Protein AF-A0AAD7TRK7-F1 (afdb_monomer_lite)

Organism: NCBI:txid1111947

Radius of gyration: 35.72 Å; chains: 1; bounding box: 108×88×110 Å

Sequence (954 aa):
MSSSQNGVSLDISGVAGFFGGDVSVSAMATVHIYEGRKWLGWYNQPGSYEIAKRYGQLSTSRFWDALYPGVNVDPATLFEFDGTQGPKYTAVQSGTVIARTGHVARLFMEECKEAPVRATPGALPQRTTSPGLVTVADLSVIPREIETPHQQRNIGSILACAPILVSMSACIVCAVLGDWFCFSMILLGIVASGFSCYTIGMGTLTFKHPEPARDAPPGDGLLEAENEIVILKGPEGAVNSITRGRFYLEYASKPRYNNIGWCSILLTFQFLAQLLIVPQGTLHGQIAFLVSLAASWAYNSYLSSLDKERIQRSILVNQVLRLDPSHIHKYELGTRTSMVVFSLLLLAPANTRGLRRVLNDLLPNDTDVWTRWKDEVLSCIEKDLRADTHEFTFQFEPLAPNDTLGPCVSLLETLRGDARAAAGYYEDYRRRGRTPLNSTTILFSTRTVNEAVDEDVRAMRQSPSGNGMPVRYIYSDGHRQRRLVPPYKDSTPLIPTLSCTARSRRCSSLAMTITIPLQHSQFNLDISGVAGFFGGDVAVSAMATVHIYQGRKWLGWYNTPGSYEIAKRYGQLGRSRFWDGLYPGINVDPAVLFELDGMKGPKYRGVQSGTIISKTGHLAHLLVQECRDIPRSDVTLVHYPRITTPVAVTVVNLWHKPKPEEHPRVFSDSTGPLASIPIVASVATCVACLVYHDWFCFSMILLGIIASGASCFVIGSGRFTFTHPQHADGAPNGDGILMGEDEVVVLLGKEGAVTPITRGRFSLKFDSEPEYHNIGICSILLTVQFLAQLLLVPQGEIFGQIMFLTSLAVSWGYNSYLSSLDRESIQRRILMERVLRHHRKQKYEFGTRTAMAVFVLLVLSPANHDTLRKTLDDLLPNETPVWDVWKESVLQKIRLFDEKQGGELKRPASPRFNYDVNHGFNATELNLLHTLYRDAEVAFDQYRQRDFDDSIKN

Foldseek 3Di:
DPPPPPDDQQLCLLVQQQPLQVLLLLLLLCLQQAPPQLQLQLFQAGNLQSLLLLLLLCFPDPVSCVVRPDHNDAPCVSNVQWDDWAFWKAFLFVRDTDRIFIPLLNLVVVVLVPQDADDQPPQDPAAFDPKFKEKEFEQADQFDQKDQFDRDHDPLSVLSVFLNVLLVVLLVQCVVVVFVLLNVLSNLSSVLSSLLSNQSSQWTKMKHFDDDDVPDDWRFIWGDDPRYIYTYGGRNSLVRSRRVMGIHTDHPPPPRSVSSNVSSVSSVVSSVSSQFRLSVGDNSSVVSSVSSHVSNSVSSNVSSPPPVSVSSSCSCQCPGSVHDSVSMHMHIASDLLLSLLLSLLVSPPRDLVSSLVSLCVSPVDDPPLSVVLSVLSSVLSVVQVVVPDPARARDGDDDDPPDPCPPCVVVSVSSSSSNRSSSSVNNVVVVVVPDPPPPPDPPPPPPDPVVVVVVVVVVVVDDDDDDDDDDDDDDDDDDDDDDDDDDDDDDDDDDDDDDDDDDDDPPPDPPPVPDQPCPVPPRFNSCLSCQQQPCQVLQLLLLLCLQQEPPQLQLQLFQAGNLQSLLLLLLLCFPDPVSCVVRPDHNDAPCVSNVQWDDWFFWKAFLAQRDTDRIFTPLNVLVVVVLVPPDPVQAAEQDDPFFDPKFKEKEKEFEDFFDQKDQFDRDYDPCNVVSVQLNVLLVVLLVVCVVSVQVLLNVLSNLSSVLRSQLSNQSSQWGWMKHFDDDDPPDAARFIWGDDPRYIYTYGGRPSLCRSRRGMGIHTDHPPPPRSVSSNVSSVSSVVSSVSSSSRLSVTDNSSVVSSVSSHVSNSVSSNVSSPPDPSVSSSCSCDPGGRHPMDMGMYMASDLLLVLLLSLLVSPPGDLVSNLVSSCVSPVDDDPLVVVLSVQSSVQSVVLNVVVVPDPDDDDQDQDDLPDCPVDDPVSSVVSVVSRSSNSSSSVVSSVVVVVVVVVD

Secondary structure (DSSP, 8-state):
------------HHHHHHTTHHHHHHHHHTTTTBTTGGG---S--S-HHHHHHHHHTTS-SHHHHHHS-S----HHHHTTSS-----EEEETTT--EESS--HHHHHHHHHHHHSPBPP-TT------SS-EEEEEEE------SEE-PPPBP-THHHHTHHHHHHHHHHHHHHHHTT-HHHHHHHHHHHHHHHHHHHHHHTSEEEEE-PPPPTT-----EEEE-SSEEEEEES-HHHHHHHHT-EEEEE-TTTTTTHHHHHHHHHHHHHHHHHHHHGGGS-HHHHHHHHHHHHHHHHHHHHHHTS-HHHHHHHIIIIIIS---GGGEEEEEESSHHHHHHHHHHHHTTS-HHHHHHHHHHH----SHHHHHHHHHHHHHHHHHHHTT-SS----PPPPPTT-TTGGGHHHHHHHHHHHHHHHHHHHHHHHHHTS-------------HHHHHHHHHHHTT-PPP-------------------------------------------------PPTTTT-------HHHHHHTTHHHHHHHHHGGGTBTTGGGS--S--S-HHHHHHHHHTTS-SHHHHHHS-S----HHHHTTSS-PPPPEEEETTT--EESS--HHHHHHHHHHHT--GGGEEE---S--SS-EEEEEEEE-----SEE-PPPBP-SSHHHHHHHHHHHHHHHHHHHHTT-HHHHHHHHHHHHHHHHHHHHHTTSEEEEE-PPPPTT--B--EEEE-SSEEEEEESBHHHHHHHHH-EEEEE-TTTTTTHHHHHHHHHHHHHHHHHHHHGGGS-HHHHHHHHHHHHHHHHHHHHHHTS-HHHHHHHIIIIIII-SEEEEEEEESSHHHHHHHHHHHT-S--HHHHHHHHHHH----SHHHHHHHHHHHHHHHHHHHHHTT-SS-PPPPPP-S----S--HHHHHHHHHHHHHHHHHHHHHHHHHHHHHHH-

Structure (mmCIF, N/CA/C/O backbone):
data_AF-A0AAD7TRK7-F1
#
_entry.id   AF-A0AAD7TRK7-F1
#
loop_
_atom_site.group_PDB
_atom_site.id
_atom_site.type_symbol
_atom_site.label_atom_id
_atom_site.label_alt_id
_atom_site.label_comp_id
_atom_site.label_asym_id
_atom_site.label_entity_id
_atom_site.label_seq_id
_atom_site.pdbx_PDB_ins_code
_atom_site.Cartn_x
_atom_site.Cartn_y
_atom_site.Cartn_z
_atom_site.occupancy
_atom_site.B_iso_or_equiv
_atom_site.auth_seq_id
_atom_site.auth_comp_id
_atom_site.auth_asym_id
_atom_site.auth_atom_id
_atom_site.pdbx_PDB_model_num
ATOM 1 N N . MET A 1 1 ? 34.544 0.844 -57.690 1.00 35.78 1 MET A N 1
ATOM 2 C CA . MET A 1 1 ? 33.627 1.902 -57.222 1.00 35.78 1 MET A CA 1
ATOM 3 C C . MET A 1 1 ? 33.252 1.586 -55.783 1.00 35.78 1 MET A C 1
ATOM 5 O O . MET A 1 1 ? 32.364 0.782 -55.555 1.00 35.78 1 MET A O 1
ATOM 9 N N . SER A 1 2 ? 34.001 2.126 -54.822 1.00 35.62 2 SER A N 1
ATOM 10 C CA . SER A 1 2 ? 33.688 2.050 -53.394 1.00 35.62 2 SER A CA 1
ATOM 11 C C . SER A 1 2 ? 32.652 3.128 -53.086 1.00 35.62 2 SER A C 1
ATOM 13 O O . SER A 1 2 ? 33.001 4.292 -52.889 1.00 35.62 2 SER A O 1
ATOM 15 N N . SER A 1 3 ? 31.370 2.776 -53.135 1.00 34.38 3 SER A N 1
ATOM 16 C CA . SER A 1 3 ? 30.319 3.650 -52.623 1.00 34.38 3 SER A CA 1
ATOM 17 C C . SER A 1 3 ? 30.519 3.780 -51.115 1.00 34.38 3 SER A C 1
ATOM 19 O O . SER A 1 3 ? 30.260 2.826 -50.383 1.00 34.38 3 SER A O 1
ATOM 21 N N . SER A 1 4 ? 31.007 4.932 -50.651 1.00 37.47 4 SER A N 1
ATOM 22 C CA . SER A 1 4 ? 30.964 5.289 -49.235 1.00 37.47 4 SER A CA 1
ATOM 23 C C . SER A 1 4 ? 29.494 5.429 -48.839 1.00 37.47 4 SER A C 1
ATOM 25 O O . SER A 1 4 ? 28.884 6.488 -49.006 1.00 37.47 4 SER A O 1
ATOM 27 N N . GLN A 1 5 ? 28.883 4.332 -48.399 1.00 40.59 5 GLN A N 1
ATOM 28 C CA . GLN A 1 5 ? 27.582 4.372 -47.753 1.00 40.59 5 GLN A CA 1
ATOM 29 C C . GLN A 1 5 ? 27.782 4.984 -46.366 1.00 40.59 5 GLN A C 1
ATOM 31 O O . GLN A 1 5 ? 27.968 4.278 -45.384 1.00 40.59 5 GLN A O 1
ATOM 36 N N . ASN A 1 6 ? 27.716 6.313 -46.291 1.00 40.72 6 ASN A N 1
ATOM 37 C CA . ASN A 1 6 ? 27.414 7.026 -45.051 1.00 40.72 6 ASN A CA 1
ATOM 38 C C . ASN A 1 6 ? 25.922 6.817 -44.734 1.00 40.72 6 ASN A C 1
ATOM 40 O O . ASN A 1 6 ? 25.123 7.751 -44.780 1.00 40.72 6 ASN A O 1
ATOM 44 N N . GLY A 1 7 ? 25.524 5.558 -44.544 1.00 52.56 7 GLY A N 1
ATOM 45 C CA . GLY A 1 7 ? 24.165 5.189 -44.181 1.00 52.56 7 GLY A CA 1
ATOM 46 C C . GLY A 1 7 ? 23.931 5.548 -42.722 1.00 52.56 7 GLY A C 1
ATOM 47 O O . GLY A 1 7 ? 24.609 5.031 -41.842 1.00 52.56 7 GLY A O 1
ATOM 48 N N . VAL A 1 8 ? 22.988 6.450 -42.468 1.00 51.50 8 VAL A N 1
ATOM 49 C CA . VAL A 1 8 ? 22.506 6.748 -41.117 1.00 51.50 8 VAL A CA 1
ATOM 50 C C . VAL A 1 8 ? 21.801 5.493 -40.589 1.00 51.50 8 VAL A C 1
ATOM 52 O O . VAL A 1 8 ? 20.745 5.131 -41.104 1.00 51.50 8 VAL A O 1
ATOM 55 N N . SER A 1 9 ? 22.398 4.820 -39.604 1.00 58.19 9 SER A N 1
ATOM 56 C CA . SER A 1 9 ? 21.745 3.761 -38.823 1.00 58.19 9 SER A CA 1
ATOM 57 C C . SER A 1 9 ? 20.896 4.417 -37.734 1.00 58.19 9 SER A C 1
ATOM 59 O O . SER A 1 9 ? 21.355 5.341 -37.060 1.00 58.19 9 SER A O 1
ATOM 61 N N . LEU A 1 10 ? 19.643 3.992 -37.592 1.00 57.91 10 LEU A N 1
ATOM 62 C CA . LEU A 1 10 ? 18.759 4.459 -36.531 1.00 57.91 10 LEU A CA 1
ATOM 63 C C . LEU A 1 10 ? 18.996 3.584 -35.287 1.00 57.91 10 LEU A C 1
ATOM 65 O O . LEU A 1 10 ? 18.440 2.491 -35.176 1.00 57.91 10 LEU A O 1
ATOM 69 N N . ASP A 1 11 ? 19.806 4.071 -34.340 1.00 59.47 11 ASP A N 1
ATOM 70 C CA . ASP A 1 11 ? 20.045 3.401 -33.050 1.00 59.47 11 ASP A CA 1
ATOM 71 C C . ASP A 1 11 ? 18.807 3.482 -32.147 1.00 59.47 11 ASP A C 1
ATOM 73 O O . ASP A 1 11 ? 18.588 4.447 -31.412 1.00 59.47 11 ASP A O 1
ATOM 77 N N . ILE A 1 12 ? 17.932 2.483 -32.256 1.00 64.06 12 ILE A N 1
ATOM 78 C CA . ILE A 1 12 ? 16.668 2.451 -31.506 1.00 64.06 12 ILE A CA 1
ATOM 79 C C . ILE A 1 12 ? 16.463 1.111 -30.783 1.00 64.06 12 ILE A C 1
ATOM 81 O O . ILE A 1 12 ? 15.502 0.936 -30.028 1.00 64.06 12 ILE A O 1
ATOM 85 N N . SER A 1 13 ? 17.391 0.163 -30.939 1.00 60.97 13 SER A N 1
ATOM 86 C CA . SER A 1 13 ? 17.297 -1.168 -30.327 1.00 60.97 13 SER A CA 1
ATOM 87 C C . SER A 1 13 ? 17.245 -1.097 -28.796 1.00 60.97 13 SER A C 1
ATOM 89 O O . SER A 1 13 ? 16.470 -1.821 -28.171 1.00 60.97 13 SER A O 1
ATOM 91 N N . GLY A 1 14 ? 17.986 -0.173 -28.177 1.00 60.75 14 GLY A N 1
ATOM 92 C CA . GLY A 1 14 ? 17.934 0.009 -26.728 1.00 60.75 14 GLY A CA 1
ATOM 93 C C . GLY A 1 14 ? 16.685 0.742 -26.231 1.00 60.75 14 GLY A C 1
ATOM 94 O O . GLY A 1 14 ? 16.203 0.422 -25.150 1.00 60.75 14 GLY A O 1
ATOM 95 N N . VAL A 1 15 ? 16.076 1.637 -27.020 1.00 64.19 15 VAL A N 1
ATOM 96 C CA . VAL A 1 15 ? 14.796 2.282 -26.647 1.00 64.19 15 VAL A CA 1
ATOM 97 C C . VAL A 1 15 ? 13.673 1.248 -26.580 1.00 64.19 15 VAL A C 1
ATOM 99 O O . VAL A 1 15 ? 12.864 1.267 -25.655 1.00 64.19 15 VAL A O 1
ATOM 102 N N . ALA A 1 16 ? 13.655 0.299 -27.516 1.00 68.31 16 ALA A N 1
ATOM 103 C CA . ALA A 1 16 ? 12.644 -0.753 -27.602 1.00 68.31 16 ALA A CA 1
ATOM 104 C C . ALA A 1 16 ? 12.518 -1.620 -26.335 1.00 68.31 16 ALA A C 1
ATOM 106 O O . ALA A 1 16 ? 11.418 -2.043 -25.971 1.00 68.31 16 ALA A O 1
ATOM 107 N N . GLY A 1 17 ? 13.644 -1.890 -25.668 1.00 64.19 17 GLY A N 1
ATOM 108 C CA . GLY A 1 17 ? 13.710 -2.781 -24.510 1.00 64.19 17 GLY A CA 1
ATOM 109 C C . GLY A 1 17 ? 13.157 -2.206 -23.207 1.00 64.19 17 GLY A C 1
ATOM 110 O O . GLY A 1 17 ? 12.739 -2.974 -22.341 1.00 64.19 17 GLY A O 1
ATOM 111 N N . PHE A 1 18 ? 13.126 -0.877 -23.078 1.00 66.69 18 PHE A N 1
ATOM 112 C CA . PHE A 1 18 ? 12.701 -0.176 -21.859 1.00 66.69 18 PHE A CA 1
ATOM 113 C C . PHE A 1 18 ? 11.425 0.642 -22.052 1.00 66.69 18 PHE A C 1
ATOM 115 O O . PHE A 1 18 ? 10.636 0.802 -21.118 1.00 66.69 18 PHE A O 1
ATOM 122 N N . PHE A 1 19 ? 11.187 1.143 -23.264 1.00 74.12 19 PHE A N 1
ATOM 123 C CA . PHE A 1 19 ? 10.002 1.934 -23.552 1.00 74.12 19 PHE A CA 1
ATOM 124 C C . PHE A 1 19 ? 8.736 1.083 -23.403 1.00 74.12 19 PHE A C 1
ATOM 126 O O . PHE A 1 19 ? 8.645 -0.024 -23.924 1.00 74.12 19 PHE A O 1
ATOM 133 N N . GLY A 1 20 ? 7.745 1.593 -22.669 1.00 77.19 20 GLY A N 1
ATOM 134 C CA . GLY A 1 20 ? 6.467 0.906 -22.478 1.00 77.19 20 GLY A CA 1
ATOM 135 C C . GLY A 1 20 ? 6.496 -0.318 -21.553 1.00 77.19 20 GLY A C 1
ATOM 136 O O . GLY A 1 20 ? 5.505 -1.040 -21.532 1.00 77.19 20 GLY A O 1
ATOM 137 N N . GLY A 1 21 ? 7.565 -0.557 -20.782 1.00 85.38 21 GLY A N 1
ATOM 138 C CA . GLY A 1 21 ? 7.652 -1.670 -19.821 1.00 85.38 21 GLY A CA 1
ATOM 139 C C . GLY A 1 21 ? 6.506 -1.707 -18.803 1.00 85.38 21 GLY A C 1
ATOM 140 O O . GLY A 1 21 ? 5.781 -2.697 -18.734 1.00 85.38 21 GLY A O 1
ATOM 141 N N . ASP A 1 22 ? 6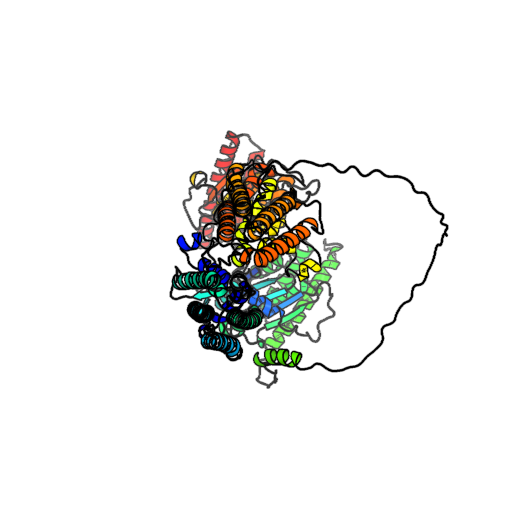.272 -0.603 -18.087 1.00 83.31 22 ASP A N 1
ATOM 142 C CA . ASP A 1 22 ? 5.179 -0.496 -17.103 1.00 83.31 22 ASP A CA 1
ATOM 143 C C . ASP A 1 22 ? 3.800 -0.695 -17.750 1.00 83.31 22 ASP A C 1
ATOM 145 O O . ASP A 1 22 ? 2.939 -1.408 -17.233 1.00 83.31 22 ASP A O 1
ATOM 149 N N . VAL A 1 23 ? 3.617 -0.109 -18.935 1.00 85.38 23 VAL A N 1
ATOM 150 C CA . VAL A 1 23 ? 2.402 -0.234 -19.746 1.00 85.38 23 VAL A CA 1
ATOM 151 C C . VAL A 1 23 ? 2.168 -1.692 -20.147 1.00 85.38 23 VAL A C 1
ATOM 153 O O . VAL A 1 23 ? 1.061 -2.209 -20.018 1.00 85.38 23 VAL A O 1
ATOM 156 N N . SER A 1 24 ? 3.221 -2.378 -20.584 1.00 90.25 24 SER A N 1
ATOM 157 C CA . SER A 1 24 ? 3.222 -3.796 -20.930 1.00 90.25 24 SER A CA 1
ATOM 158 C C . SER A 1 24 ? 2.897 -4.691 -19.730 1.00 90.25 24 SER A C 1
ATOM 160 O O . SER A 1 24 ? 2.071 -5.590 -19.866 1.00 90.25 24 SER A O 1
ATOM 162 N N . VAL A 1 25 ? 3.493 -4.450 -18.557 1.00 89.88 25 VAL A N 1
ATOM 163 C CA . VAL A 1 25 ? 3.214 -5.216 -17.326 1.00 89.88 25 VAL A CA 1
ATOM 164 C C . VAL A 1 25 ? 1.773 -4.992 -16.864 1.00 89.88 25 VAL A C 1
ATOM 166 O O . VAL A 1 25 ? 1.057 -5.951 -16.564 1.00 89.88 25 VAL A O 1
ATOM 169 N N . SER A 1 26 ? 1.311 -3.740 -16.885 1.00 87.75 26 SER A N 1
ATOM 170 C CA . SER A 1 26 ? -0.070 -3.382 -16.560 1.00 87.75 26 SER A CA 1
ATOM 171 C C . SER A 1 26 ? -1.063 -4.030 -17.531 1.00 87.75 26 SER A C 1
ATOM 173 O O . SER A 1 26 ? -2.063 -4.615 -17.108 1.00 87.75 26 SER A O 1
ATOM 175 N N . ALA A 1 27 ? -0.751 -4.027 -18.829 1.00 90.69 27 ALA A N 1
ATOM 176 C CA . ALA A 1 27 ? -1.498 -4.780 -19.821 1.00 90.69 27 ALA A CA 1
ATOM 177 C C . ALA A 1 27 ? -1.455 -6.283 -19.502 1.00 90.69 27 ALA A C 1
ATOM 179 O O . ALA A 1 27 ? -2.489 -6.931 -19.512 1.00 90.69 27 ALA A O 1
ATOM 180 N N . MET A 1 28 ? -0.321 -6.877 -19.151 1.00 90.75 28 MET A N 1
ATOM 181 C CA . MET A 1 28 ? -0.239 -8.315 -18.860 1.00 90.75 28 MET A CA 1
ATOM 182 C C . MET A 1 28 ? -1.123 -8.762 -17.686 1.00 90.75 28 MET A C 1
ATOM 184 O O . MET A 1 28 ? -1.652 -9.871 -17.738 1.00 90.75 28 MET A O 1
ATOM 188 N N . ALA A 1 29 ? -1.402 -7.897 -16.703 1.00 90.19 29 ALA A N 1
ATOM 189 C CA . ALA A 1 29 ? -2.364 -8.195 -15.632 1.00 90.19 29 ALA A CA 1
ATOM 190 C C . ALA A 1 29 ? -3.744 -8.601 -16.179 1.00 90.19 29 ALA A C 1
ATOM 192 O O . ALA A 1 29 ? -4.405 -9.505 -15.668 1.00 90.19 29 ALA A O 1
ATOM 193 N N . THR A 1 30 ? -4.170 -7.985 -17.283 1.00 90.81 30 THR A N 1
ATOM 194 C CA . THR A 1 30 ? -5.487 -8.231 -17.870 1.00 90.81 30 THR A CA 1
ATOM 195 C C . THR A 1 30 ? -5.550 -9.556 -18.666 1.00 90.81 30 THR A C 1
ATOM 197 O O . THR A 1 30 ? -6.622 -9.922 -19.149 1.00 90.81 30 THR A O 1
ATOM 200 N N . VAL A 1 31 ? -4.453 -10.332 -18.754 1.00 91.31 31 VAL A N 1
ATOM 201 C CA . VAL A 1 31 ? -4.432 -11.723 -19.272 1.00 91.31 31 VAL A CA 1
ATOM 202 C C . VAL A 1 31 ? -5.211 -12.679 -18.366 1.00 91.31 31 VAL A C 1
ATOM 204 O O . VAL A 1 31 ? -5.834 -13.611 -18.865 1.00 91.31 31 VAL A O 1
ATOM 207 N N . HIS A 1 32 ? -5.235 -12.430 -17.057 1.00 92.69 32 HIS A N 1
ATOM 208 C CA . HIS A 1 32 ? -5.955 -13.277 -16.102 1.00 92.69 32 HIS A CA 1
ATOM 209 C C . HIS A 1 32 ? -7.470 -13.034 -16.085 1.00 92.69 32 HIS A C 1
ATOM 211 O O . HIS A 1 32 ? -8.222 -13.878 -15.600 1.00 92.69 32 HIS A O 1
ATOM 217 N N . ILE A 1 33 ? -7.909 -11.891 -16.619 1.00 89.56 33 ILE A N 1
ATOM 218 C CA . ILE A 1 33 ? -9.304 -11.434 -16.597 1.00 89.56 33 ILE A CA 1
ATOM 219 C C . ILE A 1 33 ? -10.070 -11.898 -17.840 1.00 89.56 33 ILE A C 1
ATOM 221 O O . ILE A 1 33 ? -11.238 -12.278 -17.740 1.00 89.56 33 ILE A O 1
ATOM 225 N N . TYR A 1 34 ? -9.431 -11.854 -19.012 1.00 90.00 34 TYR A N 1
ATOM 226 C CA . TYR A 1 34 ? -10.099 -12.087 -20.292 1.00 90.00 34 TYR A CA 1
ATOM 227 C C . TYR A 1 34 ? -9.814 -13.471 -20.866 1.00 90.00 34 TYR A C 1
ATOM 229 O O . TYR A 1 34 ? -8.659 -13.881 -21.006 1.00 90.00 34 TYR A O 1
ATOM 237 N N . GLU A 1 35 ? -10.882 -14.159 -21.269 1.00 87.81 35 GLU A N 1
ATOM 238 C CA . GLU A 1 35 ? -10.790 -15.501 -21.839 1.00 87.81 35 GLU A CA 1
ATOM 239 C C . GLU A 1 35 ? -10.031 -15.457 -23.172 1.00 87.81 35 GLU A C 1
ATOM 241 O O . GLU A 1 35 ? -10.205 -14.549 -23.983 1.00 87.81 35 GLU A O 1
ATOM 246 N N . GLY A 1 36 ? -9.153 -16.435 -23.404 1.00 87.25 36 GLY A N 1
ATOM 247 C CA . GLY A 1 36 ? -8.398 -16.567 -24.655 1.00 87.25 36 GLY A CA 1
ATOM 248 C C . GLY A 1 36 ? -7.203 -15.622 -24.790 1.00 87.25 36 GLY A C 1
ATOM 249 O O . GLY A 1 36 ? -6.325 -15.869 -25.616 1.00 87.25 36 GLY A O 1
ATOM 250 N N . ARG A 1 37 ? -7.081 -14.607 -23.930 1.00 89.94 37 ARG A N 1
ATOM 251 C CA . ARG A 1 37 ? -6.011 -13.614 -24.033 1.00 89.94 37 ARG A CA 1
ATOM 252 C C . ARG A 1 37 ? -4.599 -14.172 -23.882 1.00 89.94 37 ARG A C 1
ATOM 254 O O . ARG A 1 37 ? -3.662 -13.635 -24.468 1.00 89.94 37 ARG A O 1
ATOM 261 N N . LYS A 1 38 ? -4.437 -15.273 -23.155 1.00 92.69 38 LYS A N 1
ATOM 262 C CA . LYS A 1 38 ? -3.156 -15.991 -23.065 1.00 92.69 38 LYS A CA 1
ATOM 263 C C . LYS A 1 38 ? -2.568 -16.363 -24.437 1.00 92.69 38 LYS A C 1
ATOM 265 O O . LYS A 1 38 ? -1.365 -16.552 -24.547 1.00 92.69 38 LYS A O 1
ATOM 270 N N . TRP A 1 39 ? -3.399 -16.416 -25.482 1.00 92.94 39 TRP A N 1
ATOM 271 C CA . TRP A 1 39 ? -3.007 -16.680 -26.867 1.00 92.94 39 TRP A CA 1
ATOM 272 C C . TRP A 1 39 ? -2.857 -15.429 -27.731 1.00 92.94 39 TRP A C 1
ATOM 274 O O . TRP A 1 39 ? -2.660 -15.560 -28.928 1.00 92.94 39 TRP A O 1
ATOM 284 N N . LEU A 1 40 ? -2.992 -14.225 -27.181 1.00 91.69 40 LEU A N 1
ATOM 285 C CA . LEU A 1 40 ? -3.018 -12.988 -27.966 1.00 91.69 40 LEU A CA 1
ATOM 286 C C . LEU A 1 40 ? -1.722 -12.179 -27.881 1.00 91.69 40 LEU A C 1
ATOM 288 O O . LEU A 1 40 ? -1.628 -11.134 -28.510 1.00 91.69 40 LEU A O 1
ATOM 292 N N . GLY A 1 41 ? -0.721 -12.666 -27.146 1.00 92.62 41 GLY A N 1
ATOM 293 C CA . GLY A 1 41 ? 0.596 -12.032 -27.008 1.00 92.62 41 GLY A CA 1
ATOM 294 C C . GLY A 1 41 ? 1.579 -12.299 -28.153 1.00 92.62 41 GLY A C 1
ATOM 295 O O . GLY A 1 41 ? 2.763 -12.050 -27.990 1.00 92.62 41 GLY A O 1
ATOM 296 N N . TRP A 1 42 ? 1.154 -12.848 -29.297 1.00 97.00 42 TRP A N 1
ATOM 297 C CA . TRP A 1 42 ? 2.063 -13.202 -30.404 1.00 97.00 42 TRP A CA 1
ATOM 298 C C . TRP A 1 42 ? 2.412 -11.997 -31.287 1.00 97.00 42 TRP A C 1
ATOM 300 O O . TRP A 1 42 ? 2.160 -11.990 -32.491 1.00 97.00 42 TRP A O 1
ATOM 310 N N . TYR A 1 43 ? 2.985 -10.963 -30.688 1.00 96.19 43 TYR A N 1
ATOM 311 C CA . TYR A 1 43 ? 3.454 -9.761 -31.373 1.00 96.19 43 TYR A CA 1
ATOM 312 C C . TYR A 1 43 ? 4.790 -9.304 -30.786 1.00 96.19 43 TYR A C 1
ATOM 314 O O . TYR A 1 43 ? 5.184 -9.722 -29.700 1.00 96.19 43 TYR A O 1
ATOM 322 N N . ASN A 1 44 ? 5.515 -8.448 -31.504 1.00 95.12 44 ASN A N 1
ATOM 323 C CA . ASN A 1 44 ? 6.790 -7.932 -31.017 1.00 95.12 44 ASN A CA 1
ATOM 324 C C . ASN A 1 44 ? 6.537 -6.899 -29.907 1.00 95.12 44 ASN A C 1
ATOM 326 O O . ASN A 1 44 ? 6.186 -5.751 -30.188 1.00 95.12 44 ASN A O 1
ATOM 330 N N . GLN A 1 45 ? 6.633 -7.331 -28.649 1.00 93.50 45 GLN A N 1
ATOM 331 C CA . GLN A 1 45 ? 6.272 -6.528 -27.483 1.00 93.50 45 GLN A CA 1
ATOM 332 C C . GLN A 1 45 ? 7.422 -5.613 -27.021 1.00 93.50 45 GLN A C 1
ATOM 334 O O . GLN A 1 45 ? 8.546 -6.091 -26.849 1.00 93.50 45 GLN A O 1
ATOM 339 N N . PRO A 1 46 ? 7.145 -4.323 -26.748 1.00 91.38 46 PRO A N 1
ATOM 340 C CA . PRO A 1 46 ? 8.120 -3.403 -26.175 1.00 91.38 46 PRO A CA 1
ATOM 341 C C . PRO A 1 46 ? 8.256 -3.597 -24.657 1.00 91.38 46 PRO A C 1
ATOM 343 O O . PRO A 1 46 ? 7.336 -4.086 -23.987 1.00 91.38 46 PRO A O 1
ATOM 346 N N . GLY A 1 47 ? 9.388 -3.172 -24.096 1.00 88.81 47 GLY A N 1
ATOM 347 C CA . GLY A 1 47 ? 9.607 -3.216 -22.649 1.00 88.81 47 GLY A CA 1
ATOM 348 C C . GLY A 1 47 ? 9.976 -4.603 -22.103 1.00 88.81 47 GLY A C 1
ATOM 349 O O . GLY A 1 47 ? 9.719 -4.883 -20.932 1.00 88.81 47 GLY A O 1
ATOM 350 N N . SER A 1 48 ? 10.535 -5.489 -22.937 1.00 90.56 48 SER A N 1
ATOM 351 C CA . SER A 1 48 ? 10.846 -6.888 -22.592 1.00 90.56 48 SER A CA 1
ATOM 352 C C . SER A 1 48 ? 11.717 -7.033 -21.342 1.00 90.56 48 SER A C 1
ATOM 354 O O . SER A 1 48 ? 11.470 -7.937 -20.544 1.00 90.56 48 SER A O 1
ATOM 356 N N . TYR A 1 49 ? 12.670 -6.126 -21.111 1.00 88.56 49 TYR A N 1
ATOM 357 C CA . TYR A 1 49 ? 13.524 -6.172 -19.922 1.00 88.56 49 TYR A CA 1
ATOM 358 C C . TYR A 1 49 ? 12.769 -5.851 -18.626 1.00 88.56 49 TYR A C 1
ATOM 360 O O . TYR A 1 49 ? 12.937 -6.556 -17.634 1.00 88.56 49 TYR A O 1
ATOM 368 N N . GLU A 1 50 ? 11.909 -4.827 -18.614 1.00 86.69 50 GLU A N 1
ATOM 369 C CA . GLU A 1 50 ? 11.151 -4.486 -17.400 1.00 86.69 50 GLU A CA 1
ATOM 370 C C . GLU A 1 50 ? 10.154 -5.600 -17.055 1.00 86.69 50 GLU A C 1
ATOM 372 O O . GLU A 1 50 ? 10.046 -6.002 -15.898 1.00 86.69 50 GLU A O 1
ATOM 377 N N . ILE A 1 51 ? 9.505 -6.191 -18.065 1.00 91.69 51 ILE A N 1
ATOM 378 C CA . ILE A 1 51 ? 8.659 -7.377 -17.876 1.00 91.69 51 ILE A CA 1
ATOM 379 C C . ILE A 1 51 ? 9.488 -8.528 -17.299 1.00 91.69 51 ILE A C 1
ATOM 381 O O . ILE A 1 51 ? 9.084 -9.144 -16.312 1.00 91.69 51 ILE A O 1
ATOM 385 N N . ALA A 1 52 ? 10.664 -8.797 -17.877 1.00 92.00 52 ALA A N 1
ATOM 386 C CA . ALA A 1 52 ? 11.560 -9.835 -17.394 1.00 92.00 52 ALA A CA 1
ATOM 387 C C . ALA A 1 52 ? 11.940 -9.617 -15.930 1.00 92.00 52 ALA A C 1
ATOM 389 O O . ALA A 1 52 ? 11.850 -10.545 -15.131 1.00 92.00 52 ALA A O 1
ATOM 390 N N . LYS A 1 53 ? 12.310 -8.393 -15.559 1.00 89.50 53 LYS A N 1
ATOM 391 C CA . LYS A 1 53 ? 12.666 -8.028 -14.189 1.00 89.50 53 LYS A CA 1
ATOM 392 C C . LYS A 1 53 ? 11.511 -8.287 -13.222 1.00 89.50 53 LYS A C 1
ATOM 394 O O . LYS A 1 53 ? 11.706 -8.973 -12.221 1.00 89.50 53 LYS A O 1
ATOM 399 N N . ARG A 1 54 ? 10.298 -7.820 -13.540 1.00 90.31 54 ARG A N 1
ATOM 400 C CA . ARG A 1 54 ? 9.102 -8.062 -12.711 1.00 90.31 54 ARG A CA 1
ATOM 401 C C . ARG A 1 54 ? 8.763 -9.549 -12.596 1.00 90.31 54 ARG A C 1
ATOM 403 O O . ARG A 1 54 ? 8.372 -10.006 -11.530 1.00 90.31 54 ARG A O 1
ATOM 410 N N . TYR A 1 55 ? 8.951 -10.322 -13.663 1.00 92.62 55 TYR A N 1
ATOM 411 C CA . TYR A 1 55 ? 8.716 -11.771 -13.656 1.00 92.62 55 TYR A CA 1
ATOM 412 C C . TYR A 1 55 ? 9.792 -12.529 -12.881 1.00 92.62 55 TYR A C 1
ATOM 414 O O . TYR A 1 55 ? 9.488 -13.490 -12.179 1.00 92.62 55 TYR A O 1
ATOM 422 N N . GLY A 1 56 ? 11.040 -12.074 -12.961 1.00 89.44 56 GLY A N 1
ATOM 423 C CA . GLY A 1 56 ? 12.144 -12.603 -12.172 1.00 89.44 56 GLY A CA 1
ATOM 424 C C . GLY A 1 56 ? 11.894 -12.438 -10.674 1.00 89.44 56 GLY A C 1
ATOM 425 O O . GLY A 1 56 ? 12.081 -13.394 -9.931 1.00 89.44 56 GLY A O 1
ATOM 426 N N . GLN A 1 57 ? 11.355 -11.286 -10.258 1.00 89.25 57 GLN A N 1
ATOM 427 C CA . GLN A 1 57 ? 10.958 -11.001 -8.868 1.00 89.25 57 GLN A CA 1
ATOM 428 C C . GLN A 1 57 ? 9.807 -11.880 -8.342 1.00 89.25 57 GLN A C 1
ATOM 430 O O . GLN A 1 57 ? 9.586 -11.930 -7.134 1.00 89.25 57 GLN A O 1
ATOM 435 N N . LEU A 1 58 ? 9.065 -12.573 -9.216 1.00 89.75 58 LEU A N 1
ATOM 436 C CA . LEU A 1 58 ? 8.089 -13.586 -8.793 1.00 89.75 58 LEU A CA 1
ATOM 437 C C . LEU A 1 58 ? 8.746 -14.937 -8.496 1.00 89.75 58 LEU A C 1
ATOM 439 O O . LEU A 1 58 ? 8.165 -15.771 -7.801 1.00 89.75 58 LEU A O 1
ATOM 443 N N . SER A 1 59 ? 9.926 -15.203 -9.057 1.00 89.25 59 SER A N 1
ATOM 444 C CA . SER A 1 59 ? 10.566 -16.506 -8.951 1.00 89.25 59 SER A CA 1
ATOM 445 C C . SER A 1 59 ? 11.441 -16.564 -7.704 1.00 89.25 59 SER A C 1
ATOM 447 O O . SER A 1 59 ? 12.549 -16.044 -7.672 1.00 89.25 59 SER A O 1
ATOM 449 N N . THR A 1 60 ? 10.994 -17.299 -6.690 1.00 83.69 60 THR A N 1
ATOM 450 C CA . THR A 1 60 ? 11.699 -17.403 -5.406 1.00 83.69 60 THR A CA 1
ATOM 451 C C . THR A 1 60 ? 12.957 -18.278 -5.532 1.00 83.69 60 THR A C 1
ATOM 453 O O . THR A 1 60 ? 12.911 -19.500 -5.335 1.00 83.69 60 THR A O 1
ATOM 456 N N . SER A 1 61 ? 14.097 -17.699 -5.906 1.00 84.88 61 SER A N 1
ATOM 457 C CA . SER A 1 61 ? 15.397 -18.375 -5.846 1.00 84.88 61 SER A CA 1
ATOM 458 C C . SER A 1 61 ? 16.538 -17.370 -5.719 1.00 84.88 61 SER A C 1
ATOM 460 O O . SER A 1 61 ? 16.485 -16.302 -6.317 1.00 84.88 61 SER A O 1
ATOM 462 N N . ARG A 1 62 ? 17.631 -17.771 -5.053 1.00 79.94 62 ARG A N 1
ATOM 463 C CA . ARG A 1 62 ? 18.833 -16.930 -4.901 1.00 79.94 62 ARG A CA 1
ATOM 464 C C . ARG A 1 62 ? 19.402 -16.430 -6.229 1.00 79.94 62 ARG A C 1
ATOM 466 O O . ARG A 1 62 ? 20.001 -15.365 -6.269 1.00 79.94 62 ARG A O 1
ATOM 473 N N . PHE A 1 63 ? 19.249 -17.212 -7.300 1.00 81.94 63 PHE A N 1
ATOM 474 C CA . PHE A 1 63 ? 19.682 -16.797 -8.631 1.00 81.94 63 PHE A CA 1
ATOM 475 C C . PHE A 1 63 ? 18.873 -15.590 -9.126 1.00 81.94 63 PHE A C 1
ATOM 477 O O . PHE A 1 63 ? 19.451 -14.644 -9.650 1.00 81.94 63 PHE A O 1
ATOM 484 N N . TRP A 1 64 ? 17.555 -15.593 -8.905 1.00 82.19 64 TRP A N 1
ATOM 485 C CA . TRP A 1 64 ? 16.668 -14.499 -9.306 1.00 82.19 64 TRP A CA 1
ATOM 486 C C . TRP A 1 64 ? 16.818 -13.286 -8.405 1.00 82.19 64 TRP A C 1
ATOM 488 O O . TRP A 1 64 ? 16.892 -12.184 -8.927 1.00 82.19 64 TRP A O 1
ATOM 498 N N . ASP A 1 65 ? 16.966 -13.488 -7.095 1.00 77.38 65 ASP A N 1
ATOM 499 C CA . ASP A 1 65 ? 17.231 -12.397 -6.152 1.00 77.38 65 ASP A CA 1
ATOM 500 C C . ASP A 1 65 ? 18.550 -11.669 -6.495 1.00 77.38 65 ASP A C 1
ATOM 502 O O . ASP A 1 65 ? 18.670 -10.461 -6.303 1.00 77.38 65 ASP A O 1
ATOM 506 N N . ALA A 1 66 ? 19.544 -12.395 -7.027 1.00 74.75 66 ALA A N 1
ATOM 507 C CA . ALA A 1 66 ? 20.807 -11.818 -7.488 1.00 74.75 66 ALA A CA 1
ATOM 508 C C . ALA A 1 66 ? 20.683 -11.111 -8.848 1.00 74.75 66 ALA A C 1
ATOM 510 O O . ALA A 1 66 ? 21.308 -10.071 -9.053 1.00 74.75 66 ALA A O 1
ATOM 511 N N . LEU A 1 67 ? 19.907 -11.676 -9.780 1.00 72.31 67 LEU A N 1
ATOM 512 C CA . LEU A 1 67 ? 19.747 -11.134 -11.133 1.00 72.31 67 LEU A CA 1
ATOM 513 C C . LEU A 1 67 ? 18.783 -9.935 -11.175 1.00 72.31 67 LEU A C 1
ATOM 515 O O . LEU A 1 67 ? 19.034 -8.965 -11.887 1.00 72.31 67 LEU A O 1
ATOM 519 N N . TYR A 1 68 ? 17.709 -9.986 -10.387 1.00 82.50 68 TYR A N 1
ATOM 520 C CA . TYR A 1 68 ? 16.679 -8.957 -10.257 1.00 82.50 68 TYR A CA 1
ATOM 521 C C . TYR A 1 68 ? 16.413 -8.674 -8.775 1.00 82.50 68 TYR A C 1
ATOM 523 O O . TYR A 1 68 ? 15.412 -9.142 -8.223 1.00 82.50 68 TYR A O 1
ATOM 531 N N . PRO A 1 69 ? 17.287 -7.900 -8.112 1.00 71.81 69 PRO A N 1
ATOM 532 C CA . PRO A 1 69 ? 17.097 -7.570 -6.709 1.00 71.81 69 PRO A CA 1
ATOM 533 C C . PRO A 1 69 ? 15.747 -6.875 -6.490 1.00 71.81 69 PRO A C 1
ATOM 535 O O . PRO A 1 69 ? 15.335 -5.993 -7.251 1.00 71.81 69 PRO A O 1
ATOM 538 N N . GLY A 1 70 ? 15.039 -7.298 -5.448 1.00 76.00 70 GLY A N 1
ATOM 539 C CA . GLY A 1 70 ? 13.724 -6.789 -5.080 1.00 76.00 70 GLY A CA 1
ATOM 540 C C . GLY A 1 70 ? 13.070 -7.666 -4.019 1.00 76.00 70 GLY A C 1
ATOM 541 O O . GLY A 1 70 ? 13.490 -8.797 -3.784 1.00 76.00 70 GLY A O 1
ATOM 542 N N . VAL A 1 71 ? 12.040 -7.140 -3.358 1.00 75.38 71 VAL A N 1
ATOM 543 C CA . VAL A 1 71 ? 11.203 -7.952 -2.468 1.00 75.38 71 VAL A CA 1
ATOM 544 C C . VAL A 1 71 ? 10.452 -8.959 -3.335 1.00 75.38 71 VAL A C 1
ATOM 546 O O . VAL A 1 71 ? 9.835 -8.560 -4.318 1.00 75.38 71 VAL A O 1
ATOM 549 N N . ASN A 1 72 ? 10.496 -10.245 -2.983 1.00 80.88 72 ASN A N 1
ATOM 550 C CA . ASN A 1 72 ? 9.657 -11.252 -3.631 1.00 80.88 72 ASN A CA 1
ATOM 551 C C . ASN A 1 72 ? 8.185 -10.853 -3.443 1.00 80.88 72 ASN A C 1
ATOM 553 O O . ASN A 1 72 ? 7.688 -10.811 -2.314 1.00 80.88 72 ASN A O 1
ATOM 557 N N . VAL A 1 73 ? 7.506 -10.514 -4.539 1.00 84.94 73 VAL A N 1
ATOM 558 C CA . VAL A 1 73 ? 6.123 -10.020 -4.513 1.00 84.94 73 VAL A CA 1
ATOM 559 C C . VAL A 1 73 ? 5.179 -11.178 -4.818 1.00 84.94 73 VAL A C 1
ATOM 561 O O . VAL A 1 73 ? 5.445 -11.985 -5.707 1.00 84.94 73 VAL A O 1
ATOM 564 N N . ASP A 1 74 ? 4.060 -11.276 -4.097 1.00 91.19 74 ASP A N 1
ATOM 565 C CA . ASP A 1 74 ? 3.004 -12.217 -4.474 1.00 91.19 74 ASP A CA 1
ATOM 566 C C . ASP A 1 74 ? 2.459 -11.861 -5.874 1.00 91.19 74 ASP A C 1
ATOM 568 O O . ASP A 1 74 ? 2.233 -10.676 -6.144 1.00 91.19 74 ASP A O 1
ATOM 572 N N . PRO A 1 75 ? 2.222 -12.834 -6.774 1.00 93.25 75 PRO A N 1
ATOM 573 C CA . PRO A 1 75 ? 1.716 -12.536 -8.108 1.00 93.25 75 PRO A CA 1
ATOM 574 C C . PRO A 1 75 ? 0.426 -11.706 -8.112 1.00 93.25 75 PRO A C 1
ATOM 576 O O . PRO A 1 75 ? 0.279 -10.837 -8.969 1.00 93.25 75 PRO A O 1
ATOM 579 N N . ALA A 1 76 ? -0.496 -11.919 -7.164 1.00 93.75 76 ALA A N 1
ATOM 580 C CA . ALA A 1 76 ? -1.717 -11.120 -7.085 1.00 93.75 76 ALA A CA 1
ATOM 581 C C . ALA A 1 76 ? -1.407 -9.654 -6.754 1.00 93.75 76 ALA A C 1
ATOM 583 O O . ALA A 1 76 ? -1.997 -8.762 -7.354 1.00 93.75 76 ALA A O 1
ATOM 584 N N . THR A 1 77 ? -0.430 -9.395 -5.884 1.00 91.38 77 THR A N 1
ATOM 585 C CA . THR A 1 77 ? 0.040 -8.034 -5.587 1.00 91.38 77 THR A CA 1
ATOM 586 C C . THR A 1 77 ? 0.762 -7.406 -6.781 1.00 91.38 77 THR A C 1
ATOM 588 O O . THR A 1 77 ? 0.518 -6.242 -7.086 1.00 91.38 77 THR A O 1
ATOM 591 N N . LEU A 1 78 ? 1.614 -8.157 -7.498 1.00 90.00 78 LEU A N 1
ATOM 592 C CA . LEU A 1 78 ? 2.324 -7.635 -8.677 1.00 90.00 78 LEU A CA 1
ATOM 593 C C . LEU A 1 78 ? 1.353 -7.186 -9.778 1.00 90.00 78 LEU A C 1
ATOM 595 O O . LEU A 1 78 ? 1.580 -6.168 -10.425 1.00 90.00 78 LEU A O 1
ATOM 599 N N . PHE A 1 79 ? 0.282 -7.951 -9.993 1.00 91.31 79 PHE A N 1
ATOM 600 C CA . PHE A 1 79 ? -0.737 -7.653 -10.999 1.00 91.31 79 PHE A CA 1
ATOM 601 C C . PHE A 1 79 ? -1.911 -6.821 -10.458 1.00 91.31 79 PHE A C 1
ATOM 603 O O . PHE A 1 79 ? -2.924 -6.695 -11.145 1.00 91.31 79 PHE A O 1
ATOM 610 N N . GLU A 1 80 ? -1.765 -6.234 -9.264 1.00 92.81 80 GLU A N 1
ATOM 611 C CA . GLU A 1 80 ? -2.739 -5.322 -8.644 1.00 92.81 80 GLU A CA 1
ATOM 612 C C . GLU A 1 80 ? -4.125 -5.960 -8.397 1.00 92.81 80 GLU A C 1
ATOM 614 O O . GLU A 1 80 ? -5.145 -5.275 -8.400 1.00 92.81 80 GLU A O 1
ATOM 619 N N . PHE A 1 81 ? -4.184 -7.280 -8.189 1.00 92.94 81 PHE A N 1
ATOM 620 C CA . PHE A 1 81 ? -5.378 -8.009 -7.727 1.00 92.94 81 PHE A CA 1
ATOM 621 C C . PHE A 1 81 ? -5.498 -8.066 -6.197 1.00 92.94 81 PHE A C 1
ATOM 623 O O . PHE A 1 81 ? -6.567 -8.380 -5.676 1.00 92.94 81 PHE A O 1
ATOM 630 N N . ASP A 1 82 ? -4.412 -7.793 -5.472 1.00 92.38 82 ASP A N 1
ATOM 631 C CA . ASP A 1 82 ? -4.390 -7.682 -4.011 1.00 92.38 82 ASP A CA 1
ATOM 632 C C . ASP A 1 82 ? -3.325 -6.654 -3.569 1.00 92.38 82 ASP A C 1
ATOM 634 O O . ASP A 1 82 ? -2.694 -5.989 -4.391 1.00 92.38 82 ASP A O 1
ATOM 638 N N . GLY A 1 83 ? -3.130 -6.482 -2.260 1.00 86.81 83 GLY A N 1
ATOM 639 C CA . GLY A 1 83 ? -2.041 -5.688 -1.677 1.00 86.81 83 GLY A CA 1
ATOM 640 C C . GLY A 1 83 ? -2.440 -4.286 -1.215 1.00 86.81 83 GLY A C 1
ATOM 641 O O . GLY A 1 83 ? -1.693 -3.643 -0.476 1.00 86.81 83 GLY A O 1
ATOM 642 N N . THR A 1 84 ? -3.642 -3.815 -1.556 1.00 90.00 84 THR A N 1
ATOM 643 C CA . THR A 1 84 ? -4.176 -2.569 -0.986 1.00 90.00 84 THR A CA 1
ATOM 644 C C . THR A 1 84 ? -4.928 -2.844 0.310 1.00 90.00 84 THR A C 1
ATOM 646 O O . THR A 1 84 ? -5.702 -3.795 0.394 1.00 90.00 84 THR A O 1
ATOM 649 N N . GLN A 1 85 ? -4.786 -1.966 1.296 1.00 90.44 85 GLN A N 1
ATOM 650 C CA . GLN A 1 85 ? -5.525 -2.073 2.553 1.00 90.44 85 GLN A CA 1
ATOM 651 C C . GLN A 1 85 ? -6.950 -1.528 2.405 1.00 90.44 85 GLN A C 1
ATOM 653 O O . GLN A 1 85 ? -7.148 -0.453 1.838 1.00 90.44 85 GLN A O 1
ATOM 658 N N . GLY A 1 86 ? -7.918 -2.261 2.944 1.00 93.44 86 GLY A N 1
ATOM 659 C CA . GLY A 1 86 ? -9.319 -1.870 3.034 1.00 93.44 86 GLY A CA 1
ATOM 660 C C . GLY A 1 86 ? -9.666 -1.095 4.313 1.00 93.44 86 GLY A C 1
ATOM 661 O O . GLY A 1 86 ? -8.805 -0.877 5.178 1.00 93.44 86 GLY A O 1
ATOM 662 N N . PRO A 1 87 ? -10.933 -0.656 4.436 1.00 95.50 87 PRO A N 1
ATOM 663 C CA . PRO A 1 87 ? -11.437 0.092 5.589 1.00 95.50 87 PRO A CA 1
ATOM 664 C C . PRO A 1 87 ? -11.434 -0.736 6.886 1.00 95.50 87 PRO A C 1
ATOM 666 O O . PRO A 1 87 ? -11.239 -1.956 6.876 1.00 95.50 87 PRO A O 1
ATOM 669 N N . LYS A 1 88 ? -11.649 -0.075 8.028 1.00 94.69 88 LYS A N 1
ATOM 670 C CA . LYS A 1 88 ? -11.862 -0.760 9.313 1.00 94.69 88 LYS A CA 1
ATOM 671 C C . LYS A 1 88 ? -13.206 -1.485 9.271 1.00 94.69 88 LYS A C 1
ATOM 673 O O . LYS A 1 88 ? -14.170 -0.933 8.753 1.00 94.69 88 LYS A O 1
ATOM 678 N N . TYR A 1 89 ? -13.272 -2.682 9.843 1.00 96.50 89 TYR A N 1
ATOM 679 C CA . TYR A 1 89 ? -14.511 -3.432 10.023 1.00 96.50 89 TYR A CA 1
ATOM 680 C C . TYR A 1 89 ? -14.788 -3.681 11.507 1.00 96.50 89 TYR A C 1
ATOM 682 O O . TYR A 1 89 ? -13.893 -4.124 12.232 1.00 96.50 89 TYR A O 1
ATOM 690 N N . THR A 1 90 ? -16.026 -3.447 11.938 1.00 94.75 90 THR A N 1
ATOM 691 C CA . THR A 1 90 ? -16.503 -3.762 13.292 1.00 94.75 90 THR A CA 1
ATOM 692 C C . THR A 1 90 ? -17.747 -4.646 13.200 1.00 94.75 90 THR A C 1
ATOM 694 O O . THR A 1 90 ? -18.796 -4.192 12.746 1.00 94.75 90 THR A O 1
ATOM 697 N N . ALA A 1 91 ? -17.634 -5.898 13.648 1.00 94.06 91 ALA A N 1
ATOM 698 C CA . ALA A 1 91 ? -18.744 -6.836 13.782 1.00 94.06 91 ALA A CA 1
ATOM 699 C C . ALA A 1 91 ? -19.487 -6.593 15.097 1.00 94.06 91 ALA A C 1
ATOM 701 O O . ALA A 1 91 ? -18.880 -6.582 16.171 1.00 94.06 91 ALA A O 1
ATOM 702 N N . VAL A 1 92 ? -20.807 -6.442 15.036 1.00 93.31 92 VAL A N 1
ATOM 703 C CA . VAL A 1 92 ? -21.606 -6.053 16.209 1.00 93.31 92 VAL A CA 1
ATOM 704 C C . VAL A 1 92 ? -21.955 -7.254 17.075 1.00 93.31 92 VAL A C 1
ATOM 706 O O . VAL A 1 92 ? -21.937 -7.156 18.300 1.00 93.31 92 VAL A O 1
ATOM 709 N N . GLN A 1 93 ? -22.244 -8.396 16.447 1.00 88.12 93 GLN A N 1
ATOM 710 C CA . GLN A 1 93 ? -22.678 -9.596 17.162 1.00 88.12 93 GLN A CA 1
ATOM 711 C C . GLN A 1 93 ? -21.503 -10.371 17.768 1.00 88.12 93 GLN A C 1
ATOM 713 O O . GLN A 1 93 ? -21.535 -10.717 18.946 1.00 88.12 93 GLN A O 1
ATOM 718 N N . SER A 1 94 ? -20.439 -10.604 16.990 1.00 83.69 94 SER A N 1
ATOM 719 C CA . SER A 1 94 ? -19.235 -11.294 17.481 1.00 83.69 94 SER A CA 1
ATOM 720 C C . SER A 1 94 ? -18.289 -10.374 18.256 1.00 83.69 94 SER A C 1
ATOM 722 O O . SER A 1 94 ? -17.417 -10.847 18.982 1.00 83.69 94 SER A O 1
ATOM 724 N N . GLY A 1 95 ? -18.423 -9.054 18.085 1.00 84.06 95 GLY A N 1
ATOM 725 C CA . GLY A 1 95 ? -17.510 -8.071 18.657 1.00 84.06 95 GLY A CA 1
ATOM 726 C C . GLY A 1 95 ? -16.135 -8.013 17.978 1.00 84.06 95 GLY A C 1
ATOM 727 O O . GLY A 1 95 ? -15.243 -7.325 18.476 1.00 84.06 95 GLY A O 1
ATOM 728 N N . THR A 1 96 ? -15.943 -8.731 16.868 1.00 83.88 96 THR A N 1
ATOM 729 C CA . THR A 1 96 ? -14.685 -8.744 16.112 1.00 83.88 96 THR A CA 1
ATOM 730 C C . THR A 1 96 ? -14.400 -7.364 15.522 1.00 83.88 96 THR A C 1
ATOM 732 O O . THR A 1 96 ? -15.236 -6.804 14.820 1.00 83.88 96 THR A O 1
ATOM 735 N N . VAL A 1 97 ? -13.193 -6.838 15.743 1.00 86.88 97 VAL A N 1
ATOM 736 C CA . VAL A 1 97 ? -12.727 -5.590 15.123 1.00 86.88 97 VAL A CA 1
ATOM 737 C C . VAL A 1 97 ? -11.506 -5.887 14.263 1.00 86.88 97 VAL A C 1
ATOM 739 O O . VAL A 1 97 ? -10.480 -6.348 14.762 1.00 86.88 97 VAL A O 1
ATOM 742 N N . ILE A 1 98 ? -11.607 -5.608 12.965 1.00 88.19 98 ILE A N 1
ATOM 743 C CA . ILE A 1 98 ? -10.501 -5.707 12.013 1.00 88.19 98 ILE A CA 1
ATOM 744 C C . ILE A 1 98 ? -10.082 -4.282 11.666 1.00 88.19 98 ILE A C 1
ATOM 746 O O . ILE A 1 98 ? -10.764 -3.582 10.921 1.00 88.19 98 ILE A O 1
ATOM 750 N N . ALA A 1 99 ? -8.949 -3.839 12.214 1.00 85.38 99 ALA A N 1
ATOM 751 C CA . ALA A 1 99 ? -8.486 -2.460 12.055 1.00 85.38 99 ALA A CA 1
ATOM 752 C C . ALA A 1 99 ? -8.243 -2.069 10.586 1.00 85.38 99 ALA A C 1
ATOM 754 O O . ALA A 1 99 ? -8.422 -0.906 10.227 1.00 85.38 99 ALA A O 1
ATOM 755 N N . ARG A 1 100 ? -7.818 -3.029 9.752 1.00 87.75 100 ARG A N 1
ATOM 756 C CA . ARG A 1 100 ? -7.655 -2.877 8.301 1.00 87.75 100 ARG A CA 1
ATOM 757 C C . ARG A 1 100 ? -8.044 -4.177 7.613 1.00 87.75 100 ARG A C 1
ATOM 759 O O . ARG A 1 100 ? -7.419 -5.208 7.848 1.00 87.75 100 ARG A O 1
ATOM 766 N N . THR A 1 101 ? -9.082 -4.122 6.796 1.00 95.25 101 THR A N 1
ATOM 767 C CA . THR A 1 101 ? -9.490 -5.242 5.940 1.00 95.25 101 THR A CA 1
ATOM 768 C C . THR A 1 101 ? -8.586 -5.345 4.700 1.00 95.25 101 THR A C 1
ATOM 770 O O . THR A 1 101 ? -7.656 -4.552 4.529 1.00 95.25 101 THR A O 1
ATOM 773 N N . GLY A 1 102 ? -8.799 -6.360 3.858 1.00 94.06 102 GLY A N 1
ATOM 774 C CA . GLY A 1 102 ? -8.019 -6.577 2.630 1.00 94.06 102 GLY A CA 1
ATOM 775 C C . GLY A 1 102 ? -8.476 -5.741 1.427 1.00 94.06 102 GLY A C 1
ATOM 776 O O . GLY A 1 102 ? -9.391 -4.921 1.526 1.00 94.06 102 GLY A O 1
ATOM 777 N N . HIS A 1 103 ? -7.866 -5.996 0.265 1.00 96.25 103 HIS A N 1
ATOM 778 C CA . HIS A 1 103 ? -8.199 -5.339 -1.005 1.00 96.25 103 HIS A CA 1
ATOM 779 C C . HIS A 1 103 ? -9.672 -5.530 -1.397 1.00 96.25 103 HIS A C 1
ATOM 781 O O . HIS A 1 103 ? -10.312 -4.593 -1.860 1.00 96.25 103 HIS A O 1
ATOM 787 N N . VAL A 1 104 ? -10.247 -6.704 -1.128 1.00 97.44 104 VAL A N 1
ATOM 788 C CA . VAL A 1 104 ? -11.648 -7.028 -1.449 1.00 97.44 104 VAL A CA 1
ATOM 789 C C . VAL A 1 104 ? -12.635 -6.083 -0.759 1.00 97.44 104 VAL A C 1
ATOM 791 O O . VAL A 1 104 ? -13.543 -5.563 -1.403 1.00 97.44 104 VAL A O 1
ATOM 794 N N . ALA A 1 105 ? -12.434 -5.785 0.524 1.00 97.75 105 ALA A N 1
ATOM 795 C CA . ALA A 1 105 ? -13.268 -4.826 1.242 1.00 97.75 105 ALA A CA 1
ATOM 796 C C . ALA A 1 105 ? -13.119 -3.395 0.704 1.00 97.75 105 ALA A C 1
ATOM 798 O O . ALA A 1 105 ? -14.083 -2.633 0.735 1.00 97.75 105 ALA A O 1
ATOM 799 N N . ARG A 1 106 ? -11.933 -3.027 0.191 1.00 97.00 106 ARG A N 1
ATOM 800 C CA . ARG A 1 106 ? -11.728 -1.748 -0.508 1.00 97.00 106 ARG A CA 1
ATOM 801 C C . ARG A 1 106 ? -12.555 -1.697 -1.790 1.00 97.00 106 ARG A C 1
ATOM 803 O O . ARG A 1 106 ? -13.318 -0.756 -1.961 1.00 97.00 106 ARG A O 1
ATOM 810 N N . LEU A 1 107 ? -12.447 -2.721 -2.641 1.00 96.81 107 LEU A N 1
ATOM 811 C CA . LEU A 1 107 ? -13.226 -2.829 -3.879 1.00 96.81 107 LEU A CA 1
ATOM 812 C C . LEU A 1 107 ? -14.730 -2.747 -3.598 1.00 96.81 107 LEU A C 1
ATOM 814 O O . LEU A 1 107 ? -15.451 -2.011 -4.265 1.00 96.81 107 LEU A O 1
ATOM 818 N N . PHE A 1 108 ? -15.193 -3.468 -2.576 1.00 97.75 108 PHE A N 1
ATOM 819 C CA . PHE A 1 108 ? -16.595 -3.460 -2.177 1.00 97.75 108 PHE A CA 1
ATOM 820 C C . PHE A 1 108 ? -17.063 -2.087 -1.669 1.00 97.75 108 PHE A C 1
ATOM 822 O O . PHE A 1 108 ? -18.160 -1.641 -1.997 1.00 97.75 108 PHE A O 1
ATOM 829 N N . MET A 1 109 ? -16.222 -1.389 -0.901 1.00 96.81 109 MET A N 1
ATOM 830 C CA . MET A 1 109 ? -16.487 -0.019 -0.454 1.00 96.81 109 MET A CA 1
ATOM 831 C C . MET A 1 109 ? -16.580 0.957 -1.640 1.00 96.81 109 MET A C 1
ATOM 833 O O . MET A 1 109 ? -17.480 1.791 -1.663 1.00 96.81 109 MET A O 1
ATOM 837 N N . GLU A 1 110 ? -15.700 0.845 -2.639 1.00 96.12 110 GLU A N 1
ATOM 838 C CA . GLU A 1 110 ? -15.766 1.666 -3.861 1.00 96.12 110 GLU A CA 1
ATOM 839 C C . GLU A 1 110 ? -17.007 1.354 -4.716 1.00 96.12 110 GLU A C 1
ATOM 841 O O . GLU A 1 110 ? -17.591 2.257 -5.308 1.00 96.12 110 GLU A O 1
ATOM 846 N N . GLU A 1 111 ? -17.487 0.109 -4.737 1.00 96.19 111 GLU A N 1
ATOM 847 C CA . GLU A 1 111 ? -18.793 -0.203 -5.337 1.00 96.19 111 GLU A CA 1
ATOM 848 C C . GLU A 1 111 ? -19.942 0.492 -4.586 1.00 96.19 111 GLU A C 1
ATOM 850 O O . GLU A 1 111 ? -20.811 1.125 -5.186 1.00 96.19 111 GLU A O 1
ATOM 855 N N . CYS A 1 112 ? -19.930 0.437 -3.252 1.00 96.44 112 CYS A N 1
ATOM 856 C CA . CYS A 1 112 ? -20.936 1.103 -2.420 1.00 96.44 112 CYS A CA 1
ATOM 857 C C . CYS A 1 112 ? -20.912 2.635 -2.579 1.00 96.44 112 CYS A C 1
ATOM 859 O O . CYS A 1 112 ? -21.946 3.300 -2.443 1.00 96.44 112 CYS A O 1
ATOM 861 N N . LYS A 1 113 ? -19.749 3.210 -2.908 1.00 95.00 113 LYS A N 1
ATOM 862 C CA . LYS A 1 113 ? -19.604 4.634 -3.229 1.00 95.00 113 LYS A CA 1
ATOM 863 C C . LYS A 1 113 ? -20.368 5.034 -4.484 1.00 95.00 113 LYS A C 1
ATOM 865 O O . LYS A 1 113 ? -21.026 6.074 -4.467 1.00 95.00 113 LYS A O 1
ATOM 870 N N . GLU A 1 114 ? -20.310 4.204 -5.521 1.00 94.81 114 GLU A N 1
ATOM 871 C CA . GLU A 1 114 ? -20.984 4.436 -6.803 1.00 94.81 114 GLU A CA 1
ATOM 872 C C . GLU A 1 114 ? -22.488 4.129 -6.769 1.00 94.81 114 GLU A C 1
ATOM 874 O O . GLU A 1 114 ? -23.222 4.557 -7.663 1.00 94.81 114 GLU A O 1
ATOM 879 N N . ALA A 1 115 ? -22.974 3.441 -5.731 1.00 95.00 115 ALA A N 1
ATOM 880 C CA . ALA A 1 115 ? -24.398 3.179 -5.570 1.00 95.00 115 ALA A CA 1
ATOM 881 C C . ALA A 1 115 ? -25.207 4.496 -5.513 1.00 95.00 115 ALA A C 1
ATOM 883 O O . ALA A 1 115 ? -24.818 5.439 -4.815 1.00 95.00 115 ALA A O 1
ATOM 884 N N . PRO A 1 116 ? -26.353 4.587 -6.212 1.00 95.75 116 PRO A N 1
ATOM 885 C CA . PRO A 1 116 ? -27.138 5.814 -6.257 1.00 95.75 116 PRO A CA 1
ATOM 886 C C . PRO A 1 116 ? -27.748 6.134 -4.888 1.00 95.75 116 PRO A C 1
ATOM 888 O O . PRO A 1 116 ? -28.375 5.278 -4.257 1.00 95.75 116 PRO A O 1
ATOM 891 N N . VAL A 1 117 ? -27.610 7.392 -4.454 1.00 94.44 117 VAL A N 1
ATOM 892 C CA . VAL A 1 117 ? -28.266 7.899 -3.240 1.00 94.44 117 VAL A CA 1
ATOM 893 C C . VAL A 1 117 ? -29.776 7.865 -3.443 1.00 94.44 117 VAL A C 1
ATOM 895 O O . VAL A 1 117 ? -30.310 8.407 -4.413 1.00 94.44 117 VAL A O 1
ATOM 898 N N . ARG A 1 118 ? -30.484 7.223 -2.518 1.00 88.12 118 ARG A N 1
ATOM 899 C CA . ARG A 1 118 ? -31.940 7.156 -2.559 1.00 88.12 118 ARG A CA 1
ATOM 900 C C . ARG A 1 118 ? -32.542 8.417 -1.957 1.00 88.12 118 ARG A C 1
ATOM 902 O O . ARG A 1 118 ? -32.296 8.751 -0.801 1.00 88.12 118 ARG A O 1
ATOM 909 N N . ALA A 1 119 ? -33.403 9.076 -2.730 1.00 82.62 119 ALA A N 1
ATOM 910 C CA . ALA A 1 119 ? -34.258 10.130 -2.205 1.00 82.62 119 ALA A CA 1
ATOM 911 C C . ALA A 1 119 ? -35.225 9.537 -1.167 1.00 82.62 119 ALA A C 1
ATOM 913 O O . ALA A 1 119 ? -35.888 8.527 -1.428 1.00 82.62 119 ALA A O 1
ATOM 914 N N . THR A 1 120 ? -35.308 10.175 -0.000 1.00 78.38 120 THR A N 1
ATOM 915 C CA . THR A 1 120 ? -36.226 9.777 1.073 1.00 78.38 120 THR A CA 1
ATOM 916 C C . THR A 1 120 ? -37.446 10.703 1.036 1.00 78.38 120 THR A C 1
ATOM 918 O O . THR A 1 120 ? -37.352 11.852 1.475 1.00 78.38 120 THR A O 1
ATOM 921 N N . PRO A 1 121 ? -38.582 10.275 0.452 1.00 68.94 121 PRO A N 1
ATOM 922 C CA . PRO A 1 121 ? -39.775 11.107 0.382 1.00 68.94 121 PRO A CA 1
ATOM 923 C C . PRO A 1 121 ? -40.334 11.337 1.791 1.00 68.94 121 PRO A C 1
ATOM 925 O O . PRO A 1 121 ? -40.663 10.389 2.498 1.00 68.94 121 PRO A O 1
ATOM 928 N N . GLY A 1 122 ? -40.447 12.606 2.190 1.00 69.25 122 GLY A N 1
ATOM 929 C CA . GLY A 1 122 ? -41.021 12.988 3.484 1.00 69.25 122 GLY A CA 1
ATOM 930 C C . GLY A 1 122 ? -40.037 13.019 4.656 1.00 69.25 122 GLY A C 1
ATOM 931 O O . GLY A 1 122 ? -40.485 13.016 5.802 1.00 69.25 122 GLY A O 1
ATOM 932 N N . ALA A 1 123 ? -38.723 13.072 4.404 1.00 65.44 123 ALA A N 1
ATOM 933 C CA . ALA A 1 123 ? -37.755 13.333 5.466 1.00 65.44 123 ALA A CA 1
ATOM 934 C C . ALA A 1 123 ? -38.103 14.655 6.179 1.00 65.44 123 ALA A C 1
ATOM 936 O O . ALA A 1 123 ? -38.272 15.696 5.539 1.00 65.44 123 ALA A O 1
ATOM 937 N N . LEU A 1 124 ? -38.247 14.596 7.507 1.00 71.81 124 LEU A N 1
ATOM 938 C CA . LEU A 1 124 ? -38.468 15.777 8.343 1.00 71.81 124 LEU A CA 1
ATOM 939 C C . LEU A 1 124 ? -37.367 16.820 8.080 1.00 71.81 124 LEU A C 1
ATOM 941 O O . LEU A 1 124 ? -36.244 16.426 7.757 1.00 71.81 124 LEU A O 1
ATOM 945 N N . PRO A 1 125 ? -37.644 18.129 8.252 1.00 71.56 125 PRO A N 1
ATOM 946 C CA . PRO A 1 125 ? -36.625 19.166 8.135 1.00 71.56 125 PRO A CA 1
ATOM 947 C C . PRO A 1 125 ? -35.465 18.846 9.083 1.00 71.56 125 PRO A C 1
ATOM 949 O O . PRO A 1 125 ? -35.578 19.000 10.299 1.00 71.56 125 PRO A O 1
ATOM 952 N N . GLN A 1 126 ? -34.365 18.340 8.531 1.00 74.12 126 GLN A N 1
ATOM 953 C CA . GLN A 1 126 ? -33.215 17.912 9.307 1.00 74.12 126 GLN A CA 1
ATOM 954 C C . GLN A 1 126 ? -32.151 19.002 9.269 1.00 74.12 126 GLN A C 1
ATOM 956 O O . GLN A 1 126 ? -31.870 19.600 8.227 1.00 74.12 126 GLN A O 1
ATOM 961 N N . ARG A 1 127 ? -31.515 19.246 10.416 1.00 82.12 127 ARG A N 1
ATOM 962 C CA . ARG A 1 127 ? -30.284 20.031 10.450 1.00 82.12 127 ARG A CA 1
ATOM 963 C C . ARG A 1 127 ? -29.258 19.362 9.532 1.00 82.12 127 ARG A C 1
ATOM 965 O O . ARG A 1 127 ? -29.036 18.163 9.639 1.00 82.12 127 ARG A O 1
ATOM 972 N N . THR A 1 128 ? -28.615 20.139 8.669 1.00 81.38 128 THR A N 1
ATOM 973 C CA . THR A 1 128 ? -27.510 19.653 7.835 1.00 81.38 128 THR A CA 1
ATOM 974 C C . THR A 1 128 ? -26.224 20.303 8.322 1.00 81.38 128 THR A C 1
ATOM 976 O O . THR A 1 128 ? -26.147 21.528 8.380 1.00 81.38 128 THR A O 1
ATOM 979 N N . THR A 1 129 ? -25.239 19.504 8.733 1.00 84.44 129 THR A N 1
ATOM 980 C CA . THR A 1 129 ? -23.908 20.010 9.115 1.00 84.44 129 THR A CA 1
ATOM 981 C C . THR A 1 129 ? -22.864 19.542 8.113 1.00 84.44 129 THR A C 1
ATOM 983 O O . THR A 1 129 ? -22.337 20.333 7.337 1.00 84.44 129 THR A O 1
ATOM 986 N N . SER A 1 130 ? -22.627 18.236 8.093 1.00 76.81 130 SER A N 1
ATOM 987 C CA . SER A 1 130 ? -21.824 17.523 7.110 1.00 76.81 130 SER A CA 1
ATOM 988 C C . SER A 1 130 ? -22.604 16.257 6.774 1.00 76.81 130 SER A C 1
ATOM 990 O O . SER A 1 130 ? -22.729 15.405 7.663 1.00 76.81 130 SER A O 1
ATOM 992 N N . PRO A 1 131 ? -23.191 16.157 5.568 1.00 83.06 131 PRO A N 1
ATOM 993 C CA . PRO A 1 131 ? -23.977 14.991 5.208 1.00 83.06 131 PRO A CA 1
ATOM 994 C C . PRO A 1 131 ? -23.098 13.739 5.257 1.00 83.06 131 PRO A C 1
ATOM 996 O O . PRO A 1 131 ? -21.965 13.739 4.773 1.00 83.06 131 PRO A O 1
ATOM 999 N N . GLY A 1 132 ? -23.608 12.699 5.911 1.00 90.19 132 GLY A N 1
ATOM 1000 C CA . GLY A 1 132 ? -22.969 11.392 6.015 1.00 90.19 132 GLY A CA 1
ATOM 1001 C C . GLY A 1 132 ? -23.702 10.376 5.151 1.00 90.19 132 GLY A C 1
ATOM 1002 O O . GLY A 1 132 ? -24.931 10.410 5.065 1.00 90.19 132 GLY A O 1
ATOM 1003 N N . LEU A 1 133 ? -22.957 9.471 4.520 1.00 96.25 133 LEU A N 1
ATOM 1004 C CA . LEU A 1 133 ? -23.522 8.436 3.657 1.00 96.25 133 LEU A CA 1
ATOM 1005 C C . LEU A 1 133 ? -23.558 7.097 4.398 1.00 96.25 133 LEU A C 1
ATOM 1007 O O . LEU A 1 133 ? -22.554 6.668 4.965 1.00 96.25 133 LEU A O 1
ATOM 1011 N N . VAL A 1 134 ? -24.712 6.429 4.386 1.00 97.44 134 VAL A N 1
ATOM 1012 C CA . VAL A 1 134 ? -24.855 5.053 4.882 1.00 97.44 134 VAL A CA 1
ATOM 1013 C C . VAL A 1 134 ? -25.328 4.170 3.750 1.00 97.44 134 VAL A C 1
ATOM 1015 O O . VAL A 1 134 ? -26.415 4.376 3.214 1.00 97.44 134 VAL A O 1
ATOM 1018 N N . THR A 1 135 ? -24.537 3.159 3.424 1.00 97.88 135 THR A N 1
ATOM 1019 C CA . THR A 1 135 ? -24.908 2.140 2.448 1.00 97.88 135 THR A CA 1
ATOM 1020 C C . THR A 1 135 ? -25.208 0.839 3.175 1.00 97.88 135 THR A C 1
ATOM 1022 O O . THR A 1 135 ? -24.387 0.352 3.942 1.00 97.88 135 THR A O 1
ATOM 1025 N N . VAL A 1 136 ? -26.385 0.266 2.959 1.00 97.44 136 VAL A N 1
ATOM 1026 C CA . VAL A 1 136 ? -26.769 -1.050 3.480 1.00 97.44 136 VAL A CA 1
ATOM 1027 C C . VAL A 1 136 ? -26.565 -2.068 2.375 1.00 97.44 136 VAL A C 1
ATOM 1029 O O . VAL A 1 136 ? -27.102 -1.884 1.285 1.00 97.44 136 VAL A O 1
ATOM 1032 N N . ALA A 1 137 ? -25.782 -3.105 2.648 1.00 97.38 137 ALA A N 1
ATOM 1033 C CA . ALA A 1 137 ? -25.538 -4.213 1.742 1.00 97.38 137 ALA A CA 1
ATOM 1034 C C . ALA A 1 137 ? -26.049 -5.518 2.362 1.00 97.38 137 ALA A C 1
ATOM 1036 O O . ALA A 1 137 ? -25.473 -6.022 3.330 1.00 97.38 137 ALA A O 1
ATOM 1037 N N . ASP A 1 138 ? -27.119 -6.062 1.784 1.00 96.62 138 ASP A N 1
ATOM 1038 C CA . ASP A 1 138 ? -27.728 -7.323 2.207 1.00 96.62 138 ASP A CA 1
ATOM 1039 C C . ASP A 1 138 ? -27.075 -8.510 1.467 1.00 96.62 138 ASP A C 1
ATOM 1041 O O . ASP A 1 138 ? -27.312 -8.764 0.286 1.00 96.62 138 ASP A O 1
ATOM 1045 N N . LEU A 1 139 ? -26.216 -9.247 2.171 1.00 96.38 139 LEU A N 1
ATOM 1046 C CA . LEU A 1 139 ? -25.436 -10.378 1.670 1.00 96.38 139 LEU A CA 1
ATOM 1047 C C . LEU A 1 139 ? -26.174 -11.693 1.948 1.00 96.38 139 LEU A C 1
ATOM 1049 O O . LEU A 1 139 ? -25.994 -12.322 2.988 1.00 96.38 139 LEU A O 1
ATOM 1053 N N . SER A 1 140 ? -27.020 -12.133 1.022 1.00 92.38 140 SER A N 1
ATOM 1054 C CA . SER A 1 140 ? -27.810 -13.364 1.193 1.00 92.38 140 SER A CA 1
ATOM 1055 C C . SER A 1 140 ? -27.069 -14.647 0.796 1.00 92.38 140 SER A C 1
ATOM 1057 O O . SER A 1 140 ? -27.444 -15.736 1.233 1.00 92.38 140 SER A O 1
ATOM 1059 N N . VAL A 1 141 ? -26.012 -14.541 -0.013 1.00 94.75 141 VAL A N 1
ATOM 1060 C CA . VAL A 1 141 ? -25.286 -15.683 -0.584 1.00 94.75 141 VAL A CA 1
ATOM 1061 C C . VAL A 1 141 ? -23.918 -15.824 0.077 1.00 94.75 141 VAL A C 1
ATOM 1063 O O . VAL A 1 141 ? -23.138 -14.877 0.123 1.00 94.75 141 VAL A O 1
ATOM 1066 N N . ILE A 1 142 ? -23.610 -17.028 0.567 1.00 95.06 142 ILE A N 1
ATOM 1067 C CA . ILE A 1 142 ? -22.261 -17.390 1.013 1.00 95.06 142 ILE A CA 1
ATOM 1068 C C . ILE A 1 142 ? -21.507 -17.921 -0.214 1.00 95.06 142 ILE A C 1
ATOM 1070 O O . ILE A 1 142 ? -21.910 -18.964 -0.745 1.00 95.06 142 ILE A O 1
ATOM 1074 N N . PRO A 1 143 ? -20.456 -17.231 -0.696 1.00 94.19 143 PRO A N 1
ATOM 1075 C CA . PRO A 1 143 ? -19.630 -17.758 -1.774 1.00 94.19 143 PRO A CA 1
ATOM 1076 C C . PRO A 1 143 ? -18.931 -19.048 -1.332 1.00 94.19 143 PRO A C 1
ATOM 1078 O O . PRO A 1 143 ? -18.846 -19.371 -0.146 1.00 94.19 143 PRO A O 1
ATOM 1081 N N . ARG A 1 144 ? -18.440 -19.824 -2.298 1.00 94.62 144 ARG A N 1
ATOM 1082 C CA . ARG A 1 144 ? -17.615 -20.995 -1.974 1.00 94.62 144 ARG A CA 1
ATOM 1083 C C . ARG A 1 144 ? -16.266 -20.521 -1.437 1.00 94.62 144 ARG A C 1
ATOM 1085 O O . ARG A 1 144 ? -15.748 -19.514 -1.911 1.00 94.62 144 ARG A O 1
ATOM 1092 N N . GLU A 1 145 ? -15.670 -21.302 -0.532 1.00 91.94 145 GLU A N 1
ATOM 1093 C CA . GLU A 1 145 ? -14.356 -20.999 0.066 1.00 91.94 145 GLU A CA 1
ATOM 1094 C C . GLU A 1 145 ? -13.301 -20.669 -0.998 1.00 91.94 145 GLU A C 1
ATOM 1096 O O . GLU A 1 145 ? -12.488 -19.764 -0.819 1.00 91.94 145 GLU A O 1
ATOM 1101 N N . ILE A 1 146 ? -13.349 -21.389 -2.122 1.00 95.00 146 ILE A N 1
ATOM 1102 C CA . ILE A 1 146 ? -12.553 -21.131 -3.315 1.00 95.00 146 ILE A CA 1
ATOM 1103 C C . ILE A 1 146 ? -13.511 -20.990 -4.496 1.00 95.00 146 ILE A C 1
ATOM 1105 O O . ILE A 1 146 ? -14.236 -21.930 -4.838 1.00 95.00 146 ILE A O 1
ATOM 1109 N N . GLU A 1 147 ? -13.491 -19.830 -5.146 1.00 95.06 147 GLU A N 1
ATOM 1110 C CA . GLU A 1 147 ? -14.273 -19.565 -6.352 1.00 95.06 147 GLU A CA 1
ATOM 1111 C C . GLU A 1 147 ? -13.351 -19.108 -7.484 1.00 95.06 147 GLU A C 1
ATOM 1113 O O . GLU A 1 147 ? -12.501 -18.236 -7.316 1.00 95.06 147 GLU A O 1
ATOM 1118 N N . THR A 1 148 ? -13.489 -19.728 -8.652 1.00 94.94 148 THR A N 1
ATOM 1119 C CA . THR A 1 148 ? -12.773 -19.340 -9.872 1.00 94.94 148 THR A CA 1
ATOM 1120 C C . THR A 1 148 ? -13.705 -18.461 -10.701 1.00 94.94 148 THR A C 1
ATOM 1122 O O . THR A 1 148 ? -14.593 -19.010 -11.366 1.00 94.94 148 THR A O 1
ATOM 1125 N N . PRO A 1 149 ? -13.578 -17.123 -10.646 1.00 91.69 149 PRO A N 1
ATOM 1126 C CA . PRO A 1 149 ? -14.402 -16.248 -11.462 1.00 91.69 149 PRO A CA 1
ATOM 1127 C C . PRO A 1 149 ? -14.279 -16.599 -12.948 1.00 91.69 149 PRO A C 1
ATOM 1129 O O . PRO A 1 149 ? -13.207 -16.942 -13.452 1.00 91.69 149 PRO A O 1
ATOM 1132 N N . HIS A 1 150 ? -15.405 -16.522 -13.648 1.00 89.94 150 HIS A N 1
ATOM 1133 C CA . HIS A 1 150 ? -15.463 -16.745 -15.081 1.00 89.94 150 HIS A CA 1
ATOM 1134 C C . HIS A 1 150 ? -14.789 -15.573 -15.789 1.00 89.94 150 HIS A C 1
ATOM 1136 O O . HIS A 1 150 ? -15.157 -14.408 -15.602 1.00 89.94 150 HIS A O 1
ATOM 1142 N N . GLN A 1 151 ? -13.816 -15.897 -16.636 1.00 83.94 151 GLN A N 1
ATOM 1143 C CA . GLN A 1 151 ? -13.157 -14.907 -17.471 1.00 83.94 151 GLN A CA 1
ATOM 1144 C C . GLN A 1 151 ? -14.159 -14.306 -18.458 1.00 83.94 151 GLN A C 1
ATOM 1146 O O . GLN A 1 151 ? -14.936 -15.017 -19.098 1.00 83.94 151 GLN A O 1
ATOM 1151 N N . GLN A 1 152 ? -14.156 -12.981 -18.580 1.00 82.88 152 GLN A N 1
ATOM 1152 C CA . GLN A 1 152 ? -15.057 -12.297 -19.500 1.00 82.88 152 GLN A CA 1
ATOM 1153 C C . GLN A 1 152 ? -14.562 -12.469 -20.942 1.00 82.88 152 GLN A C 1
ATOM 1155 O O . GLN A 1 152 ? -13.365 -12.373 -21.223 1.00 82.88 152 GLN A O 1
ATOM 1160 N N . ARG A 1 153 ? -15.486 -12.686 -21.882 1.00 81.69 153 ARG A N 1
ATOM 1161 C CA . ARG A 1 153 ? -15.192 -12.586 -23.318 1.00 81.69 153 ARG A CA 1
ATOM 1162 C C . ARG A 1 153 ? -15.255 -11.123 -23.724 1.00 81.69 153 ARG A C 1
ATOM 1164 O O . ARG A 1 153 ? -16.289 -10.490 -23.543 1.00 81.69 153 ARG A O 1
ATOM 1171 N N . ASN A 1 154 ? -14.165 -10.591 -24.268 1.00 74.00 154 ASN A N 1
ATOM 1172 C CA . ASN A 1 154 ? -14.087 -9.187 -24.669 1.00 74.00 154 ASN A CA 1
ATOM 1173 C C . ASN A 1 154 ? -13.689 -9.041 -26.150 1.00 74.00 154 ASN A C 1
ATOM 1175 O O . ASN A 1 154 ? -12.848 -9.785 -26.669 1.00 74.00 154 ASN A O 1
ATOM 1179 N N . ILE A 1 155 ? -14.276 -8.021 -26.784 1.00 74.25 155 ILE A N 1
ATOM 1180 C CA . ILE A 1 155 ? -13.943 -7.424 -28.087 1.00 74.25 155 ILE A CA 1
ATOM 1181 C C . ILE A 1 155 ? -12.444 -7.109 -28.202 1.00 74.25 155 ILE A C 1
ATOM 1183 O O . ILE A 1 155 ? -11.896 -7.167 -29.301 1.00 74.25 155 ILE A O 1
ATOM 1187 N N . GLY A 1 156 ? -11.750 -6.869 -27.083 1.00 73.00 156 GLY A N 1
ATOM 1188 C CA . GLY A 1 156 ? -10.290 -6.712 -27.042 1.00 73.00 156 GLY A CA 1
ATOM 1189 C C . GLY A 1 156 ? -9.518 -7.827 -27.764 1.00 73.00 156 GLY A C 1
ATOM 1190 O O . GLY A 1 156 ? -8.441 -7.576 -28.298 1.00 73.00 156 GLY A O 1
ATOM 1191 N N . SER A 1 157 ? -10.104 -9.025 -27.887 1.00 79.81 157 SER A N 1
ATOM 1192 C CA . SER A 1 157 ? -9.520 -10.123 -28.666 1.00 79.81 157 SER A CA 1
ATOM 1193 C C . SER A 1 157 ? -9.348 -9.795 -30.153 1.00 79.81 157 SER A C 1
ATOM 1195 O O . SER A 1 157 ? -8.369 -10.210 -30.765 1.00 79.81 157 SER A O 1
ATOM 1197 N N . ILE A 1 158 ? -10.272 -9.018 -30.725 1.00 86.31 158 ILE A N 1
ATOM 1198 C CA . ILE A 1 158 ? -10.225 -8.567 -32.123 1.00 86.31 158 ILE A CA 1
ATOM 1199 C C . ILE A 1 158 ? -9.150 -7.490 -32.290 1.00 86.31 158 ILE A C 1
ATOM 1201 O O . ILE A 1 158 ? -8.410 -7.494 -33.271 1.00 86.31 158 ILE A O 1
ATOM 1205 N N . LEU A 1 159 ? -9.017 -6.589 -31.312 1.00 87.50 159 LEU A N 1
ATOM 1206 C CA . LEU A 1 159 ? -7.997 -5.537 -31.342 1.00 87.50 159 LEU A CA 1
ATOM 1207 C C . LEU A 1 159 ? -6.576 -6.109 -31.282 1.00 87.50 159 LEU A C 1
ATOM 1209 O O . LEU A 1 159 ? -5.680 -5.549 -31.911 1.00 87.50 159 LEU A O 1
ATOM 1213 N N . ALA A 1 160 ? -6.378 -7.254 -30.622 1.00 91.56 160 ALA A N 1
ATOM 1214 C CA . ALA A 1 160 ? -5.095 -7.954 -30.610 1.00 91.56 160 ALA A CA 1
ATOM 1215 C C . ALA A 1 160 ? -4.633 -8.415 -32.001 1.00 91.56 160 ALA A C 1
ATOM 1217 O O . ALA A 1 160 ? -3.434 -8.557 -32.232 1.00 91.56 160 ALA A O 1
ATOM 1218 N N . CYS A 1 161 ? -5.551 -8.620 -32.955 1.00 93.81 161 CYS A N 1
ATOM 1219 C CA . CYS A 1 161 ? -5.174 -8.983 -34.319 1.00 93.81 161 CYS A CA 1
ATOM 1220 C C . CYS A 1 161 ? -4.330 -7.890 -34.986 1.00 93.81 161 CYS A C 1
ATOM 1222 O O . CYS A 1 161 ? -3.456 -8.217 -35.782 1.00 93.81 161 CYS A O 1
ATOM 1224 N N . ALA A 1 162 ? -4.538 -6.612 -34.651 1.00 94.25 162 ALA A N 1
ATOM 1225 C CA . ALA A 1 162 ? -3.802 -5.506 -35.258 1.00 94.25 162 ALA A CA 1
ATOM 1226 C C . ALA A 1 162 ? -2.277 -5.579 -35.006 1.00 94.25 162 ALA A C 1
ATOM 1228 O O . ALA A 1 162 ? -1.538 -5.673 -35.988 1.00 94.25 162 ALA A O 1
ATOM 1229 N N . PRO A 1 163 ? -1.759 -5.602 -33.758 1.00 96.06 163 PRO A N 1
ATOM 1230 C CA . PRO A 1 163 ? -0.316 -5.703 -33.521 1.00 96.06 163 PRO A CA 1
ATOM 1231 C C . PRO A 1 163 ? 0.282 -7.039 -33.988 1.00 96.06 163 PRO A C 1
ATOM 1233 O O . PRO A 1 163 ? 1.431 -7.056 -34.434 1.00 96.06 163 PRO A O 1
ATOM 1236 N N . ILE A 1 164 ? -0.482 -8.141 -33.956 1.00 97.06 164 ILE A N 1
ATOM 1237 C CA . ILE A 1 164 ? -0.044 -9.441 -34.497 1.00 97.06 164 ILE A CA 1
ATOM 1238 C C . ILE A 1 164 ? 0.176 -9.332 -36.010 1.00 97.06 164 ILE A C 1
ATOM 1240 O O . ILE A 1 164 ? 1.255 -9.658 -36.503 1.00 97.06 164 ILE A O 1
ATOM 1244 N N . LEU A 1 165 ? -0.815 -8.824 -36.752 1.00 97.00 165 LEU A N 1
ATOM 1245 C CA . LEU A 1 165 ? -0.727 -8.657 -38.204 1.00 97.00 165 LEU A CA 1
ATOM 1246 C C . LEU A 1 165 ? 0.372 -7.669 -38.594 1.00 97.00 165 LEU A C 1
ATOM 1248 O O . LEU A 1 165 ? 1.105 -7.935 -39.546 1.00 97.00 165 LEU A O 1
ATOM 1252 N N . VAL A 1 166 ? 0.534 -6.566 -37.856 1.00 97.19 166 VAL A N 1
ATOM 1253 C CA . VAL A 1 166 ? 1.618 -5.600 -38.094 1.00 97.19 166 VAL A CA 1
ATOM 1254 C C . VAL A 1 166 ? 2.984 -6.240 -37.845 1.00 97.19 166 VAL A C 1
ATOM 1256 O O . VAL A 1 166 ? 3.873 -6.094 -38.680 1.00 97.19 166 VAL A O 1
ATOM 1259 N N . SER A 1 167 ? 3.155 -6.997 -36.756 1.00 97.00 167 SER A N 1
ATOM 1260 C CA . SER A 1 167 ? 4.423 -7.678 -36.451 1.00 97.00 167 SER A CA 1
ATOM 1261 C C . SER A 1 167 ? 4.765 -8.743 -37.497 1.00 97.00 167 SER A C 1
ATOM 1263 O O . SER A 1 167 ? 5.892 -8.790 -37.985 1.00 97.00 167 SER A O 1
ATOM 1265 N N . MET A 1 168 ? 3.783 -9.551 -37.911 1.00 97.81 168 MET A N 1
ATOM 1266 C CA . MET A 1 168 ? 3.956 -10.546 -38.976 1.00 97.81 168 MET A CA 1
ATOM 1267 C C . MET A 1 168 ? 4.266 -9.891 -40.327 1.00 97.81 168 MET A C 1
ATOM 1269 O O . MET A 1 168 ? 5.150 -10.349 -41.049 1.00 97.81 168 MET A O 1
ATOM 1273 N N . SER A 1 169 ? 3.589 -8.788 -40.657 1.00 97.31 169 SER A N 1
ATOM 1274 C CA . SER A 1 169 ? 3.852 -8.028 -41.885 1.00 97.31 169 SER A CA 1
ATOM 1275 C C . SER A 1 169 ? 5.257 -7.431 -41.873 1.00 97.31 169 SER A C 1
ATOM 1277 O O . SER A 1 169 ? 5.962 -7.525 -42.873 1.00 97.31 169 SER A O 1
ATOM 1279 N N . ALA A 1 170 ? 5.700 -6.885 -40.737 1.00 96.94 170 ALA A N 1
ATOM 1280 C CA . ALA A 1 170 ? 7.058 -6.380 -40.567 1.00 96.94 170 ALA A CA 1
ATOM 1281 C C . ALA A 1 170 ? 8.105 -7.494 -40.752 1.00 96.94 170 ALA A C 1
ATOM 1283 O O . ALA A 1 170 ? 9.076 -7.285 -41.474 1.00 96.94 170 ALA A O 1
ATOM 1284 N N . CYS A 1 171 ? 7.878 -8.697 -40.204 1.00 96.44 171 CYS A N 1
ATOM 1285 C CA . CYS A 1 171 ? 8.716 -9.870 -40.483 1.00 96.44 171 CYS A CA 1
ATOM 1286 C C . CYS A 1 171 ? 8.804 -10.170 -41.988 1.00 96.44 171 CYS A C 1
ATOM 1288 O O . CYS A 1 171 ? 9.904 -10.310 -42.521 1.00 96.44 171 CYS A O 1
ATOM 1290 N N . ILE A 1 172 ? 7.665 -10.256 -42.683 1.00 97.44 172 ILE A N 1
ATOM 1291 C CA . ILE A 1 172 ? 7.627 -10.568 -44.121 1.00 97.44 172 ILE A CA 1
ATOM 1292 C C . ILE A 1 172 ? 8.367 -9.494 -44.926 1.00 97.44 172 ILE A C 1
ATOM 1294 O O . ILE A 1 172 ? 9.165 -9.833 -45.795 1.00 97.44 172 ILE A O 1
ATOM 1298 N N . VAL A 1 173 ? 8.152 -8.213 -44.613 1.00 97.00 173 VAL A N 1
ATOM 1299 C CA . VAL A 1 173 ? 8.847 -7.094 -45.265 1.00 97.00 173 VAL A CA 1
ATOM 1300 C C . VAL A 1 173 ? 10.359 -7.200 -45.061 1.00 97.00 173 VAL A C 1
ATOM 1302 O O . VAL A 1 173 ? 11.093 -7.126 -46.042 1.00 97.00 173 VAL A O 1
ATOM 1305 N N . CYS A 1 174 ? 10.838 -7.450 -43.837 1.00 96.44 174 CYS A N 1
ATOM 1306 C CA . CYS A 1 174 ? 12.268 -7.650 -43.577 1.00 96.44 174 CYS A CA 1
ATOM 1307 C C . CYS A 1 174 ? 12.842 -8.823 -44.386 1.00 96.44 174 CYS A C 1
ATOM 1309 O O . CYS A 1 174 ? 13.887 -8.675 -45.012 1.00 96.44 174 CYS A O 1
ATOM 1311 N N . ALA A 1 175 ? 12.143 -9.962 -44.439 1.00 96.62 175 ALA A N 1
ATOM 1312 C CA . ALA A 1 175 ? 12.584 -11.128 -45.206 1.00 96.62 175 ALA A CA 1
ATOM 1313 C C . ALA A 1 175 ? 12.641 -10.851 -46.721 1.00 96.62 175 ALA A C 1
ATOM 1315 O O . ALA A 1 175 ? 13.614 -11.218 -47.376 1.00 96.62 175 ALA A O 1
ATOM 1316 N N . VAL A 1 176 ? 11.635 -10.162 -47.277 1.00 96.94 176 VAL A N 1
ATOM 1317 C CA . VAL A 1 176 ? 11.591 -9.773 -48.701 1.00 96.94 176 VAL A CA 1
ATOM 1318 C C . VAL A 1 176 ? 12.704 -8.785 -49.048 1.00 96.94 176 VAL A C 1
ATOM 1320 O O . VAL A 1 176 ? 13.284 -8.869 -50.128 1.00 96.94 176 VAL A O 1
ATOM 1323 N N . LEU A 1 177 ? 13.033 -7.875 -48.130 1.00 95.19 177 LEU A N 1
ATOM 1324 C CA . LEU A 1 177 ? 14.140 -6.930 -48.283 1.00 95.19 177 LEU A CA 1
ATOM 1325 C C . LEU A 1 177 ? 15.520 -7.562 -48.017 1.00 95.19 177 LEU A C 1
ATOM 1327 O O . LEU A 1 177 ? 16.533 -6.881 -48.164 1.00 95.19 177 LEU A O 1
ATOM 1331 N N . GLY A 1 178 ? 15.578 -8.848 -47.648 1.00 94.94 178 GLY A N 1
ATOM 1332 C CA . GLY A 1 178 ? 16.820 -9.563 -47.342 1.00 94.94 178 GLY A CA 1
ATOM 1333 C C . GLY A 1 178 ? 17.445 -9.203 -45.989 1.00 94.94 178 GLY A C 1
ATOM 1334 O O . GLY A 1 178 ? 18.594 -9.561 -45.735 1.00 94.94 178 GLY A O 1
ATOM 1335 N N . ASP A 1 179 ? 16.709 -8.517 -45.113 1.00 94.94 179 ASP A N 1
ATOM 1336 C CA . ASP A 1 179 ? 17.158 -8.118 -43.781 1.00 94.94 179 ASP A CA 1
ATOM 1337 C C . ASP A 1 179 ? 16.863 -9.206 -42.739 1.00 94.94 179 ASP A C 1
ATOM 1339 O O . ASP A 1 179 ? 15.888 -9.167 -41.977 1.00 94.94 179 ASP A O 1
ATOM 1343 N N . TRP A 1 180 ? 17.727 -10.220 -42.725 1.00 95.56 180 TRP A N 1
ATOM 1344 C CA . TRP A 1 180 ? 17.586 -11.381 -41.848 1.00 95.56 180 TRP A CA 1
ATOM 1345 C C . TRP A 1 180 ? 17.797 -11.060 -40.364 1.00 95.56 180 TRP A C 1
ATOM 1347 O O . TRP A 1 180 ? 17.248 -11.767 -39.513 1.00 95.56 180 TRP A O 1
ATOM 1357 N N . PHE A 1 181 ? 18.545 -10.001 -40.039 1.00 93.62 181 PHE A N 1
ATOM 1358 C CA . PHE A 1 181 ? 18.785 -9.583 -38.657 1.00 93.62 181 PHE A CA 1
ATOM 1359 C C . PHE A 1 181 ? 17.504 -9.034 -38.028 1.00 93.62 181 PHE A C 1
ATOM 1361 O O . PHE A 1 181 ? 17.036 -9.570 -37.019 1.00 93.62 181 PHE A O 1
ATOM 1368 N N . CYS A 1 182 ? 16.873 -8.039 -38.663 1.00 93.06 182 CYS A N 1
ATOM 1369 C CA . CYS A 1 182 ? 15.604 -7.496 -38.183 1.00 93.06 182 CYS A CA 1
ATOM 1370 C C . CYS A 1 182 ? 14.484 -8.542 -38.245 1.00 93.06 182 CYS A C 1
ATOM 1372 O O . CYS A 1 182 ? 13.720 -8.660 -37.288 1.00 93.06 182 CYS A O 1
ATOM 1374 N N . PHE A 1 183 ? 14.417 -9.360 -39.305 1.00 96.75 183 PHE A N 1
ATOM 1375 C CA . PHE A 1 183 ? 13.463 -10.474 -39.387 1.00 96.75 183 PHE A CA 1
ATOM 1376 C C . PHE A 1 183 ? 13.554 -11.404 -38.168 1.00 96.75 183 PHE A C 1
ATOM 1378 O O . PHE A 1 183 ? 12.543 -11.656 -37.507 1.00 96.75 183 PHE A O 1
ATOM 1385 N N . SER A 1 184 ? 14.764 -11.871 -37.842 1.00 96.06 184 SER A N 1
ATOM 1386 C CA . SER A 1 184 ? 14.991 -12.813 -36.741 1.00 96.06 184 SER A CA 1
ATOM 1387 C C . SER A 1 184 ? 14.632 -12.203 -35.388 1.00 96.06 184 SER A C 1
ATOM 1389 O O . SER A 1 184 ? 14.088 -12.893 -34.530 1.00 96.06 184 SER A O 1
ATOM 1391 N N . MET A 1 185 ? 14.900 -10.910 -35.190 1.00 95.19 185 MET A N 1
ATOM 1392 C CA . MET A 1 185 ? 14.630 -10.217 -33.926 1.00 95.19 185 MET A CA 1
ATOM 1393 C C . MET A 1 185 ? 13.157 -9.869 -33.713 1.00 95.19 185 MET A C 1
ATOM 1395 O O . MET A 1 185 ? 12.682 -9.948 -32.577 1.00 95.19 185 MET A O 1
ATOM 1399 N N . ILE A 1 186 ? 12.418 -9.539 -34.778 1.00 95.81 186 ILE A N 1
ATOM 1400 C CA . ILE A 1 186 ? 10.955 -9.401 -34.703 1.00 95.81 186 ILE A CA 1
ATOM 1401 C C . ILE A 1 186 ? 10.339 -10.772 -34.400 1.00 95.81 186 ILE A C 1
ATOM 1403 O O . ILE A 1 186 ? 9.510 -10.878 -33.499 1.00 95.81 186 ILE A O 1
ATOM 1407 N N . LEU A 1 187 ? 10.785 -11.833 -35.086 1.00 97.25 187 LEU A N 1
ATOM 1408 C CA . LEU A 1 187 ? 10.289 -13.191 -34.858 1.00 97.25 187 LEU A CA 1
ATOM 1409 C C . LEU A 1 187 ? 10.587 -13.677 -33.433 1.00 97.25 187 LEU A C 1
ATOM 1411 O O . LEU A 1 187 ? 9.698 -14.209 -32.770 1.00 97.25 187 LEU A O 1
ATOM 1415 N N . LEU A 1 188 ? 11.806 -13.450 -32.933 1.00 96.06 188 LEU A N 1
ATOM 1416 C CA . LEU A 1 188 ? 12.175 -13.752 -31.550 1.00 96.06 188 LEU A CA 1
ATOM 1417 C C . LEU A 1 188 ? 11.286 -12.988 -30.562 1.00 96.06 188 LEU A C 1
ATOM 1419 O O . LEU A 1 188 ? 10.832 -13.583 -29.591 1.00 96.06 188 LEU A O 1
ATOM 1423 N N . GLY A 1 189 ? 10.993 -11.711 -30.829 1.00 95.44 189 GLY A N 1
ATOM 1424 C CA . GLY A 1 189 ? 10.075 -10.904 -30.023 1.00 95.44 189 GLY A CA 1
ATOM 1425 C C . GLY A 1 189 ? 8.647 -11.455 -29.997 1.00 95.44 189 GLY A C 1
ATOM 1426 O O . GLY A 1 189 ? 8.077 -11.605 -28.919 1.00 95.44 189 GLY A O 1
ATOM 1427 N N . ILE A 1 190 ? 8.099 -11.832 -31.160 1.00 97.31 190 ILE A N 1
ATOM 1428 C CA . ILE A 1 190 ? 6.780 -12.483 -31.289 1.00 97.31 190 ILE A CA 1
ATOM 1429 C C . ILE A 1 190 ? 6.725 -13.766 -30.454 1.00 97.31 190 ILE A C 1
ATOM 1431 O O . ILE A 1 190 ? 5.762 -13.999 -29.723 1.00 97.31 190 ILE A O 1
ATOM 1435 N N . VAL A 1 191 ? 7.758 -14.604 -30.561 1.00 97.25 191 VAL A N 1
ATOM 1436 C CA . VAL A 1 191 ? 7.827 -15.898 -29.875 1.00 97.25 191 VAL A CA 1
ATOM 1437 C C . VAL A 1 191 ? 8.003 -15.717 -28.366 1.00 97.25 191 VAL A C 1
ATOM 1439 O O . VAL A 1 191 ? 7.279 -16.334 -27.588 1.00 97.25 191 VAL A O 1
ATOM 1442 N N . ALA A 1 192 ? 8.931 -14.860 -27.939 1.00 96.38 192 ALA A N 1
ATOM 1443 C CA . ALA A 1 192 ? 9.212 -14.608 -26.530 1.00 96.38 192 ALA A CA 1
ATOM 1444 C C . ALA A 1 192 ? 8.021 -13.960 -25.809 1.00 96.38 192 ALA A C 1
ATOM 1446 O O . ALA A 1 192 ? 7.659 -14.404 -24.715 1.00 96.38 192 ALA A O 1
ATOM 1447 N N . SER A 1 193 ? 7.365 -12.975 -26.432 1.00 95.38 193 SER A N 1
ATOM 1448 C CA . SER A 1 193 ? 6.136 -12.371 -25.905 1.00 95.38 193 SER A CA 1
ATOM 1449 C C . SER A 1 193 ? 4.988 -13.382 -25.874 1.00 95.38 193 SER A C 1
ATOM 1451 O O . SER A 1 193 ? 4.354 -13.548 -24.832 1.00 95.38 193 SER A O 1
ATOM 1453 N N . GLY A 1 194 ? 4.796 -14.155 -26.949 1.00 96.69 194 GLY A N 1
ATOM 1454 C CA . GLY A 1 194 ? 3.771 -15.196 -27.022 1.00 96.69 194 GLY A CA 1
ATOM 1455 C C . GLY A 1 194 ? 3.904 -16.237 -25.911 1.00 96.69 194 GLY A C 1
ATOM 1456 O O . GLY A 1 194 ? 2.939 -16.499 -25.190 1.00 96.69 194 GLY A O 1
ATOM 1457 N N . PHE A 1 195 ? 5.110 -16.774 -25.696 1.00 96.81 195 PHE A N 1
ATOM 1458 C CA . PHE A 1 195 ? 5.377 -17.715 -24.603 1.00 96.81 195 PHE A CA 1
ATOM 1459 C C . PHE A 1 195 ? 5.213 -17.090 -23.218 1.00 96.81 195 PHE A C 1
ATOM 1461 O O . PHE A 1 195 ? 4.695 -17.748 -22.312 1.00 96.81 195 PHE A O 1
ATOM 1468 N N . SER A 1 196 ? 5.623 -15.834 -23.050 1.00 95.25 196 SER A N 1
ATOM 1469 C CA . SER A 1 196 ? 5.489 -15.116 -21.781 1.00 95.25 196 SER A CA 1
ATOM 1470 C C . SER A 1 196 ? 4.018 -14.872 -21.441 1.00 95.25 196 SER A C 1
ATOM 1472 O O . SER A 1 196 ? 3.572 -15.234 -20.353 1.00 95.25 196 SER A O 1
ATOM 1474 N N . CYS A 1 197 ? 3.231 -14.356 -22.389 1.00 94.88 197 CYS A N 1
ATOM 1475 C CA . CYS A 1 197 ? 1.788 -14.174 -22.242 1.00 94.88 197 CYS A CA 1
ATOM 1476 C C . CYS A 1 197 ? 1.055 -15.497 -22.016 1.00 94.88 197 CYS A C 1
ATOM 1478 O O . CYS A 1 197 ? 0.143 -15.544 -21.191 1.00 94.88 197 CYS A O 1
ATOM 1480 N N . TYR A 1 198 ? 1.461 -16.570 -22.698 1.00 96.38 198 TYR A N 1
ATOM 1481 C CA . TYR A 1 198 ? 0.892 -17.893 -22.477 1.00 96.38 198 TYR A CA 1
ATOM 1482 C C . TYR A 1 198 ? 1.174 -18.386 -21.057 1.00 96.38 198 TYR A C 1
ATOM 1484 O O . TYR A 1 198 ? 0.245 -18.728 -20.332 1.00 96.38 198 TYR A O 1
ATOM 1492 N N . THR A 1 199 ? 2.440 -18.375 -20.633 1.00 95.19 199 THR A N 1
ATOM 1493 C CA . THR A 1 199 ? 2.867 -18.889 -19.322 1.00 95.19 199 THR A CA 1
ATOM 1494 C C . THR A 1 199 ? 2.236 -18.117 -18.173 1.00 95.19 199 THR A C 1
ATOM 1496 O O . THR A 1 199 ? 1.777 -18.720 -17.204 1.00 95.19 199 THR A O 1
ATOM 1499 N N . ILE A 1 200 ? 2.166 -16.792 -18.291 1.00 94.31 200 ILE A N 1
ATOM 1500 C CA . ILE A 1 200 ? 1.502 -15.941 -17.304 1.00 94.31 200 ILE A CA 1
ATOM 1501 C C . ILE A 1 200 ? 0.000 -16.185 -17.344 1.00 94.31 200 ILE A C 1
ATOM 1503 O O . ILE A 1 200 ? -0.605 -16.456 -16.317 1.00 94.31 200 ILE A O 1
ATOM 1507 N N . GLY A 1 201 ? -0.603 -16.246 -18.528 1.00 94.12 201 GLY A N 1
ATOM 1508 C CA . GLY A 1 201 ? -2.026 -16.534 -18.682 1.00 94.12 201 GLY A CA 1
ATOM 1509 C C . GLY A 1 201 ? -2.474 -17.943 -18.287 1.00 94.12 201 GLY A C 1
ATOM 1510 O O . GLY A 1 201 ? -3.674 -18.211 -18.286 1.00 94.12 201 GLY A O 1
ATOM 1511 N N . MET A 1 202 ? -1.552 -18.846 -17.938 1.00 94.62 202 MET A N 1
ATOM 1512 C CA . MET A 1 202 ? -1.884 -20.116 -17.283 1.00 94.62 202 MET A CA 1
ATOM 1513 C C . MET A 1 202 ? -2.237 -19.940 -15.800 1.00 94.62 202 MET A C 1
ATOM 1515 O O . MET A 1 202 ? -2.808 -20.855 -15.207 1.00 94.62 202 MET A O 1
ATOM 1519 N N . GLY A 1 203 ? -1.911 -18.791 -15.199 1.00 94.62 203 GLY A N 1
ATOM 1520 C CA . GLY A 1 203 ? -2.325 -18.449 -13.845 1.00 94.62 203 GLY A CA 1
ATOM 1521 C C . GLY A 1 203 ? -3.839 -18.289 -13.767 1.00 94.62 203 GLY A C 1
ATOM 1522 O O . GLY A 1 203 ? -4.420 -17.466 -14.479 1.00 94.62 203 GLY A O 1
ATOM 1523 N N . THR A 1 204 ? -4.475 -19.068 -12.897 1.00 95.00 204 THR A N 1
ATOM 1524 C CA . THR A 1 204 ? -5.921 -18.992 -12.673 1.00 95.00 204 THR A CA 1
ATOM 1525 C C . THR A 1 204 ? -6.197 -17.979 -11.572 1.00 95.00 204 THR A C 1
ATOM 1527 O O . THR A 1 204 ? -5.663 -18.104 -10.468 1.00 95.00 204 THR A O 1
ATOM 1530 N N . LEU A 1 205 ? -7.019 -16.968 -11.870 1.00 95.50 205 LEU A N 1
ATOM 1531 C CA . LEU A 1 205 ? -7.525 -16.054 -10.851 1.00 95.50 205 LEU A CA 1
ATOM 1532 C C . LEU A 1 205 ? -8.514 -16.821 -9.976 1.00 95.50 205 LEU A C 1
ATOM 1534 O O . LEU A 1 205 ? -9.507 -17.351 -10.466 1.00 95.50 205 LEU A O 1
ATOM 1538 N N . THR A 1 206 ? -8.212 -16.901 -8.688 1.00 96.06 206 THR A N 1
ATOM 1539 C CA . THR A 1 206 ? -9.033 -17.564 -7.677 1.00 96.06 206 THR A CA 1
ATOM 1540 C C . THR A 1 206 ? -9.371 -16.557 -6.595 1.00 96.06 206 THR A C 1
ATOM 1542 O O . THR A 1 206 ? -8.534 -15.759 -6.183 1.00 96.06 206 THR A O 1
ATOM 1545 N N . PHE A 1 207 ? -10.608 -16.573 -6.139 1.00 96.94 207 PHE A N 1
ATOM 1546 C CA . PHE A 1 207 ? -11.031 -15.864 -4.950 1.00 96.94 207 PHE A CA 1
ATOM 1547 C C . PHE A 1 207 ? -11.042 -16.851 -3.790 1.00 96.94 207 PHE A C 1
ATOM 1549 O O . PHE A 1 207 ? -11.565 -17.957 -3.941 1.00 96.94 207 PHE A O 1
ATOM 1556 N N . LYS A 1 208 ? -10.456 -16.467 -2.653 1.00 95.81 208 LYS A N 1
ATOM 1557 C CA . LYS A 1 208 ? -10.485 -17.279 -1.436 1.00 95.81 208 LYS A CA 1
ATOM 1558 C C . LYS A 1 208 ? -10.901 -16.465 -0.232 1.00 95.81 208 LYS A C 1
ATOM 1560 O O . LYS A 1 208 ? -10.492 -15.312 -0.096 1.00 95.81 208 LYS A O 1
ATOM 1565 N N . HIS A 1 209 ? -11.631 -17.088 0.681 1.00 94.62 209 HIS A N 1
ATOM 1566 C CA . HIS A 1 209 ? -11.933 -16.520 1.989 1.00 94.62 209 HIS A CA 1
ATOM 1567 C C . HIS A 1 209 ? -11.912 -17.613 3.065 1.00 94.62 209 HIS A C 1
ATOM 1569 O O . HIS A 1 209 ? -12.150 -18.774 2.748 1.00 94.62 209 HIS A O 1
ATOM 1575 N N . PRO A 1 210 ? -11.623 -17.278 4.333 1.00 89.00 210 PRO A N 1
ATOM 1576 C CA . PRO A 1 210 ? -11.637 -18.268 5.403 1.00 89.00 210 PRO A CA 1
ATOM 1577 C C . PRO A 1 210 ? -13.061 -18.759 5.688 1.00 89.00 210 PRO A C 1
ATOM 1579 O O . PRO A 1 210 ? -14.019 -17.976 5.618 1.00 89.00 210 PRO A O 1
ATOM 1582 N N . GLU A 1 211 ? -13.185 -20.034 6.061 1.00 86.06 211 GLU A N 1
ATOM 1583 C CA . GLU A 1 211 ? -14.439 -20.581 6.579 1.00 86.06 211 GLU A CA 1
ATOM 1584 C C . GLU A 1 211 ? -14.827 -19.895 7.904 1.00 86.06 211 GLU A C 1
ATOM 1586 O O . GLU A 1 211 ? -13.958 -19.617 8.742 1.00 86.06 211 GLU A O 1
ATOM 1591 N N . PRO A 1 212 ? -16.123 -19.595 8.106 1.00 81.56 212 PRO A N 1
ATOM 1592 C CA . PRO A 1 212 ? -16.619 -19.117 9.390 1.00 81.56 212 PRO A CA 1
ATOM 1593 C C . PRO A 1 212 ? -16.460 -20.192 10.472 1.00 81.56 212 PRO A C 1
ATOM 1595 O O . PRO A 1 212 ? -16.416 -21.391 10.183 1.00 81.56 212 PRO A O 1
ATOM 1598 N N . ALA A 1 213 ? -16.400 -19.775 11.738 1.00 78.19 213 ALA A N 1
ATOM 1599 C CA . ALA A 1 213 ? -16.407 -20.746 12.827 1.00 78.19 213 ALA A CA 1
ATOM 1600 C C . ALA A 1 213 ? -17.768 -21.463 12.873 1.00 78.19 213 ALA A C 1
ATOM 1602 O O . ALA A 1 213 ? -18.805 -20.884 12.540 1.00 78.19 213 ALA A O 1
ATOM 1603 N N . ARG A 1 214 ? -17.783 -22.737 13.291 1.00 79.00 214 ARG A N 1
ATOM 1604 C CA . ARG A 1 214 ? -19.050 -23.461 13.484 1.00 79.00 214 ARG A CA 1
ATOM 1605 C C . ARG A 1 214 ? -19.911 -22.704 14.493 1.00 79.00 214 ARG A C 1
ATOM 1607 O O . ARG A 1 214 ? -19.405 -22.294 15.535 1.00 79.00 214 ARG A O 1
ATOM 1614 N N . ASP A 1 215 ? -21.182 -22.519 14.147 1.00 82.00 215 ASP A N 1
ATOM 1615 C CA . ASP A 1 215 ? -22.184 -21.818 14.959 1.00 82.00 215 ASP A CA 1
ATOM 1616 C C . ASP A 1 215 ? -21.868 -20.339 15.238 1.00 82.00 215 ASP A C 1
ATOM 1618 O O . ASP A 1 215 ? -22.404 -19.745 16.177 1.00 82.00 215 ASP A O 1
ATOM 1622 N N . ALA A 1 216 ? -21.007 -19.720 14.426 1.00 77.94 216 ALA A N 1
ATOM 1623 C CA . ALA A 1 216 ? -20.753 -18.297 14.542 1.00 77.94 216 ALA A CA 1
ATOM 1624 C C . ALA A 1 216 ? -22.032 -17.477 14.289 1.00 77.94 216 ALA A C 1
ATOM 1626 O O . ALA A 1 216 ? -22.814 -17.806 13.386 1.00 77.94 216 ALA A O 1
ATOM 1627 N N . PRO A 1 217 ? -22.254 -16.397 15.061 1.00 89.12 217 PRO A N 1
ATOM 1628 C CA . PRO A 1 217 ? -23.385 -15.513 14.828 1.00 89.12 217 PRO A CA 1
ATOM 1629 C C . PRO A 1 217 ? -23.274 -14.842 13.447 1.00 89.12 217 PRO A C 1
ATOM 1631 O O . PRO A 1 217 ? -22.174 -14.766 12.892 1.00 89.12 217 PRO A O 1
ATOM 1634 N N . PRO A 1 218 ? -24.384 -14.320 12.891 1.00 92.44 218 PRO A N 1
ATOM 1635 C CA . PRO A 1 218 ? -24.354 -13.467 11.708 1.00 92.44 218 PRO A CA 1
ATOM 1636 C C . PRO A 1 218 ? -23.220 -12.436 11.749 1.00 92.44 218 PRO A C 1
ATOM 1638 O O . PRO A 1 218 ? -22.934 -11.826 12.784 1.00 92.44 218 PRO A O 1
ATOM 1641 N N . GLY A 1 219 ? -22.584 -12.228 10.597 1.00 91.25 219 GLY A N 1
ATOM 1642 C CA . GLY A 1 219 ? -21.448 -11.322 10.442 1.00 91.25 219 GLY A CA 1
ATOM 1643 C C . GLY A 1 219 ? -21.851 -9.849 10.413 1.00 91.25 219 GLY A C 1
ATOM 1644 O O . GLY A 1 219 ? -21.103 -9.030 9.885 1.00 91.25 219 GLY A O 1
ATOM 1645 N N . ASP A 1 220 ? -23.030 -9.492 10.918 1.00 96.25 220 ASP A N 1
ATOM 1646 C CA . ASP A 1 220 ? -23.552 -8.137 10.806 1.00 96.25 220 ASP A CA 1
ATOM 1647 C C . ASP A 1 220 ? -22.578 -7.134 11.431 1.00 96.25 220 ASP A C 1
ATOM 1649 O O . ASP A 1 220 ? -22.127 -7.269 12.579 1.00 96.25 220 ASP A O 1
ATOM 1653 N N . GLY A 1 221 ? -22.221 -6.122 10.652 1.00 96.62 221 GLY A N 1
ATOM 1654 C CA . GLY A 1 221 ? -21.156 -5.199 11.002 1.00 96.62 221 GLY A CA 1
ATOM 1655 C C . GLY A 1 221 ? -21.115 -3.991 10.091 1.00 96.62 221 GLY A C 1
ATOM 1656 O O . GLY A 1 221 ? -21.967 -3.814 9.222 1.00 96.62 221 GLY A O 1
ATOM 1657 N N . LEU A 1 222 ? -20.107 -3.153 10.291 1.00 97.38 222 LEU A N 1
ATOM 1658 C CA . LEU A 1 222 ? -19.910 -1.962 9.477 1.00 97.38 222 LEU A CA 1
ATOM 1659 C C . LEU A 1 222 ? -18.474 -1.848 8.985 1.00 97.38 222 LEU A C 1
ATOM 1661 O O . LEU A 1 222 ? -17.536 -2.149 9.725 1.00 97.38 222 LEU A O 1
ATOM 1665 N N . LEU A 1 223 ? -18.318 -1.390 7.747 1.00 97.69 223 LEU A N 1
ATOM 1666 C CA . LEU A 1 223 ? -17.068 -0.886 7.202 1.00 97.69 223 LEU A CA 1
ATOM 1667 C C . LEU A 1 223 ? -17.047 0.637 7.344 1.00 97.69 223 LEU A C 1
ATOM 1669 O O . LEU A 1 223 ? -17.978 1.315 6.910 1.00 97.69 223 LEU A O 1
ATOM 1673 N N . GLU A 1 224 ? -15.987 1.164 7.945 1.00 94.75 224 GLU A N 1
ATOM 1674 C CA . GLU A 1 224 ? -15.841 2.589 8.249 1.00 94.75 224 GLU A CA 1
ATOM 1675 C C . GLU A 1 224 ? -14.865 3.262 7.272 1.00 94.75 224 GLU A C 1
ATOM 1677 O O . GLU A 1 224 ? -13.682 2.906 7.209 1.00 94.75 224 GLU A O 1
ATOM 1682 N N . ALA A 1 225 ? -15.361 4.257 6.534 1.00 90.69 225 ALA A N 1
ATOM 1683 C CA . ALA A 1 225 ? -14.579 5.248 5.797 1.00 90.69 225 ALA A CA 1
ATOM 1684 C C . ALA A 1 225 ? -14.843 6.654 6.377 1.00 90.69 225 ALA A C 1
ATOM 1686 O O . ALA A 1 225 ? -15.738 6.835 7.197 1.00 90.69 225 ALA A O 1
ATOM 1687 N N . GLU A 1 226 ? -14.058 7.662 5.983 1.00 84.69 226 GLU A N 1
ATOM 1688 C CA . GLU A 1 226 ? -14.036 8.975 6.660 1.00 84.69 226 GLU A CA 1
ATOM 1689 C C . GLU A 1 226 ? -15.425 9.626 6.831 1.00 84.69 226 GLU A C 1
ATOM 1691 O O . GLU A 1 226 ? -15.754 10.066 7.935 1.00 84.69 226 GLU A O 1
ATOM 1696 N N . ASN A 1 227 ? -16.245 9.629 5.773 1.00 88.00 227 ASN A N 1
ATOM 1697 C CA . ASN A 1 227 ? -17.603 10.198 5.757 1.00 88.00 227 ASN A CA 1
ATOM 1698 C C . ASN A 1 227 ? -18.675 9.200 5.274 1.00 88.00 227 ASN A C 1
ATOM 1700 O O . ASN A 1 227 ? -19.792 9.601 4.939 1.00 88.00 227 ASN A O 1
ATOM 1704 N N . GLU A 1 228 ? -18.343 7.910 5.211 1.00 95.06 228 GLU A N 1
ATOM 1705 C CA . GLU A 1 228 ? -19.240 6.877 4.696 1.00 95.06 228 GLU A CA 1
ATOM 1706 C C . GLU A 1 228 ? -19.151 5.605 5.532 1.00 95.06 228 GLU A C 1
ATOM 1708 O O . GLU A 1 228 ? -18.066 5.155 5.908 1.00 95.06 228 GLU A O 1
ATOM 1713 N N . ILE A 1 229 ? -20.314 5.030 5.817 1.00 97.12 229 ILE A N 1
ATOM 1714 C CA . ILE A 1 229 ? -20.454 3.776 6.546 1.00 97.12 229 ILE A CA 1
ATOM 1715 C C . ILE A 1 229 ? -21.156 2.776 5.638 1.00 97.12 229 ILE A C 1
ATOM 1717 O O . ILE A 1 229 ? -22.245 3.047 5.136 1.00 97.12 229 ILE A O 1
ATOM 1721 N N . VAL A 1 230 ? -20.566 1.596 5.464 1.00 98.12 230 VAL A N 1
ATOM 1722 C CA . VAL A 1 230 ? -21.229 0.482 4.776 1.00 98.12 230 VAL A CA 1
ATOM 1723 C C . VAL A 1 230 ? -21.630 -0.560 5.807 1.00 98.12 230 VAL A C 1
ATOM 1725 O O . VAL A 1 230 ? -20.768 -1.183 6.420 1.00 98.12 230 VAL A O 1
ATOM 1728 N N . ILE A 1 231 ? -22.929 -0.753 6.004 1.00 98.06 231 ILE A N 1
ATOM 1729 C CA . ILE A 1 231 ? -23.488 -1.800 6.857 1.00 98.06 231 ILE A CA 1
ATOM 1730 C C . ILE A 1 231 ? -23.562 -3.090 6.051 1.00 98.06 231 ILE A C 1
ATOM 1732 O O . ILE A 1 231 ? -24.282 -3.163 5.058 1.00 98.06 231 ILE A O 1
ATOM 1736 N N . LEU A 1 232 ? -22.824 -4.105 6.491 1.00 98.00 232 LEU A N 1
ATOM 1737 C CA . LEU A 1 232 ? -22.884 -5.450 5.933 1.00 98.00 232 LEU A CA 1
ATOM 1738 C C . LEU A 1 232 ? -23.878 -6.261 6.758 1.00 98.00 232 LEU A C 1
ATOM 1740 O O . LEU A 1 232 ? -23.695 -6.381 7.971 1.00 98.00 232 LEU A O 1
ATOM 1744 N N . LYS A 1 233 ? -24.903 -6.818 6.110 1.00 96.81 233 LYS A N 1
ATOM 1745 C CA . LYS A 1 233 ? -25.870 -7.724 6.737 1.00 96.81 233 LYS A CA 1
ATOM 1746 C C . LYS A 1 233 ? -25.798 -9.094 6.099 1.00 96.81 233 LYS A C 1
ATOM 1748 O O . LYS A 1 233 ? -25.867 -9.188 4.880 1.00 96.81 233 LYS A O 1
ATOM 1753 N N . GLY A 1 234 ? -25.678 -10.153 6.888 1.00 95.88 234 GLY A N 1
ATOM 1754 C CA . GLY A 1 234 ? -25.654 -11.509 6.348 1.00 95.88 234 GLY A CA 1
ATOM 1755 C C . GLY A 1 234 ? -24.926 -12.531 7.221 1.00 95.88 234 GLY A C 1
ATOM 1756 O O . GLY A 1 234 ? -24.363 -12.205 8.269 1.00 95.88 234 GLY A O 1
ATOM 1757 N N . PRO A 1 235 ? -24.916 -13.805 6.797 1.00 95.56 235 PRO A N 1
ATOM 1758 C CA . PRO A 1 235 ? -24.192 -14.858 7.497 1.00 95.56 235 PRO A CA 1
ATOM 1759 C C . PRO A 1 235 ? -22.685 -14.564 7.537 1.00 95.56 235 PRO A C 1
ATOM 1761 O O . PRO A 1 235 ? -22.133 -13.961 6.614 1.00 95.56 235 PRO A O 1
ATOM 1764 N N . GLU A 1 236 ? -21.998 -15.032 8.587 1.00 91.69 236 GLU A N 1
ATOM 1765 C CA . GLU A 1 236 ? -20.572 -14.735 8.808 1.00 91.69 236 GLU A CA 1
ATOM 1766 C C . GLU A 1 236 ? -19.700 -15.104 7.597 1.00 91.69 236 GLU A C 1
ATOM 1768 O O . GLU A 1 236 ? -18.809 -14.345 7.230 1.00 91.69 236 GLU A O 1
ATOM 1773 N N . GLY A 1 237 ? -19.993 -16.216 6.913 1.00 93.06 237 GLY A N 1
ATOM 1774 C CA . GLY A 1 237 ? -19.268 -16.625 5.706 1.00 93.06 237 GLY A CA 1
ATOM 1775 C C . GLY A 1 237 ? -19.330 -15.592 4.571 1.00 93.06 237 GLY A C 1
ATOM 1776 O O . GLY A 1 237 ? -18.307 -15.303 3.950 1.00 93.06 237 GLY A O 1
ATOM 1777 N N . ALA A 1 238 ? -20.494 -14.975 4.344 1.00 96.75 238 ALA A N 1
ATOM 1778 C CA . ALA A 1 238 ? -20.653 -13.940 3.322 1.00 96.75 238 ALA A CA 1
ATOM 1779 C C . ALA A 1 238 ? -19.889 -12.662 3.702 1.00 96.75 238 ALA A C 1
ATOM 1781 O O . ALA A 1 238 ? -19.194 -12.079 2.874 1.00 96.75 238 ALA A O 1
ATOM 1782 N N . VAL A 1 239 ? -19.917 -12.265 4.974 1.00 97.19 239 VAL A N 1
ATOM 1783 C CA . VAL A 1 239 ? -19.177 -11.084 5.447 1.00 97.19 239 VAL A CA 1
ATOM 1784 C C . VAL A 1 239 ? -17.664 -11.331 5.483 1.00 97.19 239 VAL A C 1
ATOM 1786 O O . VAL A 1 239 ? -16.880 -10.445 5.131 1.00 97.19 239 VAL A O 1
ATOM 1789 N N . ASN A 1 240 ? -17.227 -12.540 5.839 1.00 95.50 240 ASN A N 1
ATOM 1790 C CA . ASN A 1 240 ? -15.824 -12.954 5.786 1.00 95.50 240 ASN A CA 1
ATOM 1791 C C . ASN A 1 240 ? -15.280 -12.914 4.356 1.00 95.50 240 ASN A C 1
ATOM 1793 O O . ASN A 1 240 ? -14.118 -12.553 4.169 1.00 95.50 240 ASN A O 1
ATOM 1797 N N . SER A 1 241 ? -16.109 -13.198 3.348 1.00 96.75 241 SER A N 1
ATOM 1798 C CA . SER A 1 241 ? -15.705 -13.058 1.948 1.00 96.75 241 SER A CA 1
ATOM 1799 C C . SER A 1 241 ? -15.316 -11.614 1.593 1.00 96.75 241 SER A C 1
ATOM 1801 O O . SER A 1 241 ? -14.317 -11.400 0.918 1.00 96.75 241 SER A O 1
ATOM 1803 N N . ILE A 1 242 ? -15.992 -10.602 2.141 1.00 97.75 242 ILE A N 1
ATOM 1804 C CA . ILE A 1 242 ? -15.634 -9.194 1.908 1.00 97.75 242 ILE A CA 1
ATOM 1805 C C . ILE A 1 242 ? -14.461 -8.772 2.796 1.00 97.75 242 ILE A C 1
ATOM 1807 O O . ILE A 1 242 ? -13.475 -8.205 2.331 1.00 97.75 242 ILE A O 1
ATOM 1811 N N . THR A 1 243 ? -14.563 -9.040 4.096 1.00 96.50 243 THR A N 1
ATOM 1812 C CA . THR A 1 243 ? -13.649 -8.486 5.109 1.00 96.50 243 THR A CA 1
ATOM 1813 C C . THR A 1 243 ? -12.292 -9.185 5.151 1.00 96.50 243 THR A C 1
ATOM 1815 O O . THR A 1 243 ? -11.281 -8.552 5.473 1.00 96.50 243 THR A O 1
ATOM 1818 N N . ARG A 1 244 ? -12.261 -10.482 4.824 1.00 95.00 244 ARG A N 1
ATOM 1819 C CA . ARG A 1 244 ? -11.077 -11.352 4.884 1.00 95.00 244 ARG A CA 1
ATOM 1820 C C . ARG A 1 244 ? -10.757 -12.039 3.556 1.00 95.00 244 ARG A C 1
ATOM 1822 O O . ARG A 1 244 ? -9.713 -12.685 3.475 1.00 95.00 244 ARG A O 1
ATOM 1829 N N . GLY A 1 245 ? -11.618 -11.922 2.546 1.00 95.81 245 GLY A N 1
ATOM 1830 C CA . GLY A 1 245 ? -11.367 -12.502 1.234 1.00 95.81 245 GLY A CA 1
ATOM 1831 C C . GLY A 1 245 ? -10.198 -11.839 0.516 1.00 95.81 245 GLY A C 1
ATOM 1832 O O . GLY A 1 245 ? -9.855 -10.678 0.769 1.00 95.81 245 GLY A O 1
ATOM 1833 N N . ARG A 1 246 ? -9.569 -12.604 -0.374 1.00 96.19 246 ARG A N 1
ATOM 1834 C CA . ARG A 1 246 ? -8.432 -12.175 -1.193 1.00 96.19 246 ARG A CA 1
ATOM 1835 C C . ARG A 1 246 ? -8.487 -12.828 -2.567 1.00 96.19 246 ARG A C 1
ATOM 1837 O O . ARG A 1 246 ? -8.934 -13.969 -2.707 1.00 96.19 246 ARG A O 1
ATOM 1844 N N . PHE A 1 247 ? -7.996 -12.108 -3.569 1.00 96.38 247 PHE A N 1
ATOM 1845 C CA . PHE A 1 247 ? -7.725 -12.680 -4.880 1.00 96.38 247 PHE A CA 1
ATOM 1846 C C . PHE A 1 247 ? -6.315 -13.262 -4.902 1.00 96.38 247 PHE A C 1
ATOM 1848 O O . PHE A 1 247 ? -5.359 -12.629 -4.469 1.00 96.38 247 PHE A O 1
ATOM 1855 N N . TYR A 1 248 ? -6.192 -14.469 -5.437 1.00 94.81 248 TYR A N 1
ATOM 1856 C CA . TYR A 1 248 ? -4.938 -15.179 -5.616 1.00 94.81 248 TYR A CA 1
ATOM 1857 C C . TYR A 1 248 ? -4.779 -15.576 -7.074 1.00 94.81 248 TYR A C 1
ATOM 1859 O O . TYR A 1 248 ? -5.733 -15.998 -7.729 1.00 94.81 248 TYR A O 1
ATOM 1867 N N . LEU A 1 249 ? -3.546 -15.520 -7.563 1.00 94.81 249 LEU A N 1
ATOM 1868 C CA . LEU A 1 249 ? -3.183 -16.117 -8.841 1.00 94.81 249 LEU A CA 1
ATOM 1869 C C . LEU A 1 249 ? -2.505 -17.460 -8.592 1.00 94.81 249 LEU A C 1
ATOM 1871 O O . LEU A 1 249 ? -1.372 -17.530 -8.114 1.00 94.81 249 LEU A O 1
ATOM 1875 N N . GLU A 1 250 ? -3.213 -18.540 -8.909 1.00 94.44 250 GLU A N 1
ATOM 1876 C CA . GLU A 1 250 ? -2.686 -19.891 -8.767 1.00 94.44 250 GLU A CA 1
ATOM 1877 C C . GLU A 1 250 ? -2.007 -20.350 -10.053 1.00 94.44 250 GLU A C 1
ATOM 1879 O O . GLU A 1 250 ? -2.621 -20.442 -11.116 1.00 94.44 250 GLU A O 1
ATOM 1884 N N . TYR A 1 251 ? -0.720 -20.672 -9.931 1.00 94.00 251 TYR A N 1
ATOM 1885 C CA . TYR A 1 251 ? 0.093 -21.243 -10.996 1.00 94.00 251 TYR A CA 1
ATOM 1886 C C . TYR A 1 251 ? 0.453 -22.688 -10.662 1.00 94.00 251 TYR A C 1
ATOM 1888 O O . TYR A 1 251 ? 0.831 -22.995 -9.531 1.00 94.00 251 TYR A O 1
ATOM 1896 N N . ALA A 1 252 ? 0.455 -23.560 -11.672 1.00 90.31 252 ALA A N 1
ATOM 1897 C CA . ALA A 1 252 ? 0.868 -24.958 -11.519 1.00 90.31 252 ALA A CA 1
ATOM 1898 C C . ALA A 1 252 ? 2.325 -25.123 -11.028 1.00 90.31 252 ALA A C 1
ATOM 1900 O O . ALA A 1 252 ? 2.687 -26.163 -10.492 1.00 90.31 252 ALA A O 1
ATOM 1901 N N . SER A 1 253 ? 3.167 -24.097 -11.197 1.00 86.25 253 SER A N 1
ATOM 1902 C CA . SER A 1 253 ? 4.582 -24.084 -10.798 1.00 86.25 253 SER A CA 1
ATOM 1903 C C . SER A 1 253 ? 4.840 -23.563 -9.372 1.00 86.25 253 SER A C 1
ATOM 1905 O O . SER A 1 253 ? 6.001 -23.371 -8.992 1.00 86.25 253 SER A O 1
ATOM 1907 N N . LYS A 1 254 ? 3.793 -23.324 -8.566 1.00 84.31 254 LYS A N 1
ATOM 1908 C CA . LYS A 1 254 ? 3.923 -22.956 -7.144 1.00 84.31 254 LYS A CA 1
ATOM 1909 C C . LYS A 1 254 ? 4.699 -24.052 -6.375 1.00 84.31 254 LYS A C 1
ATOM 1911 O O . LYS A 1 254 ? 4.510 -25.231 -6.663 1.00 84.31 254 LYS A O 1
ATOM 1916 N N . PRO A 1 255 ? 5.565 -23.717 -5.395 1.00 82.19 255 PRO A N 1
ATOM 1917 C CA . PRO A 1 255 ? 5.856 -22.382 -4.862 1.00 82.19 255 PRO A CA 1
ATOM 1918 C C . PRO A 1 255 ? 6.970 -21.616 -5.577 1.00 82.19 255 PRO A C 1
ATOM 1920 O O . PRO A 1 255 ? 7.114 -20.431 -5.324 1.00 82.19 255 PRO A O 1
ATOM 1923 N N . ARG A 1 256 ? 7.766 -22.261 -6.439 1.00 83.56 256 ARG A N 1
ATOM 1924 C CA . ARG A 1 256 ? 8.993 -21.643 -6.976 1.00 83.56 256 ARG A CA 1
ATOM 1925 C C . ARG A 1 256 ? 8.776 -20.772 -8.212 1.00 83.56 256 ARG A C 1
ATOM 1927 O O . ARG A 1 256 ? 9.660 -20.000 -8.557 1.00 83.56 256 ARG A O 1
ATOM 1934 N N . TYR A 1 257 ? 7.637 -20.926 -8.890 1.00 89.75 257 TYR A N 1
ATOM 1935 C CA . TYR A 1 257 ? 7.275 -20.187 -10.105 1.00 89.75 257 TYR A CA 1
ATOM 1936 C C . TYR A 1 257 ? 8.307 -20.297 -11.245 1.00 89.75 257 TYR A C 1
ATOM 1938 O O . TYR A 1 257 ? 8.420 -19.408 -12.084 1.00 89.75 257 TYR A O 1
ATOM 1946 N N . ASN A 1 258 ? 9.018 -21.429 -11.335 1.00 89.44 258 ASN A N 1
ATOM 1947 C CA . ASN A 1 258 ? 10.134 -21.632 -12.273 1.00 89.44 258 ASN A CA 1
ATOM 1948 C C . ASN A 1 258 ? 9.802 -21.287 -13.737 1.00 89.44 258 ASN A C 1
ATOM 1950 O O . ASN A 1 258 ? 10.651 -20.754 -14.443 1.00 89.44 258 ASN A O 1
ATOM 1954 N N . ASN A 1 259 ? 8.582 -21.580 -14.202 1.00 93.25 259 ASN A N 1
ATOM 1955 C CA . ASN A 1 259 ? 8.172 -21.289 -15.583 1.00 93.25 259 ASN A CA 1
ATOM 1956 C C . ASN A 1 259 ? 8.141 -19.778 -15.869 1.00 93.25 259 ASN A C 1
ATOM 1958 O O . ASN A 1 259 ? 8.518 -19.351 -16.958 1.00 93.25 259 ASN A O 1
ATOM 1962 N N . ILE A 1 260 ? 7.730 -18.975 -14.882 1.00 93.62 260 ILE A N 1
ATOM 1963 C CA . ILE A 1 260 ? 7.741 -17.510 -14.967 1.00 93.62 260 ILE A CA 1
ATOM 1964 C C . ILE A 1 260 ? 9.191 -17.012 -14.999 1.00 93.62 260 ILE A C 1
ATOM 1966 O O . ILE A 1 260 ? 9.531 -16.172 -15.830 1.00 93.62 260 ILE A O 1
ATOM 1970 N N . GLY A 1 261 ? 10.063 -17.607 -14.178 1.00 92.50 261 GLY A N 1
ATOM 1971 C CA . GLY A 1 261 ? 11.506 -17.373 -14.239 1.00 92.50 261 GLY A CA 1
ATOM 1972 C C . GLY A 1 261 ? 12.080 -17.639 -15.637 1.00 92.50 261 GLY A C 1
ATOM 1973 O O . GLY A 1 261 ? 12.708 -16.768 -16.229 1.00 92.50 261 GLY A O 1
ATOM 1974 N N . TRP A 1 262 ? 11.803 -18.791 -16.250 1.00 94.56 262 TRP A N 1
ATOM 1975 C CA . TRP A 1 262 ? 12.277 -19.069 -17.615 1.00 94.56 262 TRP A CA 1
ATOM 1976 C C . TRP A 1 262 ? 11.788 -18.050 -18.654 1.00 94.56 262 TRP A C 1
ATOM 1978 O O . TRP A 1 262 ? 12.558 -17.685 -19.542 1.00 94.56 262 TRP A O 1
ATOM 1988 N N . CYS A 1 263 ? 10.563 -17.533 -18.518 1.00 95.12 263 CYS A N 1
ATOM 1989 C CA . CYS A 1 263 ? 10.081 -16.432 -19.358 1.00 95.12 263 CYS A CA 1
ATOM 1990 C C . CYS A 1 263 ? 10.882 -15.144 -19.124 1.00 95.12 263 CYS A C 1
ATOM 1992 O O . CYS A 1 263 ? 11.217 -14.458 -20.083 1.00 95.12 263 CYS A O 1
ATOM 1994 N N . SER A 1 264 ? 11.257 -14.844 -17.878 1.00 93.94 264 SER A N 1
ATOM 1995 C CA . SER A 1 264 ? 12.146 -13.723 -17.548 1.00 93.94 264 SER A CA 1
ATOM 1996 C C . SER A 1 264 ? 13.522 -13.844 -18.222 1.00 93.94 264 SER A C 1
ATOM 1998 O O . SER A 1 264 ? 13.981 -12.892 -18.859 1.00 93.94 264 SER A O 1
ATOM 2000 N N . ILE A 1 265 ? 14.151 -15.028 -18.196 1.00 92.56 265 ILE A N 1
ATOM 2001 C CA . ILE A 1 265 ? 15.398 -15.270 -18.948 1.00 92.56 265 ILE A CA 1
ATOM 2002 C C . ILE A 1 265 ? 15.171 -15.090 -20.447 1.00 92.56 265 ILE A C 1
ATOM 2004 O O . ILE A 1 265 ? 15.973 -14.424 -21.093 1.00 92.56 265 ILE A O 1
ATOM 2008 N N . LEU A 1 266 ? 14.097 -15.657 -21.004 1.00 95.00 266 LEU A N 1
ATOM 2009 C CA . LEU A 1 266 ? 13.809 -15.564 -22.436 1.00 95.00 266 LEU A CA 1
ATOM 2010 C C . LEU A 1 266 ? 13.609 -14.112 -22.883 1.00 95.00 266 LEU A C 1
ATOM 2012 O O . LEU A 1 266 ? 14.166 -13.714 -23.899 1.00 95.00 266 LEU A O 1
ATOM 2016 N N . LEU A 1 267 ? 12.868 -13.315 -22.113 1.00 93.81 267 LEU A N 1
ATOM 2017 C CA . LEU A 1 267 ? 12.647 -11.892 -22.374 1.00 93.81 267 LEU A CA 1
ATOM 2018 C C . LEU A 1 267 ? 13.928 -11.063 -22.197 1.00 93.81 267 LEU A C 1
ATOM 2020 O O . LEU A 1 267 ? 14.175 -10.142 -22.970 1.00 93.81 267 LEU A O 1
ATOM 2024 N N . THR A 1 268 ? 14.783 -11.412 -21.232 1.00 90.38 268 THR A N 1
ATOM 2025 C CA . THR A 1 268 ? 16.097 -10.768 -21.059 1.00 90.38 268 THR A CA 1
ATOM 2026 C C . THR A 1 268 ? 17.041 -11.118 -22.196 1.00 90.38 268 THR A C 1
ATOM 2028 O O . THR A 1 268 ? 17.725 -10.246 -22.722 1.00 90.38 268 THR A O 1
ATOM 2031 N N . PHE A 1 269 ? 17.049 -12.377 -22.626 1.00 91.56 269 PHE A N 1
ATOM 2032 C CA . PHE A 1 269 ? 17.794 -12.812 -23.797 1.00 91.56 269 PHE A CA 1
ATOM 2033 C C . PHE A 1 269 ? 17.270 -12.134 -25.064 1.00 91.56 269 PHE A C 1
ATOM 2035 O O . PHE A 1 269 ? 18.071 -11.628 -25.839 1.00 91.56 269 PHE A O 1
ATOM 2042 N N . GLN A 1 270 ? 15.947 -12.060 -25.250 1.00 93.38 270 GLN A N 1
ATOM 2043 C CA . GLN A 1 270 ? 15.318 -11.316 -26.342 1.00 93.38 270 GLN A CA 1
ATOM 2044 C C . GLN A 1 270 ? 15.788 -9.862 -26.333 1.00 93.38 270 GLN A C 1
ATOM 2046 O O . GLN A 1 270 ? 16.214 -9.370 -27.370 1.00 93.38 270 GLN A O 1
ATOM 2051 N N . PHE A 1 271 ? 15.742 -9.188 -25.184 1.00 88.81 271 PHE A N 1
ATOM 2052 C CA . PHE A 1 271 ? 16.216 -7.816 -25.042 1.00 88.81 271 PHE A CA 1
ATOM 2053 C C . PHE A 1 271 ? 17.692 -7.672 -25.444 1.00 88.81 271 PHE A C 1
ATOM 2055 O O . PHE A 1 271 ? 18.017 -6.846 -26.294 1.00 88.81 271 PHE A O 1
ATOM 2062 N N . LEU A 1 272 ? 18.579 -8.504 -24.887 1.00 84.31 272 LEU A N 1
ATOM 2063 C CA . LEU A 1 272 ? 20.012 -8.472 -25.193 1.00 84.31 272 LEU A CA 1
ATOM 2064 C C . LEU A 1 272 ? 20.291 -8.780 -26.672 1.00 84.31 272 LEU A C 1
ATOM 2066 O O . LEU A 1 272 ? 21.129 -8.133 -27.293 1.00 84.31 272 LEU A O 1
ATOM 2070 N N . ALA A 1 273 ? 19.573 -9.739 -27.254 1.00 87.38 273 ALA A N 1
ATOM 2071 C CA . ALA A 1 273 ? 19.683 -10.086 -28.664 1.00 87.38 273 ALA A CA 1
ATOM 2072 C C . ALA A 1 273 ? 19.187 -8.943 -29.558 1.00 87.38 273 ALA A C 1
ATOM 2074 O O . ALA A 1 273 ? 19.878 -8.569 -30.501 1.00 87.38 273 ALA A O 1
ATOM 2075 N N . GLN A 1 274 ? 18.037 -8.340 -29.239 1.00 88.38 274 GLN A N 1
ATOM 2076 C CA . GLN A 1 274 ? 17.499 -7.190 -29.968 1.00 88.38 274 GLN A CA 1
ATOM 2077 C C . GLN A 1 274 ? 18.478 -6.023 -29.942 1.00 88.38 274 GLN A C 1
ATOM 2079 O O . GLN A 1 274 ? 18.698 -5.397 -30.975 1.00 88.38 274 GLN A O 1
ATOM 2084 N N . LEU A 1 275 ? 19.118 -5.791 -28.798 1.00 80.12 275 LEU A N 1
ATOM 2085 C CA . LEU A 1 275 ? 20.130 -4.762 -28.665 1.00 80.12 275 LEU A CA 1
ATOM 2086 C C . LEU A 1 275 ? 21.313 -4.962 -29.612 1.00 80.12 275 LEU A C 1
ATOM 2088 O O . LEU A 1 275 ? 21.719 -4.028 -30.289 1.00 80.12 275 LEU A O 1
ATOM 2092 N N . LEU A 1 276 ? 21.860 -6.177 -29.646 1.00 80.62 276 LEU A N 1
ATOM 2093 C CA . LEU A 1 276 ? 23.093 -6.474 -30.371 1.00 80.62 276 LEU A CA 1
ATOM 2094 C C . LEU A 1 276 ? 22.859 -6.715 -31.870 1.00 80.62 276 LEU A C 1
ATOM 2096 O O . LEU A 1 276 ? 23.748 -6.456 -32.677 1.00 80.62 276 LEU A O 1
ATOM 2100 N N . ILE A 1 277 ? 21.689 -7.241 -32.247 1.00 85.75 277 ILE A N 1
ATOM 2101 C CA . ILE A 1 277 ? 21.430 -7.764 -33.596 1.00 85.75 277 ILE A CA 1
ATOM 2102 C C . ILE A 1 277 ? 20.645 -6.779 -34.469 1.00 85.75 277 ILE A C 1
ATOM 2104 O O . ILE A 1 277 ? 20.975 -6.632 -35.641 1.00 85.75 277 ILE A O 1
ATOM 2108 N N . VAL A 1 278 ? 19.625 -6.090 -33.939 1.00 87.12 278 VAL A N 1
ATOM 2109 C CA . VAL A 1 278 ? 18.812 -5.134 -34.729 1.00 87.12 278 VAL A CA 1
ATOM 2110 C C . VAL A 1 278 ? 19.647 -4.035 -35.399 1.00 87.12 278 VAL A C 1
ATOM 2112 O O . VAL A 1 278 ? 19.367 -3.725 -36.557 1.00 87.12 278 VAL A O 1
ATOM 2115 N N . PRO A 1 279 ? 20.674 -3.463 -34.750 1.00 83.12 279 PRO A N 1
ATOM 2116 C CA . PRO A 1 279 ? 21.457 -2.403 -35.372 1.00 83.12 279 PRO A CA 1
ATOM 2117 C C . PRO A 1 279 ? 22.299 -2.858 -36.571 1.00 83.12 279 PRO A C 1
ATOM 2119 O O . PRO A 1 279 ? 22.634 -2.046 -37.426 1.00 83.12 279 PRO A O 1
ATOM 2122 N N . GLN A 1 280 ? 22.566 -4.165 -36.691 1.00 83.75 280 GLN A N 1
ATOM 2123 C CA . GLN A 1 280 ? 23.209 -4.758 -37.871 1.00 83.75 280 GLN A CA 1
ATOM 2124 C C . GLN A 1 280 ? 22.257 -4.857 -39.079 1.00 83.75 280 GLN A C 1
ATOM 2126 O O . GLN A 1 280 ? 22.676 -5.225 -40.177 1.00 83.75 280 GLN A O 1
ATOM 2131 N N . GLY A 1 281 ? 20.966 -4.570 -38.881 1.00 87.31 281 GLY A N 1
ATOM 2132 C CA . GLY A 1 281 ? 19.961 -4.535 -39.934 1.00 87.31 281 GLY A CA 1
ATOM 2133 C C . GLY A 1 281 ? 20.070 -3.306 -40.837 1.00 87.31 281 GLY A C 1
ATOM 2134 O O . GLY A 1 281 ? 20.680 -2.289 -40.514 1.00 87.31 281 GLY A O 1
ATOM 2135 N N . THR A 1 282 ? 19.422 -3.395 -41.989 1.00 90.00 282 THR A N 1
ATOM 2136 C CA . THR A 1 282 ? 19.218 -2.278 -42.910 1.00 90.00 282 THR A CA 1
ATOM 2137 C C . THR A 1 282 ? 18.282 -1.233 -42.301 1.00 90.00 282 THR A C 1
ATOM 2139 O O . THR A 1 282 ? 17.404 -1.550 -41.497 1.00 90.00 282 THR A O 1
ATOM 2142 N N . LEU A 1 283 ? 18.382 0.020 -42.758 1.00 87.12 283 LEU A N 1
ATOM 2143 C CA . LEU A 1 283 ? 17.482 1.101 -42.333 1.00 87.12 283 LEU A CA 1
ATOM 2144 C C . LEU A 1 283 ? 15.997 0.718 -42.477 1.00 87.12 283 LEU A C 1
ATOM 2146 O O . LEU A 1 283 ? 15.181 1.013 -41.606 1.00 87.12 283 LEU A O 1
ATOM 2150 N N . HIS A 1 284 ? 15.636 0.041 -43.570 1.00 91.00 284 HIS A N 1
ATOM 2151 C CA . HIS A 1 284 ? 14.259 -0.389 -43.804 1.00 91.00 284 HIS A CA 1
ATOM 2152 C C . HIS A 1 284 ? 13.803 -1.456 -42.802 1.00 91.00 284 HIS A C 1
ATOM 2154 O O . HIS A 1 284 ? 12.677 -1.371 -42.308 1.00 91.00 284 HIS A O 1
ATOM 2160 N N . GLY A 1 285 ? 14.661 -2.425 -42.469 1.00 92.19 285 GLY A N 1
ATOM 2161 C CA . GLY A 1 285 ? 14.347 -3.432 -41.456 1.00 92.19 285 GLY A CA 1
ATOM 2162 C C . GLY A 1 285 ? 14.261 -2.845 -40.051 1.00 92.19 285 GLY A C 1
ATOM 2163 O O . GLY A 1 285 ? 13.344 -3.189 -39.304 1.00 92.19 285 GLY A O 1
ATOM 2164 N N . GLN A 1 286 ? 15.133 -1.889 -39.715 1.00 90.50 286 GLN A N 1
ATOM 2165 C CA . GLN A 1 286 ? 15.054 -1.138 -38.461 1.00 90.50 286 GLN A CA 1
ATOM 2166 C C . GLN A 1 286 ? 13.721 -0.380 -38.363 1.00 90.50 286 GLN A C 1
ATOM 2168 O O . GLN A 1 286 ? 13.022 -0.502 -37.361 1.00 90.50 286 GLN A O 1
ATOM 2173 N N . ILE A 1 287 ? 13.297 0.325 -39.419 1.00 89.06 287 ILE A N 1
ATOM 2174 C CA . ILE A 1 287 ? 11.991 1.009 -39.454 1.00 89.06 287 ILE A CA 1
ATOM 2175 C C . ILE A 1 287 ? 10.836 0.010 -39.287 1.00 89.06 287 ILE A C 1
ATOM 2177 O O . ILE A 1 287 ? 9.921 0.262 -38.503 1.00 89.06 287 ILE A O 1
ATOM 2181 N N . ALA A 1 288 ? 10.871 -1.134 -39.974 1.00 93.81 288 ALA A N 1
ATOM 2182 C CA . ALA A 1 288 ? 9.848 -2.171 -39.826 1.00 93.81 288 ALA A CA 1
ATOM 2183 C C . ALA A 1 288 ? 9.787 -2.717 -38.384 1.00 93.81 288 ALA A C 1
ATOM 2185 O O . ALA A 1 288 ? 8.696 -2.886 -37.828 1.00 93.81 288 ALA A O 1
ATOM 2186 N N . PHE A 1 289 ? 10.944 -2.914 -37.742 1.00 93.12 289 PHE A N 1
ATOM 2187 C CA . PHE A 1 289 ? 11.043 -3.282 -36.329 1.00 93.12 289 PHE A CA 1
ATOM 2188 C C . PHE A 1 289 ? 10.378 -2.231 -35.425 1.00 93.12 289 PHE A C 1
ATOM 2190 O O . PHE A 1 289 ? 9.544 -2.591 -34.593 1.00 93.12 289 PHE A O 1
ATOM 2197 N N . LEU A 1 290 ? 10.632 -0.936 -35.631 1.00 89.75 290 LEU A N 1
ATOM 2198 C CA . LEU A 1 290 ? 9.985 0.136 -34.858 1.00 89.75 290 LEU A CA 1
ATOM 2199 C C . LEU A 1 290 ? 8.480 0.182 -35.021 1.00 89.75 290 LEU A C 1
ATOM 2201 O O . LEU A 1 290 ? 7.764 0.334 -34.037 1.00 89.75 290 LEU A O 1
ATOM 2205 N N . VAL A 1 291 ? 8.000 0.077 -36.259 1.00 92.06 291 VAL A N 1
ATOM 2206 C CA . VAL A 1 291 ? 6.566 0.117 -36.547 1.00 92.06 291 VAL A CA 1
ATOM 2207 C C . VAL A 1 291 ? 5.867 -1.035 -35.826 1.00 92.06 291 VAL A C 1
ATOM 2209 O O . VAL A 1 291 ? 4.806 -0.826 -35.235 1.00 92.06 291 VAL A O 1
ATOM 2212 N N . SER A 1 292 ? 6.491 -2.220 -35.786 1.00 95.25 292 SER A N 1
ATOM 2213 C CA . SER A 1 292 ? 5.969 -3.353 -35.013 1.00 95.25 292 SER A CA 1
ATOM 2214 C C . SER A 1 292 ? 5.878 -3.050 -33.513 1.00 95.25 292 SER A C 1
ATOM 2216 O O . SER A 1 292 ? 4.836 -3.288 -32.906 1.00 95.25 292 SER A O 1
ATOM 2218 N N . LEU A 1 293 ? 6.910 -2.441 -32.921 1.00 91.38 293 LEU A N 1
ATOM 2219 C CA . LEU A 1 293 ? 6.918 -2.076 -31.502 1.00 91.38 293 LEU A CA 1
ATOM 2220 C C . LEU A 1 293 ? 5.932 -0.958 -31.175 1.00 91.38 293 LEU A C 1
ATOM 2222 O O . LEU A 1 293 ? 5.272 -1.021 -30.144 1.00 91.38 293 LEU A O 1
ATOM 2226 N N . ALA A 1 294 ? 5.815 0.050 -32.038 1.00 86.12 294 ALA A N 1
ATOM 2227 C CA . ALA A 1 294 ? 4.902 1.172 -31.859 1.00 86.12 294 ALA A CA 1
ATOM 2228 C C . ALA A 1 294 ? 3.439 0.707 -31.884 1.00 86.12 294 ALA A C 1
ATOM 2230 O O . ALA A 1 294 ? 2.648 1.123 -31.038 1.00 86.12 294 ALA A O 1
ATOM 2231 N N . ALA A 1 295 ? 3.089 -0.204 -32.799 1.00 93.12 295 ALA A N 1
ATOM 2232 C CA . ALA A 1 295 ? 1.760 -0.811 -32.844 1.00 93.12 295 ALA A CA 1
ATOM 2233 C C . ALA A 1 295 ? 1.464 -1.627 -31.573 1.00 93.12 295 ALA A C 1
ATOM 2235 O O . ALA A 1 295 ? 0.406 -1.467 -30.962 1.00 93.12 295 ALA A O 1
ATOM 2236 N N . SER A 1 296 ? 2.417 -2.453 -31.135 1.00 94.25 296 SER A N 1
ATOM 2237 C CA . SER A 1 296 ? 2.317 -3.225 -29.891 1.00 94.25 296 SER A CA 1
ATOM 2238 C C . SER A 1 296 ? 2.225 -2.334 -28.649 1.00 94.25 296 SER A C 1
ATOM 2240 O O . SER A 1 296 ? 1.440 -2.612 -27.745 1.00 94.25 296 SER A O 1
ATOM 2242 N N . TRP A 1 297 ? 2.989 -1.240 -28.604 1.00 91.19 297 TRP A N 1
ATOM 2243 C CA . TRP A 1 297 ? 2.949 -0.246 -27.534 1.00 91.19 297 TRP A CA 1
ATOM 2244 C C . TRP A 1 297 ? 1.590 0.446 -27.461 1.00 91.19 297 TRP A C 1
ATOM 2246 O O . TRP A 1 297 ? 1.022 0.542 -26.376 1.00 91.19 297 TRP A O 1
ATOM 2256 N N . ALA A 1 298 ? 1.047 0.893 -28.596 1.00 87.56 298 ALA A N 1
ATOM 2257 C CA . ALA A 1 298 ? -0.270 1.519 -28.652 1.00 87.56 298 ALA A CA 1
ATOM 2258 C C . ALA A 1 298 ? -1.362 0.560 -28.150 1.00 87.56 298 ALA A C 1
ATOM 2260 O O . ALA A 1 298 ? -2.206 0.945 -27.340 1.00 87.56 298 ALA A O 1
ATOM 2261 N N . TYR A 1 299 ? -1.298 -0.713 -28.554 1.00 91.50 299 TYR A N 1
ATOM 2262 C CA . TYR A 1 299 ? -2.215 -1.746 -28.072 1.00 91.50 299 TYR A CA 1
ATOM 2263 C C . TYR A 1 299 ? -2.070 -2.011 -26.564 1.00 91.50 299 TYR A C 1
ATOM 2265 O O . TYR A 1 299 ? -3.065 -2.013 -25.840 1.00 91.50 299 TYR A O 1
ATOM 2273 N N . ASN A 1 300 ? -0.843 -2.170 -26.059 1.00 90.38 300 ASN A N 1
ATOM 2274 C CA . ASN A 1 300 ? -0.601 -2.335 -24.624 1.00 90.38 300 ASN A CA 1
ATOM 2275 C C . ASN A 1 300 ? -1.044 -1.099 -23.831 1.00 90.38 300 ASN A C 1
ATOM 2277 O O . ASN A 1 300 ? -1.583 -1.248 -22.740 1.00 90.38 300 ASN A O 1
ATOM 2281 N N . SER A 1 301 ? -0.883 0.104 -24.387 1.00 84.75 301 SER A N 1
ATOM 2282 C CA . SER A 1 301 ? -1.345 1.354 -23.772 1.00 84.75 301 SER A CA 1
ATOM 2283 C C . SER A 1 301 ? -2.858 1.350 -23.605 1.00 84.75 301 SER A C 1
ATOM 2285 O O . SER A 1 301 ? -3.340 1.554 -22.493 1.00 84.75 301 SER A O 1
ATOM 2287 N N . TYR A 1 302 ? -3.591 0.995 -24.663 1.00 89.25 302 TYR A N 1
ATOM 2288 C CA . TYR A 1 302 ? -5.044 0.824 -24.614 1.00 89.25 302 TYR A CA 1
ATOM 2289 C C . TYR A 1 302 ? -5.485 -0.215 -23.568 1.00 89.25 302 TYR A C 1
ATOM 2291 O O . TYR A 1 302 ? -6.429 0.005 -22.812 1.00 89.25 302 TYR A O 1
ATOM 2299 N N . LEU A 1 303 ? -4.787 -1.348 -23.477 1.00 87.56 303 LEU A N 1
ATOM 2300 C CA . LEU A 1 303 ? -5.098 -2.373 -22.478 1.00 87.56 303 LEU A CA 1
ATOM 2301 C C . LEU A 1 303 ? -4.766 -1.932 -21.053 1.00 87.56 303 LEU A C 1
ATOM 2303 O O . LEU A 1 303 ? -5.481 -2.292 -20.122 1.00 87.56 303 LEU A O 1
ATOM 2307 N N . SER A 1 304 ? -3.679 -1.184 -20.877 1.00 85.56 304 SER A N 1
ATOM 2308 C CA . SER A 1 304 ? -3.260 -0.660 -19.577 1.00 85.56 304 SER A CA 1
ATOM 2309 C C . SER A 1 304 ? -4.196 0.430 -19.059 1.00 85.56 304 SER A C 1
ATOM 2311 O O . SER A 1 304 ? -4.316 0.582 -17.848 1.00 85.56 304 SER A O 1
ATOM 2313 N N . SER A 1 305 ? -4.879 1.153 -19.958 1.00 85.75 305 SER A N 1
ATOM 2314 C CA . SER A 1 305 ? -5.878 2.162 -19.595 1.00 85.75 305 SER A CA 1
ATOM 2315 C C . SER A 1 305 ? -7.227 1.566 -19.200 1.00 85.75 305 SER A C 1
ATOM 2317 O O . SER A 1 305 ? -8.108 2.305 -18.769 1.00 85.75 305 SER A O 1
ATOM 2319 N N . LEU A 1 306 ? -7.422 0.251 -19.354 1.00 87.25 306 LEU A N 1
ATOM 2320 C CA . LEU A 1 306 ? -8.623 -0.402 -18.848 1.00 87.25 306 LEU A CA 1
ATOM 2321 C C . LEU A 1 306 ? -8.636 -0.317 -17.323 1.00 87.25 306 LEU A C 1
ATOM 2323 O O . LEU A 1 306 ? -7.680 -0.722 -16.661 1.00 87.25 306 LEU A O 1
ATOM 2327 N N . ASP A 1 307 ? -9.748 0.167 -16.779 1.00 87.25 307 ASP A N 1
ATOM 2328 C CA . ASP A 1 307 ? -9.966 0.267 -15.341 1.00 87.25 307 ASP A CA 1
ATOM 2329 C C . ASP A 1 307 ? -10.096 -1.137 -14.724 1.00 87.25 307 ASP A C 1
ATOM 2331 O O . ASP A 1 307 ? -11.180 -1.726 -14.636 1.00 87.25 307 ASP A O 1
ATOM 2335 N N . LYS A 1 308 ? -8.947 -1.702 -14.336 1.00 89.12 308 LYS A N 1
ATOM 2336 C CA . LYS A 1 308 ? -8.849 -3.023 -13.704 1.00 89.12 308 LYS A CA 1
ATOM 2337 C C . LYS A 1 308 ? -9.672 -3.080 -12.427 1.00 89.12 308 LYS A C 1
ATOM 2339 O O . LYS A 1 308 ? -10.285 -4.109 -12.162 1.00 89.12 308 LYS A O 1
ATOM 2344 N N . GLU A 1 309 ? -9.701 -1.987 -11.668 1.00 91.69 309 GLU A N 1
ATOM 2345 C CA . GLU A 1 309 ? -10.414 -1.902 -10.401 1.00 91.69 309 GLU A CA 1
ATOM 2346 C C . GLU A 1 309 ? -11.920 -2.033 -10.628 1.00 91.69 309 GLU A C 1
ATOM 2348 O O . GLU A 1 309 ? -12.574 -2.847 -9.979 1.00 91.69 309 GLU A O 1
ATOM 2353 N N . ARG A 1 310 ? -12.477 -1.331 -11.619 1.00 93.75 310 ARG A N 1
ATOM 2354 C CA . ARG A 1 310 ? -13.881 -1.504 -12.022 1.00 93.75 310 ARG A CA 1
ATOM 2355 C C . ARG A 1 310 ? -14.195 -2.928 -12.482 1.00 93.75 310 ARG A C 1
ATOM 2357 O O . ARG A 1 310 ? -15.254 -3.459 -12.149 1.00 93.75 310 ARG A O 1
ATOM 2364 N N . ILE A 1 311 ? -13.288 -3.577 -13.214 1.00 92.00 311 ILE A N 1
ATOM 2365 C CA . ILE A 1 311 ? -13.494 -4.970 -13.637 1.00 92.00 311 ILE A CA 1
ATOM 2366 C C . ILE A 1 311 ? -13.456 -5.922 -12.434 1.00 92.00 311 ILE A C 1
ATOM 2368 O O . ILE A 1 311 ? -14.324 -6.784 -12.309 1.00 92.00 311 ILE A O 1
ATOM 2372 N N . GLN A 1 312 ? -12.496 -5.758 -11.522 1.00 94.75 312 GLN A N 1
ATOM 2373 C CA . GLN A 1 312 ? -12.402 -6.550 -10.293 1.00 94.75 312 GLN A CA 1
ATOM 2374 C C . GLN A 1 312 ? -13.629 -6.352 -9.396 1.00 94.75 312 GLN A C 1
ATOM 2376 O O . GLN A 1 312 ? -14.157 -7.337 -8.883 1.00 94.75 312 GLN A O 1
ATOM 2381 N N . ARG A 1 313 ? -14.132 -5.116 -9.261 1.00 95.56 313 ARG A N 1
ATOM 2382 C CA . ARG A 1 313 ? -15.403 -4.815 -8.581 1.00 95.56 313 ARG A CA 1
ATOM 2383 C C . ARG A 1 313 ? -16.565 -5.562 -9.216 1.00 95.56 313 ARG A C 1
ATOM 2385 O O . ARG A 1 313 ? -17.295 -6.260 -8.522 1.00 95.56 313 ARG A O 1
ATOM 2392 N N . SER A 1 314 ? -16.674 -5.516 -10.543 1.00 95.12 314 SER A N 1
ATOM 2393 C CA . SER A 1 314 ? -17.704 -6.253 -11.277 1.00 95.12 314 SER A CA 1
ATOM 2394 C C . SER A 1 314 ? -17.606 -7.769 -11.064 1.00 95.12 314 SER A C 1
ATOM 2396 O O . SER A 1 314 ? -18.631 -8.419 -10.864 1.00 95.12 314 SER A O 1
ATOM 2398 N N . ILE A 1 315 ? -16.398 -8.343 -11.067 1.00 95.38 315 ILE A N 1
ATOM 2399 C CA . ILE A 1 315 ? -16.176 -9.768 -10.778 1.00 95.38 315 ILE A CA 1
ATOM 2400 C C . ILE A 1 315 ? -16.603 -10.095 -9.342 1.00 95.38 315 ILE A C 1
ATOM 2402 O O . ILE A 1 315 ? -17.342 -11.056 -9.124 1.00 95.38 315 ILE A O 1
ATOM 2406 N N . LEU A 1 316 ? -16.171 -9.284 -8.375 1.00 96.38 316 LEU A N 1
ATOM 2407 C CA . LEU A 1 316 ? -16.498 -9.456 -6.965 1.00 96.38 316 LEU A CA 1
ATOM 2408 C C . LEU A 1 316 ? -18.014 -9.415 -6.738 1.00 96.38 316 LEU A C 1
ATOM 2410 O O . LEU A 1 316 ? -18.571 -10.331 -6.150 1.00 96.38 316 LEU A O 1
ATOM 2414 N N . VAL A 1 317 ? -18.692 -8.385 -7.232 1.00 96.12 317 VAL A N 1
ATOM 2415 C CA . VAL A 1 317 ? -20.120 -8.154 -6.977 1.00 96.12 317 VAL A CA 1
ATOM 2416 C C . VAL A 1 317 ? -20.980 -9.158 -7.739 1.00 96.12 317 VAL A C 1
ATOM 2418 O O . VAL A 1 317 ? -21.831 -9.811 -7.141 1.00 96.12 317 VAL A O 1
ATOM 2421 N N . ASN A 1 318 ? -20.735 -9.336 -9.041 1.00 95.62 318 ASN A N 1
ATOM 2422 C CA . ASN A 1 318 ? -21.630 -10.117 -9.896 1.00 95.62 318 ASN A CA 1
ATOM 2423 C C . ASN A 1 318 ? -21.345 -11.620 -9.859 1.00 95.62 318 ASN A C 1
ATOM 2425 O O . ASN A 1 318 ? -22.276 -12.415 -9.965 1.00 95.62 318 ASN A O 1
ATOM 2429 N N . GLN A 1 319 ? -20.077 -12.031 -9.755 1.00 95.44 319 GLN A N 1
ATOM 2430 C CA . GLN A 1 319 ? -19.713 -13.448 -9.864 1.00 95.44 319 GLN A CA 1
ATOM 2431 C C . GLN A 1 319 ? -19.492 -14.102 -8.502 1.00 95.44 319 GLN A C 1
ATOM 2433 O O . GLN A 1 319 ? -20.037 -15.179 -8.266 1.00 95.44 319 GLN A O 1
ATOM 2438 N N . VAL A 1 320 ? -18.720 -13.448 -7.627 1.00 95.94 320 VAL A N 1
ATOM 2439 C CA . VAL A 1 320 ? -18.362 -13.990 -6.308 1.00 95.94 320 VAL A CA 1
ATOM 2440 C C . VAL A 1 320 ? -19.516 -13.803 -5.322 1.00 95.94 320 VAL A C 1
ATOM 2442 O O . VAL A 1 320 ? -20.093 -14.770 -4.838 1.00 95.94 320 VAL A O 1
ATOM 2445 N N . LEU A 1 321 ? -19.909 -12.555 -5.057 1.00 95.88 321 LEU A N 1
ATOM 2446 C CA . LEU A 1 321 ? -20.960 -12.235 -4.085 1.00 95.88 321 LEU A CA 1
ATOM 2447 C C . LEU A 1 321 ? -22.371 -12.448 -4.648 1.00 95.88 321 LEU A C 1
ATOM 2449 O O . LEU A 1 321 ? -23.311 -12.641 -3.880 1.00 95.88 321 LEU A O 1
ATOM 2453 N N . ARG A 1 322 ? -22.517 -12.421 -5.981 1.00 96.31 322 ARG A N 1
ATOM 2454 C CA . ARG A 1 322 ? -23.794 -12.551 -6.711 1.00 96.31 322 ARG A CA 1
ATOM 2455 C C . ARG A 1 322 ? -24.857 -11.581 -6.192 1.00 96.31 322 ARG A C 1
ATOM 2457 O O . ARG A 1 322 ? -26.015 -11.947 -5.993 1.00 96.31 322 ARG A O 1
ATOM 2464 N N . LEU A 1 323 ? -24.434 -10.346 -5.941 1.00 94.50 323 LEU A N 1
ATOM 2465 C CA . LEU A 1 323 ? -25.289 -9.290 -5.422 1.00 94.50 323 LEU A CA 1
ATOM 2466 C C . LEU A 1 323 ? -26.054 -8.622 -6.557 1.00 94.50 323 LEU A C 1
ATOM 2468 O O . LEU A 1 323 ? -25.462 -8.103 -7.501 1.00 94.50 323 LEU A O 1
ATOM 2472 N N . ASP A 1 324 ? -27.376 -8.604 -6.429 1.00 93.44 324 ASP A N 1
ATOM 2473 C CA . ASP A 1 324 ? -28.230 -7.746 -7.238 1.00 93.44 324 ASP A CA 1
ATOM 2474 C C . ASP A 1 324 ? -28.047 -6.282 -6.785 1.00 93.44 324 ASP A C 1
ATOM 2476 O O . ASP A 1 324 ? -27.943 -6.034 -5.576 1.00 93.44 324 ASP A O 1
ATOM 2480 N N . PRO A 1 325 ? -28.041 -5.290 -7.696 1.00 91.75 325 PRO A N 1
ATOM 2481 C CA . PRO A 1 325 ? -28.129 -3.874 -7.333 1.00 91.75 325 PRO A CA 1
ATOM 2482 C C . PRO A 1 325 ? -29.262 -3.550 -6.343 1.00 91.75 325 PRO A C 1
ATOM 2484 O O . PRO A 1 325 ? -29.162 -2.591 -5.576 1.00 91.75 325 PRO A O 1
ATOM 2487 N N . SER A 1 326 ? -30.331 -4.353 -6.308 1.00 91.00 326 SER A N 1
ATOM 2488 C CA . SER A 1 326 ? -31.405 -4.240 -5.322 1.00 91.00 326 SER A CA 1
ATOM 2489 C C . SER A 1 326 ? -30.999 -4.602 -3.893 1.00 91.00 326 SER A C 1
ATOM 2491 O O . SER A 1 326 ? -31.795 -4.374 -2.995 1.00 91.00 326 SER A O 1
ATOM 2493 N N . HIS A 1 327 ? -29.819 -5.166 -3.647 1.00 93.69 327 HIS A N 1
ATOM 2494 C CA . HIS A 1 327 ? -29.326 -5.470 -2.299 1.00 93.69 327 HIS A CA 1
ATOM 2495 C C . HIS A 1 327 ? -28.437 -4.366 -1.716 1.00 93.69 327 HIS A C 1
ATOM 2497 O O . HIS A 1 327 ? -28.042 -4.457 -0.556 1.00 93.69 327 HIS A O 1
ATOM 2503 N N . ILE A 1 328 ? -28.114 -3.332 -2.504 1.00 95.44 328 ILE A N 1
ATOM 2504 C CA . ILE A 1 328 ? -27.297 -2.198 -2.068 1.00 95.44 328 ILE A CA 1
ATOM 2505 C C . ILE A 1 328 ? -28.186 -0.956 -1.985 1.00 95.44 328 ILE A C 1
ATOM 2507 O O . ILE A 1 328 ? -28.846 -0.553 -2.947 1.00 95.44 328 ILE A O 1
ATOM 2511 N N . HIS A 1 329 ? -28.264 -0.355 -0.804 1.00 95.56 329 HIS A N 1
ATOM 2512 C CA . HIS A 1 329 ? -29.159 0.762 -0.518 1.00 95.56 329 HIS A CA 1
ATOM 2513 C C . HIS A 1 329 ? -28.397 1.906 0.124 1.00 95.56 329 HIS A C 1
ATOM 2515 O O . HIS A 1 329 ? -27.979 1.797 1.272 1.00 95.56 329 HIS A O 1
ATOM 2521 N N . LYS A 1 330 ? -28.251 3.016 -0.598 1.00 96.38 330 LYS A N 1
ATOM 2522 C CA . LYS A 1 330 ? -27.516 4.184 -0.118 1.00 96.38 330 LYS A CA 1
ATOM 2523 C C . LYS A 1 330 ? -28.450 5.284 0.367 1.00 96.38 330 LYS A C 1
ATOM 2525 O O . LYS A 1 330 ? -29.366 5.685 -0.352 1.00 96.38 330 LYS A O 1
ATOM 2530 N N . TYR A 1 331 ? -28.177 5.785 1.562 1.00 96.19 331 TYR A N 1
ATOM 2531 C CA . TYR A 1 331 ? -28.906 6.847 2.242 1.00 96.19 331 TYR A CA 1
ATOM 2532 C C . TYR A 1 331 ? -27.958 8.001 2.560 1.00 96.19 331 TYR A C 1
ATOM 2534 O O . TYR A 1 331 ? -26.821 7.782 2.977 1.00 96.19 331 TYR A O 1
ATOM 2542 N N . GLU A 1 332 ? -28.438 9.228 2.389 1.00 94.81 332 GLU A N 1
ATOM 2543 C CA . GLU A 1 332 ? -27.743 10.441 2.812 1.00 94.81 332 GLU A CA 1
ATOM 2544 C C . GLU A 1 332 ? -28.455 11.013 4.035 1.00 94.81 332 GLU A C 1
ATOM 2546 O O . GLU A 1 332 ? -29.666 11.224 4.013 1.00 94.81 332 GLU A O 1
ATOM 2551 N N . LEU A 1 333 ? -27.706 11.234 5.113 1.00 93.81 333 LEU A N 1
ATOM 2552 C CA . LEU A 1 333 ? -28.231 11.759 6.368 1.00 93.81 333 LEU A CA 1
ATOM 2553 C C . LEU A 1 333 ? -27.586 13.107 6.684 1.00 93.81 333 LEU A C 1
ATOM 2555 O O . LEU A 1 333 ? -26.376 13.264 6.542 1.00 93.81 333 LEU A O 1
ATOM 2559 N N . GLY A 1 334 ? -28.373 14.076 7.162 1.00 89.94 334 GLY A N 1
ATOM 2560 C CA . GLY A 1 334 ? -27.909 15.461 7.335 1.00 89.94 334 GLY A CA 1
ATOM 2561 C C . GLY A 1 334 ? -26.828 15.663 8.408 1.00 89.94 334 GLY A C 1
ATOM 2562 O O . GLY A 1 334 ? -26.095 16.657 8.373 1.00 89.94 334 GLY A O 1
ATOM 2563 N N . THR A 1 335 ? -26.700 14.735 9.363 1.00 90.69 335 THR A N 1
ATOM 2564 C CA . THR A 1 335 ? -25.734 14.823 10.472 1.00 90.69 335 THR A CA 1
ATOM 2565 C C . THR A 1 335 ? -25.041 13.492 10.758 1.00 90.69 335 THR A C 1
ATOM 2567 O O . THR A 1 335 ? -25.660 12.430 10.688 1.00 90.69 335 THR A O 1
ATOM 2570 N N . ARG A 1 336 ? -23.775 13.536 11.203 1.00 91.69 336 ARG A N 1
ATOM 2571 C CA . ARG A 1 336 ? -23.021 12.347 11.658 1.00 91.69 336 ARG A CA 1
ATOM 2572 C C . ARG A 1 336 ? -23.739 11.585 12.782 1.00 91.69 336 ARG A C 1
ATOM 2574 O O . ARG A 1 336 ? -23.704 10.365 12.817 1.00 91.69 336 ARG A O 1
ATOM 2581 N N . THR A 1 337 ? -24.408 12.284 13.694 1.00 94.38 337 THR A N 1
ATOM 2582 C CA . THR A 1 337 ? -25.197 11.690 14.788 1.00 94.38 337 THR A CA 1
ATOM 2583 C C . THR A 1 337 ? -26.379 10.887 14.262 1.00 94.38 337 THR A C 1
ATOM 2585 O O . THR A 1 337 ? -26.543 9.737 14.657 1.00 94.38 337 THR A O 1
ATOM 2588 N N . SER A 1 338 ? -27.151 11.437 13.319 1.00 95.06 338 SER A N 1
ATOM 2589 C CA . SER A 1 338 ? -28.245 10.693 12.680 1.00 95.06 338 SER A CA 1
ATOM 2590 C C . SER A 1 338 ? -27.743 9.496 11.865 1.00 95.06 338 SER A C 1
ATOM 2592 O O . SER A 1 338 ? -28.306 8.413 11.976 1.00 95.06 338 SER A O 1
ATOM 2594 N N . MET A 1 339 ? -26.634 9.654 11.131 1.00 95.88 339 MET A N 1
ATOM 2595 C CA . MET A 1 339 ? -25.952 8.581 10.394 1.00 95.88 339 MET A CA 1
ATOM 2596 C C . MET A 1 339 ? -25.610 7.393 11.306 1.00 95.88 339 MET A C 1
ATOM 2598 O O . MET A 1 339 ? -25.888 6.237 10.984 1.00 95.88 339 MET A O 1
ATOM 2602 N N . VAL A 1 340 ? -25.041 7.682 12.479 1.00 96.19 340 VAL A N 1
ATOM 2603 C CA . VAL A 1 340 ? -24.672 6.669 13.473 1.00 96.19 340 VAL A CA 1
ATOM 2604 C C . VAL A 1 340 ? -25.904 6.018 14.097 1.00 96.19 340 VAL A C 1
ATOM 2606 O O . VAL A 1 340 ? -25.954 4.795 14.172 1.00 96.19 340 VAL A O 1
ATOM 2609 N N . VAL A 1 341 ? -26.926 6.787 14.489 1.00 96.94 341 VAL A N 1
ATOM 2610 C CA . VAL A 1 341 ? -28.169 6.215 15.041 1.00 96.94 341 VAL A CA 1
ATOM 2611 C C . VAL A 1 341 ? -28.870 5.323 14.014 1.00 96.94 341 VAL A C 1
ATOM 2613 O O . VAL A 1 341 ? -29.282 4.218 14.354 1.00 96.94 341 VAL A O 1
ATOM 2616 N N . PHE A 1 342 ? -28.946 5.747 12.751 1.00 97.06 342 PHE A N 1
ATOM 2617 C CA . PHE A 1 342 ? -29.513 4.943 11.667 1.00 97.06 342 PHE A CA 1
ATOM 2618 C C . PHE A 1 342 ? -28.736 3.633 11.481 1.00 97.06 342 PHE A C 1
ATOM 2620 O O . PHE A 1 342 ? -29.333 2.564 11.383 1.00 97.06 342 PHE A O 1
ATOM 2627 N N . SER A 1 343 ? -27.404 3.697 11.542 1.00 97.25 343 SER A N 1
ATOM 2628 C CA . SER A 1 343 ? -26.533 2.518 11.489 1.00 97.25 343 SER A CA 1
ATOM 2629 C C . SER A 1 343 ? -26.799 1.548 12.651 1.00 97.25 343 SER A C 1
ATOM 2631 O O . SER A 1 343 ? -26.884 0.342 12.435 1.00 97.25 343 SER A O 1
ATOM 2633 N N . LEU A 1 344 ? -26.994 2.052 13.876 1.00 97.19 344 LEU A N 1
ATOM 2634 C CA . LEU A 1 344 ? -27.342 1.222 15.039 1.00 97.19 344 LEU A CA 1
ATOM 2635 C C . LEU A 1 344 ? -28.708 0.549 14.890 1.00 97.19 344 LEU A C 1
ATOM 2637 O O . LEU A 1 344 ? -28.840 -0.624 15.226 1.00 97.19 344 LEU A O 1
ATOM 2641 N N . LEU A 1 345 ? -29.706 1.266 14.364 1.00 96.38 345 LEU A N 1
ATOM 2642 C CA . LEU A 1 345 ? -31.033 0.705 14.096 1.00 96.38 345 LEU A CA 1
ATOM 2643 C C . LEU A 1 345 ? -30.975 -0.413 13.053 1.00 96.38 345 LEU A C 1
ATOM 2645 O O . LEU A 1 345 ? -31.659 -1.426 13.187 1.00 96.38 345 LEU A O 1
ATOM 2649 N N . LEU A 1 346 ? -30.125 -0.263 12.035 1.00 95.81 346 LEU A N 1
ATOM 2650 C CA . LEU A 1 346 ? -29.897 -1.305 11.039 1.00 95.81 346 LEU A CA 1
ATOM 2651 C C . LEU A 1 346 ? -29.217 -2.543 11.631 1.00 95.81 346 LEU A C 1
ATOM 2653 O O . LEU A 1 346 ? -29.522 -3.645 11.186 1.00 95.81 346 LEU A O 1
ATOM 2657 N N . LEU A 1 347 ? -28.321 -2.367 12.602 1.00 95.50 347 LEU A N 1
ATOM 2658 C CA . LEU A 1 347 ? -27.578 -3.445 13.264 1.00 95.50 347 LEU A CA 1
ATOM 2659 C C . LEU A 1 347 ? -28.363 -4.114 14.408 1.00 95.50 347 LEU A C 1
ATOM 2661 O O . LEU A 1 347 ? -27.958 -5.163 14.909 1.00 95.50 347 LEU A O 1
ATOM 2665 N N . ALA A 1 348 ? -29.485 -3.535 14.837 1.00 91.69 348 ALA A N 1
ATOM 2666 C CA . ALA A 1 348 ? -30.401 -4.177 15.767 1.00 91.69 348 ALA A CA 1
ATOM 2667 C C . ALA A 1 348 ? -31.108 -5.377 15.089 1.00 91.69 348 ALA A C 1
ATOM 2669 O O . ALA A 1 348 ? -31.494 -5.264 13.923 1.00 91.69 348 ALA A O 1
ATOM 2670 N N . PRO A 1 349 ? -31.287 -6.530 15.771 1.00 86.38 349 PRO A N 1
ATOM 2671 C CA . PRO A 1 349 ? -31.347 -6.711 17.226 1.00 86.38 349 PRO A CA 1
ATOM 2672 C C . PRO A 1 349 ? -30.036 -7.178 17.893 1.00 86.38 349 PRO A C 1
ATOM 2674 O O . PRO A 1 349 ? -30.068 -7.998 18.812 1.00 86.38 349 PRO A O 1
ATOM 2677 N N . ALA A 1 350 ? -28.867 -6.685 17.474 1.00 87.50 350 ALA A N 1
ATOM 2678 C CA . ALA A 1 350 ? -27.631 -6.954 18.204 1.00 87.50 350 ALA A CA 1
ATOM 2679 C C . ALA A 1 350 ? -27.710 -6.545 19.693 1.00 87.50 350 ALA A C 1
ATOM 2681 O O . ALA A 1 350 ? -28.439 -5.632 20.083 1.00 87.50 350 ALA A O 1
ATOM 2682 N N . ASN A 1 351 ? -26.914 -7.219 20.529 1.00 89.19 351 ASN A N 1
ATOM 2683 C CA . ASN A 1 351 ? -26.804 -6.932 21.960 1.00 89.19 351 ASN A CA 1
ATOM 2684 C C . ASN A 1 351 ? -26.464 -5.445 22.195 1.00 89.19 351 ASN A C 1
ATOM 2686 O O . ASN A 1 351 ? -25.592 -4.890 21.521 1.00 89.19 351 ASN A O 1
ATOM 2690 N N . THR A 1 352 ? -27.097 -4.819 23.192 1.00 91.12 352 THR A N 1
ATOM 2691 C CA . THR A 1 352 ? -26.859 -3.422 23.591 1.00 91.12 352 THR A CA 1
ATOM 2692 C C . THR A 1 352 ? -25.386 -3.117 23.845 1.00 91.12 352 THR A C 1
ATOM 2694 O O . THR A 1 352 ? -24.934 -2.021 23.520 1.00 91.12 352 THR A O 1
ATOM 2697 N N . ARG A 1 353 ? -24.598 -4.090 24.330 1.00 88.69 353 ARG A N 1
ATOM 2698 C CA . ARG A 1 353 ? -23.133 -3.948 24.451 1.00 88.69 353 ARG A CA 1
ATOM 2699 C C . ARG A 1 353 ? -22.442 -3.778 23.094 1.00 88.69 353 ARG A C 1
ATOM 2701 O O . ARG A 1 353 ? -21.639 -2.865 22.927 1.00 88.69 353 ARG A O 1
ATOM 2708 N N . GLY A 1 354 ? -22.787 -4.612 22.110 1.00 89.19 354 GLY A N 1
ATOM 2709 C CA . GLY A 1 354 ? -22.243 -4.520 20.751 1.00 89.19 354 GLY A CA 1
ATOM 2710 C C . GLY A 1 354 ? -22.613 -3.196 20.079 1.00 89.19 354 GLY A C 1
ATOM 2711 O O . GLY A 1 354 ? -21.756 -2.524 19.505 1.00 89.19 354 GLY A O 1
ATOM 2712 N N . LEU A 1 355 ? -23.867 -2.763 20.244 1.00 94.56 355 LEU A N 1
ATOM 2713 C CA . LEU A 1 355 ? -24.337 -1.459 19.768 1.00 94.56 355 LEU A CA 1
ATOM 2714 C C . LEU A 1 355 ? -23.618 -0.295 20.468 1.00 94.56 355 LEU A C 1
ATOM 2716 O O . LEU A 1 355 ? -23.211 0.658 19.806 1.00 94.56 355 LEU A O 1
ATOM 2720 N N . ARG A 1 356 ? -23.388 -0.377 21.787 1.00 94.44 356 ARG A N 1
ATOM 2721 C CA . ARG A 1 356 ? -22.617 0.629 22.538 1.00 94.44 356 ARG A CA 1
ATOM 2722 C C . ARG A 1 356 ? -21.184 0.740 22.029 1.00 94.44 356 ARG A C 1
ATOM 2724 O O . ARG A 1 356 ? -20.676 1.854 21.930 1.00 94.44 356 ARG A O 1
ATOM 2731 N N . ARG A 1 357 ? -20.547 -0.378 21.676 1.00 89.19 357 ARG A N 1
ATOM 2732 C CA . ARG A 1 357 ? -19.196 -0.376 21.103 1.00 89.19 357 ARG A CA 1
ATOM 2733 C C . ARG A 1 357 ? -19.154 0.358 19.769 1.00 89.19 357 ARG A C 1
ATOM 2735 O O . ARG A 1 357 ? -18.367 1.285 19.624 1.00 89.19 357 ARG A O 1
ATOM 2742 N N . VAL A 1 358 ? -20.046 0.013 18.839 1.00 92.69 358 VAL A N 1
ATOM 2743 C CA . VAL A 1 358 ? -20.178 0.718 17.551 1.00 92.69 358 VAL A CA 1
ATOM 2744 C C . VAL A 1 358 ? -20.425 2.214 17.756 1.00 92.69 358 VAL A C 1
ATOM 2746 O O . VAL A 1 358 ? -19.795 3.049 17.112 1.00 92.69 358 VAL A O 1
ATOM 2749 N N . LEU A 1 359 ? -21.312 2.562 18.687 1.00 94.75 359 LEU A N 1
ATOM 2750 C CA . LEU A 1 359 ? -21.641 3.946 19.012 1.00 94.75 359 LEU A CA 1
ATOM 2751 C C . LEU A 1 359 ? -20.431 4.720 19.554 1.00 94.75 359 LEU A C 1
ATOM 2753 O O . LEU A 1 359 ? -20.213 5.866 19.168 1.00 94.75 359 LEU A O 1
ATOM 2757 N N . ASN A 1 360 ? -19.638 4.105 20.431 1.00 91.50 360 ASN A N 1
ATOM 2758 C CA . ASN A 1 360 ? -18.421 4.709 20.970 1.00 91.50 360 ASN A CA 1
ATOM 2759 C C . ASN A 1 360 ? -17.310 4.817 19.920 1.00 91.50 360 ASN A C 1
ATOM 2761 O O . ASN A 1 360 ? -16.597 5.815 19.909 1.00 91.50 360 ASN A O 1
ATOM 2765 N N . ASP A 1 361 ? -17.194 3.835 19.027 1.00 87.38 361 ASP A N 1
ATOM 2766 C CA . ASP A 1 361 ? -16.232 3.855 17.925 1.00 87.38 361 ASP A CA 1
ATOM 2767 C C . ASP A 1 361 ? -16.517 5.011 16.956 1.00 87.38 361 ASP A C 1
ATOM 2769 O O . ASP A 1 361 ? -15.616 5.776 16.616 1.00 87.38 361 ASP A O 1
ATOM 2773 N N . LEU A 1 362 ? -17.777 5.169 16.538 1.00 90.62 362 LEU A N 1
ATOM 2774 C CA . LEU A 1 362 ? -18.169 6.170 15.542 1.00 90.62 362 LEU A CA 1
ATOM 2775 C C . LEU A 1 362 ? -18.304 7.587 16.123 1.00 90.62 362 LEU A C 1
ATOM 2777 O O . LEU A 1 362 ? -18.127 8.578 15.398 1.00 90.62 362 LEU A O 1
ATOM 2781 N N . LEU A 1 363 ? -18.633 7.684 17.417 1.00 92.19 363 LEU A N 1
ATOM 2782 C CA . LEU A 1 363 ? -18.779 8.923 18.183 1.00 92.19 363 LEU A CA 1
ATOM 2783 C C . LEU A 1 363 ? -17.957 8.827 19.480 1.00 92.19 363 LEU A C 1
ATOM 2785 O O . LEU A 1 363 ? -18.517 8.548 20.543 1.00 92.19 363 LEU A O 1
ATOM 2789 N N . PRO A 1 364 ? -16.643 9.105 19.434 1.00 86.88 364 PRO A N 1
ATOM 2790 C CA . PRO A 1 364 ? -15.747 8.913 20.578 1.00 86.88 364 PRO A CA 1
ATOM 2791 C C . PRO A 1 364 ? -15.960 9.904 21.734 1.00 86.88 364 PRO A C 1
ATOM 2793 O O . PRO A 1 364 ? -15.330 9.755 22.775 1.00 86.88 364 PRO A O 1
ATOM 2796 N N . ASN A 1 365 ? -16.847 10.896 21.588 1.00 86.81 365 ASN A N 1
ATOM 2797 C CA . ASN A 1 365 ? -17.145 11.869 22.642 1.00 86.81 365 ASN A CA 1
ATOM 2798 C C . ASN A 1 365 ? -17.751 11.191 23.885 1.00 86.81 365 ASN A C 1
ATOM 2800 O O . ASN A 1 365 ? -18.706 10.414 23.770 1.00 86.81 365 ASN A O 1
ATOM 2804 N N . ASP A 1 366 ? -17.230 11.524 25.064 1.00 86.12 366 ASP A N 1
ATOM 2805 C CA . ASP A 1 366 ? -17.571 10.905 26.351 1.00 86.12 366 ASP A CA 1
ATOM 2806 C C . ASP A 1 366 ? -17.984 11.913 27.442 1.00 86.12 366 ASP A C 1
ATOM 2808 O O . ASP A 1 366 ? -17.992 11.573 28.621 1.00 86.12 366 ASP A O 1
ATOM 2812 N N . THR A 1 367 ? -18.387 13.138 27.074 1.00 86.19 367 THR A N 1
ATOM 2813 C CA . THR A 1 367 ? -18.954 14.091 28.050 1.00 86.19 367 THR A CA 1
ATOM 2814 C C . THR A 1 367 ? -20.283 13.585 28.622 1.00 86.19 367 THR A C 1
ATOM 2816 O O . THR A 1 367 ? -20.970 12.793 27.976 1.00 86.19 367 THR A O 1
ATOM 2819 N N . ASP A 1 368 ? -20.701 14.087 29.788 1.00 86.06 368 ASP A N 1
ATOM 2820 C CA . ASP A 1 368 ? -21.940 13.658 30.466 1.00 86.06 368 ASP A CA 1
ATOM 2821 C C . ASP A 1 368 ? -23.176 13.701 29.553 1.00 86.06 368 ASP A C 1
ATOM 2823 O O . ASP A 1 368 ? -24.004 12.792 29.554 1.00 86.06 368 ASP A O 1
ATOM 2827 N N . VAL A 1 369 ? -23.264 14.730 28.705 1.00 88.31 369 VAL A N 1
ATOM 2828 C CA . VAL A 1 369 ? -24.335 14.909 27.711 1.00 88.31 369 VAL A CA 1
ATOM 2829 C C . VAL A 1 369 ? -24.325 13.789 26.678 1.00 88.31 369 VAL A C 1
ATOM 2831 O O . VAL A 1 369 ? -25.373 13.235 26.351 1.00 88.31 369 VAL A O 1
ATOM 2834 N N . TRP A 1 370 ? -23.142 13.466 26.150 1.00 90.31 370 TRP A N 1
ATOM 2835 C CA . TRP A 1 370 ? -22.972 12.409 25.160 1.00 90.31 370 TRP A CA 1
ATOM 2836 C C . TRP A 1 370 ? -23.240 11.045 25.775 1.00 90.31 370 TRP A C 1
ATOM 2838 O O . TRP A 1 370 ? -23.940 10.247 25.164 1.00 90.31 370 TRP A O 1
ATOM 2848 N N . THR A 1 371 ? -22.730 10.783 26.976 1.00 91.56 371 THR A N 1
ATOM 2849 C CA . THR A 1 371 ? -22.962 9.530 27.700 1.00 91.56 371 THR A CA 1
ATOM 2850 C C . THR A 1 371 ? -24.452 9.324 27.952 1.00 91.56 371 THR A C 1
ATOM 2852 O O . THR A 1 371 ? -24.991 8.305 27.524 1.00 91.56 371 THR A O 1
ATOM 2855 N N . ARG A 1 372 ? -25.145 10.336 28.492 1.00 93.00 372 ARG A N 1
ATOM 2856 C CA . ARG A 1 372 ? -26.598 10.295 28.691 1.00 93.00 372 ARG A CA 1
ATOM 2857 C C . ARG A 1 372 ? -27.359 10.074 27.387 1.00 93.00 372 ARG A C 1
ATOM 2859 O O . ARG A 1 372 ? -28.221 9.206 27.329 1.00 93.00 372 ARG A O 1
ATOM 2866 N N . TRP A 1 373 ? -27.042 10.823 26.329 1.00 95.12 373 TRP A N 1
ATOM 2867 C CA . TRP A 1 373 ? -27.696 10.652 25.029 1.00 95.12 373 TRP A CA 1
ATOM 2868 C C . TRP A 1 373 ? -27.480 9.245 24.451 1.00 95.12 373 TRP A C 1
ATOM 2870 O O . TRP A 1 373 ? -28.423 8.631 23.955 1.00 95.12 373 TRP A O 1
ATOM 2880 N N . LYS A 1 374 ? -26.256 8.707 24.540 1.00 95.94 374 LYS A N 1
ATOM 2881 C CA . LYS A 1 374 ? -25.937 7.342 24.097 1.00 95.94 374 LYS A CA 1
ATOM 2882 C C . LYS A 1 374 ? -26.753 6.303 24.872 1.00 95.94 374 LYS A C 1
ATOM 2884 O O . LYS A 1 374 ? -27.276 5.375 24.258 1.00 95.94 374 LYS A O 1
ATOM 2889 N N . ASP A 1 375 ? -26.879 6.468 26.188 1.00 95.69 375 ASP A N 1
ATOM 2890 C CA . ASP A 1 375 ? -27.678 5.588 27.048 1.00 95.69 375 ASP A CA 1
ATOM 2891 C C . ASP A 1 375 ? -29.174 5.661 26.697 1.00 95.69 375 ASP A C 1
ATOM 2893 O O . ASP A 1 375 ? -29.827 4.626 26.558 1.00 95.69 375 ASP A O 1
ATOM 2897 N N . GLU A 1 376 ? -29.706 6.868 26.477 1.00 95.69 376 GLU A N 1
ATOM 2898 C CA . GLU A 1 376 ? -31.096 7.090 26.061 1.00 95.69 376 GLU A CA 1
ATOM 2899 C C . GLU A 1 376 ? -31.404 6.424 24.711 1.00 95.69 376 GLU A C 1
ATOM 2901 O O . GLU A 1 376 ? -32.409 5.721 24.589 1.00 95.69 376 GLU A O 1
ATOM 2906 N N . VAL A 1 377 ? -30.533 6.592 23.708 1.00 96.44 377 VAL A N 1
ATOM 2907 C CA . VAL A 1 377 ? -30.690 5.965 22.385 1.00 96.44 377 VAL A CA 1
ATOM 2908 C C . VAL A 1 377 ? -30.706 4.442 22.500 1.00 96.44 377 VAL A C 1
ATOM 2910 O O . VAL A 1 377 ? -31.609 3.804 21.963 1.00 96.44 377 VAL A O 1
ATOM 2913 N N . LEU A 1 378 ? -29.748 3.847 23.216 1.00 95.94 378 LEU A N 1
ATOM 2914 C CA . LEU A 1 378 ? -29.669 2.390 23.364 1.00 95.94 378 LEU A CA 1
ATOM 2915 C C . LEU A 1 378 ? -30.859 1.816 24.140 1.00 95.94 378 LEU A C 1
ATOM 2917 O O . LEU A 1 378 ? -31.384 0.775 23.753 1.00 95.94 378 LEU A O 1
ATOM 2921 N N . SER A 1 379 ? -31.315 2.513 25.185 1.00 94.38 379 SER A N 1
ATOM 2922 C CA . SER A 1 379 ? -32.505 2.138 25.957 1.00 94.38 379 SER A CA 1
ATOM 2923 C C . SER A 1 379 ? -33.766 2.137 25.089 1.00 94.38 379 SER A C 1
ATOM 2925 O O . SER A 1 379 ? -34.559 1.199 25.152 1.00 94.38 379 SER A O 1
ATOM 2927 N N . CYS A 1 380 ? -33.935 3.143 24.224 1.00 93.31 380 CYS A N 1
ATOM 2928 C CA . CYS A 1 380 ? -35.065 3.189 23.294 1.00 93.31 380 CYS A CA 1
ATOM 2929 C C . CYS A 1 380 ? -35.003 2.056 22.260 1.00 93.31 380 CYS A C 1
ATOM 2931 O O . CYS A 1 380 ? -36.001 1.373 22.050 1.00 93.31 380 CYS A O 1
ATOM 2933 N N . ILE A 1 381 ? -33.827 1.806 21.666 1.00 93.62 381 ILE A N 1
ATOM 2934 C CA . ILE A 1 381 ? -33.622 0.686 20.733 1.00 93.62 381 ILE A CA 1
ATOM 2935 C C . ILE A 1 381 ? -34.004 -0.641 21.410 1.00 93.62 381 ILE A C 1
ATOM 2937 O O . ILE A 1 381 ? -34.735 -1.437 20.829 1.00 93.62 381 ILE A O 1
ATOM 2941 N N . GLU A 1 382 ? -33.572 -0.873 22.651 1.00 91.50 382 GLU A N 1
ATOM 2942 C CA . GLU A 1 382 ? -33.890 -2.104 23.383 1.00 91.50 382 GLU A CA 1
ATOM 2943 C C . GLU A 1 382 ? -35.390 -2.254 23.696 1.00 91.50 382 GLU A C 1
ATOM 2945 O O . GLU A 1 382 ? -35.930 -3.357 23.574 1.00 91.50 382 GLU A O 1
ATOM 2950 N N . LYS A 1 383 ? -36.067 -1.168 24.094 1.00 89.38 383 LYS A N 1
ATOM 2951 C CA . LYS A 1 383 ? -37.501 -1.180 24.427 1.00 89.38 383 LYS A CA 1
ATOM 2952 C C . LYS A 1 383 ? -38.375 -1.410 23.192 1.00 89.38 383 LYS A C 1
ATOM 2954 O O . LYS A 1 383 ? -39.221 -2.303 23.208 1.00 89.38 383 LYS A O 1
ATOM 2959 N N . ASP A 1 384 ? -38.148 -0.650 22.124 1.00 84.00 384 ASP A N 1
ATOM 2960 C CA . ASP A 1 384 ? -39.053 -0.612 20.970 1.00 84.00 384 ASP A CA 1
ATOM 2961 C C . ASP A 1 384 ? -38.899 -1.836 20.057 1.00 84.00 384 ASP A C 1
ATOM 2963 O O . ASP A 1 384 ? -39.893 -2.358 19.554 1.00 84.00 384 ASP A O 1
ATOM 2967 N N . LEU A 1 385 ? -37.682 -2.372 19.887 1.00 80.62 385 LEU A N 1
ATOM 2968 C CA . LEU A 1 385 ? -37.483 -3.600 19.101 1.00 80.62 385 LEU A CA 1
ATOM 2969 C C . LEU A 1 385 ? -38.056 -4.849 19.779 1.00 80.62 385 LEU A C 1
ATOM 2971 O O . LEU A 1 385 ? -38.397 -5.806 19.087 1.00 80.62 385 LEU A O 1
ATOM 2975 N N . ARG A 1 386 ? -38.192 -4.854 21.112 1.00 78.12 386 ARG A N 1
ATOM 2976 C CA . ARG A 1 386 ? -38.856 -5.949 21.841 1.00 78.12 386 ARG A CA 1
ATOM 2977 C C . ARG A 1 386 ? -40.377 -5.884 21.767 1.00 78.12 386 ARG A C 1
ATOM 2979 O O . ARG A 1 386 ? -41.022 -6.913 21.930 1.00 78.12 386 ARG A O 1
ATOM 2986 N N . ALA A 1 387 ? -40.941 -4.698 21.554 1.00 76.50 387 ALA A N 1
ATOM 2987 C CA . ALA A 1 387 ? -42.382 -4.483 21.602 1.00 76.50 387 ALA A CA 1
ATOM 2988 C C . ALA A 1 387 ? -43.121 -4.911 20.315 1.00 76.50 387 ALA A C 1
ATOM 2990 O O . ALA A 1 387 ? -44.347 -4.838 20.290 1.00 76.50 387 ALA A O 1
ATOM 2991 N N . ASP A 1 388 ? -42.396 -5.342 19.269 1.00 71.38 388 ASP A N 1
ATOM 2992 C CA . ASP A 1 388 ? -42.906 -5.676 17.921 1.00 71.38 388 ASP A CA 1
ATOM 2993 C C . ASP A 1 388 ? -43.965 -4.679 17.412 1.00 71.38 388 ASP A C 1
ATOM 2995 O O . ASP A 1 388 ? -44.988 -5.028 16.820 1.00 71.38 388 ASP A O 1
ATOM 2999 N N . THR A 1 389 ? -43.747 -3.392 17.692 1.00 73.56 389 THR A N 1
ATOM 3000 C CA . THR A 1 389 ? -44.670 -2.334 17.295 1.00 73.56 389 THR A CA 1
ATOM 3001 C C . THR A 1 389 ? -44.565 -2.070 15.792 1.00 73.56 389 THR A C 1
ATOM 3003 O O . THR A 1 389 ? -43.506 -2.195 15.161 1.00 73.56 389 THR A O 1
ATOM 3006 N N . HIS A 1 390 ? -45.696 -1.694 15.188 1.00 75.75 390 HIS A N 1
ATOM 3007 C CA . HIS A 1 390 ? -45.779 -1.448 13.747 1.00 75.75 390 HIS A CA 1
ATOM 3008 C C . HIS A 1 390 ? -44.967 -0.229 13.274 1.00 75.75 390 HIS A C 1
ATOM 3010 O O . HIS A 1 390 ? -44.622 -0.197 12.093 1.00 75.75 390 HIS A O 1
ATOM 3016 N N . GLU A 1 391 ? -44.628 0.710 14.165 1.00 85.50 391 GLU A N 1
ATOM 3017 C CA . GLU A 1 391 ? -43.892 1.942 13.858 1.00 85.50 391 GLU A CA 1
ATOM 3018 C C . GLU A 1 391 ? -42.854 2.235 14.954 1.00 85.50 391 GLU A C 1
ATOM 3020 O O . GLU A 1 391 ? -43.197 2.371 16.129 1.00 85.50 391 GLU A O 1
ATOM 3025 N N . PHE A 1 392 ? -41.575 2.305 14.578 1.00 86.31 392 PHE A N 1
ATOM 3026 C CA . PHE A 1 392 ? -40.477 2.669 15.470 1.00 86.31 392 PHE A CA 1
ATOM 3027 C C . PHE A 1 392 ? -40.385 4.194 15.594 1.00 86.31 392 PHE A C 1
ATOM 3029 O O . PHE A 1 392 ? -40.253 4.905 14.598 1.00 86.31 392 PHE A O 1
ATOM 3036 N N . THR A 1 393 ? -40.433 4.732 16.813 1.00 88.19 393 THR A N 1
ATOM 3037 C CA . THR A 1 393 ? -40.265 6.170 17.063 1.00 88.19 393 THR A CA 1
ATOM 3038 C C . THR A 1 393 ? -39.584 6.386 18.404 1.00 88.19 393 THR A C 1
ATOM 3040 O O . THR A 1 393 ? -40.097 5.954 19.428 1.00 88.19 393 THR A O 1
ATOM 3043 N N . PHE A 1 394 ? -38.479 7.137 18.420 1.00 89.56 394 PHE A N 1
ATOM 3044 C CA . PHE A 1 394 ? -37.798 7.482 19.668 1.00 89.56 394 PHE A CA 1
ATOM 3045 C C . PHE A 1 394 ? -38.683 8.340 20.585 1.00 89.56 394 PHE A C 1
ATOM 3047 O O . PHE A 1 394 ? -38.924 9.522 20.310 1.00 89.56 394 PHE A O 1
ATOM 3054 N N . GLN A 1 395 ? -39.095 7.761 21.713 1.00 90.69 395 GLN A N 1
ATOM 3055 C CA . GLN A 1 395 ? -39.769 8.460 22.804 1.00 90.69 395 GLN A CA 1
ATOM 3056 C C . GLN A 1 395 ? -38.776 8.732 23.939 1.00 90.69 395 GLN A C 1
ATOM 3058 O O . GLN A 1 395 ? -38.517 7.882 24.786 1.00 90.69 395 GLN A O 1
ATOM 3063 N N . PHE A 1 396 ? -38.202 9.936 23.946 1.00 90.88 396 PHE A N 1
ATOM 3064 C CA . PHE A 1 396 ? -37.321 10.379 25.027 1.00 90.88 396 PHE A CA 1
ATOM 3065 C C . PHE A 1 396 ? -38.137 10.934 26.194 1.00 90.88 396 PHE A C 1
ATOM 3067 O O . PHE A 1 396 ? -39.066 11.716 25.984 1.00 90.88 396 PHE A O 1
ATOM 3074 N N . GLU A 1 397 ? -37.762 10.572 27.421 1.00 89.62 397 GLU A N 1
ATOM 3075 C CA . GLU A 1 397 ? -38.395 11.123 28.618 1.00 89.62 397 GLU A CA 1
ATOM 3076 C C . GLU A 1 397 ? -38.149 12.645 28.717 1.00 89.62 397 GLU A C 1
ATOM 3078 O O . GLU A 1 397 ? -37.025 13.116 28.460 1.00 89.62 397 GLU A O 1
ATOM 3083 N N . PRO A 1 398 ? -39.182 13.435 29.079 1.00 87.06 398 PRO A N 1
ATOM 3084 C CA . PRO A 1 398 ? -39.028 14.861 29.327 1.00 87.06 398 PRO A CA 1
ATOM 3085 C C . PRO A 1 398 ? -37.972 15.112 30.406 1.00 87.06 398 PRO A C 1
ATOM 3087 O O . PRO A 1 398 ? -37.926 14.414 31.418 1.00 87.06 398 PRO A O 1
ATOM 3090 N N . LEU A 1 399 ? -37.132 16.126 30.204 1.00 84.81 399 LEU A N 1
ATOM 3091 C CA . LEU A 1 399 ? -36.140 16.528 31.201 1.00 84.81 399 LEU A CA 1
ATOM 3092 C C . LEU A 1 399 ? -36.844 17.006 32.476 1.00 84.81 399 LEU A C 1
ATOM 3094 O O . LEU A 1 399 ? -37.754 17.836 32.416 1.00 84.81 399 LEU A O 1
ATOM 3098 N N . ALA A 1 400 ? -36.415 16.496 33.632 1.00 84.50 400 ALA A N 1
ATOM 3099 C CA . ALA A 1 400 ? -36.926 16.969 34.909 1.00 84.50 400 ALA A CA 1
ATOM 3100 C C . ALA A 1 400 ? -36.519 18.442 35.118 1.00 84.50 400 ALA A C 1
ATOM 3102 O O . ALA A 1 400 ? -35.394 18.817 34.788 1.00 84.50 400 ALA A O 1
ATOM 3103 N N . PRO A 1 401 ? -37.374 19.292 35.711 1.00 76.94 401 PRO A N 1
ATOM 3104 C CA . PRO A 1 401 ? -37.076 20.717 35.884 1.00 76.94 401 PRO A CA 1
ATOM 3105 C C . PRO A 1 401 ? -35.825 21.018 36.736 1.00 76.94 401 PRO A C 1
ATOM 3107 O O . PRO A 1 401 ? -35.310 22.129 36.669 1.00 76.94 401 PRO A O 1
ATOM 3110 N N . ASN A 1 402 ? -35.308 20.038 37.489 1.00 77.44 402 ASN A N 1
ATOM 3111 C CA . ASN A 1 402 ? -34.121 20.167 38.347 1.00 77.44 402 ASN A CA 1
ATOM 3112 C C . ASN A 1 402 ? -32.860 19.480 37.777 1.00 77.44 402 ASN A C 1
ATOM 3114 O O . ASN A 1 402 ? -31.926 19.204 38.530 1.00 77.44 402 ASN A O 1
ATOM 3118 N N . ASP A 1 403 ? -32.831 19.145 36.485 1.00 76.69 403 ASP A N 1
ATOM 3119 C CA . ASP A 1 403 ? -31.701 18.427 35.885 1.00 76.69 403 ASP A CA 1
ATOM 3120 C C . ASP A 1 403 ? -30.419 19.284 35.862 1.00 76.69 403 ASP A C 1
ATOM 3122 O O . ASP A 1 403 ? -30.411 20.428 35.402 1.00 76.69 403 ASP A O 1
ATOM 3126 N N . THR A 1 404 ? -29.308 18.732 36.348 1.00 76.31 404 THR A N 1
ATOM 3127 C CA . THR A 1 404 ? -28.048 19.459 36.597 1.00 76.31 404 THR A CA 1
ATOM 3128 C C . THR A 1 404 ? -27.234 19.758 35.333 1.00 76.31 404 THR A C 1
ATOM 3130 O O . THR A 1 404 ? -26.178 20.383 35.412 1.00 76.31 404 THR A O 1
ATOM 3133 N N . LEU A 1 405 ? -27.721 19.365 34.151 1.00 71.69 405 LEU A N 1
ATOM 3134 C CA . LEU A 1 405 ? -27.024 19.528 32.868 1.00 71.69 405 LEU A CA 1
ATOM 3135 C C . LEU A 1 405 ? -26.913 20.982 32.368 1.00 71.69 405 LEU A C 1
ATOM 3137 O O . LEU A 1 405 ? -26.145 21.249 31.438 1.00 71.69 405 LEU A O 1
ATOM 3141 N N . GLY A 1 406 ? -27.639 21.929 32.971 1.00 79.69 406 GLY A N 1
ATOM 3142 C CA . GLY A 1 406 ? -27.502 23.365 32.704 1.00 79.69 406 GLY A CA 1
ATOM 3143 C C . GLY A 1 406 ? -27.578 23.727 31.203 1.00 79.69 406 GLY A C 1
ATOM 3144 O O . GLY A 1 406 ? -28.489 23.264 30.513 1.00 79.69 406 GLY A O 1
ATOM 3145 N N . PRO A 1 407 ? -26.643 24.534 30.650 1.00 73.50 407 PRO A N 1
ATOM 3146 C CA . PRO A 1 407 ? -26.674 24.973 29.245 1.00 73.50 407 PRO A CA 1
ATOM 3147 C C . PRO A 1 407 ? -26.593 23.826 28.217 1.00 73.50 407 PRO A C 1
ATOM 3149 O O . PRO A 1 407 ? -26.915 24.023 27.040 1.00 73.50 407 PRO A O 1
ATOM 3152 N N . CYS A 1 408 ? -26.225 22.614 28.644 1.00 81.44 408 CYS A N 1
ATOM 3153 C CA . CYS A 1 408 ? -26.109 21.453 27.771 1.00 81.44 408 CYS A CA 1
ATOM 3154 C C . CYS A 1 408 ? -27.450 20.830 27.350 1.00 81.44 408 CYS A C 1
ATOM 3156 O O . CYS A 1 408 ? -27.471 19.995 26.445 1.00 81.44 408 CYS A O 1
ATOM 3158 N N . VAL A 1 409 ? -28.569 21.244 27.956 1.00 86.62 409 VAL A N 1
ATOM 3159 C CA . VAL A 1 409 ? -29.920 20.792 27.575 1.00 86.62 409 VAL A CA 1
ATOM 3160 C C . VAL A 1 409 ? -30.213 21.068 26.095 1.00 86.62 409 VAL A C 1
ATOM 3162 O O . VAL A 1 409 ? -30.772 20.222 25.401 1.00 86.62 409 VAL A O 1
ATOM 3165 N N . SER A 1 410 ? -29.765 22.218 25.583 1.00 85.69 410 SER A N 1
ATOM 3166 C CA . SER A 1 410 ? -29.934 22.595 24.172 1.00 85.69 410 SER A CA 1
ATOM 3167 C C . SER A 1 410 ? -29.237 21.623 23.209 1.00 85.69 410 SER A C 1
ATOM 3169 O O . SER A 1 410 ? -29.794 21.241 22.175 1.00 85.69 410 SER A O 1
ATOM 3171 N N . LEU A 1 411 ? -28.030 21.175 23.571 1.00 86.00 411 LEU A N 1
ATOM 3172 C CA . LEU A 1 411 ? -27.276 20.187 22.809 1.00 86.00 411 LEU A CA 1
ATOM 3173 C C . LEU A 1 411 ? -27.965 18.821 22.866 1.00 86.00 411 LEU A C 1
ATOM 3175 O O . LEU A 1 411 ? -28.125 18.192 21.824 1.00 86.00 411 LEU A O 1
ATOM 3179 N N . LEU A 1 412 ? -28.416 18.387 24.047 1.00 89.81 412 LEU A N 1
ATOM 3180 C CA . LEU A 1 412 ? -29.116 17.111 24.214 1.00 89.81 412 LEU A CA 1
ATOM 3181 C C . LEU A 1 412 ? -30.393 17.041 23.362 1.00 89.81 412 LEU A C 1
ATOM 3183 O O . LEU A 1 412 ? -30.584 16.066 22.639 1.00 89.81 412 LEU A O 1
ATOM 3187 N N . GLU A 1 413 ? -31.226 18.085 23.368 1.00 90.94 413 GLU A N 1
ATOM 3188 C CA . GLU A 1 413 ? -32.430 18.140 22.522 1.00 90.94 413 GLU A CA 1
ATOM 3189 C C . GLU A 1 413 ? -32.100 18.128 21.025 1.00 90.94 413 GLU A C 1
ATOM 3191 O O . GLU A 1 413 ? -32.788 17.479 20.234 1.00 90.94 413 GLU A O 1
ATOM 3196 N N . THR A 1 414 ? -30.995 18.765 20.631 1.00 89.88 414 THR A N 1
ATOM 3197 C CA . THR A 1 414 ? -30.503 18.704 19.248 1.00 89.88 414 THR A CA 1
ATOM 3198 C C . THR A 1 414 ? -30.117 17.271 18.857 1.00 89.88 414 THR A C 1
ATOM 3200 O O . THR A 1 414 ? -30.521 16.790 17.798 1.00 89.88 414 THR A O 1
ATOM 3203 N N . LEU A 1 415 ? -29.386 16.561 19.724 1.00 91.81 415 LEU A N 1
ATOM 3204 C CA . LEU A 1 415 ? -28.990 15.164 19.507 1.00 91.81 415 LEU A CA 1
ATOM 3205 C C . LEU A 1 415 ? -30.201 14.212 19.496 1.00 91.81 415 LEU A C 1
ATOM 3207 O O . LEU A 1 415 ? -30.248 13.269 18.703 1.00 91.81 415 LEU A O 1
ATOM 3211 N N . ARG A 1 416 ? -31.212 14.467 20.335 1.00 95.12 416 ARG A N 1
ATOM 3212 C CA . ARG A 1 416 ? -32.502 13.755 20.310 1.00 95.12 416 ARG A CA 1
ATOM 3213 C C . ARG A 1 416 ? -33.244 13.993 18.990 1.00 95.12 416 ARG A C 1
ATOM 3215 O O . ARG A 1 416 ? -33.806 13.054 18.430 1.00 95.12 416 ARG A O 1
ATOM 3222 N N . GLY A 1 417 ? -33.213 15.216 18.455 1.00 92.75 417 GLY A N 1
ATOM 3223 C CA . GLY A 1 417 ? -33.735 15.542 17.123 1.00 92.75 417 GLY A CA 1
ATOM 3224 C C . GLY A 1 417 ? -33.054 14.749 16.002 1.00 92.75 417 GLY A C 1
ATOM 3225 O O . GLY A 1 417 ? -33.740 14.160 15.167 1.00 92.75 417 GLY A O 1
ATOM 3226 N N . ASP A 1 418 ? -31.721 14.657 16.033 1.00 94.00 418 ASP A N 1
ATOM 3227 C CA . ASP A 1 418 ? -30.939 13.852 15.083 1.00 94.00 418 ASP A CA 1
ATOM 3228 C C . ASP A 1 418 ? -31.313 12.353 15.148 1.00 94.00 418 ASP A C 1
ATOM 3230 O O . ASP A 1 418 ? -31.441 11.699 14.110 1.00 94.00 418 ASP A O 1
ATOM 3234 N N . ALA A 1 419 ? -31.547 11.811 16.350 1.00 95.44 419 ALA A N 1
ATOM 3235 C CA . ALA A 1 419 ? -31.987 10.425 16.535 1.00 95.44 419 ALA A CA 1
ATOM 3236 C C . ALA A 1 419 ? -33.404 10.173 15.982 1.00 95.44 419 ALA A C 1
ATOM 3238 O O . ALA A 1 419 ? -33.634 9.169 15.309 1.00 95.44 419 ALA A O 1
ATOM 3239 N N . ARG A 1 420 ? -34.351 11.101 16.193 1.00 94.50 420 ARG A N 1
ATOM 3240 C CA . ARG A 1 420 ? -35.706 11.013 15.607 1.00 94.50 420 ARG A CA 1
ATOM 3241 C C . ARG A 1 420 ? -35.670 11.044 14.078 1.00 94.50 420 ARG A C 1
ATOM 3243 O O . ARG A 1 420 ? -36.388 10.278 13.443 1.00 94.50 420 ARG A O 1
ATOM 3250 N N . ALA A 1 421 ? -34.813 11.879 13.488 1.00 92.44 421 ALA A N 1
ATOM 3251 C CA . ALA A 1 421 ? -34.623 11.899 12.039 1.00 92.44 421 ALA A CA 1
ATOM 3252 C C . ALA A 1 421 ? -34.127 10.536 11.525 1.00 92.44 421 ALA A C 1
ATOM 3254 O O . ALA A 1 421 ? -34.699 9.993 10.583 1.00 92.44 421 ALA A O 1
ATOM 3255 N N . ALA A 1 422 ? -33.134 9.941 12.196 1.00 94.69 422 ALA A N 1
ATOM 3256 C CA . ALA A 1 422 ? -32.625 8.606 11.876 1.00 94.69 422 ALA A CA 1
ATOM 3257 C C . ALA A 1 422 ? -33.695 7.501 11.962 1.00 94.69 422 ALA A C 1
ATOM 3259 O O . ALA A 1 422 ? -33.727 6.619 11.104 1.00 94.69 422 ALA A O 1
ATOM 3260 N N . ALA A 1 423 ? -34.598 7.564 12.947 1.00 94.06 423 ALA A N 1
ATOM 3261 C CA . ALA A 1 423 ? -35.742 6.651 13.033 1.00 94.06 423 ALA A CA 1
ATOM 3262 C C . ALA A 1 423 ? -36.673 6.762 11.814 1.00 94.06 423 ALA A C 1
ATOM 3264 O O . ALA A 1 423 ? -37.130 5.741 11.308 1.00 94.06 423 ALA A O 1
ATOM 3265 N N . GLY A 1 424 ? -36.888 7.973 11.288 1.00 92.81 424 GLY A N 1
ATOM 3266 C CA . GLY A 1 424 ? -37.649 8.178 10.052 1.00 92.81 424 GLY A CA 1
ATOM 3267 C C . GLY A 1 424 ? -37.031 7.462 8.843 1.00 92.81 424 GLY A C 1
ATOM 3268 O O . GLY A 1 424 ? -37.741 6.776 8.108 1.00 92.81 424 GLY A O 1
ATOM 3269 N N . TYR A 1 425 ? -35.704 7.548 8.675 1.00 93.50 425 TYR A N 1
ATOM 3270 C CA . TYR A 1 425 ? -34.986 6.794 7.633 1.00 93.50 425 TYR A CA 1
ATOM 3271 C C . TYR A 1 425 ? -35.094 5.276 7.841 1.00 93.50 425 TYR A C 1
ATOM 3273 O O . TYR A 1 425 ? -35.254 4.522 6.881 1.00 93.50 425 TYR A O 1
ATOM 3281 N N . TYR A 1 426 ? -35.027 4.813 9.091 1.00 94.19 426 TYR A N 1
ATOM 3282 C CA . TYR A 1 426 ? -35.151 3.393 9.425 1.00 94.19 426 TYR A CA 1
ATOM 3283 C C . TYR A 1 426 ? -36.541 2.829 9.122 1.00 94.19 426 TYR A C 1
ATOM 3285 O O . TYR A 1 426 ? -36.653 1.727 8.585 1.00 94.19 426 TYR A O 1
ATOM 3293 N N . GLU A 1 427 ? -37.597 3.591 9.390 1.00 91.62 427 GLU A N 1
ATOM 3294 C CA . GLU A 1 427 ? -38.957 3.197 9.031 1.00 91.62 427 GLU A CA 1
ATOM 3295 C C . GLU A 1 427 ? -39.170 3.155 7.512 1.00 91.62 427 GLU A C 1
ATOM 3297 O O . GLU A 1 427 ? -39.787 2.211 7.015 1.00 91.62 427 GLU A O 1
ATOM 3302 N N . ASP A 1 428 ? -38.597 4.090 6.744 1.00 90.62 428 ASP A N 1
ATOM 3303 C CA . ASP A 1 428 ? -38.591 3.994 5.275 1.00 90.62 428 ASP A CA 1
ATOM 3304 C C . ASP A 1 428 ? -37.871 2.721 4.792 1.00 90.62 428 ASP A C 1
ATOM 3306 O O . ASP A 1 428 ? -38.412 1.984 3.962 1.00 90.62 428 ASP A O 1
ATOM 3310 N N . TYR A 1 429 ? -36.705 2.399 5.365 1.00 92.00 429 TYR A N 1
ATOM 3311 C CA . TYR A 1 429 ? -35.992 1.148 5.082 1.00 92.00 429 TYR A CA 1
ATOM 3312 C C . TYR A 1 429 ? -36.851 -0.093 5.403 1.00 92.00 429 TYR A C 1
ATOM 3314 O O . TYR A 1 429 ? -37.015 -0.968 4.548 1.00 92.00 429 TYR A O 1
ATOM 3322 N N . ARG A 1 430 ? -37.479 -0.159 6.589 1.00 90.56 430 ARG A N 1
ATOM 3323 C CA . ARG A 1 430 ? -38.341 -1.288 6.998 1.00 90.56 430 ARG A CA 1
ATOM 3324 C C . ARG A 1 430 ? -39.570 -1.453 6.112 1.00 90.56 430 ARG A C 1
ATOM 3326 O O . ARG A 1 430 ? -39.903 -2.581 5.743 1.00 90.56 430 ARG A O 1
ATOM 3333 N N . ARG A 1 431 ? -40.264 -0.358 5.780 1.00 89.06 431 ARG A N 1
ATOM 3334 C CA . ARG A 1 431 ? -41.478 -0.386 4.941 1.00 89.06 431 ARG A CA 1
ATOM 3335 C C . ARG A 1 431 ? -41.192 -1.017 3.581 1.00 89.06 431 ARG A C 1
ATOM 3337 O O . ARG A 1 431 ? -41.993 -1.815 3.094 1.00 89.06 431 ARG A O 1
ATOM 3344 N N . ARG A 1 432 ? -40.024 -0.721 3.011 1.00 83.75 432 ARG A N 1
ATOM 3345 C CA . ARG A 1 432 ? -39.582 -1.274 1.725 1.00 83.75 432 ARG A CA 1
ATOM 3346 C C . ARG A 1 432 ? -39.137 -2.731 1.831 1.00 83.75 432 ARG A C 1
ATOM 3348 O O . ARG A 1 432 ? -39.481 -3.518 0.962 1.00 83.75 432 ARG A O 1
ATOM 3355 N N . GLY A 1 433 ? -38.460 -3.121 2.913 1.00 80.19 433 GLY A N 1
ATOM 3356 C CA . GLY A 1 433 ? -38.091 -4.524 3.146 1.00 80.19 433 GLY A CA 1
ATOM 3357 C C . GLY A 1 433 ? -39.291 -5.463 3.355 1.00 80.19 433 GLY A C 1
ATOM 3358 O O . GLY A 1 433 ? -39.210 -6.648 3.050 1.00 80.19 433 GLY A O 1
ATOM 3359 N N . ARG A 1 434 ? -40.426 -4.943 3.849 1.00 65.06 434 ARG A N 1
ATOM 3360 C CA . ARG A 1 434 ? -41.669 -5.710 4.067 1.00 65.06 434 ARG A CA 1
ATOM 3361 C C . ARG A 1 434 ? -42.512 -5.912 2.811 1.00 65.06 434 ARG A C 1
ATOM 3363 O O . ARG A 1 434 ? -43.422 -6.736 2.837 1.00 65.06 434 ARG A O 1
ATOM 3370 N N . THR A 1 435 ? -42.268 -5.159 1.740 1.00 52.47 435 THR A N 1
ATOM 3371 C CA . THR A 1 435 ? -43.012 -5.345 0.493 1.00 52.47 435 THR A CA 1
ATOM 3372 C C . THR A 1 435 ? -42.336 -6.479 -0.278 1.00 52.47 435 THR A C 1
ATOM 3374 O O . THR A 1 435 ? -41.224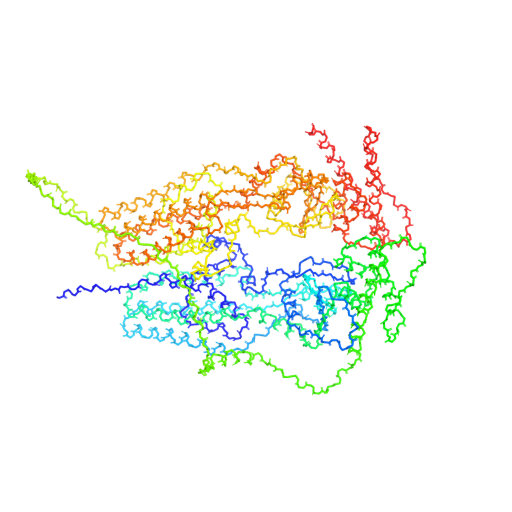 -6.272 -0.763 1.00 52.47 435 THR A O 1
ATOM 3377 N N . PRO A 1 436 ? -42.933 -7.685 -0.392 1.00 46.81 436 PRO A N 1
ATOM 3378 C CA . PRO A 1 436 ? -42.378 -8.694 -1.282 1.00 46.81 436 PRO A CA 1
ATOM 3379 C C . PRO A 1 436 ? -42.292 -8.073 -2.675 1.00 46.81 436 PRO A C 1
ATOM 3381 O O . PRO A 1 436 ? -43.258 -7.452 -3.130 1.00 46.81 436 PRO A O 1
ATOM 3384 N N . LEU A 1 437 ? -41.127 -8.187 -3.318 1.00 46.22 437 LEU A N 1
ATOM 3385 C CA . LEU A 1 437 ? -40.920 -7.760 -4.699 1.00 46.22 437 LEU A CA 1
ATOM 3386 C C . LEU A 1 437 ? -41.849 -8.577 -5.610 1.00 46.22 437 LEU A C 1
ATOM 3388 O O . LEU A 1 437 ? -41.454 -9.568 -6.216 1.00 46.22 437 LEU A O 1
ATOM 3392 N N . ASN A 1 438 ? -43.113 -8.172 -5.706 1.00 36.75 438 ASN A N 1
ATOM 3393 C CA . ASN A 1 438 ? -43.999 -8.626 -6.758 1.00 36.75 438 ASN A CA 1
ATOM 3394 C C . ASN A 1 438 ? -43.407 -8.104 -8.064 1.00 36.75 438 ASN A C 1
ATOM 3396 O O . ASN A 1 438 ? -43.229 -6.893 -8.211 1.00 36.75 438 ASN A O 1
ATOM 3400 N N . SER A 1 439 ? -43.088 -9.032 -8.967 1.00 36.00 439 SER A N 1
ATOM 3401 C CA . SER A 1 439 ? -42.409 -8.883 -10.261 1.00 36.00 439 SER A CA 1
ATOM 3402 C C . SER A 1 439 ? -43.136 -7.970 -11.260 1.00 36.00 439 SER A C 1
ATOM 3404 O O . SER A 1 439 ? -43.386 -8.345 -12.403 1.00 36.00 439 SER A O 1
ATOM 3406 N N . THR A 1 440 ? -43.490 -6.757 -10.853 1.00 36.16 440 THR A N 1
ATOM 3407 C CA . THR A 1 440 ? -44.004 -5.738 -11.755 1.00 36.16 440 THR A CA 1
ATOM 3408 C C . THR A 1 440 ? -42.797 -5.157 -12.462 1.00 36.16 440 THR A C 1
ATOM 3410 O O . THR A 1 440 ? -41.964 -4.500 -11.845 1.00 36.16 440 THR A O 1
ATOM 3413 N N . THR A 1 441 ? -42.690 -5.489 -13.743 1.00 36.78 441 THR A N 1
ATOM 3414 C CA . THR A 1 441 ? -41.677 -5.070 -14.707 1.00 36.78 441 THR A CA 1
ATOM 3415 C C . THR A 1 441 ? -41.393 -3.569 -14.618 1.00 36.78 441 THR A C 1
ATOM 3417 O O . THR A 1 441 ? -41.969 -2.767 -15.347 1.00 36.78 441 THR A O 1
ATOM 3420 N N . ILE A 1 442 ? -40.467 -3.175 -13.746 1.00 37.00 442 ILE A N 1
ATOM 3421 C CA . ILE A 1 442 ? -39.718 -1.942 -13.934 1.00 37.00 442 ILE A CA 1
ATOM 3422 C C . ILE A 1 442 ? -38.577 -2.344 -14.857 1.00 37.00 442 ILE A C 1
ATOM 3424 O O . ILE A 1 442 ? -37.612 -2.976 -14.434 1.00 37.00 442 ILE A O 1
ATOM 3428 N N . LEU A 1 443 ? -38.744 -2.043 -16.145 1.00 32.88 443 LEU A N 1
ATOM 3429 C CA . LEU A 1 443 ? -37.685 -2.072 -17.150 1.00 32.88 443 LEU A CA 1
ATOM 3430 C C . LEU A 1 443 ? -36.609 -1.053 -16.742 1.00 32.88 443 LEU A C 1
ATOM 3432 O O . LEU A 1 443 ? -36.518 0.043 -17.289 1.00 32.88 443 LEU A O 1
ATOM 3436 N N . PHE A 1 444 ? -35.797 -1.397 -15.746 1.00 37.56 444 PHE A N 1
ATOM 3437 C CA . PHE A 1 444 ? -34.481 -0.808 -15.604 1.00 37.56 444 PHE A CA 1
ATOM 3438 C C . PHE A 1 444 ? -33.646 -1.379 -16.740 1.00 37.56 444 PHE A C 1
ATOM 3440 O O . PHE A 1 444 ? -33.399 -2.584 -16.806 1.00 37.56 444 PHE A O 1
ATOM 3447 N N . SER A 1 445 ? -33.282 -0.502 -17.673 1.00 33.22 445 SER A N 1
ATOM 3448 C CA . SER A 1 445 ? -32.310 -0.793 -18.716 1.00 33.22 445 SER A CA 1
ATOM 3449 C C . SER A 1 445 ? -31.056 -1.349 -18.046 1.00 33.22 445 SER A C 1
ATOM 3451 O O . SER A 1 445 ? -30.318 -0.621 -17.379 1.00 33.22 445 SER A O 1
ATOM 3453 N N . THR A 1 446 ? -30.843 -2.657 -18.171 1.00 35.25 446 THR A N 1
ATOM 3454 C CA . THR A 1 446 ? -29.558 -3.282 -17.892 1.00 35.25 446 THR A CA 1
ATOM 3455 C C . THR A 1 446 ? -28.612 -2.745 -18.950 1.00 35.25 446 THR A C 1
ATOM 3457 O O . THR A 1 446 ? -28.499 -3.285 -20.048 1.00 35.25 446 THR A O 1
ATOM 3460 N N . ARG A 1 447 ? -27.957 -1.629 -18.626 1.00 39.06 447 ARG A N 1
ATOM 3461 C CA . ARG A 1 447 ? -26.824 -1.104 -19.380 1.00 39.06 447 ARG A CA 1
ATOM 3462 C C . ARG A 1 447 ? -25.720 -2.152 -19.272 1.00 39.06 447 ARG A C 1
ATOM 3464 O O . ARG A 1 447 ? -24.944 -2.176 -18.320 1.00 39.06 447 ARG A O 1
ATOM 3471 N N . THR A 1 448 ? -25.739 -3.122 -20.182 1.00 40.44 448 THR A N 1
ATOM 3472 C CA . THR A 1 448 ? -24.697 -4.143 -20.260 1.00 40.44 448 THR A CA 1
ATOM 3473 C C . THR A 1 448 ? -23.367 -3.439 -20.508 1.00 40.44 448 THR A C 1
ATOM 3475 O O . THR A 1 448 ? -23.307 -2.443 -21.223 1.00 40.44 448 THR A O 1
ATOM 3478 N N . VAL A 1 449 ? -22.288 -3.947 -19.912 1.00 46.94 449 VAL A N 1
ATOM 3479 C CA . VAL A 1 449 ? -20.921 -3.393 -20.006 1.00 46.94 449 VAL A CA 1
ATOM 3480 C C . VAL A 1 449 ? -20.479 -3.133 -21.460 1.00 46.94 449 VAL A C 1
ATOM 3482 O O . VAL A 1 449 ? -19.656 -2.255 -21.707 1.00 46.94 449 VAL A O 1
ATOM 3485 N N . ASN A 1 450 ? -21.091 -3.818 -22.432 1.00 39.81 450 ASN A N 1
ATOM 3486 C CA . ASN A 1 450 ? -20.897 -3.577 -23.860 1.00 39.81 450 ASN A CA 1
ATOM 3487 C C . ASN A 1 450 ? -21.292 -2.155 -24.307 1.00 39.81 450 ASN A C 1
ATOM 3489 O O . ASN A 1 450 ? -20.659 -1.632 -25.213 1.00 39.81 450 ASN A O 1
ATOM 3493 N N . GLU A 1 451 ? -22.272 -1.501 -23.674 1.00 41.28 451 GLU A N 1
ATOM 3494 C CA . GLU A 1 451 ? -22.704 -0.145 -24.049 1.00 41.28 451 GLU A CA 1
ATOM 3495 C C . GLU A 1 451 ? -21.780 0.956 -23.519 1.00 41.28 451 GLU A C 1
ATOM 3497 O O . GLU A 1 451 ? -21.635 1.971 -24.187 1.00 41.28 451 GLU A O 1
ATOM 3502 N N . ALA A 1 452 ? -21.108 0.765 -22.377 1.00 40.72 452 ALA A N 1
ATOM 3503 C CA . ALA A 1 452 ? -20.150 1.752 -21.861 1.00 40.72 452 ALA A CA 1
ATOM 3504 C C . ALA A 1 452 ? -18.907 1.867 -22.765 1.00 40.72 452 ALA A C 1
ATOM 3506 O O . ALA A 1 452 ? -18.396 2.960 -22.988 1.00 40.72 452 ALA A O 1
ATOM 3507 N N . VAL A 1 453 ? -18.470 0.746 -23.350 1.00 48.91 453 VAL A N 1
ATOM 3508 C CA . VAL A 1 453 ? -17.393 0.720 -24.355 1.00 48.91 453 VAL A CA 1
ATOM 3509 C C . VAL A 1 453 ? -17.864 1.335 -25.681 1.00 48.91 453 VAL A C 1
ATOM 3511 O O . VAL A 1 453 ? -17.094 2.007 -26.362 1.00 48.91 453 VAL A O 1
ATOM 3514 N N . ASP A 1 454 ? -19.139 1.159 -26.033 1.00 41.22 454 ASP A N 1
ATOM 3515 C CA . ASP A 1 454 ? -19.733 1.720 -27.252 1.00 41.22 454 ASP A CA 1
ATOM 3516 C C . ASP A 1 454 ? -20.020 3.235 -27.131 1.00 41.22 454 ASP A C 1
ATOM 3518 O O . ASP A 1 454 ? -20.016 3.950 -28.136 1.00 41.22 454 ASP A O 1
ATOM 3522 N N . GLU A 1 455 ? -20.221 3.749 -25.910 1.00 45.28 455 GLU A N 1
ATOM 3523 C CA . GLU A 1 455 ? -20.408 5.177 -25.612 1.00 45.28 455 GLU A CA 1
ATOM 3524 C C . GLU A 1 455 ? -19.086 5.958 -25.706 1.00 45.28 455 GLU A C 1
ATOM 3526 O O . GLU A 1 455 ? -19.065 7.016 -26.333 1.00 45.28 455 GLU A O 1
ATOM 3531 N N . ASP A 1 456 ? -17.968 5.399 -25.226 1.00 45.03 456 ASP A N 1
ATOM 3532 C CA . ASP A 1 456 ? -16.627 5.988 -25.405 1.00 45.03 456 ASP A CA 1
ATOM 3533 C C . ASP A 1 456 ? -16.176 5.961 -26.880 1.00 45.03 456 ASP A C 1
ATOM 3535 O O . ASP A 1 456 ? -15.588 6.921 -27.389 1.00 45.03 456 ASP A O 1
ATOM 3539 N N . VAL A 1 457 ? -16.528 4.902 -27.622 1.00 47.91 457 VAL A N 1
ATOM 3540 C CA . VAL A 1 457 ? -16.285 4.816 -29.075 1.00 47.91 457 VAL A CA 1
ATOM 3541 C C . VAL A 1 457 ? -17.201 5.769 -29.865 1.00 47.91 457 VAL A C 1
ATOM 3543 O O . VAL A 1 457 ? -16.785 6.307 -30.899 1.00 47.91 457 VAL A O 1
ATOM 3546 N N . ARG A 1 458 ? -18.426 6.052 -29.389 1.00 39.31 458 ARG A N 1
ATOM 3547 C CA . ARG A 1 458 ? -19.310 7.086 -29.969 1.00 39.31 458 ARG A CA 1
ATOM 3548 C C . ARG A 1 458 ? -18.877 8.506 -29.620 1.00 39.31 458 ARG A C 1
ATOM 3550 O O . ARG A 1 458 ? -18.977 9.368 -30.494 1.00 39.31 458 ARG A O 1
ATOM 3557 N N . ALA A 1 459 ? -18.347 8.745 -28.422 1.00 46.06 459 ALA A N 1
ATOM 3558 C CA . ALA A 1 459 ? -17.809 10.041 -28.013 1.00 46.06 459 ALA A CA 1
ATOM 3559 C C . ALA A 1 459 ? -16.602 10.458 -28.875 1.00 46.06 459 ALA A C 1
ATOM 3561 O O . ALA A 1 459 ? -16.443 11.638 -29.178 1.00 46.06 459 ALA A O 1
ATOM 3562 N N . MET A 1 460 ? -15.815 9.500 -29.384 1.00 43.91 460 MET A N 1
ATOM 3563 C CA . MET A 1 460 ? -14.751 9.776 -30.363 1.00 43.91 460 MET A CA 1
ATOM 3564 C C . MET A 1 460 ? -15.249 10.010 -31.804 1.00 43.91 460 MET A C 1
ATOM 3566 O O . MET A 1 460 ? -14.485 10.500 -32.635 1.00 43.91 460 MET A O 1
ATOM 3570 N N . ARG A 1 461 ? -16.509 9.685 -32.135 1.00 40.44 461 ARG A N 1
ATOM 3571 C CA . ARG A 1 461 ? -17.065 9.817 -33.500 1.00 40.44 461 ARG A CA 1
ATOM 3572 C C . ARG A 1 461 ? -17.893 11.078 -33.745 1.00 40.44 461 ARG A C 1
ATOM 3574 O O . ARG A 1 461 ? -18.225 11.343 -34.899 1.00 40.44 461 ARG A O 1
ATOM 3581 N N . GLN A 1 462 ? -18.216 11.870 -32.724 1.00 35.44 462 GLN A N 1
ATOM 3582 C CA . GLN A 1 462 ? -19.002 13.096 -32.894 1.00 35.44 462 GLN A CA 1
ATOM 3583 C C . GLN A 1 462 ? -18.169 14.343 -32.592 1.00 35.44 462 GLN A C 1
ATOM 3585 O O . GLN A 1 462 ? -18.128 14.838 -31.472 1.00 35.44 462 GLN A O 1
ATOM 3590 N N . SER A 1 463 ? -17.538 14.886 -33.635 1.00 36.44 463 SER A N 1
ATOM 3591 C CA . SER A 1 463 ? -17.168 16.301 -33.684 1.00 36.44 463 SER A CA 1
ATOM 3592 C C . SER A 1 463 ? -18.333 17.072 -34.311 1.00 36.44 463 SER A C 1
ATOM 3594 O O . SER A 1 463 ? -18.662 16.797 -35.468 1.00 36.44 463 SER A O 1
ATOM 3596 N N . PRO A 1 464 ? -18.976 18.024 -33.612 1.00 47.97 464 PRO A N 1
ATOM 3597 C CA . PRO A 1 464 ? -19.839 18.985 -34.262 1.00 47.97 464 PRO A CA 1
ATOM 3598 C C . PRO A 1 464 ? -19.043 20.244 -34.603 1.00 47.97 464 PRO A C 1
ATOM 3600 O O . PRO A 1 464 ? -18.470 20.930 -33.756 1.00 47.97 464 PRO A O 1
ATOM 3603 N N . SER A 1 465 ? -19.069 20.548 -35.892 1.00 42.62 465 SER A N 1
ATOM 3604 C CA . SER A 1 465 ? -18.838 21.860 -36.469 1.00 42.62 465 SER A CA 1
ATOM 3605 C C . SER A 1 465 ? -19.625 22.964 -35.750 1.00 42.62 465 SER A C 1
ATOM 3607 O O . SER A 1 465 ? -20.845 22.879 -35.651 1.00 42.62 465 SER A O 1
ATOM 3609 N N . GLY A 1 466 ? -18.912 24.025 -35.363 1.00 39.22 466 GLY A N 1
ATOM 3610 C CA . GLY A 1 466 ? -19.336 25.426 -35.448 1.00 39.22 466 GLY A CA 1
ATOM 3611 C C . GLY A 1 466 ? -20.556 25.887 -34.644 1.00 39.22 466 GLY A C 1
ATOM 3612 O O . GLY A 1 466 ? -21.692 25.652 -35.032 1.00 39.22 466 GLY A O 1
ATOM 3613 N N . ASN A 1 467 ? -20.312 26.734 -33.641 1.00 32.81 467 ASN A N 1
ATOM 3614 C CA . ASN A 1 467 ? -20.998 28.026 -33.540 1.00 32.81 467 ASN A CA 1
ATOM 3615 C C . ASN A 1 467 ? -20.213 28.977 -32.629 1.00 32.81 467 ASN A C 1
ATOM 3617 O O . ASN A 1 467 ? -19.813 28.621 -31.523 1.00 32.81 467 ASN A O 1
ATOM 3621 N N . GLY A 1 468 ? -19.932 30.170 -33.154 1.00 37.44 468 GLY A N 1
ATOM 3622 C CA . GLY A 1 468 ? -19.083 31.173 -32.525 1.00 37.44 468 GLY A CA 1
ATOM 3623 C C . GLY A 1 468 ? -19.800 32.058 -31.510 1.00 37.44 468 GLY A C 1
ATOM 3624 O O . GLY A 1 468 ? -21.017 32.204 -31.538 1.00 37.44 468 GLY A O 1
ATOM 3625 N N . MET A 1 469 ? -18.998 32.692 -30.653 1.00 31.09 469 MET A N 1
ATOM 3626 C CA . MET A 1 469 ? -19.275 33.959 -29.965 1.00 31.09 469 MET A CA 1
ATOM 3627 C C . MET A 1 469 ? -17.970 34.501 -29.335 1.00 31.09 469 MET A C 1
ATOM 3629 O O . MET A 1 469 ? -16.996 33.757 -29.219 1.00 31.09 469 MET A O 1
ATOM 3633 N N . PRO A 1 470 ? -17.891 35.812 -29.034 1.00 39.66 470 PRO A N 1
ATOM 3634 C CA . PRO A 1 470 ? -16.720 36.623 -29.356 1.00 39.66 470 PRO A CA 1
ATOM 3635 C C . PRO A 1 470 ? -15.745 36.834 -28.193 1.00 39.66 470 PRO A C 1
ATOM 3637 O O . PRO A 1 470 ? -16.125 36.945 -27.028 1.00 39.66 470 PRO A O 1
ATOM 3640 N N . VAL A 1 471 ? -14.470 37.003 -28.547 1.00 30.50 471 VAL A N 1
ATOM 3641 C CA . VAL A 1 471 ? -13.396 37.417 -27.639 1.00 30.50 471 VAL A CA 1
ATOM 3642 C C . VAL A 1 471 ? -13.429 38.940 -27.474 1.00 30.50 471 VAL A C 1
ATOM 3644 O O . VAL A 1 471 ? -13.210 39.689 -28.425 1.00 30.50 471 VAL A O 1
ATOM 3647 N N . ARG A 1 472 ? -13.694 39.404 -26.246 1.00 27.42 472 ARG A N 1
ATOM 3648 C CA . ARG A 1 472 ? -13.457 40.790 -25.813 1.00 27.42 472 ARG A CA 1
ATOM 3649 C C . ARG A 1 472 ? -11.955 41.008 -25.629 1.00 27.42 472 ARG A C 1
ATOM 3651 O O . ARG A 1 472 ? -11.361 40.440 -24.718 1.00 27.42 472 ARG A O 1
ATOM 3658 N N . TYR A 1 473 ? -11.370 41.884 -26.440 1.00 28.98 473 TYR A N 1
ATOM 3659 C CA . TYR A 1 473 ? -10.078 42.503 -26.153 1.00 28.98 473 TYR A CA 1
ATOM 3660 C C . TYR A 1 473 ? -10.284 43.680 -25.195 1.00 28.98 473 TYR A C 1
ATOM 3662 O O . TYR A 1 473 ? -11.031 44.608 -25.502 1.00 28.98 473 TYR A O 1
ATOM 3670 N N . ILE A 1 474 ? -9.617 43.645 -24.041 1.00 31.70 474 ILE A N 1
ATOM 3671 C CA . ILE A 1 474 ? -9.450 44.811 -23.170 1.00 31.70 474 ILE A CA 1
ATOM 3672 C C . ILE A 1 474 ? -8.092 45.430 -23.504 1.00 31.70 474 ILE A C 1
ATOM 3674 O O . ILE A 1 474 ? -7.046 44.830 -23.270 1.00 31.70 474 ILE A O 1
ATOM 3678 N N . TYR A 1 475 ? -8.141 46.630 -24.079 1.00 31.19 475 TYR A N 1
ATOM 3679 C CA . TYR A 1 475 ? -7.025 47.565 -24.162 1.00 31.19 475 TYR A CA 1
ATOM 3680 C C . TYR A 1 475 ? -6.715 48.115 -22.762 1.00 31.19 475 TYR A C 1
ATOM 3682 O O . TYR A 1 475 ? -7.625 48.546 -22.056 1.00 31.19 475 TYR A O 1
ATOM 3690 N N . SER A 1 476 ? -5.433 48.188 -22.406 1.00 31.41 476 SER A N 1
ATOM 3691 C CA . SER A 1 476 ? -4.934 49.163 -21.436 1.00 31.41 476 SER A CA 1
ATOM 3692 C C . SER A 1 476 ? -3.705 49.830 -22.033 1.00 31.41 476 SER A C 1
ATOM 3694 O O . SER A 1 476 ? -2.667 49.202 -22.227 1.00 31.41 476 SER A O 1
ATOM 3696 N N . ASP A 1 477 ? -3.879 51.104 -22.354 1.00 31.58 477 ASP A N 1
ATOM 3697 C CA . ASP A 1 477 ? -2.869 52.045 -22.818 1.00 31.58 477 ASP A CA 1
ATOM 3698 C C . ASP A 1 477 ? -2.238 52.751 -21.602 1.00 31.58 477 ASP A C 1
ATOM 3700 O O . ASP A 1 477 ? -2.882 52.858 -20.556 1.00 31.58 477 ASP A O 1
ATOM 3704 N N . GLY A 1 478 ? -1.012 53.271 -21.733 1.00 30.36 478 GLY A N 1
ATOM 3705 C CA . GLY A 1 478 ? -0.502 54.253 -20.767 1.00 30.36 478 GLY A CA 1
ATOM 3706 C C . GLY A 1 478 ? 1.005 54.304 -20.501 1.00 30.36 478 GLY A C 1
ATOM 3707 O O . GLY A 1 478 ? 1.504 53.703 -19.559 1.00 30.36 478 GLY A O 1
ATOM 3708 N N . HIS A 1 479 ? 1.652 55.219 -21.229 1.00 31.58 479 HIS A N 1
ATOM 3709 C CA . HIS A 1 479 ? 2.732 56.125 -20.791 1.00 31.58 479 HIS A CA 1
ATOM 3710 C C . HIS A 1 479 ? 4.229 55.799 -21.005 1.00 31.58 479 HIS A C 1
ATOM 3712 O O . HIS A 1 479 ? 4.948 55.264 -20.170 1.00 31.58 479 HIS A O 1
ATOM 3718 N N . ARG A 1 480 ? 4.702 56.371 -22.126 1.00 34.81 480 ARG A N 1
ATOM 3719 C CA . ARG A 1 480 ? 5.977 57.082 -22.380 1.00 34.81 480 ARG A CA 1
ATOM 3720 C C . ARG A 1 480 ? 6.760 57.595 -21.157 1.00 34.81 480 ARG A C 1
ATOM 3722 O O . ARG A 1 480 ? 6.230 58.396 -20.394 1.00 34.81 480 ARG A O 1
ATOM 3729 N N . GLN A 1 481 ? 8.091 57.488 -21.261 1.00 31.39 481 GLN A N 1
ATOM 3730 C CA . GLN A 1 481 ? 8.992 58.651 -21.170 1.00 31.39 481 GLN A CA 1
ATOM 3731 C C . GLN A 1 481 ? 10.161 58.549 -22.174 1.00 31.39 481 GLN A C 1
ATOM 3733 O O . GLN A 1 481 ? 10.750 57.493 -22.373 1.00 31.39 481 GLN A O 1
ATOM 3738 N N . ARG A 1 482 ? 10.447 59.678 -22.840 1.00 34.34 482 ARG A N 1
ATOM 3739 C CA . ARG A 1 482 ? 11.528 59.927 -23.817 1.00 34.34 482 ARG A CA 1
ATOM 3740 C C . ARG A 1 482 ? 12.738 60.582 -23.131 1.00 34.34 482 ARG A C 1
ATOM 3742 O O . ARG A 1 482 ? 12.509 61.426 -22.274 1.00 34.34 482 ARG A O 1
ATOM 3749 N N . ARG A 1 483 ? 13.954 60.354 -23.657 1.00 30.03 483 ARG A N 1
ATOM 3750 C CA . ARG A 1 483 ? 15.074 61.319 -23.893 1.00 30.03 483 ARG A CA 1
ATOM 3751 C C . ARG A 1 483 ? 16.033 60.654 -24.911 1.00 30.03 483 ARG A C 1
ATOM 3753 O O . ARG A 1 483 ? 16.424 59.524 -24.671 1.00 30.03 483 ARG A O 1
ATOM 3760 N N . LEU A 1 484 ? 16.167 61.094 -26.172 1.00 31.92 484 LEU A N 1
ATOM 3761 C CA . LEU A 1 484 ? 16.918 62.233 -26.765 1.00 31.92 484 LEU A CA 1
ATOM 3762 C C . LEU A 1 484 ? 18.472 62.126 -26.688 1.00 31.92 484 LEU A C 1
ATOM 3764 O O . LEU A 1 484 ? 19.027 62.502 -25.666 1.00 31.92 484 LEU A O 1
ATOM 3768 N N . VAL A 1 485 ? 19.104 61.551 -27.747 1.00 36.50 485 VAL A N 1
ATOM 3769 C CA . VAL A 1 485 ? 20.082 62.103 -28.765 1.00 36.50 485 VAL A CA 1
ATOM 3770 C C . VAL A 1 485 ? 21.150 63.122 -28.255 1.00 36.50 485 VAL A C 1
ATOM 3772 O O . VAL A 1 485 ? 20.732 63.916 -27.418 1.00 36.50 485 VAL A O 1
ATOM 3775 N N . PRO A 1 486 ? 22.437 63.264 -28.739 1.00 44.44 486 PRO A N 1
ATOM 3776 C CA . PRO A 1 486 ? 23.018 63.057 -30.102 1.00 44.44 486 PRO A CA 1
ATOM 3777 C C . PRO A 1 486 ? 24.446 62.420 -30.233 1.00 44.44 486 PRO A C 1
ATOM 3779 O O . PRO A 1 486 ? 25.033 62.011 -29.234 1.00 44.44 486 PRO A O 1
ATOM 3782 N N . PRO A 1 487 ? 25.008 62.359 -31.474 1.00 59.09 487 PRO A N 1
ATOM 3783 C CA . PRO A 1 487 ? 26.279 61.711 -31.855 1.00 59.09 487 PRO A CA 1
ATOM 3784 C C . PRO A 1 487 ? 27.437 62.695 -32.164 1.00 59.09 487 PRO A C 1
ATOM 3786 O O . PRO A 1 487 ? 27.148 63.842 -32.487 1.00 59.09 487 PRO A O 1
ATOM 3789 N N . TYR A 1 488 ? 28.710 62.241 -32.206 1.00 30.19 488 TYR A N 1
ATOM 3790 C CA . TYR A 1 488 ? 29.724 62.690 -33.198 1.00 30.19 488 TYR A CA 1
ATOM 3791 C C . TYR A 1 488 ? 31.080 61.922 -33.176 1.00 30.19 488 TYR A C 1
ATOM 3793 O O . TYR A 1 488 ? 31.589 61.572 -32.119 1.00 30.19 488 TYR A O 1
ATOM 3801 N N . LYS A 1 489 ? 31.596 61.741 -34.405 1.00 33.62 489 LYS A N 1
ATOM 3802 C CA . LYS A 1 489 ? 32.906 61.430 -35.044 1.00 33.62 489 LYS A CA 1
ATOM 3803 C C . LYS A 1 489 ? 34.237 61.088 -34.329 1.00 33.62 489 LYS A C 1
ATOM 3805 O O . LYS A 1 489 ? 34.639 61.713 -33.360 1.00 33.62 489 LYS A O 1
ATOM 3810 N N . ASP A 1 490 ? 34.954 60.221 -35.070 1.00 32.97 490 ASP A N 1
ATOM 3811 C CA . ASP A 1 490 ? 36.372 60.170 -35.502 1.00 32.97 490 ASP A CA 1
ATOM 3812 C C . ASP A 1 490 ? 37.529 60.346 -34.512 1.00 32.97 490 ASP A C 1
ATOM 3814 O O . ASP A 1 490 ? 37.756 61.432 -33.985 1.00 32.97 490 ASP A O 1
ATOM 3818 N N . SER A 1 491 ? 38.409 59.331 -34.459 1.00 31.95 491 SER A N 1
ATOM 3819 C CA . SER A 1 491 ? 39.836 59.457 -34.841 1.00 31.95 491 SER A CA 1
ATOM 3820 C C . SER A 1 491 ? 40.583 58.102 -34.828 1.00 31.95 491 SER A C 1
ATOM 3822 O O . SER A 1 491 ? 40.688 57.428 -33.810 1.00 31.95 491 SER A O 1
ATOM 3824 N N . THR A 1 492 ? 41.147 57.724 -35.980 1.00 34.00 492 THR A N 1
ATOM 3825 C CA . THR A 1 492 ? 42.399 56.939 -36.151 1.00 34.00 492 THR A CA 1
ATOM 3826 C C . THR A 1 492 ? 43.590 57.671 -35.494 1.00 34.00 492 THR A C 1
ATOM 3828 O O . THR A 1 492 ? 43.479 58.898 -35.413 1.00 34.00 492 THR A O 1
ATOM 3831 N N . PRO A 1 493 ? 44.749 57.046 -35.123 1.00 44.06 493 PRO A N 1
ATOM 3832 C CA . PRO A 1 493 ? 45.569 56.214 -36.040 1.00 44.06 493 PRO A CA 1
ATOM 3833 C C . PRO A 1 493 ? 46.559 55.143 -35.457 1.00 44.06 493 PRO A C 1
ATOM 3835 O O . PRO A 1 493 ? 46.772 55.044 -34.257 1.00 44.06 493 PRO A O 1
ATOM 3838 N N . LEU A 1 494 ? 47.216 54.418 -36.394 1.00 29.52 494 LEU A N 1
ATOM 3839 C CA . LEU A 1 494 ? 48.577 53.800 -36.384 1.00 29.52 494 LEU A CA 1
ATOM 3840 C C . LEU A 1 494 ? 48.890 52.460 -35.640 1.00 29.52 494 LEU A C 1
ATOM 3842 O O . LEU A 1 494 ? 49.164 52.437 -34.449 1.00 29.52 494 LEU A O 1
ATOM 3846 N N . ILE A 1 495 ? 48.924 51.353 -36.417 1.00 33.19 495 ILE A N 1
ATOM 3847 C CA . ILE A 1 495 ? 50.054 50.415 -36.751 1.00 33.19 495 ILE A CA 1
ATOM 3848 C C . ILE A 1 495 ? 51.222 50.316 -35.717 1.00 33.19 495 ILE A C 1
ATOM 3850 O O . ILE A 1 495 ? 51.749 51.364 -35.355 1.00 33.19 495 ILE A O 1
ATOM 3854 N N . PRO A 1 496 ? 51.736 49.111 -35.318 1.00 38.81 496 PRO A N 1
ATOM 3855 C CA . PRO A 1 496 ? 52.277 48.125 -36.264 1.00 38.81 496 PRO A CA 1
ATOM 3856 C C . PRO A 1 496 ? 52.020 46.626 -36.052 1.00 38.81 496 PRO A C 1
ATOM 3858 O O . PRO A 1 496 ? 51.979 46.074 -34.957 1.00 38.81 496 PRO A O 1
ATOM 3861 N N . THR A 1 497 ? 51.984 45.969 -37.209 1.00 36.38 497 THR A N 1
ATOM 3862 C CA . THR A 1 497 ? 52.237 44.556 -37.479 1.00 36.38 497 THR A CA 1
ATOM 3863 C C . THR A 1 497 ? 53.614 44.108 -36.983 1.00 36.38 497 THR A C 1
ATOM 3865 O O . THR A 1 497 ? 54.634 44.620 -37.445 1.00 36.38 497 THR A O 1
ATOM 3868 N N . LEU A 1 498 ? 53.644 43.083 -36.129 1.00 31.61 498 LEU A N 1
ATOM 3869 C CA . LEU A 1 498 ? 54.825 42.260 -35.868 1.00 31.61 498 LEU A CA 1
ATOM 3870 C C . LEU A 1 498 ? 54.564 40.841 -36.375 1.00 31.61 498 LEU A C 1
ATOM 3872 O O . LEU A 1 498 ? 53.916 40.017 -35.736 1.00 31.61 498 LEU A O 1
ATOM 3876 N N . SER A 1 499 ? 55.088 40.580 -37.566 1.00 32.91 499 SER A N 1
ATOM 3877 C CA . SER A 1 499 ? 55.353 39.254 -38.106 1.00 32.91 499 SER A CA 1
ATOM 3878 C C . SER A 1 499 ? 56.437 38.569 -37.270 1.00 32.91 499 SER A C 1
ATOM 3880 O O . SER A 1 499 ? 57.589 39.001 -37.281 1.00 32.91 499 SER A O 1
ATOM 3882 N N . CYS A 1 500 ? 56.080 37.492 -36.569 1.00 30.08 500 CYS A N 1
ATOM 3883 C CA . CYS A 1 500 ? 57.040 36.597 -35.927 1.00 30.08 500 CYS A CA 1
ATOM 3884 C C . CYS A 1 500 ? 57.286 35.380 -36.828 1.00 30.08 500 CYS A C 1
ATOM 3886 O O . CYS A 1 500 ? 56.467 34.469 -36.938 1.00 30.08 500 CYS A O 1
ATOM 3888 N N . THR A 1 501 ? 58.438 35.382 -37.487 1.00 40.06 501 THR A N 1
ATOM 3889 C CA . THR A 1 501 ? 59.041 34.242 -38.174 1.00 40.06 501 THR A CA 1
ATOM 3890 C C . THR A 1 501 ? 59.621 33.271 -37.142 1.00 40.06 501 THR A C 1
ATOM 3892 O O . THR A 1 501 ? 60.759 33.414 -36.704 1.00 40.06 501 THR A O 1
ATOM 3895 N N . ALA A 1 502 ? 58.862 32.237 -36.770 1.00 35.00 502 ALA A N 1
ATOM 3896 C CA . ALA A 1 502 ? 59.375 31.116 -35.980 1.00 35.00 502 ALA A CA 1
ATOM 3897 C C . ALA A 1 502 ? 59.576 29.874 -36.864 1.00 35.00 502 ALA A C 1
ATOM 3899 O O . ALA A 1 502 ? 58.693 29.058 -37.103 1.00 35.00 502 ALA A O 1
ATOM 3900 N N . ARG A 1 503 ? 60.807 29.797 -37.367 1.00 33.19 503 ARG A N 1
ATOM 3901 C CA . ARG A 1 503 ? 61.565 28.655 -37.893 1.00 33.19 503 ARG A CA 1
ATOM 3902 C C . ARG A 1 503 ? 61.039 27.279 -37.426 1.00 33.19 503 ARG A C 1
ATOM 3904 O O . ARG A 1 503 ? 61.370 26.818 -36.337 1.00 33.19 503 ARG A O 1
ATOM 3911 N N . SER A 1 504 ? 60.299 26.586 -38.295 1.00 32.88 504 SER A N 1
ATOM 3912 C CA . SER A 1 504 ? 59.989 25.157 -38.153 1.00 32.88 504 SER A CA 1
ATOM 3913 C C . SER A 1 504 ? 61.283 24.342 -38.268 1.00 32.88 504 SER A C 1
ATOM 3915 O O . SER A 1 504 ? 61.818 24.128 -39.357 1.00 32.88 504 SER A O 1
ATOM 3917 N N . ARG A 1 505 ? 61.833 23.917 -37.126 1.00 34.66 505 ARG A N 1
ATOM 3918 C CA . ARG A 1 505 ? 62.767 22.790 -37.079 1.00 34.66 505 ARG A CA 1
ATOM 3919 C C . ARG A 1 505 ? 61.926 21.521 -37.177 1.00 34.66 505 ARG A C 1
ATOM 3921 O O . ARG A 1 505 ? 61.172 21.217 -36.258 1.00 34.66 505 ARG A O 1
ATOM 3928 N N . ARG A 1 506 ? 62.081 20.779 -38.279 1.00 35.31 506 ARG A N 1
ATOM 3929 C CA . ARG A 1 506 ? 61.690 19.367 -38.361 1.00 35.31 506 ARG A CA 1
ATOM 3930 C C . ARG A 1 506 ? 62.423 18.617 -37.254 1.00 35.31 506 ARG A C 1
ATOM 3932 O O . ARG A 1 506 ? 63.601 18.304 -37.393 1.00 35.31 506 ARG A O 1
ATOM 3939 N N . CYS A 1 507 ? 61.728 18.362 -36.156 1.00 30.83 507 CYS A N 1
ATOM 3940 C CA . CYS A 1 507 ? 62.050 17.242 -35.298 1.00 30.83 507 CYS A CA 1
ATOM 3941 C C . CYS A 1 507 ? 61.256 16.072 -35.871 1.00 30.83 507 CYS A C 1
ATOM 3943 O O . CYS A 1 507 ? 60.027 16.070 -35.810 1.00 30.83 507 CYS A O 1
ATOM 3945 N N . SER A 1 508 ? 61.954 15.123 -36.489 1.00 39.44 508 SER A N 1
ATOM 3946 C CA . SER A 1 508 ? 61.419 13.804 -36.810 1.00 39.44 508 SER A CA 1
ATOM 3947 C C . SER A 1 508 ? 61.107 13.093 -35.493 1.00 39.44 508 SER A C 1
ATOM 3949 O O . SER A 1 508 ? 61.892 12.296 -34.991 1.00 39.44 508 SER A O 1
ATOM 3951 N N . SER A 1 509 ? 59.979 13.455 -34.887 1.00 38.41 509 SER A N 1
ATOM 3952 C CA . SER A 1 509 ? 59.293 12.619 -33.918 1.00 38.41 509 SER A CA 1
ATOM 3953 C C . SER A 1 509 ? 58.850 11.381 -34.687 1.00 38.41 509 SER A C 1
ATOM 3955 O O . SER A 1 509 ? 58.204 11.505 -35.729 1.00 38.41 509 SER A O 1
ATOM 3957 N N . LEU A 1 510 ? 59.254 10.197 -34.221 1.00 39.09 510 LEU A N 1
ATOM 3958 C CA . LEU A 1 510 ? 58.593 8.956 -34.599 1.00 39.09 510 LEU A CA 1
ATOM 3959 C C . LEU A 1 510 ? 57.091 9.171 -34.375 1.00 39.09 510 LEU A C 1
ATOM 3961 O O . LEU A 1 510 ? 56.624 9.123 -33.238 1.00 39.09 510 LEU A O 1
ATOM 3965 N N . ALA A 1 511 ? 56.344 9.416 -35.450 1.00 40.53 511 ALA A N 1
ATOM 3966 C CA . ALA A 1 511 ? 54.915 9.196 -35.462 1.00 40.53 511 ALA A CA 1
ATOM 3967 C C . ALA A 1 511 ? 54.751 7.684 -35.325 1.00 40.53 511 ALA A C 1
ATOM 3969 O O . ALA A 1 511 ? 54.764 6.943 -36.305 1.00 40.53 511 ALA A O 1
ATOM 3970 N N . MET A 1 512 ? 54.718 7.217 -34.078 1.00 40.38 512 MET A N 1
ATOM 3971 C CA . MET A 1 512 ? 54.213 5.902 -33.751 1.00 40.38 512 MET A CA 1
ATOM 3972 C C . MET A 1 512 ? 52.757 5.938 -34.214 1.00 40.38 512 MET A C 1
ATOM 3974 O O . MET A 1 512 ? 51.904 6.512 -33.544 1.00 40.38 512 MET A O 1
ATOM 3978 N N . THR A 1 513 ? 52.494 5.451 -35.427 1.00 45.97 513 THR A N 1
ATOM 3979 C CA . THR A 1 513 ? 51.143 5.200 -35.923 1.00 45.97 513 THR A CA 1
ATOM 3980 C C . THR A 1 513 ? 50.548 4.154 -35.001 1.00 45.97 513 THR A C 1
ATOM 3982 O O . THR A 1 513 ? 50.767 2.957 -35.181 1.00 45.97 513 THR A O 1
ATOM 3985 N N . ILE A 1 514 ? 49.879 4.626 -33.952 1.00 58.50 514 ILE A N 1
ATOM 3986 C CA . ILE A 1 514 ? 49.078 3.800 -33.065 1.00 58.50 514 ILE A CA 1
ATOM 3987 C C . ILE A 1 514 ? 47.929 3.298 -33.933 1.00 58.50 514 ILE A C 1
ATOM 3989 O O . ILE A 1 514 ? 46.991 4.028 -34.241 1.00 58.50 514 ILE A O 1
ATOM 3993 N N . THR A 1 515 ? 48.060 2.067 -34.419 1.00 68.19 515 THR A N 1
ATOM 3994 C CA . THR A 1 515 ? 46.985 1.364 -35.114 1.00 68.19 515 THR A CA 1
ATOM 3995 C C . THR A 1 515 ? 45.830 1.194 -34.144 1.00 68.19 515 THR A C 1
ATOM 3997 O O . THR A 1 515 ? 46.019 0.619 -33.068 1.00 68.19 515 THR A O 1
ATOM 4000 N N . ILE A 1 516 ? 44.652 1.695 -34.514 1.00 65.44 516 ILE A N 1
ATOM 4001 C CA . ILE A 1 516 ? 43.450 1.560 -33.698 1.00 65.44 516 ILE A CA 1
ATOM 4002 C C . ILE A 1 516 ? 43.110 0.060 -33.641 1.00 65.44 516 ILE A C 1
ATOM 4004 O O . ILE A 1 516 ? 42.923 -0.574 -34.687 1.00 65.44 516 ILE A O 1
ATOM 4008 N N . PRO A 1 517 ? 43.086 -0.564 -32.453 1.00 64.56 517 PRO A N 1
ATOM 4009 C CA . PRO A 1 517 ? 42.704 -1.963 -32.345 1.00 64.56 517 PRO A CA 1
ATOM 4010 C C . PRO A 1 517 ? 41.262 -2.131 -32.842 1.00 64.56 517 PRO A C 1
ATOM 4012 O O . PRO A 1 517 ? 40.394 -1.336 -32.500 1.00 64.56 517 PRO A O 1
ATOM 4015 N N . LEU A 1 518 ? 41.017 -3.173 -33.645 1.00 63.41 518 LEU A N 1
ATOM 4016 C CA . LEU A 1 518 ? 39.716 -3.492 -34.263 1.00 63.41 518 LEU A CA 1
ATOM 4017 C C . LEU A 1 518 ? 39.227 -2.528 -35.365 1.00 63.41 518 LEU A C 1
ATOM 4019 O O . LEU A 1 518 ? 38.099 -2.684 -35.817 1.00 63.41 518 LEU A O 1
ATOM 4023 N N . GLN A 1 519 ? 40.068 -1.628 -35.890 1.00 65.50 519 GLN A N 1
ATOM 4024 C CA . GLN A 1 519 ? 39.701 -0.674 -36.960 1.00 65.50 519 GLN A CA 1
ATOM 4025 C C . GLN A 1 519 ? 39.150 -1.317 -38.253 1.00 65.50 519 GLN A C 1
ATOM 4027 O O . GLN A 1 519 ? 38.509 -0.659 -39.065 1.00 65.50 519 GLN A O 1
ATOM 4032 N N . HIS A 1 520 ? 39.418 -2.607 -38.478 1.00 68.12 520 HIS A N 1
ATOM 4033 C CA . HIS A 1 520 ? 38.930 -3.360 -39.643 1.00 68.12 520 HIS A CA 1
ATOM 4034 C C . HIS A 1 520 ? 37.704 -4.233 -39.351 1.00 68.12 520 HIS A C 1
ATOM 4036 O O . HIS A 1 520 ? 37.272 -4.993 -40.217 1.00 68.12 520 HIS A O 1
ATOM 4042 N N . SER A 1 521 ? 37.159 -4.172 -38.138 1.00 62.84 521 SER A N 1
ATOM 4043 C CA . SER A 1 521 ? 35.949 -4.907 -37.791 1.00 62.84 521 SER A CA 1
ATOM 4044 C C . SER A 1 521 ? 34.722 -4.160 -38.319 1.00 62.84 521 SER A C 1
ATOM 4046 O O . SER A 1 521 ? 34.587 -2.959 -38.127 1.00 62.84 521 SER A O 1
ATOM 4048 N N . GLN A 1 522 ? 33.815 -4.878 -38.981 1.00 63.62 522 GLN A N 1
ATOM 4049 C CA . GLN A 1 522 ? 32.540 -4.334 -39.475 1.00 63.62 522 GLN A CA 1
ATOM 4050 C C . GLN A 1 522 ? 31.444 -4.306 -38.393 1.00 63.62 522 GLN A C 1
ATOM 4052 O O . GLN A 1 522 ? 30.290 -4.016 -38.686 1.00 63.62 522 GLN A O 1
ATOM 4057 N N . PHE A 1 523 ? 31.785 -4.666 -37.157 1.00 63.22 523 PHE A N 1
ATOM 4058 C CA . PHE A 1 523 ? 30.830 -4.923 -36.084 1.00 63.22 523 PHE A CA 1
ATOM 4059 C C . PHE A 1 523 ? 30.621 -3.696 -35.190 1.00 63.22 523 PHE A C 1
ATOM 4061 O O . PHE A 1 523 ? 31.500 -3.390 -34.399 1.00 63.22 523 PHE A O 1
ATOM 4068 N N . ASN A 1 524 ? 29.465 -3.033 -35.267 1.00 64.56 524 ASN A N 1
ATOM 4069 C CA . ASN A 1 524 ? 29.117 -1.903 -34.393 1.00 64.56 524 ASN A CA 1
ATOM 4070 C C . ASN A 1 524 ? 28.449 -2.365 -33.074 1.00 64.56 524 ASN A C 1
ATOM 4072 O O . ASN A 1 524 ? 27.514 -3.166 -33.110 1.00 64.56 524 ASN A O 1
ATOM 4076 N N . LEU A 1 525 ? 28.917 -1.886 -31.917 1.00 61.72 525 LEU A N 1
ATOM 4077 C CA . LEU A 1 525 ? 28.340 -2.154 -30.594 1.00 61.72 525 LEU A CA 1
ATOM 4078 C C . LEU A 1 525 ? 27.398 -1.003 -30.203 1.00 61.72 525 LEU A C 1
ATOM 4080 O O . LEU A 1 525 ? 27.755 -0.107 -29.436 1.00 61.72 525 LEU A O 1
ATOM 4084 N N . ASP A 1 526 ? 26.156 -1.066 -30.676 1.00 62.50 526 ASP A N 1
ATOM 4085 C CA . ASP A 1 526 ? 25.118 -0.068 -30.380 1.00 62.50 526 ASP A CA 1
ATOM 4086 C C . ASP A 1 526 ? 24.524 -0.276 -28.971 1.00 62.50 526 ASP A C 1
ATOM 4088 O O . ASP A 1 526 ? 23.444 -0.825 -28.750 1.00 62.50 526 ASP A O 1
ATOM 4092 N N . ILE A 1 527 ? 25.320 0.110 -27.970 1.00 65.00 527 ILE A N 1
ATOM 4093 C CA . ILE A 1 527 ? 25.081 -0.115 -26.532 1.00 65.00 527 ILE A CA 1
ATOM 4094 C C . ILE A 1 527 ? 24.403 1.087 -25.859 1.00 65.00 527 ILE A C 1
ATOM 4096 O O . ILE A 1 527 ? 23.884 0.991 -24.743 1.00 65.00 527 ILE A O 1
ATOM 4100 N N . SER A 1 528 ? 24.395 2.241 -26.509 1.00 63.47 528 SER A N 1
ATOM 4101 C CA . SER A 1 528 ? 23.967 3.522 -25.945 1.00 63.47 528 SER A CA 1
ATOM 4102 C C . SER A 1 528 ? 22.552 3.530 -25.384 1.00 63.47 528 SER A C 1
ATOM 4104 O O . SER A 1 528 ? 22.314 4.121 -24.329 1.00 63.47 528 SER A O 1
ATOM 4106 N N . GLY A 1 529 ? 21.621 2.822 -26.021 1.00 61.50 529 GLY A N 1
ATOM 4107 C CA . GLY A 1 529 ? 20.280 2.675 -25.474 1.00 61.50 529 GLY A CA 1
ATOM 4108 C C . GLY A 1 529 ? 20.216 1.804 -24.204 1.00 61.50 529 GLY A C 1
ATOM 4109 O O . GLY A 1 529 ? 19.375 2.070 -23.354 1.00 61.50 529 GLY A O 1
ATOM 4110 N N . VAL A 1 530 ? 21.125 0.837 -23.981 1.00 64.75 530 VAL A N 1
ATOM 4111 C CA . VAL A 1 530 ? 21.231 0.119 -22.681 1.00 64.75 530 VAL A CA 1
ATOM 4112 C C . VAL A 1 530 ? 21.707 1.058 -21.594 1.00 64.75 530 VAL A C 1
ATOM 4114 O O . VAL A 1 530 ? 21.168 1.057 -20.492 1.00 64.75 530 VAL A O 1
ATOM 4117 N N . ALA A 1 531 ? 22.725 1.859 -21.902 1.00 69.19 531 ALA A N 1
ATOM 4118 C CA . ALA A 1 531 ? 23.404 2.714 -20.940 1.00 69.19 531 ALA A CA 1
ATOM 4119 C C . ALA A 1 531 ? 22.458 3.679 -20.216 1.00 69.19 531 ALA A C 1
ATOM 4121 O O . ALA A 1 531 ? 22.618 3.921 -19.022 1.00 69.19 531 ALA A O 1
ATOM 4122 N N . GLY A 1 532 ? 21.465 4.210 -20.935 1.00 65.00 532 GLY A N 1
ATOM 4123 C CA . GLY A 1 532 ? 20.523 5.200 -20.417 1.00 65.00 532 GLY A CA 1
ATOM 4124 C C . GLY A 1 532 ? 19.493 4.677 -19.419 1.00 65.00 532 GLY A C 1
ATOM 4125 O O . GLY A 1 532 ? 19.039 5.442 -18.569 1.00 65.00 532 GLY A O 1
ATOM 4126 N N . PHE A 1 533 ? 19.139 3.394 -19.496 1.00 67.06 533 PHE A N 1
ATOM 4127 C CA . PHE A 1 533 ? 18.055 2.804 -18.701 1.00 67.06 533 PHE A CA 1
ATOM 4128 C C . PHE A 1 533 ? 18.526 1.687 -17.765 1.00 67.06 533 PHE A C 1
ATOM 4130 O O . PHE A 1 533 ? 17.968 1.496 -16.682 1.00 67.06 533 PHE A O 1
ATOM 4137 N N . PHE A 1 534 ? 19.565 0.945 -18.150 1.00 71.31 534 PHE A N 1
ATOM 4138 C CA . PHE A 1 534 ? 20.082 -0.152 -17.346 1.00 71.31 534 PHE A CA 1
ATOM 4139 C C . PHE A 1 534 ? 20.663 0.378 -16.035 1.00 71.31 534 PHE A C 1
ATOM 4141 O O . PHE A 1 534 ? 21.386 1.369 -16.014 1.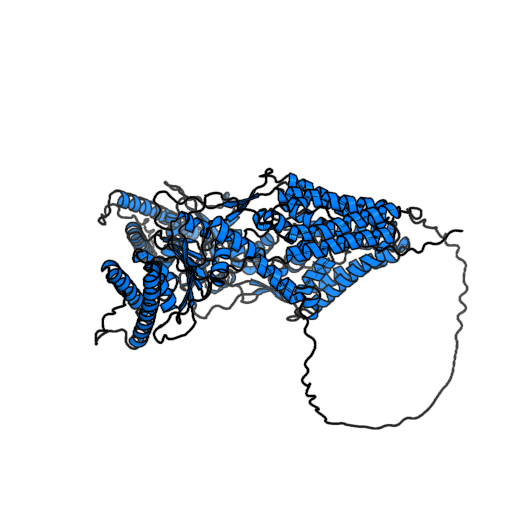00 71.31 534 PHE A O 1
ATOM 4148 N N . GLY A 1 535 ? 20.326 -0.262 -14.916 1.00 73.75 535 GLY A N 1
ATOM 4149 C CA . GLY A 1 535 ? 20.786 0.176 -13.599 1.00 73.75 535 GLY A CA 1
ATOM 4150 C C . GLY A 1 535 ? 20.198 1.504 -13.106 1.00 73.75 535 GLY A C 1
ATOM 4151 O O . GLY A 1 535 ? 20.676 1.991 -12.089 1.00 73.75 535 GLY A O 1
ATOM 4152 N N . GLY A 1 536 ? 19.175 2.071 -13.763 1.00 82.62 536 GLY A N 1
ATOM 4153 C CA . GLY A 1 536 ? 18.501 3.308 -13.342 1.00 82.62 536 GLY A CA 1
ATOM 4154 C C . GLY A 1 536 ? 17.976 3.263 -11.912 1.00 82.62 536 GLY A C 1
ATOM 4155 O O . GLY A 1 536 ? 18.375 4.087 -11.092 1.00 82.62 536 GLY A O 1
ATOM 4156 N N . ASP A 1 537 ? 17.177 2.247 -11.574 1.00 80.81 537 ASP A N 1
ATOM 4157 C CA . ASP A 1 537 ? 16.685 2.072 -10.202 1.00 80.81 537 ASP A CA 1
ATOM 4158 C C . ASP A 1 537 ? 17.837 1.922 -9.217 1.00 80.81 537 ASP A C 1
ATOM 4160 O O . ASP A 1 537 ? 17.862 2.578 -8.187 1.00 80.81 537 ASP A O 1
ATOM 4164 N N . VAL A 1 538 ? 18.831 1.103 -9.563 1.00 82.75 538 VAL A N 1
ATOM 4165 C CA . VAL A 1 538 ? 20.018 0.872 -8.736 1.00 82.75 538 VAL A CA 1
ATOM 4166 C C . VAL A 1 538 ? 20.784 2.178 -8.499 1.00 82.75 538 VAL A C 1
ATOM 4168 O O . VAL A 1 538 ? 21.254 2.423 -7.391 1.00 82.75 538 VAL A O 1
ATOM 4171 N N . ALA A 1 539 ? 20.883 3.042 -9.509 1.00 86.69 539 ALA A N 1
ATOM 4172 C CA . ALA A 1 539 ? 21.546 4.332 -9.413 1.00 86.69 539 ALA A CA 1
ATOM 4173 C C . ALA A 1 539 ? 20.733 5.340 -8.581 1.00 86.69 539 ALA A C 1
ATOM 4175 O O . ALA A 1 539 ? 21.308 5.984 -7.709 1.00 86.69 539 ALA A O 1
ATOM 4176 N N . VAL A 1 540 ? 19.409 5.427 -8.758 1.00 87.06 540 VAL A N 1
ATOM 4177 C CA . VAL A 1 540 ? 18.513 6.263 -7.925 1.00 87.06 540 VAL A CA 1
ATOM 4178 C C . VAL A 1 540 ? 18.567 5.825 -6.458 1.00 87.06 540 VAL A C 1
ATOM 4180 O O . VAL A 1 540 ? 18.741 6.631 -5.544 1.00 87.06 540 VAL A O 1
ATOM 4183 N N . SER A 1 541 ? 18.497 4.517 -6.249 1.00 83.31 541 SER A N 1
ATOM 4184 C CA . SER A 1 541 ? 18.608 3.837 -4.964 1.00 83.31 541 SER A CA 1
ATOM 4185 C C . SER A 1 541 ? 19.976 4.172 -4.325 1.00 83.31 541 SER A C 1
ATOM 4187 O O . SER A 1 541 ? 20.062 4.684 -3.204 1.00 83.31 541 SER A O 1
ATOM 4189 N N . ALA A 1 542 ? 21.076 4.037 -5.070 1.00 86.06 542 ALA A N 1
ATOM 4190 C CA . ALA A 1 542 ? 22.392 4.487 -4.626 1.00 86.06 542 ALA A CA 1
ATOM 4191 C C . ALA A 1 542 ? 22.427 5.998 -4.312 1.00 86.06 542 ALA A C 1
ATOM 4193 O O . ALA A 1 542 ? 23.046 6.397 -3.325 1.00 86.06 542 ALA A O 1
ATOM 4194 N N . MET A 1 543 ? 21.744 6.850 -5.075 1.00 85.00 543 MET A N 1
ATOM 4195 C CA . MET A 1 543 ? 21.713 8.301 -4.855 1.00 85.00 543 MET A CA 1
ATOM 4196 C C . MET A 1 543 ? 21.037 8.701 -3.537 1.00 85.00 543 MET A C 1
ATOM 4198 O O . MET A 1 543 ? 21.495 9.647 -2.900 1.00 85.00 543 MET A O 1
ATOM 4202 N N . ALA A 1 544 ? 20.068 7.931 -3.032 1.00 83.44 544 ALA A N 1
ATOM 4203 C CA . ALA A 1 544 ? 19.481 8.169 -1.705 1.00 83.44 544 ALA A CA 1
ATOM 4204 C C . ALA A 1 544 ? 20.535 8.173 -0.580 1.00 83.44 544 ALA A C 1
ATOM 4206 O O . ALA A 1 544 ? 20.461 8.930 0.389 1.00 83.44 544 ALA A O 1
ATOM 4207 N N . THR A 1 545 ? 21.589 7.367 -0.735 1.00 84.62 545 THR A N 1
ATOM 4208 C CA . THR A 1 545 ? 22.669 7.273 0.256 1.00 84.62 545 THR A CA 1
ATOM 4209 C C . THR A 1 545 ? 23.667 8.447 0.191 1.00 84.62 545 THR A C 1
ATOM 4211 O O . THR A 1 545 ? 24.561 8.531 1.035 1.00 84.62 545 THR A O 1
ATOM 4214 N N . VAL A 1 546 ? 23.505 9.395 -0.747 1.00 87.06 546 VAL A N 1
ATOM 4215 C CA . VAL A 1 546 ? 24.292 10.647 -0.826 1.00 87.06 546 VAL A CA 1
ATOM 4216 C C . VAL A 1 546 ? 24.064 11.550 0.379 1.00 87.06 546 VAL A C 1
ATOM 4218 O O . VAL A 1 546 ? 25.004 12.185 0.849 1.00 87.06 546 VAL A O 1
ATOM 4221 N N . HIS A 1 547 ? 22.858 11.546 0.935 1.00 84.75 547 HIS A N 1
ATOM 4222 C CA . HIS A 1 547 ? 22.527 12.349 2.111 1.00 84.75 547 HIS A CA 1
ATOM 4223 C C . HIS A 1 547 ? 22.959 11.696 3.437 1.00 84.75 547 HIS A C 1
ATOM 4225 O O . HIS A 1 547 ? 22.951 12.348 4.479 1.00 84.75 547 HIS A O 1
ATOM 4231 N N . ILE A 1 548 ? 23.335 10.411 3.397 1.00 81.56 548 ILE A N 1
ATOM 4232 C CA . ILE A 1 548 ? 23.598 9.563 4.572 1.00 81.56 548 ILE A CA 1
ATOM 4233 C C . ILE A 1 548 ? 25.097 9.382 4.862 1.00 81.56 548 ILE A C 1
ATOM 4235 O O . ILE A 1 548 ? 25.468 9.153 6.020 1.00 81.56 548 ILE A O 1
ATOM 4239 N N . TYR A 1 549 ? 25.961 9.542 3.852 1.00 82.31 549 TYR A N 1
ATOM 4240 C CA . TYR A 1 549 ? 27.423 9.482 3.983 1.00 82.31 549 TYR A CA 1
ATOM 4241 C C . TYR A 1 549 ? 28.074 10.837 3.705 1.00 82.31 549 TYR A C 1
ATOM 4243 O O . TYR A 1 549 ? 27.718 11.533 2.751 1.00 82.31 549 TYR A O 1
ATOM 4251 N N . GLN A 1 550 ? 29.013 11.234 4.567 1.00 81.12 550 GLN A N 1
ATOM 4252 C CA . GLN A 1 550 ? 29.674 12.532 4.463 1.00 81.12 550 GLN A CA 1
ATOM 4253 C C . GLN A 1 550 ? 30.529 12.575 3.189 1.00 81.12 550 GLN A C 1
ATOM 4255 O O . GLN A 1 550 ? 30.930 11.551 2.684 1.00 81.12 550 GLN A O 1
ATOM 4260 N N . GLY A 1 551 ? 30.764 13.736 2.574 1.00 82.62 551 GLY A N 1
ATOM 4261 C CA . GLY A 1 551 ? 31.674 13.832 1.415 1.00 82.62 551 GLY A CA 1
ATOM 4262 C C . GLY A 1 551 ? 31.194 13.174 0.109 1.00 82.62 551 GLY A C 1
ATOM 4263 O O . GLY A 1 551 ? 31.653 13.567 -0.961 1.00 82.62 551 GLY A O 1
ATOM 4264 N N . ARG A 1 552 ? 30.205 12.275 0.149 1.00 86.25 552 ARG A N 1
ATOM 4265 C CA . ARG A 1 552 ? 29.739 11.489 -0.998 1.00 86.25 552 ARG A CA 1
ATOM 4266 C C . ARG A 1 552 ? 29.132 12.320 -2.127 1.00 86.25 552 ARG A C 1
ATOM 4268 O O . ARG A 1 552 ? 29.181 11.904 -3.280 1.00 86.25 552 ARG A O 1
ATOM 4275 N N . LYS A 1 553 ? 28.668 13.537 -1.832 1.00 88.56 553 LYS A N 1
ATOM 4276 C CA . LYS A 1 553 ? 28.283 14.533 -2.848 1.00 88.56 553 LYS A CA 1
ATOM 4277 C C . LYS A 1 553 ? 29.396 14.841 -3.865 1.00 88.56 553 LYS A C 1
ATOM 4279 O O . LYS A 1 553 ? 29.101 15.289 -4.963 1.00 88.56 553 LYS A O 1
ATOM 4284 N N . TRP A 1 554 ? 30.660 14.592 -3.508 1.00 89.81 554 TRP A N 1
ATOM 4285 C CA . TRP A 1 554 ? 31.833 14.770 -4.369 1.00 89.81 554 TRP A CA 1
ATOM 4286 C C . TRP A 1 554 ? 32.318 13.479 -5.030 1.00 89.81 554 TRP A C 1
ATOM 4288 O O . TRP A 1 554 ? 33.332 13.506 -5.711 1.00 89.81 554 TRP A O 1
ATOM 4298 N N . LEU A 1 555 ? 31.651 12.345 -4.819 1.00 90.44 555 LEU A N 1
ATOM 4299 C CA . LEU A 1 555 ? 32.124 11.040 -5.292 1.00 90.44 555 LEU A CA 1
ATOM 4300 C C . LEU A 1 555 ? 31.375 10.540 -6.536 1.00 90.44 555 LEU A C 1
ATOM 4302 O O . LEU A 1 555 ? 31.651 9.443 -7.003 1.00 90.44 555 LEU A O 1
ATOM 4306 N N . GLY A 1 556 ? 30.452 11.333 -7.089 1.00 91.00 556 GLY A N 1
ATOM 4307 C CA . GLY A 1 556 ? 29.651 10.982 -8.270 1.00 91.00 556 GLY A CA 1
ATOM 4308 C C . GLY A 1 556 ? 30.291 11.279 -9.634 1.00 91.00 556 GLY A C 1
ATOM 4309 O O . GLY A 1 556 ? 29.598 11.179 -10.644 1.00 91.00 556 GLY A O 1
ATOM 4310 N N . TRP A 1 557 ? 31.570 11.675 -9.688 1.00 95.56 557 TRP A N 1
ATOM 4311 C CA . TRP A 1 557 ? 32.277 12.074 -10.923 1.00 95.56 557 TRP A CA 1
ATOM 4312 C C . TRP A 1 557 ? 32.758 10.873 -11.745 1.00 95.56 557 TRP A C 1
ATOM 4314 O O . TRP A 1 557 ? 33.951 10.675 -11.969 1.00 95.56 557 TRP A O 1
ATOM 4324 N N . TYR A 1 558 ? 31.820 10.053 -12.191 1.00 94.88 558 TYR A N 1
ATOM 4325 C CA . TYR A 1 558 ? 32.056 8.910 -13.064 1.00 94.88 558 TYR A CA 1
ATOM 4326 C C . TYR A 1 558 ? 30.903 8.786 -14.059 1.00 94.88 558 TYR A C 1
ATOM 4328 O O . TYR A 1 558 ? 29.837 9.363 -13.855 1.00 94.88 558 TYR A O 1
ATOM 4336 N N . ASN A 1 559 ? 31.103 8.045 -15.146 1.00 93.94 559 ASN A N 1
ATOM 4337 C CA . ASN A 1 559 ? 30.037 7.797 -16.110 1.00 93.94 559 ASN A CA 1
ATOM 4338 C C . ASN A 1 559 ? 29.032 6.805 -15.499 1.00 93.94 559 ASN A C 1
ATOM 4340 O O . ASN A 1 559 ? 29.332 5.614 -15.390 1.00 93.94 559 ASN A O 1
ATOM 4344 N N . THR A 1 560 ? 27.882 7.300 -15.030 1.00 90.88 560 THR A N 1
ATOM 4345 C CA . THR A 1 560 ? 26.836 6.471 -14.410 1.00 90.88 560 THR A CA 1
ATOM 4346 C C . THR A 1 560 ? 25.850 5.957 -15.459 1.00 90.88 560 THR A C 1
ATOM 4348 O O . THR A 1 560 ? 25.415 6.732 -16.315 1.00 90.88 560 THR A O 1
ATOM 4351 N N . PRO A 1 561 ? 25.443 4.680 -15.389 1.00 89.50 561 PRO A N 1
ATOM 4352 C CA . PRO A 1 561 ? 24.324 4.189 -16.179 1.00 89.50 561 PRO A CA 1
ATOM 4353 C C . PRO A 1 561 ? 22.990 4.669 -15.583 1.00 89.50 561 PRO A C 1
ATOM 4355 O O . PRO A 1 561 ? 22.940 5.140 -14.441 1.00 89.50 561 PRO A O 1
ATOM 4358 N N . GLY A 1 562 ? 21.909 4.538 -16.353 1.00 87.19 562 GLY A N 1
ATOM 4359 C CA . GLY A 1 562 ? 20.553 4.806 -15.878 1.00 87.19 562 GLY A CA 1
ATOM 4360 C C . GLY A 1 562 ? 20.168 6.288 -15.815 1.00 87.19 562 GLY A C 1
ATOM 4361 O O . GLY A 1 562 ? 19.258 6.652 -15.067 1.00 87.19 562 GLY A O 1
ATOM 4362 N N . SER A 1 563 ? 20.863 7.157 -16.557 1.00 89.62 563 SER A N 1
ATOM 4363 C CA . SER A 1 563 ? 20.681 8.614 -16.508 1.00 89.62 563 SER A CA 1
ATOM 4364 C C . SER A 1 563 ? 19.253 9.070 -16.817 1.00 89.62 563 SER A C 1
ATOM 4366 O O . SER A 1 563 ? 18.800 10.035 -16.205 1.00 89.62 563 SER A O 1
ATOM 4368 N N . TYR A 1 564 ? 18.514 8.369 -17.684 1.00 86.88 564 TYR A N 1
ATOM 4369 C CA . TYR A 1 564 ? 17.120 8.712 -17.980 1.00 86.88 564 TYR A CA 1
ATOM 4370 C C . TYR A 1 564 ? 16.185 8.444 -16.796 1.00 86.88 564 TYR A C 1
ATOM 4372 O O . TYR A 1 564 ? 15.357 9.290 -16.467 1.00 86.88 564 TYR A O 1
ATOM 4380 N N . GLU A 1 565 ? 16.326 7.304 -16.115 1.00 86.19 565 GLU A N 1
ATOM 4381 C CA . GLU A 1 565 ? 15.481 6.997 -14.953 1.00 86.19 565 GLU A CA 1
ATOM 4382 C C . GLU A 1 565 ? 15.787 7.957 -13.796 1.00 86.19 565 GLU A C 1
ATOM 4384 O O . GLU A 1 565 ? 14.870 8.482 -13.167 1.00 86.19 565 GLU A O 1
ATOM 4389 N N . ILE A 1 566 ? 17.066 8.290 -13.578 1.00 89.94 566 ILE A N 1
ATOM 4390 C CA . ILE A 1 566 ? 17.450 9.337 -12.622 1.00 89.94 566 ILE A CA 1
ATOM 4391 C C . ILE A 1 566 ? 16.816 10.679 -13.018 1.00 89.94 566 ILE A C 1
ATOM 4393 O O . ILE A 1 566 ? 16.220 11.351 -12.175 1.00 89.94 566 ILE A O 1
ATOM 4397 N N . ALA A 1 567 ? 16.898 11.060 -14.297 1.00 90.06 567 ALA A N 1
ATOM 4398 C CA . ALA A 1 567 ? 16.303 12.292 -14.801 1.00 90.06 567 ALA A CA 1
ATOM 4399 C C . ALA A 1 567 ? 14.791 12.332 -14.565 1.00 90.06 567 ALA A C 1
ATOM 4401 O O . ALA A 1 567 ? 14.289 13.337 -14.065 1.00 90.06 567 ALA A O 1
ATOM 4402 N N . LYS A 1 568 ? 14.077 11.243 -14.859 1.00 87.38 568 LYS A N 1
ATOM 4403 C CA . LYS A 1 568 ? 12.635 11.109 -14.635 1.00 87.38 568 LYS A CA 1
ATOM 4404 C C . LYS A 1 568 ? 12.281 11.303 -13.162 1.00 87.38 568 LYS A C 1
ATOM 4406 O O . LYS A 1 568 ? 11.430 12.132 -12.845 1.00 87.38 568 LYS A O 1
ATOM 4411 N N . ARG A 1 569 ? 12.969 10.605 -12.252 1.00 87.75 569 ARG A N 1
ATOM 4412 C CA . ARG A 1 569 ? 12.748 10.726 -10.799 1.00 87.75 569 ARG A CA 1
ATOM 4413 C C . ARG A 1 569 ? 13.048 12.134 -10.283 1.00 87.75 569 ARG A C 1
ATOM 4415 O O . ARG A 1 569 ? 12.313 12.648 -9.450 1.00 87.75 569 ARG A O 1
ATOM 4422 N N . TYR A 1 570 ? 14.085 12.788 -10.802 1.00 89.56 570 TYR A N 1
ATOM 4423 C CA . TYR A 1 570 ? 14.428 14.165 -10.426 1.00 89.56 570 TYR A CA 1
ATOM 4424 C C . TYR A 1 570 ? 13.466 15.189 -11.015 1.00 89.56 570 TYR A C 1
ATOM 4426 O O . TYR A 1 570 ? 13.134 16.171 -10.359 1.00 89.56 570 TYR A O 1
ATOM 4434 N N . GLY A 1 571 ? 12.978 14.944 -12.228 1.00 86.06 571 GLY A N 1
ATOM 4435 C CA . GLY A 1 571 ? 11.960 15.764 -12.867 1.00 86.06 571 GLY A CA 1
ATOM 4436 C C . GLY A 1 571 ? 10.664 15.781 -12.061 1.00 86.06 571 GLY A C 1
ATOM 4437 O O . GLY A 1 571 ? 10.106 16.851 -11.859 1.00 86.06 571 GLY A O 1
ATOM 4438 N N . GLN A 1 572 ? 10.260 14.639 -11.493 1.00 86.00 572 GLN A N 1
ATOM 4439 C CA . GLN A 1 572 ? 9.097 14.525 -10.597 1.00 86.00 572 GLN A CA 1
ATOM 4440 C C . GLN A 1 572 ? 9.230 15.304 -9.272 1.00 86.00 572 GLN A C 1
ATOM 4442 O O . GLN A 1 572 ? 8.235 15.477 -8.569 1.00 86.00 572 GLN A O 1
ATOM 4447 N N . LEU A 1 573 ? 10.435 15.767 -8.908 1.00 85.69 573 LEU A N 1
ATOM 4448 C CA . LEU A 1 573 ? 10.628 16.697 -7.786 1.00 85.69 573 LEU A CA 1
ATOM 4449 C C . LEU A 1 573 ? 10.397 18.154 -8.195 1.00 85.69 573 LEU A C 1
ATOM 4451 O O . LEU A 1 573 ? 10.083 18.993 -7.351 1.00 85.69 573 LEU A O 1
ATOM 4455 N N . GLY A 1 574 ? 10.587 18.478 -9.475 1.00 81.25 574 GLY A N 1
ATOM 4456 C CA . GLY A 1 574 ? 10.420 19.826 -9.990 1.00 81.25 574 GLY A CA 1
ATOM 4457 C C . GLY A 1 574 ? 8.945 20.208 -10.022 1.00 81.25 574 GLY A C 1
ATOM 4458 O O . GLY A 1 574 ? 8.214 19.781 -10.907 1.00 81.25 574 GLY A O 1
ATOM 4459 N N . ARG A 1 575 ? 8.508 21.080 -9.109 1.00 78.00 575 ARG A N 1
ATOM 4460 C CA . ARG A 1 575 ? 7.111 21.542 -9.024 1.00 78.00 575 ARG A CA 1
ATOM 4461 C C . ARG A 1 575 ? 6.784 22.572 -10.109 1.00 78.00 575 ARG A C 1
ATOM 4463 O O . ARG A 1 575 ? 6.571 23.747 -9.818 1.00 78.00 575 ARG A O 1
ATOM 4470 N N . SER A 1 576 ? 6.774 22.160 -11.375 1.00 78.50 576 SER A N 1
ATOM 4471 C CA . SER A 1 576 ? 6.387 23.029 -12.488 1.00 78.50 576 SER A CA 1
ATOM 4472 C C . SER A 1 576 ? 5.628 22.271 -13.571 1.00 78.50 576 SER A C 1
ATOM 4474 O O . SER A 1 576 ? 5.932 21.118 -13.861 1.00 78.50 576 SER A O 1
ATOM 4476 N N . ARG A 1 577 ? 4.728 22.975 -14.270 1.00 76.00 577 ARG A N 1
ATOM 4477 C CA . ARG A 1 577 ? 3.972 22.422 -15.408 1.00 76.00 577 ARG A CA 1
ATOM 4478 C C . ARG A 1 577 ? 4.855 21.837 -16.510 1.00 76.00 577 ARG A C 1
ATOM 4480 O O . ARG A 1 577 ? 4.427 20.926 -17.208 1.00 76.00 577 ARG A O 1
ATOM 4487 N N . PHE A 1 578 ? 6.060 22.382 -16.693 1.00 77.88 578 PHE A N 1
ATOM 4488 C CA . PHE A 1 578 ? 7.014 21.853 -17.664 1.00 77.88 578 PHE A CA 1
ATOM 4489 C C . PHE A 1 578 ? 7.451 20.430 -17.285 1.00 77.88 578 PHE A C 1
ATOM 4491 O O . PHE A 1 578 ? 7.472 19.544 -18.136 1.00 77.88 578 PHE A O 1
ATOM 4498 N N . TRP A 1 579 ? 7.727 20.200 -15.999 1.00 74.75 579 TRP A N 1
ATOM 4499 C CA . TRP A 1 579 ? 8.117 18.894 -15.469 1.00 74.75 579 TRP A CA 1
ATOM 4500 C C . TRP A 1 579 ? 6.949 17.920 -15.420 1.00 74.75 579 TRP A C 1
ATOM 4502 O O . TRP A 1 579 ? 7.112 16.791 -15.868 1.00 74.75 579 TRP A O 1
ATOM 4512 N N . ASP A 1 580 ? 5.771 18.379 -14.990 1.00 72.50 580 ASP A N 1
ATOM 4513 C CA . ASP A 1 580 ? 4.550 17.563 -14.981 1.00 72.50 580 ASP A CA 1
ATOM 4514 C C . ASP A 1 580 ? 4.193 17.060 -16.397 1.00 72.50 580 ASP A C 1
ATOM 4516 O O . ASP A 1 580 ? 3.652 15.968 -16.557 1.00 72.50 580 ASP A O 1
ATOM 4520 N N . GLY A 1 581 ? 4.504 17.847 -17.437 1.00 72.38 581 GLY A N 1
ATOM 4521 C CA . GLY A 1 581 ? 4.304 17.460 -18.835 1.00 72.38 581 GLY A CA 1
ATOM 4522 C C . GLY A 1 581 ? 5.358 16.488 -19.373 1.00 72.38 581 GLY A C 1
ATOM 4523 O O . GLY A 1 581 ? 5.020 15.592 -20.144 1.00 72.38 581 GLY A O 1
ATOM 4524 N N . LEU A 1 582 ? 6.628 16.652 -18.983 1.00 67.81 582 LEU A N 1
ATOM 4525 C CA . LEU A 1 582 ? 7.729 15.797 -19.445 1.00 67.81 582 LEU A CA 1
ATOM 4526 C C . LEU A 1 582 ? 7.778 14.452 -18.699 1.00 67.81 582 LEU A C 1
ATOM 4528 O O . LEU A 1 582 ? 8.081 13.419 -19.292 1.00 67.81 582 LEU A O 1
ATOM 4532 N N . TYR A 1 583 ? 7.456 14.473 -17.406 1.00 77.25 583 TYR A N 1
ATOM 4533 C CA . TYR A 1 583 ? 7.487 13.336 -16.492 1.00 77.25 583 TYR A CA 1
ATOM 4534 C C . TYR A 1 583 ? 6.199 13.300 -15.659 1.00 77.25 583 TYR A C 1
ATOM 4536 O O . TYR A 1 583 ? 6.221 13.657 -14.479 1.00 77.25 583 TYR A O 1
ATOM 4544 N N . PRO A 1 584 ? 5.070 12.861 -16.245 1.00 67.31 584 PRO A N 1
ATOM 4545 C CA . PRO A 1 584 ? 3.802 12.817 -15.531 1.00 67.31 584 PRO A CA 1
ATOM 4546 C C . PRO A 1 584 ? 3.907 11.923 -14.290 1.00 67.31 584 PRO A C 1
ATOM 4548 O O . PRO A 1 584 ? 4.444 10.812 -14.331 1.00 67.31 584 PRO A O 1
ATOM 4551 N N . GLY A 1 585 ? 3.403 12.424 -13.168 1.00 70.38 585 GLY A N 1
ATOM 4552 C CA . GLY A 1 585 ? 3.446 11.752 -11.876 1.00 70.38 585 GLY A CA 1
ATOM 4553 C C . GLY A 1 585 ? 2.960 12.668 -10.760 1.00 70.38 585 GLY A C 1
ATOM 4554 O O . GLY A 1 585 ? 2.844 13.879 -10.934 1.00 70.38 585 GLY A O 1
ATOM 4555 N N . ILE A 1 586 ? 2.648 12.089 -9.602 1.00 72.19 586 ILE A N 1
ATOM 4556 C CA . ILE A 1 586 ? 2.342 12.876 -8.404 1.00 72.19 586 ILE A CA 1
ATOM 4557 C C . ILE A 1 586 ? 3.651 13.524 -7.951 1.00 72.19 586 ILE A C 1
ATOM 4559 O O . ILE A 1 586 ? 4.636 12.815 -7.778 1.00 72.19 586 ILE A O 1
ATOM 4563 N N . ASN A 1 587 ? 3.664 14.842 -7.746 1.00 75.56 587 ASN A N 1
ATOM 4564 C CA . ASN A 1 587 ? 4.811 15.535 -7.155 1.00 75.56 587 ASN A CA 1
ATOM 4565 C C . ASN A 1 587 ? 5.117 14.924 -5.774 1.00 75.56 587 ASN A C 1
ATOM 4567 O O . ASN A 1 587 ? 4.314 15.049 -4.845 1.00 75.56 587 ASN A O 1
ATOM 4571 N N . VAL A 1 588 ? 6.255 14.238 -5.653 1.00 80.12 588 VAL A N 1
ATOM 4572 C CA . VAL A 1 588 ? 6.640 13.491 -4.444 1.00 80.12 588 VAL A CA 1
ATOM 4573 C C . VAL A 1 588 ? 7.566 14.348 -3.581 1.00 80.12 588 VAL A C 1
ATOM 4575 O O . VAL A 1 588 ? 8.405 15.085 -4.093 1.00 80.12 588 VAL A O 1
ATOM 4578 N N . ASP A 1 589 ? 7.426 14.269 -2.256 1.00 85.38 589 ASP A N 1
ATOM 4579 C CA . ASP A 1 589 ? 8.400 14.872 -1.342 1.00 85.38 589 ASP A CA 1
ATOM 4580 C C . ASP A 1 589 ? 9.787 14.220 -1.530 1.00 85.38 589 ASP A C 1
ATOM 4582 O O . ASP A 1 589 ? 9.857 12.989 -1.618 1.00 85.38 589 ASP A O 1
ATOM 4586 N N . PRO A 1 590 ? 10.897 14.983 -1.562 1.00 87.31 590 PRO A N 1
ATOM 4587 C CA . PRO A 1 590 ? 12.224 14.407 -1.761 1.00 87.31 590 PRO A CA 1
ATOM 4588 C C . PRO A 1 590 ? 12.576 13.300 -0.761 1.00 87.31 590 PRO A C 1
ATOM 4590 O O . PRO A 1 590 ? 13.220 12.325 -1.142 1.00 87.31 590 PRO A O 1
ATOM 4593 N N . ALA A 1 591 ? 12.142 13.396 0.502 1.00 87.00 591 ALA A N 1
ATOM 4594 C CA . ALA A 1 591 ? 12.417 12.347 1.480 1.00 87.00 591 ALA A CA 1
ATOM 4595 C C . ALA A 1 591 ? 11.670 11.050 1.151 1.00 87.00 591 ALA A C 1
ATOM 4597 O O . ALA A 1 591 ? 12.229 9.974 1.331 1.00 87.00 591 ALA A O 1
ATOM 4598 N N . VAL A 1 592 ? 10.453 11.136 0.609 1.00 86.19 592 VAL A N 1
ATOM 4599 C CA . VAL A 1 592 ? 9.693 9.963 0.154 1.00 86.19 592 VAL A CA 1
ATOM 4600 C C . VAL A 1 592 ? 10.300 9.380 -1.124 1.00 86.19 592 VAL A C 1
ATOM 4602 O O . VAL A 1 592 ? 10.418 8.163 -1.233 1.00 86.19 592 VAL A O 1
ATOM 4605 N N . LEU A 1 593 ? 10.748 10.221 -2.067 1.00 84.56 593 LEU A N 1
ATOM 4606 C CA . LEU A 1 593 ? 11.398 9.755 -3.299 1.00 84.56 593 LEU A CA 1
ATOM 4607 C C . LEU A 1 593 ? 12.674 8.951 -3.011 1.00 84.56 593 LEU A C 1
ATOM 4609 O O . LEU A 1 593 ? 12.922 7.937 -3.656 1.00 84.56 593 LEU A O 1
ATOM 4613 N N . PHE A 1 594 ? 13.477 9.404 -2.046 1.00 84.56 594 PHE A N 1
ATOM 4614 C CA . PHE A 1 594 ? 14.705 8.727 -1.624 1.00 84.56 594 PHE A CA 1
ATOM 4615 C C . PHE A 1 594 ? 14.480 7.690 -0.513 1.00 84.56 594 PHE A C 1
ATOM 4617 O O . PHE A 1 594 ? 15.450 7.248 0.103 1.00 84.56 594 PHE A O 1
ATOM 4624 N N . GLU A 1 595 ? 13.224 7.310 -0.249 1.00 85.88 595 GLU A N 1
ATOM 4625 C CA . GLU A 1 595 ? 12.851 6.285 0.738 1.00 85.88 595 GLU A CA 1
ATOM 4626 C C . GLU A 1 595 ? 13.392 6.576 2.154 1.00 85.88 595 GLU A C 1
ATOM 4628 O O . GLU A 1 595 ? 13.684 5.669 2.932 1.00 85.88 595 GLU A O 1
ATOM 4633 N N . LEU A 1 596 ? 13.565 7.857 2.491 1.00 86.19 596 LEU A N 1
ATOM 4634 C CA . LEU A 1 596 ? 13.927 8.350 3.825 1.00 86.19 596 LEU A CA 1
ATOM 4635 C C . LEU A 1 596 ? 12.697 8.590 4.712 1.00 86.19 596 LEU A C 1
ATOM 4637 O O . LEU A 1 596 ? 12.835 8.766 5.920 1.00 86.19 596 LEU A O 1
ATOM 4641 N N . ASP A 1 597 ? 11.511 8.641 4.107 1.00 85.81 597 ASP A N 1
ATOM 4642 C CA . ASP A 1 597 ? 10.210 8.772 4.758 1.00 85.81 597 ASP A CA 1
ATOM 4643 C C . ASP A 1 597 ? 9.140 8.041 3.915 1.00 85.81 597 ASP A C 1
ATOM 4645 O O . ASP A 1 597 ? 9.423 7.539 2.828 1.00 85.81 597 ASP A O 1
ATOM 4649 N N . GLY A 1 598 ? 7.898 7.970 4.397 1.00 84.00 598 GLY A N 1
ATOM 4650 C CA . GLY A 1 598 ? 6.747 7.448 3.642 1.00 84.00 598 GLY A CA 1
ATOM 4651 C C . GLY A 1 598 ? 6.171 6.127 4.158 1.00 84.00 598 GLY A C 1
ATOM 4652 O O . GLY A 1 598 ? 5.056 5.757 3.781 1.00 84.00 598 GLY A O 1
ATOM 4653 N N . MET A 1 599 ? 6.860 5.446 5.082 1.00 86.94 599 MET A N 1
ATOM 4654 C CA . MET A 1 599 ? 6.286 4.280 5.772 1.00 86.94 599 MET A CA 1
ATOM 4655 C C . MET A 1 599 ? 5.307 4.732 6.857 1.00 86.94 599 MET A C 1
ATOM 4657 O O . MET A 1 599 ? 5.551 5.695 7.583 1.00 86.94 599 MET A O 1
ATOM 4661 N N . LYS A 1 600 ? 4.196 4.008 7.004 1.00 87.44 600 LYS A N 1
ATOM 4662 C CA . LYS A 1 600 ? 3.203 4.275 8.053 1.00 87.44 600 LYS A CA 1
ATOM 4663 C C . LYS A 1 600 ? 3.538 3.454 9.296 1.00 87.44 600 LYS A C 1
ATOM 4665 O O . LYS A 1 600 ? 3.586 2.228 9.226 1.00 87.44 600 LYS A O 1
ATOM 4670 N N . GLY A 1 601 ? 3.721 4.125 10.427 1.00 90.75 601 GLY A N 1
ATOM 4671 C CA . GLY A 1 601 ? 3.922 3.499 11.728 1.00 90.75 601 GLY A CA 1
ATOM 4672 C C . GLY A 1 601 ? 2.629 2.956 12.358 1.00 90.75 601 GLY A C 1
ATOM 4673 O O . GLY A 1 601 ? 1.521 3.194 11.853 1.00 90.75 601 GLY A O 1
ATOM 4674 N N . PRO A 1 602 ? 2.752 2.205 13.468 1.00 93.69 602 PRO A N 1
ATOM 4675 C CA . PRO A 1 602 ? 1.615 1.625 14.184 1.00 93.69 602 PRO A CA 1
ATOM 4676 C C . PRO A 1 602 ? 0.732 2.671 14.882 1.00 93.69 602 PRO A C 1
ATOM 4678 O O . PRO A 1 602 ? 1.060 3.860 14.942 1.00 93.69 602 PRO A O 1
ATOM 4681 N N . LYS A 1 603 ? -0.405 2.222 15.430 1.00 92.88 603 LYS A N 1
ATOM 4682 C CA . LYS A 1 603 ? -1.281 3.062 16.260 1.00 92.88 603 LYS A CA 1
ATOM 4683 C C . LYS A 1 603 ? -0.552 3.422 17.554 1.00 92.88 603 LYS A C 1
ATOM 4685 O O . LYS A 1 603 ? -0.026 2.536 18.221 1.00 92.88 603 LYS A O 1
ATOM 4690 N N . TYR A 1 604 ? -0.569 4.698 17.922 1.00 95.31 604 TYR A N 1
ATOM 4691 C CA . TYR A 1 604 ? -0.062 5.187 19.201 1.00 95.31 604 TYR A CA 1
ATOM 4692 C C . TYR A 1 604 ? -1.211 5.577 20.129 1.00 95.31 604 TYR A C 1
ATOM 4694 O O . TYR A 1 604 ? -2.179 6.204 19.685 1.00 95.31 604 TYR A O 1
ATOM 4702 N N . ARG A 1 605 ? -1.081 5.249 21.416 1.00 92.94 605 ARG A N 1
ATOM 4703 C CA . ARG A 1 605 ? -1.956 5.736 22.485 1.00 92.94 605 ARG A CA 1
ATOM 4704 C C . ARG A 1 605 ? -1.124 6.282 23.640 1.00 92.94 605 ARG A C 1
ATOM 4706 O O . ARG A 1 605 ? -0.402 5.523 24.278 1.00 92.94 605 ARG A O 1
ATOM 4713 N N . GLY A 1 606 ? -1.267 7.575 23.915 1.00 92.31 606 GLY A N 1
ATOM 4714 C CA . GLY A 1 606 ? -0.722 8.222 25.105 1.00 92.31 606 GLY A CA 1
ATOM 4715 C C . GLY A 1 606 ? -1.611 7.964 26.319 1.00 92.31 606 GLY A C 1
ATOM 4716 O O . GLY A 1 606 ? -2.830 8.126 26.249 1.00 92.31 606 GLY A O 1
ATOM 4717 N N . VAL A 1 607 ? -1.003 7.569 27.432 1.00 91.31 607 VAL A N 1
ATOM 4718 C CA . VAL A 1 607 ? -1.705 7.136 28.649 1.00 91.31 607 VAL A CA 1
ATOM 4719 C C . VAL A 1 607 ? -2.020 8.310 29.566 1.00 91.31 607 VAL A C 1
ATOM 4721 O O . VAL A 1 607 ? -3.061 8.319 30.207 1.00 91.31 607 VAL A O 1
ATOM 4724 N N . GLN A 1 608 ? -1.176 9.338 29.615 1.00 85.31 608 GLN A N 1
ATOM 4725 C CA . GLN A 1 608 ? -1.482 10.529 30.417 1.00 85.31 608 GLN A CA 1
ATOM 4726 C C . GLN A 1 608 ? -2.245 11.585 29.613 1.00 85.31 608 GLN A C 1
ATOM 4728 O O . GLN A 1 608 ? -3.174 12.201 30.124 1.00 85.31 608 GLN A O 1
ATOM 4733 N N . SER A 1 609 ? -1.893 11.770 28.337 1.00 80.94 609 SER A N 1
ATOM 4734 C CA . SER A 1 609 ? -2.547 12.759 27.469 1.00 80.94 609 SER A CA 1
ATOM 4735 C C . SER A 1 609 ? -3.862 12.272 26.853 1.00 80.94 609 SER A C 1
ATOM 4737 O O . SER A 1 609 ? -4.609 13.080 26.310 1.00 80.94 609 SER A O 1
ATOM 4739 N N . GLY A 1 610 ? -4.124 10.959 26.854 1.00 82.88 610 GLY A N 1
ATOM 4740 C CA . GLY A 1 610 ? -5.260 10.356 26.148 1.00 82.88 610 GLY A CA 1
ATOM 4741 C C . GLY A 1 610 ? -5.172 10.447 24.617 1.00 82.88 610 GLY A C 1
ATOM 4742 O O . GLY A 1 610 ? -6.117 10.069 23.927 1.00 82.88 610 GLY A O 1
ATOM 4743 N N . THR A 1 611 ? -4.054 10.938 24.070 1.00 83.94 611 THR A N 1
ATOM 4744 C CA . THR A 1 611 ? -3.881 11.145 22.626 1.00 83.94 611 THR A CA 1
ATOM 4745 C C . THR A 1 611 ? -3.879 9.810 21.893 1.00 83.94 611 THR A C 1
ATOM 4747 O O . THR A 1 611 ? -3.077 8.932 22.203 1.00 83.94 611 THR A O 1
ATOM 4750 N N . ILE A 1 612 ? -4.719 9.677 20.866 1.00 87.44 612 ILE A N 1
ATOM 4751 C CA . ILE A 1 612 ? -4.737 8.512 19.979 1.00 87.44 612 ILE A CA 1
ATOM 4752 C C . ILE A 1 612 ? -4.304 8.959 18.586 1.00 87.44 612 ILE A C 1
ATOM 4754 O O . ILE A 1 612 ? -4.925 9.830 17.983 1.00 87.44 612 ILE A O 1
ATOM 4758 N N . ILE A 1 613 ? -3.246 8.343 18.061 1.00 87.50 613 ILE A N 1
ATOM 4759 C CA . ILE A 1 613 ? -2.802 8.534 16.678 1.00 87.50 613 ILE A CA 1
ATOM 4760 C C . ILE A 1 613 ? -3.009 7.204 15.965 1.00 87.50 613 ILE A C 1
ATOM 4762 O O . ILE A 1 613 ? -2.310 6.231 16.238 1.00 87.50 613 ILE A O 1
ATOM 4766 N N . SER A 1 614 ? -3.991 7.147 15.065 1.00 83.44 614 SER A N 1
ATOM 4767 C CA . SER A 1 614 ? -4.386 5.910 14.378 1.00 83.44 614 SER A CA 1
ATOM 4768 C C . SER A 1 614 ? -3.259 5.309 13.529 1.00 83.44 614 SER A C 1
ATOM 4770 O O . SER A 1 614 ? -3.132 4.086 13.457 1.00 83.44 614 SER A O 1
ATOM 4772 N N . LYS A 1 615 ? -2.430 6.161 12.912 1.00 86.94 615 LYS A N 1
ATOM 4773 C CA . LYS A 1 615 ? -1.211 5.792 12.182 1.00 86.94 615 LYS A CA 1
ATOM 4774 C C . LYS A 1 615 ? -0.121 6.820 12.464 1.00 86.94 615 LYS A C 1
ATOM 4776 O O . LYS A 1 615 ? -0.288 7.993 12.138 1.00 86.94 615 LYS A O 1
ATOM 4781 N N . THR A 1 616 ? 0.968 6.385 13.082 1.00 93.44 616 THR A N 1
ATOM 4782 C CA . THR A 1 616 ? 2.158 7.223 13.292 1.00 93.44 616 THR A CA 1
ATOM 4783 C C . THR A 1 616 ? 3.011 7.320 12.019 1.00 93.44 616 THR A C 1
ATOM 4785 O O . THR A 1 616 ? 2.711 6.677 11.009 1.00 93.44 616 THR A O 1
ATOM 4788 N N . GLY A 1 617 ? 4.047 8.163 12.036 1.00 91.44 617 GLY A N 1
ATOM 4789 C CA . GLY A 1 617 ? 4.959 8.357 10.901 1.00 91.44 617 GLY A CA 1
ATOM 4790 C C . GLY A 1 617 ? 6.021 7.260 10.737 1.00 91.44 617 GLY A C 1
ATOM 4791 O O . GLY A 1 617 ? 6.052 6.273 11.477 1.00 91.44 617 GLY A O 1
ATOM 4792 N N . HIS A 1 618 ? 6.931 7.468 9.782 1.00 93.94 618 HIS A N 1
ATOM 4793 C CA . HIS A 1 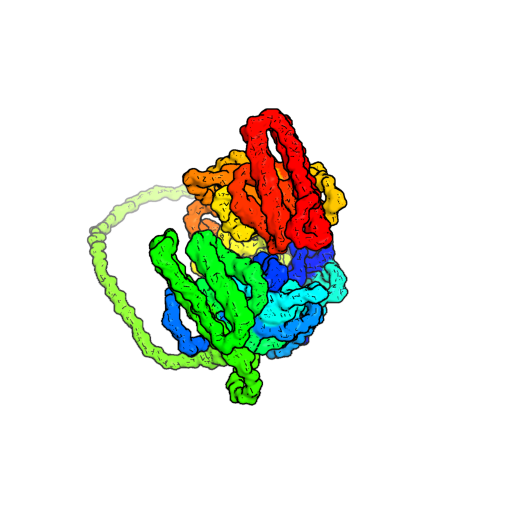618 ? 8.011 6.536 9.441 1.00 93.94 618 HIS A CA 1
ATOM 4794 C C . HIS A 1 618 ? 8.961 6.252 10.615 1.00 93.94 618 HIS A C 1
ATOM 4796 O O . HIS A 1 618 ? 9.416 5.127 10.781 1.00 93.94 618 HIS A O 1
ATOM 4802 N N . LEU A 1 619 ? 9.209 7.214 11.507 1.00 95.06 619 LEU A N 1
ATOM 4803 C CA . LEU A 1 619 ? 10.119 7.003 12.643 1.00 95.06 619 LEU A CA 1
ATOM 4804 C C . LEU A 1 619 ? 9.582 6.007 13.674 1.00 95.06 619 LEU A C 1
ATOM 4806 O O . LEU A 1 619 ? 10.344 5.209 14.217 1.00 95.06 619 LEU A O 1
ATOM 4810 N N . ALA A 1 620 ? 8.272 6.005 13.915 1.00 95.56 620 ALA A N 1
ATOM 4811 C CA . ALA A 1 620 ? 7.644 4.980 14.738 1.00 95.56 620 ALA A CA 1
ATOM 4812 C C . ALA A 1 620 ? 7.725 3.600 14.074 1.00 95.56 620 ALA A C 1
ATOM 4814 O O . ALA A 1 620 ? 7.931 2.610 14.770 1.00 95.56 620 ALA A O 1
ATOM 4815 N N . HIS A 1 621 ? 7.616 3.532 12.741 1.00 94.31 621 HIS A N 1
ATOM 4816 C CA . HIS A 1 621 ? 7.848 2.295 11.994 1.00 94.31 621 HIS A CA 1
ATOM 4817 C C . HIS A 1 621 ? 9.283 1.778 12.195 1.00 94.31 621 HIS A C 1
ATOM 4819 O O . HIS A 1 621 ? 9.456 0.637 12.620 1.00 94.31 621 HIS A O 1
ATOM 4825 N N . LEU A 1 622 ? 10.293 2.635 12.003 1.00 94.38 622 LEU A N 1
ATOM 4826 C CA . LEU A 1 622 ? 11.703 2.293 12.221 1.00 94.38 622 LEU A CA 1
ATOM 4827 C C . LEU A 1 622 ? 11.983 1.835 13.660 1.00 94.38 622 LEU A C 1
ATOM 4829 O O . LEU A 1 622 ? 12.717 0.872 13.868 1.00 94.38 622 LEU A O 1
ATOM 4833 N N . LEU A 1 623 ? 11.398 2.505 14.661 1.00 95.25 623 LEU A N 1
ATOM 4834 C CA . LEU A 1 623 ? 11.553 2.120 16.066 1.00 95.25 623 LEU A CA 1
ATOM 4835 C C . LEU A 1 623 ? 10.964 0.737 16.347 1.00 95.25 623 LEU A C 1
ATOM 4837 O O . LEU A 1 623 ? 11.580 -0.051 17.059 1.00 95.25 623 LEU A O 1
ATOM 4841 N N . VAL A 1 624 ? 9.787 0.439 15.803 1.00 94.25 624 VAL A N 1
ATOM 4842 C CA . VAL A 1 624 ? 9.140 -0.867 15.973 1.00 94.25 624 VAL A CA 1
ATOM 4843 C C . VAL A 1 624 ? 9.968 -1.952 15.295 1.00 94.25 624 VAL A C 1
ATOM 4845 O O . VAL A 1 624 ? 10.279 -2.949 15.933 1.00 94.25 624 VAL A O 1
ATOM 4848 N N . GLN A 1 625 ? 10.451 -1.731 14.070 1.00 92.25 625 GLN A N 1
ATOM 4849 C CA . GLN A 1 625 ? 11.344 -2.689 13.413 1.00 92.25 625 GLN A CA 1
ATOM 4850 C C . GLN A 1 625 ? 12.638 -2.926 14.213 1.00 92.25 625 GLN A C 1
ATOM 4852 O O . GLN A 1 625 ? 13.076 -4.061 14.388 1.00 92.25 625 GLN A O 1
ATOM 4857 N N . GLU A 1 626 ? 13.212 -1.875 14.797 1.00 92.50 626 GLU A N 1
ATOM 4858 C CA . GLU A 1 626 ? 14.376 -1.984 15.680 1.00 92.50 626 GLU A CA 1
ATOM 4859 C C . GLU A 1 626 ? 14.092 -2.746 16.988 1.00 92.50 626 GLU A C 1
ATOM 4861 O O . GLU A 1 626 ? 15.005 -3.314 17.597 1.00 92.50 626 GLU A O 1
ATOM 4866 N N . CYS A 1 627 ? 12.836 -2.760 17.438 1.00 92.31 627 CYS A N 1
ATOM 4867 C CA . CYS A 1 627 ? 12.381 -3.581 18.557 1.00 92.31 627 CYS A CA 1
ATOM 4868 C C . CYS A 1 627 ? 12.146 -5.039 18.131 1.00 92.31 627 CYS A C 1
ATOM 4870 O O . CYS A 1 627 ? 12.430 -5.956 18.910 1.00 92.31 627 CYS A O 1
ATOM 4872 N N . ARG A 1 628 ? 11.690 -5.283 16.896 1.00 90.38 628 ARG A N 1
ATOM 4873 C CA . ARG A 1 628 ? 11.532 -6.633 16.322 1.00 90.38 628 ARG A CA 1
ATOM 4874 C C . ARG A 1 628 ? 12.858 -7.364 16.228 1.00 90.38 628 ARG A C 1
ATOM 4876 O O . ARG A 1 628 ? 12.941 -8.493 16.709 1.00 90.38 628 ARG A O 1
ATOM 4883 N N . ASP A 1 629 ? 13.877 -6.680 15.719 1.00 89.62 629 ASP A N 1
ATOM 4884 C CA . ASP A 1 629 ? 15.197 -7.239 15.409 1.00 89.62 629 ASP A CA 1
ATOM 4885 C C . ASP A 1 629 ? 16.102 -7.451 16.640 1.00 89.62 629 ASP A C 1
ATOM 4887 O O . ASP A 1 629 ? 17.259 -7.848 16.497 1.00 89.62 629 ASP A O 1
ATOM 4891 N N . ILE A 1 630 ? 15.602 -7.217 17.861 1.00 89.19 630 ILE A N 1
ATOM 4892 C CA . ILE A 1 630 ? 16.345 -7.526 19.092 1.00 89.19 630 ILE A CA 1
ATOM 4893 C C . ILE A 1 630 ? 16.651 -9.040 19.130 1.00 89.19 630 ILE A C 1
ATOM 4895 O O . ILE A 1 630 ? 15.711 -9.844 19.080 1.00 89.19 630 ILE A O 1
ATOM 4899 N N . PRO A 1 631 ? 17.934 -9.452 19.235 1.00 87.44 631 PRO A N 1
ATOM 4900 C CA . PRO A 1 631 ? 18.317 -10.860 19.258 1.00 87.44 631 PRO A CA 1
ATOM 4901 C C . PRO A 1 631 ? 17.629 -11.628 20.386 1.00 87.44 631 PRO A C 1
ATOM 4903 O O . PRO A 1 631 ? 17.482 -11.122 21.495 1.00 87.44 631 PRO A O 1
ATOM 4906 N N . ARG A 1 632 ? 17.278 -12.898 20.142 1.00 84.25 632 ARG A N 1
ATOM 4907 C CA . ARG A 1 632 ? 16.631 -13.758 21.154 1.00 84.25 632 ARG A CA 1
ATOM 4908 C C . ARG A 1 632 ? 17.445 -13.924 22.442 1.00 84.25 632 ARG A C 1
ATOM 4910 O O . ARG A 1 632 ? 16.851 -14.185 23.478 1.00 84.25 632 ARG A O 1
ATOM 4917 N N . SER A 1 633 ? 18.770 -13.770 22.389 1.00 81.94 633 SER A N 1
ATOM 4918 C CA . SER A 1 633 ? 19.637 -13.779 23.578 1.00 81.94 633 SER A CA 1
ATOM 4919 C C . SER A 1 633 ? 19.326 -12.647 24.556 1.00 81.94 633 SER A C 1
ATOM 4921 O O . SER A 1 633 ? 19.546 -12.800 25.753 1.00 81.94 633 SER A O 1
ATOM 4923 N N . ASP A 1 634 ? 18.804 -11.535 24.042 1.00 84.06 634 ASP A N 1
ATOM 4924 C CA . ASP A 1 634 ? 18.562 -10.303 24.792 1.00 84.06 634 ASP A CA 1
ATOM 4925 C C . ASP A 1 634 ? 17.077 -10.171 25.174 1.00 84.06 634 ASP A C 1
ATOM 4927 O O . ASP A 1 634 ? 16.661 -9.195 25.805 1.00 84.06 634 ASP A O 1
ATOM 4931 N N . VAL A 1 635 ? 16.265 -11.163 24.790 1.00 88.00 635 VAL A N 1
ATOM 4932 C CA . VAL A 1 635 ? 14.854 -11.268 25.150 1.00 88.00 635 VAL A CA 1
ATOM 4933 C C . VAL A 1 635 ? 14.743 -11.967 26.495 1.00 88.00 635 VAL A C 1
ATOM 4935 O O . VAL A 1 635 ? 15.161 -13.110 26.670 1.00 88.00 635 VAL A O 1
ATOM 4938 N N . THR A 1 636 ? 14.121 -11.287 27.453 1.00 87.62 636 THR A N 1
ATOM 4939 C CA . THR A 1 636 ? 13.761 -11.907 28.725 1.00 87.62 636 THR A CA 1
ATOM 4940 C C . THR A 1 636 ? 12.533 -12.784 28.502 1.00 87.62 636 THR A C 1
ATOM 4942 O O . THR A 1 636 ? 11.405 -12.291 28.417 1.00 87.62 636 THR A O 1
ATOM 4945 N N . LEU A 1 637 ? 12.764 -14.091 28.368 1.00 84.06 637 LEU A N 1
ATOM 4946 C CA . LEU A 1 637 ? 11.703 -15.092 28.321 1.00 84.06 637 LEU A CA 1
ATOM 4947 C C . LEU A 1 637 ? 11.085 -15.210 29.708 1.00 84.06 637 LEU A C 1
ATOM 4949 O O . LEU A 1 637 ? 11.729 -15.669 30.653 1.00 84.06 637 LEU A O 1
ATOM 4953 N N . VAL A 1 638 ? 9.830 -14.803 29.832 1.00 82.19 638 VAL A N 1
ATOM 4954 C CA . VAL A 1 638 ? 9.125 -14.909 31.102 1.00 82.19 638 VAL A CA 1
ATOM 4955 C C . VAL A 1 638 ? 8.538 -16.317 31.187 1.00 82.19 638 VAL A C 1
ATOM 4957 O O . VAL A 1 638 ? 7.881 -16.792 30.261 1.00 82.19 638 VAL A O 1
ATOM 4960 N N . HIS A 1 639 ? 8.840 -17.043 32.263 1.00 78.31 639 HIS A N 1
ATOM 4961 C CA . HIS A 1 639 ? 8.398 -18.428 32.406 1.00 78.31 639 HIS A CA 1
ATOM 4962 C C . HIS A 1 639 ? 6.903 -18.481 32.746 1.00 78.31 639 HIS A C 1
ATOM 4964 O O . HIS A 1 639 ? 6.489 -17.973 33.788 1.00 78.31 639 HIS A O 1
ATOM 4970 N N . TYR A 1 640 ? 6.102 -19.130 31.892 1.00 72.06 640 TYR A N 1
ATOM 4971 C CA . TYR A 1 640 ? 4.661 -19.284 32.106 1.00 72.06 640 TYR A CA 1
ATOM 4972 C C . TYR A 1 640 ? 4.239 -20.737 32.283 1.00 72.06 640 TYR A C 1
ATOM 4974 O O . TYR A 1 640 ? 4.693 -21.609 31.543 1.00 72.06 640 TYR A O 1
ATOM 4982 N N . PRO A 1 641 ? 3.257 -20.992 33.163 1.00 71.94 641 PRO A N 1
ATOM 4983 C CA . PRO A 1 641 ? 2.584 -22.283 33.229 1.00 71.94 641 PRO A CA 1
ATOM 4984 C C . PRO A 1 641 ? 1.670 -22.543 32.018 1.00 71.94 641 PRO A C 1
ATOM 4986 O O . PRO A 1 641 ? 1.315 -23.690 31.764 1.00 71.94 641 PRO A O 1
ATOM 4989 N N . ARG A 1 642 ? 1.274 -21.496 31.278 1.00 74.00 642 ARG A N 1
ATOM 4990 C CA . ARG A 1 642 ? 0.398 -21.572 30.103 1.00 74.00 642 ARG A CA 1
ATOM 4991 C C . ARG A 1 642 ? 0.955 -20.709 28.974 1.00 74.00 642 ARG A C 1
ATOM 4993 O O . ARG A 1 642 ? 1.231 -19.532 29.177 1.00 74.00 642 ARG A O 1
ATOM 5000 N N . ILE A 1 643 ? 1.053 -21.286 27.780 1.00 78.19 643 ILE A N 1
ATOM 5001 C CA . ILE A 1 643 ? 1.455 -20.583 26.559 1.00 78.19 643 ILE A CA 1
ATOM 5002 C C . ILE A 1 643 ? 0.295 -20.682 25.571 1.00 78.19 643 ILE A C 1
ATOM 5004 O O . ILE A 1 643 ? -0.218 -21.768 25.307 1.00 78.19 643 ILE A O 1
ATOM 5008 N N . THR A 1 644 ? -0.157 -19.532 25.085 1.00 78.31 644 THR A N 1
ATOM 5009 C CA . THR A 1 644 ? -1.141 -19.417 24.003 1.00 78.31 644 THR A CA 1
ATOM 5010 C C . THR A 1 644 ? -0.396 -19.011 22.736 1.00 78.31 644 THR A C 1
ATOM 5012 O O . THR A 1 644 ? 0.413 -19.787 22.236 1.00 78.31 644 THR A O 1
ATOM 5015 N N . THR A 1 645 ? -0.587 -17.780 22.271 1.00 75.50 645 THR A N 1
ATOM 5016 C CA . THR A 1 645 ? 0.274 -17.149 21.275 1.00 75.50 645 THR A CA 1
ATOM 5017 C C . THR A 1 645 ? 1.243 -16.237 22.022 1.00 75.50 645 THR A C 1
ATOM 5019 O O . THR A 1 645 ? 0.769 -15.324 22.706 1.00 75.50 645 THR A O 1
ATOM 5022 N N . PRO A 1 646 ? 2.564 -16.476 21.948 1.00 81.25 646 PRO A N 1
ATOM 5023 C CA . PRO A 1 646 ? 3.540 -15.590 22.561 1.00 81.25 646 PRO A CA 1
ATOM 5024 C C . PRO A 1 646 ? 3.410 -14.172 22.001 1.00 81.25 646 PRO A C 1
ATOM 5026 O O . PRO A 1 646 ? 3.263 -13.997 20.792 1.00 81.25 646 PRO A O 1
ATOM 5029 N N . VAL A 1 647 ? 3.450 -13.165 22.874 1.00 86.38 647 VAL A N 1
ATOM 5030 C CA . VAL A 1 647 ? 3.412 -11.750 22.481 1.00 86.38 647 VAL A CA 1
ATOM 5031 C C . VAL A 1 647 ? 4.614 -11.041 23.080 1.00 86.38 647 VAL A C 1
ATOM 5033 O O . VAL A 1 647 ? 4.845 -11.103 24.291 1.00 86.38 647 VAL A O 1
ATOM 5036 N N . ALA A 1 648 ? 5.374 -10.351 22.235 1.00 92.00 648 ALA A N 1
ATOM 5037 C CA . ALA A 1 648 ? 6.529 -9.592 22.679 1.00 92.00 648 ALA A CA 1
ATOM 5038 C C . ALA A 1 648 ? 6.134 -8.175 23.120 1.00 92.00 648 ALA A C 1
ATOM 5040 O O . ALA A 1 648 ? 5.342 -7.495 22.462 1.00 92.00 648 ALA A O 1
ATOM 5041 N N . VAL A 1 649 ? 6.736 -7.720 24.218 1.00 95.38 649 VAL A N 1
ATOM 5042 C CA . VAL A 1 649 ? 6.682 -6.330 24.678 1.00 95.38 649 VAL A CA 1
ATOM 5043 C C . VAL A 1 649 ? 8.081 -5.768 24.723 1.00 95.38 649 VAL A C 1
ATOM 5045 O O . VAL A 1 649 ? 8.956 -6.343 25.366 1.00 95.38 649 VAL A O 1
ATOM 5048 N N . THR A 1 650 ? 8.282 -4.610 24.107 1.00 96.19 650 THR A N 1
ATOM 5049 C CA . THR A 1 650 ? 9.539 -3.872 24.243 1.00 96.19 650 THR A CA 1
ATOM 5050 C C . THR A 1 650 ? 9.295 -2.584 25.008 1.00 96.19 650 THR A C 1
ATOM 5052 O O . THR A 1 650 ? 8.510 -1.749 24.576 1.00 96.19 650 THR A O 1
ATOM 5055 N N . VAL A 1 651 ? 9.965 -2.412 26.144 1.00 95.75 651 VAL A N 1
ATOM 5056 C CA . VAL A 1 651 ? 9.938 -1.167 26.917 1.00 95.75 651 VAL A CA 1
ATOM 5057 C C . VAL A 1 651 ? 11.104 -0.301 26.466 1.00 95.75 651 VAL A C 1
ATOM 5059 O O . VAL A 1 651 ? 12.260 -0.719 26.561 1.00 95.75 651 VAL A O 1
ATOM 5062 N N . VAL A 1 652 ? 10.802 0.897 25.969 1.00 95.38 652 VAL A N 1
ATOM 5063 C CA . VAL A 1 652 ? 11.776 1.867 25.465 1.00 95.38 652 VAL A CA 1
ATOM 5064 C C . VAL A 1 652 ? 11.723 3.114 26.336 1.00 95.38 652 VAL A C 1
ATOM 5066 O O . VAL A 1 652 ? 10.767 3.885 26.289 1.00 95.38 652 VAL A O 1
ATOM 5069 N N . ASN A 1 653 ? 12.779 3.328 27.116 1.00 94.25 653 ASN A N 1
ATOM 5070 C CA . ASN A 1 653 ? 12.934 4.526 27.928 1.00 94.25 653 ASN A CA 1
ATOM 5071 C C . ASN A 1 653 ? 13.667 5.620 27.139 1.00 94.25 653 ASN A C 1
ATOM 5073 O O . ASN A 1 653 ? 14.801 5.422 26.692 1.00 94.25 653 ASN A O 1
ATOM 5077 N N . LEU A 1 654 ? 13.023 6.780 27.007 1.00 93.69 654 LEU A N 1
ATOM 5078 C CA . LEU A 1 654 ? 13.429 7.927 26.197 1.00 93.69 654 LEU A CA 1
ATOM 5079 C C . LEU A 1 654 ? 13.740 9.128 27.095 1.00 93.69 654 LEU A C 1
ATOM 5081 O O . LEU A 1 654 ? 12.849 9.807 27.609 1.00 93.69 654 LEU A O 1
ATOM 5085 N N . TRP A 1 655 ? 15.029 9.370 27.320 1.00 89.69 655 TRP A N 1
ATOM 5086 C CA . TRP A 1 655 ? 15.482 10.345 28.317 1.00 89.69 655 TRP A CA 1
ATOM 5087 C C . TRP A 1 655 ? 15.837 11.682 27.669 1.00 89.69 655 TRP A C 1
ATOM 5089 O O . TRP A 1 655 ? 15.604 12.754 28.232 1.00 89.69 655 TRP A O 1
ATOM 5099 N N . HIS A 1 656 ? 16.398 11.621 26.465 1.00 91.56 656 HIS A N 1
ATOM 5100 C CA . HIS A 1 656 ? 16.793 12.790 25.705 1.00 91.56 656 HIS A CA 1
ATOM 5101 C C . HIS A 1 656 ? 15.600 13.382 24.945 1.00 91.56 656 HIS A C 1
ATOM 5103 O O . HIS A 1 656 ? 14.768 12.669 24.390 1.00 91.56 656 HIS A O 1
ATOM 5109 N N . LYS A 1 657 ? 15.535 14.716 24.928 1.00 89.81 657 LYS A N 1
ATOM 5110 C CA . LYS A 1 657 ? 14.566 15.495 24.157 1.00 89.81 657 LYS A CA 1
ATOM 5111 C C . LYS A 1 657 ? 15.278 16.127 22.959 1.00 89.81 657 LYS A C 1
ATOM 5113 O O . LYS A 1 657 ? 16.003 17.106 23.167 1.00 89.81 657 LYS A O 1
ATOM 5118 N N . PRO A 1 658 ? 15.087 15.592 21.745 1.00 89.75 658 PRO A N 1
ATOM 5119 C CA . PRO A 1 658 ? 15.554 16.228 20.523 1.00 89.75 658 PRO A CA 1
ATOM 5120 C C . PRO A 1 658 ? 14.983 17.640 20.379 1.00 89.75 658 PRO A C 1
ATOM 5122 O O . PRO A 1 658 ? 13.882 17.939 20.853 1.00 89.75 658 PRO A O 1
ATOM 5125 N N . LYS A 1 659 ? 15.727 18.524 19.716 1.00 90.50 659 LYS A N 1
ATOM 5126 C CA . LYS A 1 659 ? 15.187 19.815 19.282 1.00 90.50 659 LYS A CA 1
ATOM 5127 C C . LYS A 1 659 ? 14.174 19.605 18.141 1.00 90.50 659 LYS A C 1
ATOM 5129 O O . LYS A 1 659 ? 14.340 18.667 17.362 1.00 90.50 659 LYS A O 1
ATOM 5134 N N . PRO A 1 660 ? 13.196 20.521 17.975 1.00 88.56 660 PRO A N 1
ATOM 5135 C CA . PRO A 1 660 ? 12.192 20.462 16.902 1.00 88.56 660 PRO A CA 1
ATOM 5136 C C . PRO A 1 660 ? 12.775 20.318 15.499 1.00 88.56 660 PRO A C 1
ATOM 5138 O O . PRO A 1 660 ? 12.152 19.718 14.628 1.00 88.56 660 PRO A O 1
ATOM 5141 N N . GLU A 1 661 ? 13.972 20.860 15.292 1.00 91.69 661 GLU A N 1
ATOM 5142 C CA . GLU A 1 661 ? 14.770 20.648 14.099 1.00 91.69 661 GLU A CA 1
ATOM 5143 C C . GLU A 1 661 ? 16.207 20.316 14.513 1.00 91.69 661 GLU A C 1
ATOM 5145 O O . GLU A 1 661 ? 16.847 21.070 15.252 1.00 91.69 661 GLU A O 1
ATOM 5150 N N . GLU A 1 662 ? 16.713 19.181 14.034 1.00 89.12 662 GLU A N 1
ATOM 5151 C CA . GLU A 1 662 ? 18.115 18.791 14.172 1.00 89.12 662 GLU A CA 1
ATOM 5152 C C . GLU A 1 662 ? 18.694 18.342 12.831 1.00 89.12 662 GLU A C 1
ATOM 5154 O O . GLU A 1 662 ? 17.986 17.909 11.920 1.00 89.12 662 GLU A O 1
ATOM 5159 N N . HIS A 1 663 ? 20.018 18.413 12.727 1.00 87.81 663 HIS A N 1
ATOM 5160 C CA . HIS A 1 663 ? 20.781 17.903 11.594 1.00 87.81 663 HIS A CA 1
ATOM 5161 C C . HIS A 1 663 ? 21.610 16.714 12.083 1.00 87.81 663 HIS A C 1
ATOM 5163 O O . HIS A 1 663 ? 22.696 16.916 12.644 1.00 87.81 663 HIS A O 1
ATOM 5169 N N . PRO A 1 664 ? 21.092 15.478 11.958 1.00 82.62 664 PRO A N 1
ATOM 5170 C CA . PRO A 1 664 ? 21.805 14.296 12.410 1.00 82.62 664 PRO A CA 1
ATOM 5171 C C . PRO A 1 664 ? 23.171 14.212 11.731 1.00 82.62 664 PRO A C 1
ATOM 5173 O O . PRO A 1 664 ? 23.297 14.419 10.523 1.00 82.62 664 PRO A O 1
ATOM 5176 N N . ARG A 1 665 ? 24.216 13.913 12.512 1.00 70.94 665 ARG A N 1
ATOM 5177 C CA . ARG A 1 665 ? 25.553 13.718 11.947 1.00 70.94 665 ARG A CA 1
ATOM 5178 C C . ARG A 1 665 ? 25.556 12.467 11.074 1.00 70.94 665 ARG A C 1
ATOM 5180 O O . ARG A 1 665 ? 25.354 11.355 11.559 1.00 70.94 665 ARG A O 1
ATOM 5187 N N . VAL A 1 666 ? 25.814 12.716 9.802 1.00 70.69 666 VAL A N 1
ATOM 5188 C CA . VAL A 1 666 ? 26.029 11.776 8.705 1.00 70.69 666 VAL A CA 1
ATOM 5189 C C . VAL A 1 666 ? 27.224 10.855 9.033 1.00 70.69 666 VAL A C 1
ATOM 5191 O O . VAL A 1 666 ? 28.152 11.282 9.726 1.00 70.69 666 VAL A O 1
ATOM 5194 N N . PHE A 1 667 ? 27.203 9.583 8.614 1.00 74.19 667 PHE A N 1
ATOM 5195 C CA . PHE A 1 667 ? 28.283 8.637 8.947 1.00 74.19 667 PHE A CA 1
ATOM 5196 C C . PHE A 1 667 ? 29.577 8.963 8.185 1.00 74.19 667 PHE A C 1
ATOM 5198 O O . PHE A 1 667 ? 29.532 9.413 7.038 1.00 74.19 667 PHE A O 1
ATOM 5205 N N . SER A 1 668 ? 30.728 8.714 8.823 1.00 63.59 668 SER A N 1
ATOM 5206 C CA . SER A 1 668 ? 32.044 8.855 8.192 1.00 63.59 668 SER A CA 1
ATOM 5207 C C . SER A 1 668 ? 32.304 7.737 7.180 1.00 63.59 668 SER A C 1
ATOM 5209 O O . SER A 1 668 ? 31.916 6.586 7.392 1.00 63.59 668 SER A O 1
ATOM 5211 N N . ASP A 1 669 ? 32.991 8.088 6.098 1.00 59.53 669 ASP A N 1
ATOM 5212 C CA . ASP A 1 669 ? 33.139 7.284 4.888 1.00 59.53 669 ASP A CA 1
ATOM 5213 C C . ASP A 1 669 ? 33.955 6.004 5.067 1.00 59.53 669 ASP A C 1
ATOM 5215 O O . ASP A 1 669 ? 35.182 6.030 5.090 1.00 59.53 669 ASP A O 1
ATOM 5219 N N . SER A 1 670 ? 33.278 4.854 5.057 1.00 61.94 670 SER A N 1
ATOM 5220 C CA . SER A 1 670 ? 33.930 3.577 4.726 1.00 61.94 670 SER A CA 1
ATOM 5221 C C . SER A 1 670 ? 33.862 3.257 3.224 1.00 61.94 670 SER A C 1
ATOM 5223 O O . SER A 1 670 ? 34.524 2.329 2.767 1.00 61.94 670 SER A O 1
ATOM 5225 N N . THR A 1 671 ? 33.061 3.994 2.445 1.00 70.88 671 THR A N 1
ATOM 5226 C CA . THR A 1 671 ? 32.824 3.737 1.010 1.00 70.88 671 THR A CA 1
ATOM 5227 C C . THR A 1 671 ? 33.610 4.665 0.080 1.00 70.88 671 THR A C 1
ATOM 5229 O O . THR A 1 671 ? 33.655 4.412 -1.124 1.00 70.88 671 THR A O 1
ATOM 5232 N N . GLY A 1 672 ? 34.269 5.697 0.622 1.00 77.00 672 GLY A N 1
ATOM 5233 C CA . GLY A 1 672 ? 35.097 6.645 -0.131 1.00 77.00 672 GLY A CA 1
ATOM 5234 C C . GLY A 1 672 ? 36.173 5.980 -1.000 1.00 77.00 672 GLY A C 1
ATOM 5235 O O . GLY A 1 672 ? 36.227 6.265 -2.196 1.00 77.00 672 GLY A O 1
ATOM 5236 N N . PRO A 1 673 ? 36.974 5.032 -0.469 1.00 82.62 673 PRO A N 1
ATOM 5237 C CA . PRO A 1 673 ? 37.966 4.314 -1.270 1.00 82.62 673 PRO A CA 1
ATOM 5238 C C . PRO A 1 673 ? 37.348 3.518 -2.424 1.00 82.62 673 PRO A C 1
ATOM 5240 O O . PRO A 1 673 ? 37.907 3.492 -3.517 1.00 82.62 673 PRO A O 1
ATOM 5243 N N . LEU A 1 674 ? 36.169 2.921 -2.227 1.00 85.00 674 LEU A N 1
ATOM 5244 C CA . LEU A 1 674 ? 35.480 2.158 -3.273 1.00 85.00 674 LEU A CA 1
ATOM 5245 C C . LEU A 1 674 ? 34.973 3.056 -4.408 1.00 85.00 674 LEU A C 1
ATOM 5247 O O . LEU A 1 674 ? 34.961 2.621 -5.554 1.00 85.00 674 LEU A O 1
ATOM 5251 N N . ALA A 1 675 ? 34.627 4.315 -4.118 1.00 88.00 675 ALA A N 1
ATOM 5252 C CA . ALA A 1 675 ? 34.228 5.283 -5.141 1.00 88.00 675 ALA A CA 1
ATOM 5253 C C . ALA A 1 675 ? 35.369 5.648 -6.103 1.00 88.00 675 ALA A C 1
ATOM 5255 O O . ALA A 1 675 ? 35.114 6.064 -7.230 1.00 88.00 675 ALA A O 1
ATOM 5256 N N . SER A 1 676 ? 36.631 5.472 -5.692 1.00 91.25 676 SER A N 1
ATOM 5257 C CA . SER A 1 676 ? 37.776 5.735 -6.571 1.00 91.25 676 SER A CA 1
ATOM 5258 C C . SER A 1 676 ? 37.811 4.795 -7.780 1.00 91.25 676 SER A C 1
ATOM 5260 O O . SER A 1 676 ? 38.248 5.208 -8.850 1.00 91.25 676 SER A O 1
ATOM 5262 N N . ILE A 1 677 ? 37.288 3.570 -7.646 1.00 93.06 677 ILE A N 1
ATOM 5263 C CA . ILE A 1 677 ? 37.283 2.550 -8.702 1.00 93.06 677 ILE A CA 1
ATOM 5264 C C . ILE A 1 677 ? 36.515 3.034 -9.948 1.00 93.06 677 ILE A C 1
ATOM 5266 O O . ILE A 1 677 ? 37.135 3.121 -11.011 1.00 93.06 677 ILE A O 1
ATOM 5270 N N . PRO A 1 678 ? 35.215 3.395 -9.875 1.00 94.69 678 PRO A N 1
ATOM 5271 C CA . PRO A 1 678 ? 34.478 3.873 -11.047 1.00 94.69 678 PRO A CA 1
ATOM 5272 C C . PRO A 1 678 ? 34.978 5.224 -11.573 1.00 94.69 678 PRO A C 1
ATOM 5274 O O . PRO A 1 678 ? 34.936 5.445 -12.784 1.00 94.69 678 PRO A O 1
ATOM 5277 N N . ILE A 1 679 ? 35.495 6.109 -10.709 1.00 95.81 679 ILE A N 1
ATOM 5278 C CA . ILE A 1 679 ? 36.085 7.393 -11.129 1.00 95.81 679 ILE A CA 1
ATOM 5279 C C . ILE A 1 679 ? 37.331 7.142 -11.982 1.00 95.81 679 ILE A C 1
ATOM 5281 O O . ILE A 1 679 ? 37.408 7.614 -13.115 1.00 95.81 679 ILE A O 1
ATOM 5285 N N . VAL A 1 680 ? 38.286 6.359 -11.472 1.00 96.38 680 VAL A N 1
ATOM 5286 C CA . VAL A 1 680 ? 39.522 6.028 -12.192 1.00 96.38 680 VAL A CA 1
ATOM 5287 C C . VAL A 1 680 ? 39.204 5.263 -13.473 1.00 96.38 680 VAL A C 1
ATOM 5289 O O . VAL A 1 680 ? 39.762 5.595 -14.514 1.00 96.38 680 VAL A O 1
ATOM 5292 N N . ALA A 1 681 ? 38.274 4.305 -13.439 1.00 95.94 681 ALA A N 1
ATOM 5293 C CA . ALA A 1 681 ? 37.853 3.575 -14.633 1.00 95.94 681 ALA A CA 1
ATOM 5294 C C . ALA A 1 681 ? 37.228 4.501 -15.693 1.00 95.94 681 ALA A C 1
ATOM 5296 O O . ALA A 1 681 ? 37.579 4.412 -16.869 1.00 95.94 681 ALA A O 1
ATOM 5297 N N . SER A 1 682 ? 36.352 5.429 -15.295 1.00 96.38 682 SER A N 1
ATOM 5298 C CA . SER A 1 682 ? 35.722 6.389 -16.214 1.00 96.38 682 SER A CA 1
ATOM 5299 C C . SER A 1 682 ? 36.737 7.368 -16.808 1.00 96.38 682 SER A C 1
ATOM 5301 O O . SER A 1 682 ? 36.709 7.644 -18.003 1.00 96.38 682 SER A O 1
ATOM 5303 N N . VAL A 1 683 ? 37.677 7.868 -16.003 1.00 97.56 683 VAL A N 1
ATOM 5304 C CA . VAL A 1 683 ? 38.745 8.752 -16.492 1.00 97.56 683 VAL A CA 1
ATOM 5305 C C . VAL A 1 683 ? 39.706 7.994 -17.409 1.00 97.56 683 VAL A C 1
ATOM 5307 O O . VAL A 1 683 ? 40.055 8.505 -18.468 1.00 97.56 683 VAL A O 1
ATOM 5310 N N . ALA A 1 684 ? 40.101 6.769 -17.056 1.00 97.06 684 ALA A N 1
ATOM 5311 C CA . ALA A 1 684 ? 41.006 5.953 -17.864 1.00 97.06 684 ALA A CA 1
ATOM 5312 C C . ALA A 1 684 ? 40.393 5.588 -19.223 1.00 97.06 684 ALA A C 1
ATOM 5314 O O . ALA A 1 684 ? 41.059 5.723 -20.245 1.00 97.06 684 ALA A O 1
ATOM 5315 N N . THR A 1 685 ? 39.120 5.183 -19.248 1.00 96.31 685 THR A N 1
ATOM 5316 C CA . THR A 1 685 ? 38.379 4.901 -20.492 1.00 96.31 685 THR A CA 1
ATOM 5317 C C . THR A 1 685 ? 38.198 6.160 -21.341 1.00 96.31 685 THR A C 1
ATOM 5319 O O . THR A 1 685 ? 38.420 6.114 -22.546 1.00 96.31 685 THR A O 1
ATOM 5322 N N . CYS A 1 686 ? 37.907 7.308 -20.719 1.00 96.50 686 CYS A N 1
ATOM 5323 C CA . CYS A 1 686 ? 37.857 8.609 -21.390 1.00 96.50 686 CYS A CA 1
ATOM 5324 C C . CYS A 1 686 ? 39.204 8.971 -22.047 1.00 96.50 686 CYS A C 1
ATOM 5326 O O . CYS A 1 686 ? 39.262 9.261 -23.242 1.00 96.50 686 CYS A O 1
ATOM 5328 N N . VAL A 1 687 ? 40.310 8.887 -21.298 1.00 96.81 687 VAL A N 1
ATOM 5329 C CA . VAL A 1 687 ? 41.665 9.158 -21.810 1.00 96.81 687 VAL A CA 1
ATOM 5330 C C . VAL A 1 687 ? 42.059 8.162 -22.903 1.00 96.81 687 VAL A C 1
ATOM 5332 O O . VAL A 1 687 ? 42.667 8.566 -23.890 1.00 96.81 687 VAL A O 1
ATOM 5335 N N . ALA A 1 688 ? 41.690 6.886 -22.774 1.00 94.62 688 ALA A N 1
ATOM 5336 C CA . ALA A 1 688 ? 41.928 5.892 -23.813 1.00 94.62 688 ALA A CA 1
ATOM 5337 C C . ALA A 1 688 ? 41.226 6.285 -25.122 1.00 94.62 688 ALA A C 1
ATOM 5339 O O . ALA A 1 688 ? 41.891 6.359 -26.151 1.00 94.62 688 ALA A O 1
ATOM 5340 N N . CYS A 1 689 ? 39.933 6.631 -25.094 1.00 93.88 689 CYS A N 1
ATOM 5341 C CA . CYS A 1 689 ? 39.220 7.103 -26.289 1.00 93.88 689 CYS A CA 1
ATOM 5342 C C . CYS A 1 689 ? 39.905 8.320 -26.930 1.00 93.88 689 CYS A C 1
ATOM 5344 O O . CYS A 1 689 ? 40.066 8.360 -28.147 1.00 93.88 689 CYS A O 1
ATOM 5346 N N . LEU A 1 690 ? 40.382 9.271 -26.118 1.00 94.75 690 LEU A N 1
ATOM 5347 C CA . LEU A 1 690 ? 41.123 10.439 -26.602 1.00 94.75 690 LEU A CA 1
ATOM 5348 C C . LEU A 1 690 ? 42.433 10.054 -27.313 1.00 94.75 690 LEU A C 1
ATOM 5350 O O . LEU A 1 690 ? 42.723 10.578 -28.388 1.00 94.75 690 LEU A O 1
ATOM 5354 N N . VAL A 1 691 ? 43.216 9.141 -26.727 1.00 94.94 691 VAL A N 1
ATOM 5355 C CA . VAL A 1 691 ? 44.499 8.666 -27.283 1.00 94.94 691 VAL A CA 1
ATOM 5356 C C . VAL A 1 691 ? 44.299 7.915 -28.599 1.00 94.94 691 VAL A C 1
ATOM 5358 O O . VAL A 1 691 ? 45.098 8.074 -29.516 1.00 94.94 691 VAL A O 1
ATOM 5361 N N . TYR A 1 692 ? 43.225 7.133 -28.708 1.00 91.44 692 TYR A N 1
ATOM 5362 C CA . TYR A 1 692 ? 42.871 6.405 -29.930 1.00 91.44 692 TYR A CA 1
ATOM 5363 C C . TYR A 1 692 ? 42.013 7.230 -30.906 1.00 91.44 692 TYR A C 1
ATOM 5365 O O . TYR A 1 692 ? 41.508 6.682 -31.880 1.00 91.44 692 TYR A O 1
ATOM 5373 N N . HIS A 1 693 ? 41.888 8.544 -30.680 1.00 91.06 693 HIS A N 1
ATOM 5374 C CA . HIS A 1 693 ? 41.167 9.493 -31.536 1.00 91.06 693 HIS A CA 1
ATOM 5375 C C . HIS A 1 693 ? 39.670 9.196 -31.751 1.00 91.06 693 HIS A C 1
ATOM 5377 O O . HIS A 1 693 ? 39.076 9.703 -32.704 1.00 91.06 693 HIS A O 1
ATOM 5383 N N . ASP A 1 694 ? 39.032 8.454 -30.843 1.00 90.62 694 ASP A N 1
ATOM 5384 C CA . ASP A 1 694 ? 37.577 8.294 -30.818 1.00 90.62 694 ASP A CA 1
ATOM 5385 C C . ASP A 1 694 ? 36.933 9.453 -30.043 1.00 90.62 694 ASP A C 1
ATOM 5387 O O . ASP A 1 694 ? 36.662 9.386 -28.837 1.00 90.62 694 ASP A O 1
ATOM 5391 N N . TRP A 1 695 ? 36.729 10.560 -30.758 1.00 92.50 695 TRP A N 1
ATOM 5392 C CA . TRP A 1 695 ? 36.204 11.804 -30.199 1.00 92.50 695 TRP A CA 1
ATOM 5393 C C . TRP A 1 695 ? 34.755 11.688 -29.722 1.00 92.50 695 TRP A C 1
ATOM 5395 O O . TRP A 1 695 ? 34.406 12.322 -28.726 1.00 92.50 695 TRP A O 1
ATOM 5405 N N . PHE A 1 696 ? 33.924 10.874 -30.383 1.00 92.31 696 PHE A N 1
ATOM 5406 C CA . PHE A 1 696 ? 32.522 10.699 -30.001 1.00 92.31 696 PHE A CA 1
ATOM 5407 C C . PHE A 1 696 ? 32.417 10.004 -28.644 1.00 92.31 696 PHE A C 1
ATOM 5409 O O . PHE A 1 696 ? 31.824 10.558 -27.714 1.00 92.31 696 PHE A O 1
ATOM 5416 N N . CYS A 1 697 ? 33.065 8.844 -28.486 1.00 91.81 697 CYS A N 1
ATOM 5417 C CA . CYS A 1 697 ? 33.063 8.123 -27.216 1.00 91.81 697 CYS A CA 1
ATOM 5418 C C . CYS A 1 697 ? 33.764 8.926 -26.115 1.00 91.81 697 CYS A C 1
ATOM 5420 O O . CYS A 1 697 ? 33.256 8.992 -24.996 1.00 91.81 697 CYS A O 1
ATOM 5422 N N . PHE A 1 698 ? 34.877 9.605 -26.423 1.00 95.81 698 PHE A N 1
ATOM 5423 C CA . PHE A 1 698 ? 35.535 10.523 -25.486 1.00 95.81 698 PHE A CA 1
ATOM 5424 C C . PHE A 1 698 ? 34.566 11.591 -24.955 1.00 95.81 698 PHE A C 1
ATOM 5426 O O . PHE A 1 698 ? 34.395 11.724 -23.741 1.00 95.81 698 PHE A O 1
ATOM 5433 N N . SER A 1 699 ? 33.897 12.329 -25.849 1.00 95.44 699 SER A N 1
ATOM 5434 C CA . SER A 1 699 ? 32.958 13.383 -25.459 1.00 95.44 699 SER A CA 1
ATOM 5435 C C . SER A 1 699 ? 31.776 12.838 -24.661 1.00 95.44 699 SER A C 1
ATOM 5437 O O . SER A 1 699 ? 31.346 13.486 -23.710 1.00 95.44 699 SER A O 1
ATOM 5439 N N . MET A 1 700 ? 31.269 11.652 -24.998 1.00 94.81 700 MET A N 1
ATOM 5440 C CA . MET A 1 700 ? 30.121 11.047 -24.316 1.00 94.81 700 MET A CA 1
ATOM 5441 C C . MET A 1 700 ? 30.453 10.482 -22.932 1.00 94.81 700 MET A C 1
ATOM 5443 O O . MET A 1 700 ? 29.638 10.628 -22.015 1.00 94.81 700 MET A O 1
ATOM 5447 N N . ILE A 1 701 ? 31.645 9.901 -22.743 1.00 95.25 701 ILE A N 1
ATOM 5448 C CA . ILE A 1 701 ? 32.135 9.503 -21.413 1.00 95.25 701 ILE A CA 1
ATOM 5449 C C . ILE A 1 701 ? 32.362 10.755 -20.560 1.00 95.25 701 ILE A C 1
ATOM 5451 O O . ILE A 1 701 ? 31.912 10.807 -19.415 1.00 95.25 701 ILE A O 1
ATOM 5455 N N . LEU A 1 702 ? 33.007 11.788 -21.114 1.00 97.00 702 LEU A N 1
ATOM 5456 C CA . LEU A 1 702 ? 33.254 13.044 -20.406 1.00 97.00 702 LEU A CA 1
ATOM 5457 C C . LEU A 1 702 ? 31.948 13.743 -20.004 1.00 97.00 702 LEU A C 1
ATOM 5459 O O . LEU A 1 702 ? 31.812 14.178 -18.860 1.00 97.00 702 LEU A O 1
ATOM 5463 N N . LEU A 1 703 ? 30.971 13.808 -20.913 1.00 95.44 703 LEU A N 1
ATOM 5464 C CA . LEU A 1 703 ? 29.643 14.348 -20.630 1.00 95.44 703 LEU A CA 1
ATOM 5465 C C . LEU A 1 703 ? 28.953 13.556 -19.515 1.00 95.44 703 LEU A C 1
ATOM 5467 O O . LEU A 1 703 ? 28.380 14.167 -18.620 1.00 95.44 703 LEU A O 1
ATOM 5471 N N . GLY A 1 704 ? 29.055 12.224 -19.526 1.00 94.38 704 GLY A N 1
ATOM 5472 C CA . GLY A 1 704 ? 28.535 11.364 -18.462 1.00 94.38 704 GLY A CA 1
ATOM 5473 C C . GLY A 1 704 ? 29.178 11.633 -17.099 1.00 94.38 704 GLY A C 1
ATOM 5474 O O . GLY A 1 704 ? 28.464 11.788 -16.110 1.00 94.38 704 GLY A O 1
ATOM 5475 N N . ILE A 1 705 ? 30.509 11.778 -17.047 1.00 96.94 705 ILE A N 1
ATOM 5476 C CA . ILE A 1 705 ? 31.252 12.147 -15.826 1.00 96.94 705 ILE A CA 1
ATOM 5477 C C . ILE A 1 705 ? 30.754 13.488 -15.270 1.00 96.94 705 ILE A C 1
ATOM 5479 O O . ILE A 1 705 ? 30.509 13.608 -14.068 1.00 96.94 705 ILE A O 1
ATOM 5483 N N . ILE A 1 706 ? 30.595 14.494 -16.137 1.00 96.75 706 ILE A N 1
ATOM 5484 C CA . ILE A 1 706 ? 30.162 15.841 -15.741 1.00 96.75 706 ILE A CA 1
ATOM 5485 C C . ILE A 1 706 ? 28.695 15.837 -15.305 1.00 96.75 706 ILE A C 1
ATOM 5487 O O . ILE A 1 706 ? 28.380 16.378 -14.247 1.00 96.75 706 ILE A O 1
ATOM 5491 N N . ALA A 1 707 ? 27.801 15.224 -16.084 1.00 95.31 707 ALA A N 1
ATOM 5492 C CA . ALA A 1 707 ? 26.370 15.181 -15.800 1.00 95.31 707 ALA A CA 1
ATOM 5493 C C . ALA A 1 707 ? 26.071 14.425 -14.500 1.00 95.31 707 ALA A C 1
ATOM 5495 O O . ALA A 1 707 ? 25.329 14.929 -13.653 1.00 95.31 707 ALA A O 1
ATOM 5496 N N . SER A 1 708 ? 26.704 13.265 -14.299 1.00 93.50 708 SER A N 1
ATOM 5497 C CA . SER A 1 708 ? 26.604 12.486 -13.061 1.00 93.50 708 SER A CA 1
ATOM 5498 C C . SER A 1 708 ? 27.188 13.240 -11.869 1.00 93.50 708 SER A C 1
ATOM 5500 O O . SER A 1 708 ? 26.535 13.357 -10.831 1.00 93.50 708 SER A O 1
ATOM 5502 N N . GLY A 1 709 ? 28.387 13.813 -12.020 1.00 94.69 709 GLY A N 1
ATOM 5503 C CA . GLY A 1 709 ? 29.054 14.567 -10.962 1.00 94.69 709 GLY A CA 1
ATOM 5504 C C . GLY A 1 709 ? 28.256 15.792 -10.522 1.00 94.69 709 GLY A C 1
ATOM 5505 O O . GLY A 1 709 ? 28.019 15.974 -9.328 1.00 94.69 709 GLY A O 1
ATOM 5506 N N . ALA A 1 710 ? 27.763 16.584 -11.478 1.00 95.12 710 ALA A N 1
ATOM 5507 C CA . ALA A 1 710 ? 26.912 17.740 -11.213 1.00 95.12 710 ALA A CA 1
ATOM 5508 C C . ALA A 1 710 ? 25.592 17.334 -10.542 1.00 95.12 710 ALA A C 1
ATOM 5510 O O . ALA A 1 710 ? 25.212 17.926 -9.533 1.00 95.12 710 ALA A O 1
ATOM 5511 N N . SER A 1 711 ? 24.932 16.285 -11.041 1.00 93.25 711 SER A N 1
ATOM 5512 C CA . SER A 1 711 ? 23.676 15.787 -10.467 1.00 93.25 711 SER A CA 1
ATOM 5513 C C . SER A 1 711 ? 23.869 15.260 -9.045 1.00 93.25 711 SER A C 1
ATOM 5515 O O . SER A 1 711 ? 23.103 15.601 -8.147 1.00 93.25 711 SER A O 1
ATOM 5517 N N . CYS A 1 712 ? 24.930 14.484 -8.805 1.00 92.00 712 CYS A N 1
ATOM 5518 C CA . CYS A 1 712 ? 25.290 13.989 -7.478 1.00 92.00 712 CYS A CA 1
ATOM 5519 C C . CYS A 1 712 ? 25.643 15.134 -6.518 1.00 92.00 712 CYS A C 1
ATOM 5521 O O . CYS A 1 712 ? 25.307 15.067 -5.335 1.00 92.00 712 CYS A O 1
ATOM 5523 N N . PHE A 1 713 ? 26.292 16.190 -7.010 1.00 93.56 713 PHE A N 1
ATOM 5524 C CA . PHE A 1 713 ? 26.612 17.368 -6.214 1.00 93.56 713 PHE A CA 1
ATOM 5525 C C . PHE A 1 713 ? 25.358 18.164 -5.835 1.00 93.56 713 PHE A C 1
ATOM 5527 O O . PHE A 1 713 ? 25.185 18.501 -4.664 1.00 93.56 713 PHE A O 1
ATOM 5534 N N . VAL A 1 714 ? 24.472 18.442 -6.798 1.00 92.31 714 VAL A N 1
ATOM 5535 C CA . VAL A 1 714 ? 23.226 19.189 -6.564 1.00 92.31 714 VAL A CA 1
ATOM 5536 C C . VAL A 1 714 ? 22.307 18.422 -5.627 1.00 92.31 714 VAL A C 1
ATOM 5538 O O . VAL A 1 714 ? 21.806 18.996 -4.664 1.00 92.31 714 VAL A O 1
ATOM 5541 N N . ILE A 1 715 ? 22.138 17.120 -5.833 1.00 90.06 715 ILE A N 1
ATOM 5542 C CA . ILE A 1 715 ? 21.330 16.295 -4.933 1.00 90.06 715 ILE A CA 1
ATOM 5543 C C . ILE A 1 715 ? 22.009 16.205 -3.573 1.00 90.06 715 ILE A C 1
ATOM 5545 O O . ILE A 1 715 ? 21.410 16.549 -2.564 1.00 90.06 715 ILE A O 1
ATOM 5549 N N . GLY A 1 716 ? 23.306 15.915 -3.520 1.00 89.06 716 GLY A N 1
ATOM 5550 C CA . GLY A 1 716 ? 24.066 15.887 -2.272 1.00 89.06 716 GLY A CA 1
ATOM 5551 C C . GLY A 1 716 ? 24.241 17.232 -1.556 1.00 89.06 716 GLY A C 1
ATOM 5552 O O . GLY A 1 716 ? 24.808 17.265 -0.463 1.00 89.06 716 GLY A O 1
ATOM 5553 N N . SER A 1 717 ? 23.772 18.340 -2.137 1.00 90.12 717 SER A N 1
ATOM 5554 C CA . SER A 1 717 ? 23.659 19.633 -1.453 1.00 90.12 717 SER A CA 1
ATOM 5555 C C . SER A 1 717 ? 22.474 19.680 -0.480 1.00 90.12 717 SER A C 1
ATOM 5557 O O . SER A 1 717 ? 22.486 20.484 0.454 1.00 90.12 717 SER A O 1
ATOM 5559 N N . GLY A 1 718 ? 21.494 18.783 -0.655 1.00 89.38 718 GLY A N 1
ATOM 5560 C CA . GLY A 1 718 ? 20.340 18.648 0.223 1.00 89.38 718 GLY A CA 1
ATOM 5561 C C . GLY A 1 718 ? 20.759 18.297 1.645 1.00 89.38 718 GLY A C 1
ATOM 5562 O O . GLY A 1 718 ? 21.493 17.331 1.883 1.00 89.38 718 GLY A O 1
ATOM 5563 N N . ARG A 1 719 ? 20.280 19.087 2.607 1.00 89.06 719 ARG A N 1
ATOM 5564 C CA . ARG A 1 719 ? 20.559 18.891 4.028 1.00 89.06 719 ARG A CA 1
ATOM 5565 C C . ARG A 1 719 ? 19.588 17.869 4.597 1.00 89.06 719 ARG A C 1
ATOM 5567 O O . ARG A 1 719 ? 18.379 18.091 4.601 1.00 89.06 719 ARG A O 1
ATOM 5574 N N . PHE A 1 720 ? 20.130 16.773 5.118 1.00 90.56 720 PHE A N 1
ATOM 5575 C CA . PHE A 1 720 ? 19.356 15.803 5.879 1.00 90.56 720 PHE A CA 1
ATOM 5576 C C . PHE A 1 720 ? 18.947 16.405 7.225 1.00 90.56 720 PHE A C 1
ATOM 5578 O O . PHE A 1 720 ? 19.787 16.749 8.062 1.00 90.56 720 PHE A O 1
ATOM 5585 N N . THR A 1 721 ? 17.643 16.581 7.405 1.00 90.88 721 THR A N 1
ATOM 5586 C CA . THR A 1 721 ? 17.047 17.224 8.574 1.00 90.88 721 THR A CA 1
ATOM 5587 C C . THR A 1 721 ? 16.068 16.274 9.240 1.00 90.88 721 THR A C 1
ATOM 5589 O O . THR A 1 721 ? 15.303 15.568 8.587 1.00 90.88 721 THR A O 1
ATOM 5592 N N . PHE A 1 722 ? 16.102 16.246 10.562 1.00 93.44 722 PHE A N 1
ATOM 5593 C CA . PHE A 1 722 ? 15.067 15.634 11.374 1.00 93.44 722 PHE A CA 1
ATOM 5594 C C . PHE A 1 722 ? 14.167 16.757 11.886 1.00 93.44 722 PHE A C 1
ATOM 5596 O O . PHE A 1 722 ? 14.671 17.738 12.434 1.00 93.44 722 PHE A O 1
ATOM 5603 N N . THR A 1 723 ? 12.854 16.625 11.685 1.00 92.06 723 THR A N 1
ATOM 5604 C CA . THR A 1 723 ? 11.872 17.621 12.128 1.00 92.06 723 THR A CA 1
ATOM 5605 C C . THR A 1 723 ? 10.720 16.971 12.877 1.00 92.06 723 THR A C 1
ATOM 5607 O O . THR A 1 723 ? 10.259 15.891 12.507 1.00 92.06 723 THR A O 1
ATOM 5610 N N . HIS A 1 724 ? 10.231 17.628 13.926 1.00 91.81 724 HIS A N 1
ATOM 5611 C CA . HIS A 1 724 ? 9.013 17.232 14.628 1.00 91.81 724 HIS A CA 1
ATOM 5612 C C . HIS A 1 724 ? 8.269 18.463 15.168 1.00 91.81 724 HIS A C 1
ATOM 5614 O O . HIS A 1 724 ? 8.895 19.490 15.446 1.00 91.81 724 HIS A O 1
ATOM 5620 N N . PRO A 1 725 ? 6.936 18.394 15.337 1.00 87.31 725 PRO A N 1
ATOM 5621 C CA . PRO A 1 725 ? 6.183 19.496 15.924 1.00 87.31 725 PRO A CA 1
ATOM 5622 C C . PRO A 1 725 ? 6.588 19.725 17.386 1.00 87.31 725 PRO A C 1
ATOM 5624 O O . PRO A 1 725 ? 6.921 18.780 18.111 1.00 87.31 725 PRO A O 1
ATOM 5627 N N . GLN A 1 726 ? 6.534 20.982 17.830 1.00 83.50 726 GLN A N 1
ATOM 5628 C CA . GLN A 1 726 ? 6.653 21.310 19.249 1.00 83.50 726 GLN A CA 1
ATOM 5629 C C . GLN A 1 726 ? 5.428 20.785 20.009 1.00 83.50 726 GLN A C 1
ATOM 5631 O O . GLN A 1 726 ? 4.307 20.802 19.500 1.00 83.50 726 GLN A O 1
ATOM 5636 N N . HIS A 1 727 ? 5.664 20.290 21.222 1.00 80.12 727 HIS A N 1
ATOM 5637 C CA . HIS A 1 727 ? 4.597 19.916 22.145 1.00 80.12 727 HIS A CA 1
ATOM 5638 C C . HIS A 1 727 ? 4.061 21.171 22.838 1.00 80.12 727 HIS A C 1
ATOM 5640 O O . HIS A 1 727 ? 4.765 22.174 22.926 1.00 80.12 727 HIS A O 1
ATOM 5646 N N . ALA A 1 728 ? 2.820 21.115 23.318 1.00 75.12 728 ALA A N 1
ATOM 5647 C CA . ALA A 1 728 ? 2.239 22.211 24.084 1.00 75.12 728 ALA A CA 1
ATOM 5648 C C . ALA A 1 728 ? 2.954 22.375 25.436 1.00 75.12 728 ALA A C 1
ATOM 5650 O O . ALA A 1 728 ? 3.341 21.385 26.069 1.00 75.12 728 ALA A O 1
ATOM 5651 N N . ASP A 1 729 ? 3.095 23.620 25.891 1.00 74.94 729 ASP A N 1
ATOM 5652 C CA . ASP A 1 729 ? 3.632 23.910 27.218 1.00 74.94 729 ASP A CA 1
ATOM 5653 C C . ASP A 1 729 ? 2.742 23.285 28.301 1.00 74.94 729 ASP A C 1
ATOM 5655 O O . ASP A 1 729 ? 1.516 23.373 28.254 1.00 74.94 729 ASP A O 1
ATOM 5659 N N . GLY A 1 730 ? 3.367 22.617 29.273 1.00 78.50 730 GLY A N 1
ATOM 5660 C CA . GLY A 1 730 ? 2.653 21.911 30.340 1.00 78.50 730 GLY A CA 1
ATOM 5661 C C . GLY A 1 730 ? 2.033 20.570 29.932 1.00 78.50 730 GLY A C 1
ATOM 5662 O O . GLY A 1 730 ? 1.316 19.984 30.741 1.00 78.50 730 GLY A O 1
ATOM 5663 N N . ALA A 1 731 ? 2.308 20.056 28.724 1.00 76.94 731 ALA A N 1
ATOM 5664 C CA . ALA A 1 731 ? 1.884 18.709 28.348 1.00 76.94 731 ALA A CA 1
ATOM 5665 C C . ALA A 1 731 ? 2.390 17.662 29.371 1.00 76.94 731 ALA A C 1
ATOM 5667 O O . ALA A 1 731 ? 3.549 17.752 29.802 1.00 76.94 731 ALA A O 1
ATOM 5668 N N . PRO A 1 732 ? 1.549 16.679 29.757 1.00 88.44 732 PRO A N 1
ATOM 5669 C CA . PRO A 1 732 ? 1.946 15.603 30.667 1.00 88.44 732 PRO A CA 1
ATOM 5670 C C . PRO A 1 732 ? 3.034 14.715 30.036 1.00 88.44 732 PRO A C 1
ATOM 5672 O O . PRO A 1 732 ? 3.483 14.969 28.916 1.00 88.44 732 PRO A O 1
ATOM 5675 N N . ASN A 1 733 ? 3.501 13.672 30.730 1.00 89.50 733 ASN A N 1
ATOM 5676 C CA . ASN A 1 733 ? 4.461 12.762 30.106 1.00 89.50 733 ASN A CA 1
ATOM 5677 C C . ASN A 1 733 ? 3.844 12.093 28.871 1.00 89.50 733 ASN A C 1
ATOM 5679 O O . ASN A 1 733 ? 2.645 11.807 28.820 1.00 89.50 733 ASN A O 1
ATOM 5683 N N . GLY A 1 734 ? 4.696 11.815 27.887 1.00 88.94 734 GLY A N 1
ATOM 5684 C CA . GLY A 1 734 ? 4.310 11.142 26.652 1.00 88.94 734 GLY A CA 1
ATOM 5685 C C . GLY A 1 734 ? 4.272 9.628 26.804 1.00 88.94 734 GLY A C 1
ATOM 5686 O O . GLY A 1 734 ? 4.419 8.924 25.814 1.00 88.94 734 GLY A O 1
ATOM 5687 N N . ASP A 1 735 ? 4.132 9.117 28.025 1.00 95.06 735 ASP A N 1
ATOM 5688 C CA . ASP A 1 735 ? 4.115 7.684 28.281 1.00 95.06 735 ASP A CA 1
ATOM 5689 C C . ASP A 1 735 ? 2.941 7.050 27.525 1.00 95.06 735 ASP A C 1
ATOM 5691 O O . ASP A 1 735 ? 1.803 7.537 27.578 1.00 95.06 735 ASP A O 1
ATOM 5695 N N . GLY A 1 736 ? 3.208 5.985 26.776 1.00 95.31 736 GLY A N 1
ATOM 5696 C CA . GLY A 1 736 ? 2.222 5.431 25.861 1.00 95.31 736 GLY A CA 1
ATOM 5697 C C . GLY A 1 736 ? 2.638 4.127 25.202 1.00 95.31 736 GLY A C 1
ATOM 5698 O O . GLY A 1 736 ? 3.723 3.600 25.434 1.00 95.31 736 GLY A O 1
ATOM 5699 N N . ILE A 1 737 ? 1.753 3.596 24.363 1.00 96.44 737 ILE A N 1
ATOM 5700 C CA . ILE A 1 737 ? 1.962 2.334 23.646 1.00 96.44 737 ILE A CA 1
ATOM 5701 C C . ILE A 1 737 ? 1.881 2.535 22.135 1.00 96.44 737 ILE A C 1
ATOM 5703 O O . ILE A 1 737 ? 0.983 3.209 21.629 1.00 96.44 737 ILE A O 1
ATOM 5707 N N . LEU A 1 738 ? 2.807 1.912 21.411 1.00 96.38 738 LEU A N 1
ATOM 5708 C CA . LEU A 1 738 ? 2.732 1.651 19.980 1.00 96.38 738 LEU A CA 1
ATOM 5709 C C . LEU A 1 738 ? 2.243 0.213 19.782 1.00 96.38 738 LEU A C 1
ATOM 5711 O O . LEU A 1 738 ? 2.914 -0.745 20.168 1.00 96.38 738 LEU A O 1
ATOM 5715 N N . MET A 1 739 ? 1.063 0.067 19.188 1.00 91.25 739 MET A N 1
ATOM 5716 C CA . MET A 1 739 ? 0.431 -1.228 18.936 1.00 91.25 739 MET A CA 1
ATOM 5717 C C . MET A 1 739 ? 0.803 -1.729 17.539 1.00 91.25 739 MET A C 1
ATOM 5719 O O . MET A 1 739 ? 0.195 -1.316 16.546 1.00 91.25 739 MET A O 1
ATOM 5723 N N . GLY A 1 740 ? 1.826 -2.583 17.470 1.00 85.19 740 GLY A N 1
ATOM 5724 C CA . GLY A 1 740 ? 2.145 -3.362 16.277 1.00 85.19 740 GLY A CA 1
ATOM 5725 C C . GLY A 1 740 ? 1.177 -4.534 16.088 1.00 85.19 740 GLY A C 1
ATOM 5726 O O . GLY A 1 740 ? 0.317 -4.786 16.928 1.00 85.19 740 GLY A O 1
ATOM 5727 N N . GLU A 1 741 ? 1.308 -5.247 14.967 1.00 77.88 741 GLU A N 1
ATOM 5728 C CA . GLU A 1 741 ? 0.457 -6.412 14.663 1.00 77.88 741 GLU A CA 1
ATOM 5729 C C . GLU A 1 741 ? 0.713 -7.577 15.637 1.00 77.88 741 GLU A C 1
ATOM 5731 O O . GLU A 1 741 ? -0.236 -8.101 16.217 1.00 77.88 741 GLU A O 1
ATOM 5736 N N . ASP A 1 742 ? 1.989 -7.889 15.897 1.00 81.12 742 ASP A N 1
ATOM 5737 C CA . ASP A 1 742 ? 2.411 -9.035 16.725 1.00 81.12 742 ASP A CA 1
ATOM 5738 C C . ASP A 1 742 ? 3.212 -8.643 17.983 1.00 81.12 742 ASP A C 1
ATOM 5740 O O . ASP A 1 742 ? 3.627 -9.497 18.767 1.00 81.12 742 ASP A O 1
ATOM 5744 N N . GLU A 1 743 ? 3.452 -7.349 18.198 1.00 90.12 743 GLU A N 1
ATOM 5745 C CA . GLU A 1 743 ? 4.210 -6.854 19.350 1.00 90.12 743 GLU A CA 1
ATOM 5746 C C . GLU A 1 743 ? 3.724 -5.483 19.822 1.00 90.12 743 GLU A C 1
ATOM 5748 O O . GLU A 1 743 ? 3.172 -4.688 19.055 1.00 90.12 743 GLU A O 1
ATOM 5753 N N . VAL A 1 744 ? 3.960 -5.202 21.101 1.00 94.75 744 VAL A N 1
ATOM 5754 C CA . VAL A 1 744 ? 3.633 -3.921 21.731 1.00 94.75 744 VAL A CA 1
ATOM 5755 C C . VAL A 1 744 ? 4.926 -3.230 22.147 1.00 94.75 744 VAL A C 1
ATOM 5757 O O . VAL A 1 744 ? 5.743 -3.802 22.865 1.00 94.75 744 VAL A O 1
ATOM 5760 N N . VAL A 1 745 ? 5.116 -1.983 21.724 1.00 96.94 745 VAL A N 1
ATOM 5761 C CA . VAL A 1 745 ? 6.259 -1.168 22.158 1.00 96.94 745 VAL A CA 1
ATOM 5762 C C . VAL A 1 745 ? 5.756 -0.104 23.127 1.00 96.94 745 VAL A C 1
ATOM 5764 O O . VAL A 1 745 ? 4.936 0.735 22.762 1.00 96.94 745 VAL A O 1
ATOM 5767 N N . VAL A 1 746 ? 6.227 -0.143 24.371 1.00 97.19 746 VAL A N 1
ATOM 5768 C CA . VAL A 1 746 ? 5.901 0.844 25.406 1.00 97.19 746 VAL A CA 1
ATOM 5769 C C . VAL A 1 746 ? 6.946 1.949 25.364 1.00 97.19 746 VAL A C 1
ATOM 5771 O O . VAL A 1 746 ? 8.137 1.680 25.514 1.00 97.19 746 VAL A O 1
ATOM 5774 N N . LEU A 1 747 ? 6.506 3.185 25.153 1.00 96.75 747 LEU A N 1
ATOM 5775 C CA . LEU A 1 747 ? 7.351 4.373 25.175 1.00 96.75 747 LEU A CA 1
ATOM 5776 C C . LEU A 1 747 ? 7.219 5.035 26.541 1.00 96.75 747 LEU A C 1
ATOM 5778 O O . LEU A 1 747 ? 6.111 5.386 26.939 1.00 96.75 747 LEU A O 1
ATOM 5782 N N . LEU A 1 748 ? 8.342 5.208 27.234 1.00 95.00 748 LEU A N 1
ATOM 5783 C CA . LEU A 1 748 ? 8.416 5.918 28.508 1.00 95.00 748 LEU A CA 1
ATOM 5784 C C . LEU A 1 748 ? 9.283 7.163 28.351 1.00 95.00 748 LEU A C 1
ATOM 5786 O O . LEU A 1 748 ? 10.440 7.064 27.943 1.00 95.00 748 LEU A O 1
ATOM 5790 N N . GLY A 1 749 ? 8.747 8.335 28.670 1.00 93.50 749 GLY A N 1
ATOM 5791 C CA . GLY A 1 749 ? 9.460 9.599 28.577 1.00 93.50 749 GLY A CA 1
ATOM 5792 C C . GLY A 1 749 ? 8.546 10.822 28.570 1.00 93.50 749 GLY A C 1
ATOM 5793 O O . GLY A 1 749 ? 7.338 10.766 28.359 1.00 93.50 749 GLY A O 1
ATOM 5794 N N . LYS A 1 750 ? 9.150 11.997 28.757 1.00 92.19 750 LYS A N 1
ATOM 5795 C CA . LYS A 1 750 ? 8.439 13.282 28.637 1.00 92.19 750 LYS A CA 1
ATOM 5796 C C . LYS A 1 750 ? 7.897 13.459 27.208 1.00 92.19 750 LYS A C 1
ATOM 5798 O O . LYS A 1 750 ? 8.543 13.016 26.264 1.00 92.19 750 LYS A O 1
ATOM 5803 N N . GLU A 1 751 ? 6.796 14.194 27.020 1.00 88.44 751 GLU A N 1
ATOM 5804 C CA . GLU A 1 751 ? 6.143 14.367 25.701 1.00 88.44 751 GLU A CA 1
ATOM 5805 C C . GLU A 1 751 ? 7.110 14.812 24.590 1.00 88.44 751 GLU A C 1
ATOM 5807 O O . GLU A 1 751 ? 7.073 14.300 23.471 1.00 88.44 751 GLU A O 1
ATOM 5812 N N . GLY A 1 752 ? 8.052 15.707 24.907 1.00 89.31 752 GLY A N 1
ATOM 5813 C CA . GLY A 1 752 ? 9.085 16.153 23.967 1.00 89.31 752 GLY A CA 1
ATOM 5814 C C . GLY A 1 752 ? 10.091 15.081 23.517 1.00 89.31 752 GLY A C 1
ATOM 5815 O O . GLY A 1 752 ? 10.787 15.309 22.537 1.00 89.31 752 GLY A O 1
ATOM 5816 N N . ALA A 1 753 ? 10.181 13.939 24.202 1.00 92.81 753 ALA A N 1
ATOM 5817 C CA . ALA A 1 753 ? 10.991 12.787 23.796 1.00 92.81 753 ALA A CA 1
ATOM 5818 C C . ALA A 1 753 ? 10.179 11.774 22.965 1.00 92.81 753 ALA A C 1
ATOM 5820 O O . ALA A 1 753 ? 10.726 11.126 22.075 1.00 92.81 753 ALA A O 1
ATOM 5821 N N . VAL A 1 754 ? 8.864 11.684 23.200 1.00 94.56 754 VAL A N 1
ATOM 5822 C CA . VAL A 1 754 ? 7.958 10.762 22.491 1.00 94.56 754 VAL A CA 1
ATOM 5823 C C . VAL A 1 754 ? 7.430 11.342 21.176 1.00 94.56 754 VAL A C 1
ATOM 5825 O O . VAL A 1 754 ? 7.355 10.635 20.171 1.00 94.56 754 VAL A O 1
ATOM 5828 N N . THR A 1 755 ? 7.125 12.641 21.143 1.00 93.31 755 THR A N 1
ATOM 5829 C CA . THR A 1 755 ? 6.675 13.362 19.937 1.00 93.31 755 THR A CA 1
ATOM 5830 C C . THR A 1 755 ? 7.603 13.165 18.723 1.00 93.31 755 THR A C 1
ATOM 5832 O O . THR A 1 755 ? 7.087 12.905 17.634 1.00 93.31 755 THR A O 1
ATOM 5835 N N . PRO A 1 756 ? 8.945 13.218 18.866 1.00 94.00 756 PRO A N 1
ATOM 5836 C CA . PRO A 1 756 ? 9.898 12.820 17.828 1.00 94.00 756 PRO A CA 1
ATOM 5837 C C . PRO A 1 756 ? 9.595 11.496 17.126 1.00 94.00 756 PRO A C 1
ATOM 5839 O O . PRO A 1 756 ? 9.758 11.398 15.918 1.00 94.00 756 PRO A O 1
ATOM 5842 N N . ILE A 1 757 ? 9.146 10.480 17.858 1.00 95.19 757 ILE A N 1
ATOM 5843 C CA . ILE A 1 757 ? 8.873 9.146 17.309 1.00 95.19 757 ILE A CA 1
ATOM 5844 C C . ILE A 1 757 ? 7.493 9.117 16.665 1.00 95.19 757 ILE A C 1
ATOM 5846 O O . ILE A 1 757 ? 7.324 8.618 15.555 1.00 95.19 757 ILE A O 1
ATOM 5850 N N . THR A 1 758 ? 6.491 9.644 17.366 1.00 93.81 758 THR A N 1
ATOM 5851 C CA . THR A 1 758 ? 5.088 9.502 16.963 1.00 93.81 758 THR A CA 1
ATOM 5852 C C . THR A 1 758 ? 4.700 10.446 15.827 1.00 93.81 758 THR A C 1
ATOM 5854 O O . THR A 1 758 ? 3.850 10.092 15.005 1.00 93.81 758 THR A O 1
ATOM 5857 N N . ARG A 1 759 ? 5.321 11.632 15.768 1.00 91.50 759 ARG A N 1
ATOM 5858 C CA . ARG A 1 759 ? 5.002 12.720 14.828 1.00 91.50 759 ARG A CA 1
ATOM 5859 C C . ARG A 1 759 ? 6.214 13.298 14.094 1.00 91.50 759 ARG A C 1
ATOM 5861 O O . ARG A 1 759 ? 6.037 14.207 13.286 1.00 91.50 759 ARG A O 1
ATOM 5868 N N . GLY A 1 760 ? 7.428 12.842 14.393 1.00 92.12 760 GLY A N 1
ATOM 5869 C CA . GLY A 1 760 ? 8.615 13.297 13.679 1.00 92.12 760 GLY A CA 1
ATOM 5870 C C . GLY A 1 760 ? 8.753 12.658 12.302 1.00 92.12 760 GLY A C 1
ATOM 5871 O O . GLY A 1 760 ? 8.154 11.621 12.006 1.00 92.12 760 GLY A O 1
ATOM 5872 N N . ARG A 1 761 ? 9.575 13.290 11.468 1.00 92.44 761 ARG A N 1
ATOM 5873 C CA . ARG A 1 761 ? 9.910 12.824 10.123 1.00 92.44 761 ARG A CA 1
ATOM 5874 C C . ARG A 1 761 ? 11.345 13.168 9.751 1.00 92.44 761 ARG A C 1
ATOM 5876 O O . ARG A 1 761 ? 11.915 14.148 10.246 1.00 92.44 761 ARG A O 1
ATOM 5883 N N . PHE A 1 762 ? 11.905 12.379 8.844 1.00 93.00 762 PHE A N 1
ATOM 5884 C CA . PHE A 1 762 ? 13.107 12.765 8.119 1.00 93.00 762 PHE A CA 1
ATOM 5885 C C . PHE A 1 762 ? 12.715 13.588 6.896 1.00 93.00 762 PHE A C 1
ATOM 5887 O O . PHE A 1 762 ? 11.720 13.320 6.232 1.00 93.00 762 PHE A O 1
ATOM 5894 N N . SER A 1 763 ? 13.468 14.646 6.627 1.00 90.38 763 SER A N 1
ATOM 5895 C CA . SER A 1 763 ? 13.204 15.556 5.518 1.00 90.38 763 SER A CA 1
ATOM 5896 C C . SER A 1 763 ? 14.514 16.002 4.893 1.00 90.38 763 SER A C 1
ATOM 5898 O O . SER A 1 763 ? 15.515 16.207 5.586 1.00 90.38 763 SER A O 1
ATOM 5900 N N . LEU A 1 764 ? 14.507 16.182 3.578 1.00 89.94 764 LEU A N 1
ATOM 5901 C CA . LEU A 1 764 ? 15.634 16.742 2.844 1.00 89.94 764 LEU A CA 1
ATOM 5902 C C . LEU A 1 764 ? 15.309 18.182 2.486 1.00 89.94 764 LEU A C 1
ATOM 5904 O O . LEU A 1 764 ? 14.398 18.411 1.698 1.00 89.94 764 LEU A O 1
ATOM 5908 N N . LYS A 1 765 ? 16.057 19.126 3.064 1.00 89.38 765 LYS A N 1
ATOM 5909 C CA . LYS A 1 765 ? 15.915 20.549 2.749 1.00 89.38 765 LYS A CA 1
ATOM 5910 C C . LYS A 1 765 ? 16.917 20.967 1.685 1.00 89.38 765 LYS A C 1
ATOM 5912 O O . LYS A 1 765 ? 18.124 20.781 1.870 1.00 89.38 765 LYS A O 1
ATOM 5917 N N . PHE A 1 766 ? 16.429 21.561 0.603 1.00 89.38 766 PHE A N 1
ATOM 5918 C CA . PHE A 1 766 ? 17.260 22.101 -0.475 1.00 89.38 766 PHE A CA 1
ATOM 5919 C C . PHE A 1 766 ? 17.186 23.627 -0.522 1.00 89.38 766 PHE A C 1
ATOM 5921 O O . PHE A 1 766 ? 16.122 24.207 -0.344 1.00 89.38 766 PHE A O 1
ATOM 5928 N N . ASP A 1 767 ? 18.295 24.285 -0.871 1.00 85.81 767 ASP A N 1
ATOM 5929 C CA . ASP A 1 767 ? 18.345 25.755 -0.989 1.00 85.81 767 ASP A CA 1
ATOM 5930 C C . ASP A 1 767 ? 17.426 26.300 -2.108 1.00 85.81 767 ASP A C 1
ATOM 5932 O O . ASP A 1 767 ? 17.106 27.483 -2.130 1.00 85.81 767 ASP A O 1
ATOM 5936 N N . SER A 1 768 ? 16.991 25.435 -3.033 1.00 80.88 768 SER A N 1
ATOM 5937 C CA . SER A 1 768 ? 16.073 25.768 -4.137 1.00 80.88 768 SER A CA 1
ATOM 5938 C C . SER A 1 768 ? 14.596 25.445 -3.852 1.00 80.88 768 SER A C 1
ATOM 5940 O O . SER A 1 768 ? 13.784 25.420 -4.776 1.00 80.88 768 SER A O 1
ATOM 5942 N N . GLU A 1 769 ? 14.231 25.172 -2.596 1.00 80.56 769 GLU A N 1
ATOM 5943 C CA . GLU A 1 769 ? 12.829 25.018 -2.189 1.00 80.56 769 GLU A CA 1
ATOM 5944 C C . GLU A 1 769 ? 12.018 26.309 -2.390 1.00 80.56 769 GLU A C 1
ATOM 5946 O O . GLU A 1 769 ? 12.542 27.398 -2.157 1.00 80.56 769 GLU A O 1
ATOM 5951 N N . PRO A 1 770 ? 10.729 26.224 -2.779 1.00 76.50 770 PRO A N 1
ATOM 5952 C CA . PRO A 1 770 ? 9.926 25.011 -2.986 1.00 76.50 770 PRO A CA 1
ATOM 5953 C C . PRO A 1 770 ? 9.914 24.481 -4.435 1.00 76.50 770 PRO A C 1
ATOM 5955 O O . PRO A 1 770 ? 9.267 23.469 -4.690 1.00 76.50 770 PRO A O 1
ATOM 5958 N N . GLU A 1 771 ? 10.556 25.168 -5.385 1.00 76.12 771 GLU A N 1
ATOM 5959 C CA . GLU A 1 771 ? 10.453 24.867 -6.826 1.00 76.12 771 GLU A CA 1
ATOM 5960 C C . GLU A 1 771 ? 11.471 23.821 -7.310 1.00 76.12 771 GLU A C 1
ATOM 5962 O O . GLU A 1 771 ? 11.293 23.227 -8.373 1.00 76.12 771 GLU A O 1
ATOM 5967 N N . TYR A 1 772 ? 12.530 23.581 -6.530 1.00 85.31 772 TYR A N 1
ATOM 5968 C CA . TYR A 1 772 ? 13.595 22.610 -6.802 1.00 85.31 772 TYR A CA 1
ATOM 5969 C C . TYR A 1 772 ? 14.287 22.818 -8.162 1.00 85.31 772 TYR A C 1
ATOM 5971 O O . TYR A 1 772 ? 14.714 21.867 -8.818 1.00 85.31 772 TYR A O 1
ATOM 5979 N N . HIS A 1 773 ? 14.438 24.078 -8.590 1.00 84.62 773 HIS A N 1
ATOM 5980 C CA . HIS A 1 773 ? 14.925 24.433 -9.929 1.00 84.62 773 HIS A CA 1
ATOM 5981 C C . HIS A 1 773 ? 16.282 23.799 -10.284 1.00 84.62 773 HIS A C 1
ATOM 5983 O O . HIS A 1 773 ? 16.465 23.314 -11.399 1.00 84.62 773 HIS A O 1
ATOM 5989 N N . ASN A 1 774 ? 17.213 23.727 -9.326 1.00 89.25 774 ASN A N 1
ATOM 5990 C CA . ASN A 1 774 ? 18.535 23.130 -9.547 1.00 89.25 774 ASN A CA 1
ATOM 5991 C C . ASN A 1 774 ? 18.450 21.621 -9.828 1.00 89.25 774 ASN A C 1
ATOM 5993 O O . ASN A 1 774 ? 19.184 21.105 -10.673 1.00 89.25 774 ASN A O 1
ATOM 5997 N N . ILE A 1 775 ? 17.539 20.922 -9.141 1.00 90.06 775 ILE A N 1
ATOM 5998 C CA . ILE A 1 775 ? 17.262 19.498 -9.367 1.00 90.06 775 ILE A CA 1
ATOM 5999 C C . ILE A 1 775 ? 16.646 19.312 -10.756 1.00 90.06 775 ILE A C 1
ATOM 6001 O O . ILE A 1 775 ? 17.069 18.432 -11.505 1.00 90.06 775 ILE A O 1
ATOM 6005 N N . GLY A 1 776 ? 15.725 20.203 -11.134 1.00 88.31 776 GLY A N 1
ATOM 6006 C CA . GLY A 1 776 ? 15.177 20.267 -12.484 1.00 88.31 776 GLY A CA 1
ATOM 6007 C C . GLY A 1 776 ? 16.270 20.417 -13.549 1.00 88.31 776 GLY A C 1
ATOM 6008 O O . GLY A 1 776 ? 16.366 19.598 -14.455 1.00 88.31 776 GLY A O 1
ATOM 6009 N N . ILE A 1 777 ? 17.171 21.395 -13.433 1.00 90.62 777 ILE A N 1
ATOM 6010 C CA . ILE A 1 777 ? 18.269 21.563 -14.406 1.00 90.62 777 ILE A CA 1
ATOM 6011 C C . ILE A 1 777 ? 19.118 20.287 -14.523 1.00 90.62 777 ILE A C 1
ATOM 6013 O O . ILE A 1 777 ? 19.476 19.895 -15.634 1.00 90.62 777 ILE A O 1
ATOM 6017 N N . CYS A 1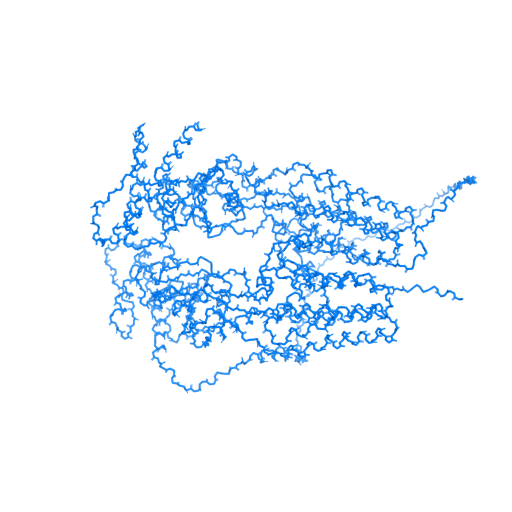 778 ? 19.400 19.602 -13.409 1.00 92.38 778 CYS A N 1
ATOM 6018 C CA . CYS A 1 778 ? 20.113 18.322 -13.437 1.00 92.38 778 CYS A CA 1
ATOM 6019 C C . CYS A 1 778 ? 19.320 17.231 -14.166 1.00 92.38 778 CYS A C 1
ATOM 6021 O O . CYS A 1 778 ? 19.907 16.471 -14.930 1.00 92.38 778 CYS A O 1
ATOM 6023 N N . SER A 1 779 ? 17.995 17.185 -14.001 1.00 91.62 779 SER A N 1
ATOM 6024 C CA . SER A 1 779 ? 17.121 16.298 -14.777 1.00 91.62 779 SER A CA 1
ATOM 6025 C C . SER A 1 779 ? 17.229 16.570 -16.284 1.00 91.62 779 SER A C 1
ATOM 6027 O O . SER A 1 779 ? 17.454 15.633 -17.051 1.00 91.62 779 SER A O 1
ATOM 6029 N N . ILE A 1 780 ? 17.180 17.834 -16.731 1.00 89.69 780 ILE A N 1
ATOM 6030 C CA . ILE A 1 780 ? 17.418 18.177 -18.149 1.00 89.69 780 ILE A CA 1
ATOM 6031 C C . ILE A 1 780 ? 18.818 17.745 -18.581 1.00 89.69 780 ILE A C 1
ATOM 6033 O O . ILE A 1 780 ? 18.949 17.129 -19.632 1.00 89.69 780 ILE A O 1
ATOM 6037 N N . LEU A 1 781 ? 19.856 18.032 -17.791 1.00 93.81 781 LEU A N 1
ATOM 6038 C CA . LEU A 1 781 ? 21.232 17.679 -18.137 1.00 93.81 781 LEU A CA 1
ATOM 6039 C C . LEU A 1 781 ? 21.399 16.165 -18.314 1.00 93.81 781 LEU A C 1
ATOM 6041 O O . LEU A 1 781 ? 22.004 15.740 -19.292 1.00 93.81 781 LEU A O 1
ATOM 6045 N N . LEU A 1 782 ? 20.828 15.360 -17.417 1.00 92.94 782 LEU A N 1
ATOM 6046 C CA . LEU A 1 782 ? 20.821 13.899 -17.512 1.00 92.94 782 LEU A CA 1
ATOM 6047 C C . LEU A 1 782 ? 19.989 13.402 -18.705 1.00 92.94 782 LEU A C 1
ATOM 6049 O O . LEU A 1 782 ? 20.395 12.461 -19.380 1.00 92.94 782 LEU A O 1
ATOM 6053 N N . THR A 1 783 ? 18.871 14.065 -19.016 1.00 89.06 783 THR A N 1
ATOM 6054 C CA . THR A 1 783 ? 18.048 13.763 -20.203 1.00 89.06 783 THR A CA 1
ATOM 6055 C C . THR A 1 783 ? 18.820 14.049 -21.490 1.00 89.06 783 THR A C 1
ATOM 6057 O O . THR A 1 783 ? 18.854 13.225 -22.396 1.00 89.06 783 THR A O 1
ATOM 6060 N N . VAL A 1 784 ? 19.482 15.206 -21.568 1.00 90.00 784 VAL A N 1
ATOM 6061 C CA . VAL A 1 784 ? 20.318 15.604 -22.706 1.00 90.00 784 VAL A CA 1
ATOM 6062 C C . VAL A 1 784 ? 21.529 14.687 -22.819 1.00 90.00 784 VAL A C 1
ATOM 6064 O O . VAL A 1 784 ? 21.845 14.259 -23.922 1.00 90.00 784 VAL A O 1
ATOM 6067 N N . GLN A 1 785 ? 22.176 14.337 -21.704 1.00 92.94 785 GLN A N 1
ATOM 6068 C CA . GLN A 1 785 ? 23.262 13.356 -21.673 1.00 92.94 785 GLN A CA 1
ATOM 6069 C C . GLN A 1 785 ? 22.793 12.010 -22.224 1.00 92.94 785 GLN A C 1
ATOM 6071 O O . GLN A 1 785 ? 23.467 11.451 -23.083 1.00 92.94 785 GLN A O 1
ATOM 6076 N N . PHE A 1 786 ? 21.643 11.509 -21.775 1.00 88.44 786 PHE A N 1
ATOM 6077 C CA . PHE A 1 786 ? 21.052 10.281 -22.292 1.00 88.44 786 PHE A CA 1
ATOM 6078 C C . PHE A 1 786 ? 20.800 10.359 -23.806 1.00 88.44 786 PHE A C 1
ATOM 6080 O O . PHE A 1 786 ? 21.272 9.500 -24.546 1.00 88.44 786 PHE A O 1
ATOM 6087 N N . LEU A 1 787 ? 20.114 11.404 -24.279 1.00 82.44 787 LEU A N 1
ATOM 6088 C CA . LEU A 1 787 ? 19.808 11.583 -25.702 1.00 82.44 787 LEU A CA 1
ATOM 6089 C C . LEU A 1 787 ? 21.078 11.734 -26.550 1.00 82.44 787 LEU A C 1
ATOM 6091 O O . LEU A 1 787 ? 21.168 11.170 -27.635 1.00 82.44 787 LEU A O 1
ATOM 6095 N N . ALA A 1 788 ? 22.078 12.463 -26.055 1.00 86.44 788 ALA A N 1
ATOM 6096 C CA . ALA A 1 788 ? 23.361 12.616 -26.729 1.00 86.44 788 ALA A CA 1
ATOM 6097 C C . ALA A 1 788 ? 24.112 11.282 -26.801 1.00 86.44 788 ALA A C 1
ATOM 6099 O O . ALA A 1 788 ? 24.631 10.941 -27.859 1.00 86.44 788 ALA A O 1
ATOM 6100 N N . GLN A 1 789 ? 24.127 10.503 -25.717 1.00 88.56 789 GLN A N 1
ATOM 6101 C CA . GLN A 1 789 ? 24.747 9.179 -25.706 1.00 88.56 789 GLN A CA 1
ATOM 6102 C C . GLN A 1 789 ? 24.049 8.227 -26.678 1.00 88.56 789 GLN A C 1
ATOM 6104 O O . GLN A 1 789 ? 24.736 7.531 -27.416 1.00 88.56 789 GLN A O 1
ATOM 6109 N N . LEU A 1 790 ? 22.714 8.268 -26.736 1.00 79.62 790 LEU A N 1
ATOM 6110 C CA . LEU A 1 790 ? 21.893 7.530 -27.699 1.00 79.62 790 LEU A CA 1
ATOM 6111 C C . LEU A 1 790 ? 22.251 7.847 -29.151 1.00 79.62 790 LEU A C 1
ATOM 6113 O O . LEU A 1 790 ? 22.321 6.950 -29.975 1.00 79.62 790 LEU A O 1
ATOM 6117 N N . LEU A 1 791 ? 22.511 9.112 -29.472 1.00 78.69 791 LEU A N 1
ATOM 6118 C CA . LEU A 1 791 ? 22.759 9.522 -30.854 1.00 78.69 791 LEU A CA 1
ATOM 6119 C C . LEU A 1 791 ? 24.234 9.440 -31.274 1.00 78.69 791 LEU A C 1
ATOM 6121 O O . LEU A 1 791 ? 24.514 9.237 -32.454 1.00 78.69 791 LEU A O 1
ATOM 6125 N N . LEU A 1 792 ? 25.173 9.649 -30.345 1.00 84.50 792 LEU A N 1
ATOM 6126 C CA . LEU A 1 792 ? 26.587 9.884 -30.666 1.00 84.50 792 LEU A CA 1
ATOM 6127 C C . LEU A 1 792 ? 27.507 8.695 -30.375 1.00 84.50 792 LEU A C 1
ATOM 6129 O O . LEU A 1 792 ? 28.492 8.529 -31.085 1.00 84.50 792 LEU A O 1
ATOM 6133 N N . VAL A 1 793 ? 27.221 7.854 -29.376 1.00 87.00 793 VAL A N 1
ATOM 6134 C CA . VAL A 1 793 ? 28.054 6.662 -29.100 1.00 87.00 793 VAL A CA 1
ATOM 6135 C C . VAL A 1 793 ? 28.023 5.636 -30.249 1.00 87.00 793 VAL A C 1
ATOM 6137 O O . VAL A 1 793 ? 29.096 5.126 -30.578 1.00 87.00 793 VAL A O 1
ATOM 6140 N N . PRO A 1 794 ? 26.885 5.384 -30.932 1.00 80.56 794 PRO A N 1
ATOM 6141 C CA . PRO A 1 794 ? 26.835 4.537 -32.134 1.00 80.56 794 PRO A CA 1
ATOM 6142 C C . PRO A 1 794 ? 27.758 4.990 -33.264 1.00 80.56 794 PRO A C 1
ATOM 6144 O O . PRO A 1 794 ? 28.139 4.195 -34.117 1.00 80.56 794 PRO A O 1
ATOM 6147 N N . GLN A 1 795 ? 28.094 6.285 -33.292 1.00 81.50 795 GLN A N 1
ATOM 6148 C CA . GLN A 1 795 ? 28.985 6.882 -34.289 1.00 81.50 795 GLN A CA 1
ATOM 6149 C C . GLN A 1 795 ? 30.468 6.763 -33.911 1.00 81.50 795 GLN A C 1
ATOM 6151 O O . GLN A 1 795 ? 31.329 7.143 -34.703 1.00 81.50 795 GLN A O 1
ATOM 6156 N N . GLY A 1 796 ? 30.768 6.289 -32.699 1.00 84.62 796 GLY A N 1
ATOM 6157 C CA . GLY A 1 796 ? 32.125 6.021 -32.241 1.00 84.62 796 GLY A CA 1
ATOM 6158 C C . GLY A 1 796 ? 32.727 4.761 -32.858 1.00 84.62 796 GLY A C 1
ATOM 6159 O O . GLY A 1 796 ? 32.043 3.930 -33.450 1.00 84.62 796 GLY A O 1
ATOM 6160 N N . GLU A 1 797 ? 34.033 4.609 -32.684 1.00 87.69 797 GLU A N 1
ATOM 6161 C CA . GLU A 1 797 ? 34.745 3.391 -33.049 1.00 87.69 797 GLU A CA 1
ATOM 6162 C C . GLU A 1 797 ? 34.416 2.277 -32.044 1.00 87.69 797 GLU A C 1
ATOM 6164 O O . GLU A 1 797 ? 34.174 2.514 -30.857 1.00 87.69 797 GLU A O 1
ATOM 6169 N N . ILE A 1 798 ? 34.498 1.023 -32.489 1.00 84.75 798 ILE A N 1
ATOM 6170 C CA . ILE A 1 798 ? 34.217 -0.168 -31.663 1.00 84.75 798 ILE A CA 1
ATOM 6171 C C . ILE A 1 798 ? 35.035 -0.144 -30.373 1.00 84.75 798 ILE A C 1
ATOM 6173 O O . ILE A 1 798 ? 34.545 -0.471 -29.291 1.00 84.75 798 ILE A O 1
ATOM 6177 N N . PHE A 1 799 ? 36.301 0.265 -30.483 1.00 88.00 799 PHE A N 1
ATOM 6178 C CA . PHE A 1 799 ? 37.172 0.419 -29.330 1.00 88.00 799 PHE A CA 1
ATOM 6179 C C . PHE A 1 799 ? 36.586 1.400 -28.305 1.00 88.00 799 PHE A C 1
ATOM 6181 O O . PHE A 1 799 ? 36.503 1.062 -27.121 1.00 88.00 799 PHE A O 1
ATOM 6188 N N . GLY A 1 800 ? 36.149 2.589 -28.731 1.00 89.38 800 GLY A N 1
ATOM 6189 C CA . GLY A 1 800 ? 35.583 3.569 -27.812 1.00 89.38 800 GLY A CA 1
ATOM 6190 C C . GLY A 1 800 ? 34.224 3.154 -27.260 1.00 89.38 800 GLY A C 1
ATOM 6191 O O . GLY A 1 800 ? 33.948 3.430 -26.094 1.00 89.38 800 GLY A O 1
ATOM 6192 N N . GLN A 1 801 ? 33.420 2.405 -28.014 1.00 89.25 801 GLN A N 1
ATOM 6193 C CA . GLN A 1 801 ? 32.170 1.823 -27.514 1.00 89.25 801 GLN A CA 1
ATOM 6194 C C . GLN A 1 801 ? 32.419 0.782 -26.418 1.00 89.25 801 GLN A C 1
ATOM 6196 O O . GLN A 1 801 ? 31.731 0.782 -25.396 1.00 89.25 801 GLN A O 1
ATOM 6201 N N . ILE A 1 802 ? 33.449 -0.061 -26.568 1.00 87.62 802 ILE A N 1
ATOM 6202 C CA . ILE A 1 802 ? 33.879 -0.998 -25.518 1.00 87.62 802 ILE A CA 1
ATOM 6203 C C . ILE A 1 802 ? 34.363 -0.228 -24.283 1.00 87.62 802 ILE A C 1
ATOM 6205 O O . ILE A 1 802 ? 34.013 -0.592 -23.157 1.00 87.62 802 ILE A O 1
ATOM 6209 N N . MET A 1 803 ? 35.140 0.844 -24.463 1.00 93.38 803 MET A N 1
ATOM 6210 C CA . MET A 1 803 ? 35.578 1.702 -23.355 1.00 93.38 803 MET A CA 1
ATOM 6211 C C . MET A 1 803 ? 34.384 2.363 -22.649 1.00 93.38 803 MET A C 1
ATOM 6213 O O . MET A 1 803 ? 34.312 2.350 -21.417 1.00 93.38 803 MET A O 1
ATOM 6217 N N . PHE A 1 804 ? 33.410 2.867 -23.411 1.00 91.12 804 PHE A N 1
ATOM 6218 C CA . PHE A 1 804 ? 32.167 3.431 -22.892 1.00 91.12 804 PHE A CA 1
ATOM 6219 C C . PHE A 1 804 ? 31.387 2.391 -22.077 1.00 91.12 804 PHE A C 1
ATOM 6221 O O . PHE A 1 804 ? 31.086 2.641 -20.908 1.00 91.12 804 PHE A O 1
ATOM 6228 N N . LEU A 1 805 ? 31.152 1.193 -22.620 1.00 89.00 805 LEU A N 1
ATOM 6229 C CA . LEU A 1 805 ? 30.484 0.100 -21.904 1.00 89.00 805 LEU A CA 1
ATOM 6230 C C . LEU A 1 805 ? 31.233 -0.292 -20.629 1.00 89.00 805 LEU A C 1
ATOM 6232 O O . LEU A 1 805 ? 30.615 -0.476 -19.583 1.00 89.00 805 LEU A O 1
ATOM 6236 N N . THR A 1 806 ? 32.558 -0.402 -20.701 1.00 89.44 806 THR A N 1
ATOM 6237 C CA . THR A 1 806 ? 33.389 -0.768 -19.548 1.00 89.44 806 THR A CA 1
ATOM 6238 C C . THR A 1 806 ? 33.227 0.251 -18.422 1.00 89.44 806 THR A C 1
ATOM 6240 O O . THR A 1 806 ? 33.043 -0.137 -17.267 1.00 89.44 806 THR A O 1
ATOM 6243 N N . SER A 1 807 ? 33.216 1.550 -18.749 1.00 93.88 807 SER A N 1
ATOM 6244 C CA . SER A 1 807 ? 32.992 2.613 -17.760 1.00 93.88 807 SER A CA 1
ATOM 6245 C C . SER A 1 807 ? 31.638 2.473 -17.052 1.00 93.88 807 SER A C 1
ATOM 6247 O O . SER A 1 807 ? 31.563 2.587 -15.830 1.00 93.88 807 SER A O 1
ATOM 6249 N N . LEU A 1 808 ? 30.583 2.130 -17.796 1.00 90.25 808 LEU A N 1
ATOM 6250 C CA . LEU A 1 808 ? 29.237 1.934 -17.259 1.00 90.25 808 LEU A CA 1
ATOM 6251 C C . LEU A 1 808 ? 29.113 0.656 -16.438 1.00 90.25 808 LEU A C 1
ATOM 6253 O O . LEU A 1 808 ? 28.465 0.680 -15.399 1.00 90.25 808 LEU A O 1
ATOM 6257 N N . ALA A 1 809 ? 29.729 -0.445 -16.873 1.00 85.50 809 ALA A N 1
ATOM 6258 C CA . ALA A 1 809 ? 29.683 -1.723 -16.170 1.00 85.50 809 ALA A CA 1
ATOM 6259 C C . ALA A 1 809 ? 30.347 -1.626 -14.787 1.00 85.50 809 ALA A C 1
ATOM 6261 O O . ALA A 1 809 ? 29.794 -2.102 -13.793 1.00 85.50 809 ALA A O 1
ATOM 6262 N N . VAL A 1 810 ? 31.499 -0.950 -14.701 1.00 90.19 810 VAL A N 1
ATOM 6263 C CA . VAL A 1 810 ? 32.180 -0.699 -13.421 1.00 90.19 810 VAL A CA 1
ATOM 6264 C C . VAL A 1 810 ? 31.331 0.206 -12.521 1.00 90.19 810 VAL A C 1
ATOM 6266 O O . VAL A 1 810 ? 31.125 -0.113 -11.348 1.00 90.19 810 VAL A O 1
ATOM 6269 N N . SER A 1 811 ? 30.786 1.299 -13.062 1.00 92.31 811 SER A N 1
ATOM 6270 C CA . SER A 1 811 ? 29.899 2.205 -12.321 1.00 92.31 811 SER A CA 1
ATOM 6271 C C . SER A 1 811 ? 28.602 1.524 -11.874 1.00 92.31 811 SER A C 1
ATOM 6273 O O . SER A 1 811 ? 28.144 1.749 -10.756 1.00 92.31 811 SER A O 1
ATOM 6275 N N . TRP A 1 812 ? 28.032 0.641 -12.697 1.00 88.75 812 TRP A N 1
ATOM 6276 C CA . TRP A 1 812 ? 26.873 -0.182 -12.350 1.00 88.75 812 TRP A CA 1
ATOM 6277 C C . TRP A 1 812 ? 27.181 -1.114 -11.182 1.00 88.75 812 TRP A C 1
ATOM 6279 O O . TRP A 1 812 ? 26.393 -1.180 -10.241 1.00 88.75 812 TRP A O 1
ATOM 6289 N N . GLY A 1 813 ? 28.325 -1.805 -11.205 1.00 83.31 813 GLY A N 1
ATOM 6290 C CA . GLY A 1 813 ? 28.751 -2.670 -10.104 1.00 83.31 813 GLY A CA 1
ATOM 6291 C C . GLY A 1 813 ? 28.896 -1.895 -8.792 1.00 83.31 813 GLY A C 1
ATOM 6292 O O . GLY A 1 813 ? 28.417 -2.340 -7.748 1.00 83.31 813 GLY A O 1
ATOM 6293 N N . TYR A 1 814 ? 29.471 -0.690 -8.851 1.00 88.69 814 TYR A N 1
ATOM 6294 C CA . TYR A 1 814 ? 29.568 0.200 -7.693 1.00 88.69 814 TYR A CA 1
ATOM 6295 C C . TYR A 1 814 ? 28.194 0.678 -7.194 1.00 88.69 814 TYR A C 1
ATOM 6297 O O . TYR A 1 814 ? 27.908 0.588 -5.999 1.00 88.69 814 TYR A O 1
ATOM 6305 N N . ASN A 1 815 ? 27.310 1.127 -8.089 1.00 89.31 815 ASN A N 1
ATOM 6306 C CA . ASN A 1 815 ? 25.947 1.524 -7.728 1.00 89.31 815 ASN A CA 1
ATOM 6307 C C . ASN A 1 815 ? 25.144 0.349 -7.162 1.00 89.31 815 ASN A C 1
ATOM 6309 O O . ASN A 1 815 ? 24.397 0.533 -6.208 1.00 89.31 815 ASN A O 1
ATOM 6313 N N . SER A 1 816 ? 25.339 -0.862 -7.687 1.00 81.94 816 SER A N 1
ATOM 6314 C CA . SER A 1 816 ? 24.711 -2.090 -7.183 1.00 81.94 816 SER A CA 1
ATOM 6315 C C . SER A 1 816 ? 25.159 -2.395 -5.762 1.00 81.94 816 SER A C 1
ATOM 6317 O O . SER A 1 816 ? 24.322 -2.629 -4.893 1.00 81.94 816 SER A O 1
ATOM 6319 N N . TYR A 1 817 ? 26.461 -2.286 -5.490 1.00 84.56 817 TYR A N 1
ATOM 6320 C CA . TYR A 1 817 ? 26.990 -2.391 -4.134 1.00 84.56 817 TYR A CA 1
ATOM 6321 C C . TYR A 1 817 ? 26.362 -1.349 -3.194 1.00 84.56 817 TYR A C 1
ATOM 6323 O O . TYR A 1 817 ? 25.886 -1.697 -2.116 1.00 84.56 817 TYR A O 1
ATOM 6331 N N . LEU A 1 818 ? 26.282 -0.082 -3.604 1.00 84.62 818 LEU A N 1
ATOM 6332 C CA . LEU A 1 818 ? 25.685 0.977 -2.785 1.00 84.62 818 LEU A CA 1
ATOM 6333 C C . LEU A 1 818 ? 24.181 0.799 -2.572 1.00 84.62 818 LEU A C 1
ATOM 6335 O O . LEU A 1 818 ? 23.680 1.077 -1.487 1.00 84.62 818 LEU A O 1
ATOM 6339 N N . SER A 1 819 ? 23.465 0.345 -3.598 1.00 81.75 819 SER A N 1
ATOM 6340 C CA . SER A 1 819 ? 22.041 0.035 -3.516 1.00 81.75 819 SER A CA 1
ATOM 6341 C C . SER A 1 819 ? 21.769 -1.174 -2.625 1.00 81.75 819 SER A C 1
ATOM 6343 O O . SER A 1 819 ? 20.675 -1.262 -2.079 1.00 81.75 819 SER A O 1
ATOM 6345 N N . SER A 1 820 ? 22.729 -2.094 -2.482 1.00 79.12 820 SER A N 1
ATOM 6346 C CA . SER A 1 820 ? 22.611 -3.251 -1.586 1.00 79.12 820 SER A CA 1
ATOM 6347 C C . SER A 1 820 ? 22.786 -2.899 -0.106 1.00 79.12 820 SER A C 1
ATOM 6349 O O . SER A 1 820 ? 22.479 -3.718 0.758 1.00 79.12 820 SER A O 1
ATOM 6351 N N . LEU A 1 821 ? 23.275 -1.691 0.203 1.00 81.62 821 LEU A N 1
ATOM 6352 C CA . LEU A 1 821 ? 23.352 -1.221 1.579 1.00 81.62 821 LEU A CA 1
ATOM 6353 C C . LEU A 1 821 ? 21.936 -1.049 2.129 1.00 81.62 821 LEU A C 1
ATOM 6355 O O . LEU A 1 821 ? 21.140 -0.283 1.585 1.00 81.62 821 LEU A O 1
ATOM 6359 N N . ASP A 1 822 ? 21.652 -1.736 3.232 1.00 77.50 822 ASP A N 1
ATOM 6360 C CA . ASP A 1 822 ? 20.359 -1.684 3.903 1.00 77.50 822 ASP A CA 1
ATOM 6361 C C . ASP A 1 822 ? 20.097 -0.272 4.461 1.00 77.50 822 ASP A C 1
ATOM 6363 O O . ASP A 1 822 ? 20.557 0.095 5.547 1.00 77.50 822 ASP A O 1
ATOM 6367 N N . ARG A 1 823 ? 19.362 0.542 3.693 1.00 80.06 823 ARG A N 1
ATOM 6368 C CA . ARG A 1 823 ? 18.994 1.918 4.058 1.00 80.06 823 ARG A CA 1
ATOM 6369 C C . ARG A 1 823 ? 18.209 1.973 5.346 1.00 80.06 823 ARG A C 1
ATOM 6371 O O . ARG A 1 823 ? 18.457 2.865 6.153 1.00 80.06 823 ARG A O 1
ATOM 6378 N N . GLU A 1 824 ? 17.287 1.037 5.521 1.00 85.12 824 GLU A N 1
ATOM 6379 C CA . GLU A 1 824 ? 16.425 0.991 6.684 1.00 85.12 824 GLU A CA 1
ATOM 6380 C C . GLU A 1 824 ? 17.271 0.754 7.934 1.00 85.12 824 GLU A C 1
ATOM 6382 O O . GLU A 1 824 ? 17.145 1.499 8.902 1.00 85.12 824 GLU A O 1
ATOM 6387 N N . SER A 1 825 ? 18.226 -0.185 7.899 1.00 85.94 825 SER A N 1
ATOM 6388 C CA . SER A 1 825 ? 19.181 -0.363 9.006 1.00 85.94 825 SER A CA 1
ATOM 6389 C C . SER A 1 825 ? 19.966 0.914 9.319 1.00 85.94 825 SER A C 1
ATOM 6391 O O . SER A 1 825 ? 20.171 1.258 10.487 1.00 85.94 825 SER A O 1
ATOM 6393 N N . ILE A 1 826 ? 20.372 1.669 8.292 1.00 86.62 826 ILE A N 1
ATOM 6394 C CA . ILE A 1 826 ? 21.129 2.903 8.488 1.00 86.62 826 ILE A CA 1
ATOM 6395 C C . ILE A 1 826 ? 20.235 3.991 9.094 1.00 86.62 826 ILE A C 1
ATOM 6397 O O . ILE A 1 826 ? 20.656 4.666 10.033 1.00 86.62 826 ILE A O 1
ATOM 6401 N N . GLN A 1 827 ? 19.002 4.145 8.613 1.00 90.00 827 GLN A N 1
ATOM 6402 C CA . GLN A 1 827 ? 18.014 5.078 9.160 1.00 90.00 827 GLN A CA 1
ATOM 6403 C C . GLN A 1 827 ? 17.640 4.727 10.603 1.00 90.00 827 GLN A C 1
ATOM 6405 O O . GLN A 1 827 ? 17.606 5.621 11.451 1.00 90.00 827 GLN A O 1
ATOM 6410 N N . ARG A 1 828 ? 17.449 3.437 10.915 1.00 91.19 828 ARG A N 1
ATOM 6411 C CA . ARG A 1 828 ? 17.260 2.938 12.286 1.00 91.19 828 ARG A CA 1
ATOM 6412 C C . ARG A 1 828 ? 18.432 3.331 13.170 1.00 91.19 828 ARG A C 1
ATOM 6414 O O . ARG A 1 828 ? 18.228 3.910 14.235 1.00 91.19 828 ARG A O 1
ATOM 6421 N N . ARG A 1 829 ? 19.664 3.133 12.700 1.00 89.44 829 ARG A N 1
ATOM 6422 C CA . ARG A 1 829 ? 20.865 3.544 13.435 1.00 89.44 829 ARG A CA 1
ATOM 6423 C C . ARG A 1 829 ? 20.928 5.059 13.652 1.00 89.44 829 ARG A C 1
ATOM 6425 O O . ARG A 1 829 ? 21.260 5.499 14.748 1.00 89.44 829 ARG A O 1
ATOM 6432 N N . ILE A 1 830 ? 20.565 5.874 12.656 1.00 90.62 830 ILE A N 1
ATOM 6433 C CA . ILE A 1 830 ? 20.470 7.339 12.810 1.00 90.62 830 ILE A CA 1
ATOM 6434 C C . ILE A 1 830 ? 19.432 7.702 13.874 1.00 90.62 830 ILE A C 1
ATOM 6436 O O . ILE A 1 830 ? 19.722 8.512 14.758 1.00 90.62 830 ILE A O 1
ATOM 6440 N N . LEU A 1 831 ? 18.244 7.099 13.811 1.00 92.50 831 LEU A N 1
ATOM 6441 C CA . LEU A 1 831 ? 17.181 7.322 14.783 1.00 92.50 831 LEU A CA 1
ATOM 6442 C C . LEU A 1 831 ? 17.663 6.981 16.199 1.00 92.50 831 LEU A C 1
ATOM 6444 O O . LEU A 1 831 ? 17.581 7.824 17.087 1.00 92.50 831 LEU A O 1
ATOM 6448 N N . MET A 1 832 ? 18.234 5.794 16.401 1.00 90.94 832 MET A N 1
ATOM 6449 C CA . MET A 1 832 ? 18.651 5.313 17.721 1.00 90.94 832 MET A CA 1
ATOM 6450 C C . MET A 1 832 ? 19.860 6.061 18.291 1.00 90.94 832 MET A C 1
ATOM 6452 O O . MET A 1 832 ? 19.845 6.497 19.447 1.00 90.94 832 MET A O 1
ATOM 6456 N N . GLU A 1 833 ? 20.917 6.230 17.497 1.00 89.06 833 GLU A N 1
ATOM 6457 C CA . GLU A 1 833 ? 22.198 6.756 17.978 1.00 89.06 833 GLU A CA 1
ATOM 6458 C C . GLU A 1 833 ? 22.284 8.284 17.920 1.00 89.06 833 GLU A C 1
ATOM 6460 O O . GLU A 1 833 ? 22.962 8.895 18.751 1.00 89.06 833 GLU A O 1
ATOM 6465 N N . ARG A 1 834 ? 21.648 8.926 16.928 1.00 89.12 834 ARG A N 1
ATOM 6466 C CA . ARG A 1 834 ? 21.831 10.364 16.654 1.00 89.12 834 ARG A CA 1
ATOM 6467 C C . ARG A 1 834 ? 20.646 11.216 17.079 1.00 89.12 834 ARG A C 1
ATOM 6469 O O . ARG A 1 834 ? 20.886 12.289 17.637 1.00 89.12 834 ARG A O 1
ATOM 6476 N N . VAL A 1 835 ? 19.422 10.762 16.807 1.00 89.88 835 VAL A N 1
ATOM 6477 C CA . VAL A 1 835 ? 18.194 11.497 17.149 1.00 89.88 835 VAL A CA 1
ATOM 6478 C C . VAL A 1 835 ? 17.804 11.213 18.590 1.00 89.88 835 VAL A C 1
ATOM 6480 O O . VAL A 1 835 ? 17.828 12.121 19.410 1.00 89.88 835 VAL A O 1
ATOM 6483 N N . LEU A 1 836 ? 17.496 9.955 18.913 1.00 89.75 836 LEU A N 1
ATOM 6484 C CA . LEU A 1 836 ? 16.960 9.601 20.220 1.00 89.75 836 LEU A CA 1
ATOM 6485 C C . LEU A 1 836 ? 18.003 9.719 21.315 1.00 89.75 836 LEU A C 1
ATOM 6487 O O . LEU A 1 836 ? 17.638 10.276 22.328 1.00 89.75 836 LEU A O 1
ATOM 6491 N N . ARG A 1 837 ? 19.259 9.292 21.093 1.00 86.94 837 ARG A N 1
ATOM 6492 C CA . ARG A 1 837 ? 20.412 9.350 22.028 1.00 86.94 837 ARG A CA 1
ATOM 6493 C C . ARG A 1 837 ? 20.121 8.802 23.436 1.00 86.94 837 ARG A C 1
ATOM 6495 O O . ARG A 1 837 ? 19.196 9.230 24.102 1.00 86.94 837 ARG A O 1
ATOM 6502 N N . HIS A 1 838 ? 21.002 7.961 23.983 1.00 69.94 838 HIS A N 1
ATOM 6503 C CA . HIS A 1 838 ? 20.857 7.485 25.376 1.00 69.94 838 HIS A CA 1
ATOM 6504 C C . HIS A 1 838 ? 19.445 6.926 25.653 1.00 69.94 838 HIS A C 1
ATOM 6506 O O . HIS A 1 838 ? 18.713 7.415 26.512 1.00 69.94 838 HIS A O 1
ATOM 6512 N N . HIS A 1 839 ? 19.050 5.923 24.871 1.00 81.75 839 HIS A N 1
ATOM 6513 C CA . HIS A 1 839 ? 17.806 5.191 25.069 1.00 81.75 839 HIS A CA 1
ATOM 6514 C C . HIS A 1 839 ? 18.123 3.824 25.678 1.00 81.75 839 HIS A C 1
ATOM 6516 O O . HIS A 1 839 ? 19.180 3.245 25.418 1.00 81.75 839 HIS A O 1
ATOM 6522 N N . ARG A 1 840 ? 17.196 3.291 26.473 1.00 85.56 840 ARG A N 1
ATOM 6523 C CA . ARG A 1 840 ? 17.295 1.931 27.012 1.00 85.56 840 ARG A CA 1
ATOM 6524 C C . ARG A 1 840 ? 16.101 1.128 26.530 1.00 85.56 840 ARG A C 1
ATOM 6526 O O . ARG A 1 840 ? 14.969 1.490 26.838 1.00 85.56 840 ARG A O 1
ATOM 6533 N N . LYS A 1 841 ? 16.368 0.052 25.789 1.00 91.38 841 LYS A N 1
ATOM 6534 C CA . LYS A 1 841 ? 15.352 -0.889 25.310 1.00 91.38 841 LYS A CA 1
ATOM 6535 C C . LYS A 1 841 ? 15.491 -2.231 26.023 1.00 91.38 841 LYS A C 1
ATOM 6537 O O . LYS A 1 841 ? 16.604 -2.719 26.199 1.00 91.38 841 LYS A O 1
ATOM 6542 N N . GLN A 1 842 ? 14.374 -2.803 26.456 1.00 92.44 842 GLN A N 1
ATOM 6543 C CA . GLN A 1 842 ? 14.302 -4.139 27.052 1.00 92.44 842 GLN A CA 1
ATOM 6544 C C . GLN A 1 842 ? 13.113 -4.886 26.464 1.00 92.44 842 GLN A C 1
ATOM 6546 O O . GLN A 1 842 ? 11.998 -4.363 26.483 1.00 92.44 842 GLN A O 1
ATOM 6551 N N . LYS A 1 843 ? 13.355 -6.091 25.943 1.00 94.31 843 LYS A N 1
ATOM 6552 C CA . LYS A 1 843 ? 12.329 -6.925 25.316 1.00 94.31 843 LYS A CA 1
ATOM 6553 C C . LYS A 1 843 ? 11.968 -8.097 26.220 1.00 94.31 843 LYS A C 1
ATOM 6555 O O . LYS A 1 843 ? 12.841 -8.784 26.747 1.00 94.31 843 LYS A O 1
ATOM 6560 N N . TYR A 1 844 ? 10.673 -8.318 26.363 1.00 93.75 844 TYR A N 1
ATOM 6561 C CA . TYR A 1 844 ? 10.062 -9.364 27.166 1.00 93.75 844 TYR A CA 1
ATOM 6562 C C . TYR A 1 844 ? 9.131 -10.178 26.276 1.00 93.75 844 TYR A C 1
ATOM 6564 O O . TYR A 1 844 ? 8.419 -9.609 25.449 1.00 93.75 844 TYR A O 1
ATOM 6572 N N . GLU A 1 845 ? 9.106 -11.494 26.450 1.00 91.94 845 GLU A N 1
ATOM 6573 C CA . GLU A 1 845 ? 8.172 -12.366 25.735 1.00 91.94 845 GLU A CA 1
ATOM 6574 C C . GLU A 1 845 ? 7.187 -12.989 26.723 1.00 91.94 845 GLU A C 1
ATOM 6576 O O . GLU A 1 845 ? 7.578 -13.686 27.662 1.00 91.94 845 GLU A O 1
ATOM 6581 N N . PHE A 1 846 ? 5.903 -12.700 26.513 1.00 90.25 846 PHE A N 1
ATOM 6582 C CA . PHE A 1 846 ? 4.806 -13.150 27.359 1.00 90.25 846 PHE A CA 1
ATOM 6583 C C . PHE A 1 846 ? 4.107 -14.346 26.712 1.00 90.25 846 PHE A C 1
ATOM 6585 O O . PHE A 1 846 ? 3.747 -14.286 25.541 1.00 90.25 846 PHE A O 1
ATOM 6592 N N . GLY A 1 847 ? 3.845 -15.415 27.471 1.00 85.12 847 GLY A N 1
ATOM 6593 C CA . GLY A 1 847 ? 3.132 -16.601 26.979 1.00 85.12 847 GLY A CA 1
ATOM 6594 C C . GLY A 1 847 ? 1.643 -16.358 26.706 1.00 85.12 847 GLY A C 1
ATOM 6595 O O . GLY A 1 847 ? 1.008 -17.121 25.972 1.00 85.12 847 GLY A O 1
ATOM 6596 N N . THR A 1 848 ? 1.071 -15.295 27.279 1.00 86.00 848 THR A N 1
ATOM 6597 C CA . THR A 1 848 ? -0.329 -14.907 27.091 1.00 86.00 848 THR A CA 1
ATOM 6598 C C . THR A 1 848 ? -0.475 -13.397 26.897 1.00 86.00 848 THR A C 1
ATOM 6600 O O . THR A 1 848 ? 0.215 -12.587 27.520 1.00 86.00 848 THR A O 1
ATOM 6603 N N . ARG A 1 849 ? -1.432 -12.996 26.047 1.00 88.62 849 ARG A N 1
ATOM 6604 C CA . ARG A 1 849 ? -1.778 -11.581 25.807 1.00 88.62 849 ARG A CA 1
ATOM 6605 C C . ARG A 1 849 ? -2.334 -10.889 27.063 1.00 88.62 849 ARG A C 1
ATOM 6607 O O . ARG A 1 849 ? -2.227 -9.676 27.202 1.00 88.62 849 ARG A O 1
ATOM 6614 N N . THR A 1 850 ? -2.910 -11.658 27.982 1.00 91.25 850 THR A N 1
ATOM 6615 C CA . THR A 1 850 ? -3.417 -11.216 29.290 1.00 91.25 850 THR A CA 1
ATOM 6616 C C . THR A 1 850 ? -2.291 -10.797 30.218 1.00 91.25 850 THR A C 1
ATOM 6618 O O . THR A 1 850 ? -2.300 -9.664 30.693 1.00 91.25 850 THR A O 1
ATOM 6621 N N . ALA A 1 851 ? -1.286 -11.658 30.409 1.00 92.44 851 ALA A N 1
ATOM 6622 C CA . ALA A 1 851 ? -0.101 -11.322 31.193 1.00 92.44 851 ALA A CA 1
ATOM 6623 C C . ALA A 1 851 ? 0.644 -10.124 30.584 1.00 92.44 851 ALA A C 1
ATOM 6625 O O . ALA A 1 851 ? 1.030 -9.199 31.297 1.00 92.44 851 ALA A O 1
ATOM 6626 N N . MET A 1 852 ? 0.767 -10.107 29.254 1.00 94.38 852 MET A N 1
ATOM 6627 C CA . MET A 1 852 ? 1.332 -8.987 28.505 1.00 94.38 852 MET A CA 1
ATOM 6628 C C . MET A 1 852 ? 0.638 -7.660 28.836 1.00 94.38 852 MET A C 1
ATOM 6630 O O . MET A 1 852 ? 1.298 -6.692 29.207 1.00 94.38 852 MET A O 1
ATOM 6634 N N . ALA A 1 853 ? -0.695 -7.620 28.743 1.00 94.75 853 ALA A N 1
ATOM 6635 C CA . ALA A 1 853 ? -1.451 -6.397 28.978 1.00 94.75 853 ALA A CA 1
ATOM 6636 C C . ALA A 1 853 ? -1.297 -5.898 30.420 1.00 94.75 853 ALA A C 1
ATOM 6638 O O . ALA A 1 853 ? -1.081 -4.708 30.627 1.00 94.75 853 ALA A O 1
ATOM 6639 N N . VAL A 1 854 ? -1.342 -6.797 31.411 1.00 95.44 854 VAL A N 1
ATOM 6640 C CA . VAL A 1 854 ? -1.127 -6.439 32.824 1.00 95.44 854 VAL A CA 1
ATOM 6641 C C . VAL A 1 854 ? 0.272 -5.860 33.034 1.00 95.44 854 VAL A C 1
ATOM 6643 O O . VAL A 1 854 ? 0.412 -4.832 33.691 1.00 95.44 854 VAL A O 1
ATOM 6646 N N . PHE A 1 855 ? 1.301 -6.469 32.438 1.00 95.62 855 PHE A N 1
ATOM 6647 C CA . PHE A 1 855 ? 2.665 -5.949 32.513 1.00 95.62 855 PHE A CA 1
ATOM 6648 C C . PHE A 1 855 ? 2.777 -4.556 31.889 1.00 95.62 855 PHE A C 1
ATOM 6650 O O . PHE A 1 855 ? 3.350 -3.661 32.502 1.00 95.62 855 PHE A O 1
ATOM 6657 N N . VAL A 1 856 ? 2.190 -4.342 30.707 1.00 95.88 856 VAL A N 1
ATOM 6658 C CA . VAL A 1 856 ? 2.163 -3.027 30.049 1.00 95.88 856 VAL A CA 1
ATOM 6659 C C . VAL A 1 856 ? 1.501 -1.973 30.942 1.00 95.88 856 VAL A C 1
ATOM 6661 O O . VAL A 1 856 ? 2.056 -0.889 31.093 1.00 95.88 856 VAL A O 1
ATOM 6664 N N . LEU A 1 857 ? 0.368 -2.282 31.583 1.00 95.31 857 LEU A N 1
ATOM 6665 C CA . LEU A 1 857 ? -0.286 -1.352 32.513 1.00 95.31 857 LEU A CA 1
ATOM 6666 C C . LEU A 1 857 ? 0.578 -1.037 33.739 1.00 95.31 857 LEU A C 1
ATOM 6668 O O . LEU A 1 857 ? 0.613 0.112 34.164 1.00 95.31 857 LEU A O 1
ATOM 6672 N N . LEU A 1 858 ? 1.284 -2.032 34.285 1.00 93.81 858 LEU A N 1
ATOM 6673 C CA . LEU A 1 858 ? 2.218 -1.829 35.395 1.00 93.81 858 LEU A CA 1
ATOM 6674 C C . LEU A 1 858 ? 3.371 -0.906 34.999 1.00 93.81 858 LEU A C 1
ATOM 6676 O O . LEU A 1 858 ? 3.711 -0.002 35.750 1.00 93.81 858 LEU A O 1
ATOM 6680 N N . VAL A 1 859 ? 3.922 -1.090 33.796 1.00 93.38 859 VAL A N 1
ATOM 6681 C CA . VAL A 1 859 ? 4.972 -0.223 33.239 1.00 93.38 859 VAL A CA 1
ATOM 6682 C C . VAL A 1 859 ? 4.499 1.221 33.044 1.00 93.38 859 VAL A C 1
ATOM 6684 O O . VAL A 1 859 ? 5.310 2.135 33.139 1.00 93.38 859 VAL A O 1
ATOM 6687 N N . LEU A 1 860 ? 3.212 1.423 32.760 1.00 92.19 860 LEU A N 1
ATOM 6688 C CA . LEU A 1 860 ? 2.603 2.735 32.534 1.00 92.19 860 LEU A CA 1
ATOM 6689 C C . LEU A 1 860 ? 2.078 3.405 33.819 1.00 92.19 860 LEU A C 1
ATOM 6691 O O . LEU A 1 860 ? 1.611 4.542 33.754 1.00 92.19 860 LEU A O 1
ATOM 6695 N N . SER A 1 861 ? 2.123 2.716 34.964 1.00 87.88 861 SER A N 1
ATOM 6696 C CA . SER A 1 861 ? 1.793 3.285 36.277 1.00 87.88 861 SER A CA 1
ATOM 6697 C C . SER A 1 861 ? 2.910 4.241 36.731 1.00 87.88 861 SER A C 1
ATOM 6699 O O . SER A 1 861 ? 4.081 3.933 36.500 1.00 87.88 861 SER A O 1
ATOM 6701 N N . PRO A 1 862 ? 2.604 5.388 37.372 1.00 83.31 862 PRO A N 1
ATOM 6702 C CA . PRO A 1 862 ? 1.287 5.855 37.808 1.00 83.31 862 PRO A CA 1
ATOM 6703 C C . PRO A 1 862 ? 0.481 6.514 36.679 1.00 83.31 862 PRO A C 1
ATOM 6705 O O . PRO A 1 862 ? 0.910 7.487 36.055 1.00 83.31 862 PRO A O 1
ATOM 6708 N N . ALA A 1 863 ? -0.742 6.033 36.458 1.00 83.12 863 ALA A N 1
ATOM 6709 C CA . ALA A 1 863 ? -1.705 6.642 35.545 1.00 83.12 863 ALA A CA 1
ATOM 6710 C C . ALA A 1 863 ? -3.121 6.580 36.128 1.00 83.12 863 ALA A C 1
ATOM 6712 O O . ALA A 1 863 ? -3.423 5.741 36.976 1.00 83.12 863 ALA A O 1
ATOM 6713 N N . ASN A 1 864 ? -4.001 7.475 35.667 1.00 85.56 864 ASN A N 1
ATOM 6714 C CA . ASN A 1 864 ? -5.397 7.484 36.103 1.00 85.56 864 ASN A CA 1
ATOM 6715 C C . ASN A 1 864 ? -6.065 6.133 35.778 1.00 85.56 864 ASN A C 1
ATOM 6717 O O . ASN A 1 864 ? -5.880 5.587 34.687 1.00 85.56 864 ASN A O 1
ATOM 6721 N N . HIS A 1 865 ? -6.866 5.632 36.719 1.00 87.25 865 HIS A N 1
ATOM 6722 C CA . HIS A 1 865 ? -7.650 4.408 36.604 1.00 87.25 865 HIS A CA 1
ATOM 6723 C C . HIS A 1 865 ? -8.455 4.360 35.295 1.00 87.25 865 HIS A C 1
ATOM 6725 O O . HIS A 1 865 ? -8.377 3.367 34.573 1.00 87.25 865 HIS A O 1
ATOM 6731 N N . ASP A 1 866 ? -9.131 5.453 34.928 1.00 86.38 866 ASP A N 1
ATOM 6732 C CA . ASP A 1 866 ? -9.928 5.513 33.695 1.00 86.38 866 ASP A CA 1
ATOM 6733 C C . ASP A 1 866 ? -9.064 5.350 32.439 1.00 86.38 866 ASP A C 1
ATOM 6735 O O . ASP A 1 866 ? -9.462 4.701 31.467 1.00 86.38 866 ASP A O 1
ATOM 6739 N N . THR A 1 867 ? -7.849 5.907 32.438 1.00 86.62 867 THR A N 1
ATOM 6740 C CA . THR A 1 867 ? -6.969 5.811 31.270 1.00 86.62 867 THR A CA 1
ATOM 6741 C C . THR A 1 867 ? -6.274 4.460 31.176 1.00 86.62 867 THR A C 1
ATOM 6743 O O . THR A 1 867 ? -6.102 3.938 30.069 1.00 86.62 867 THR A O 1
ATOM 6746 N N . LEU A 1 868 ? -5.934 3.850 32.316 1.00 91.19 868 LEU A N 1
ATOM 6747 C CA . LEU A 1 868 ? -5.479 2.462 32.369 1.00 91.19 868 LEU A CA 1
ATOM 6748 C C . LEU A 1 868 ? -6.581 1.514 31.891 1.00 91.19 868 LEU A C 1
ATOM 6750 O O . LEU A 1 868 ? -6.295 0.627 31.089 1.00 91.19 868 LEU A O 1
ATOM 6754 N N . ARG A 1 869 ? -7.843 1.747 32.280 1.00 92.50 869 ARG A N 1
ATOM 6755 C CA . ARG A 1 869 ? -8.994 0.982 31.782 1.00 92.50 869 ARG A CA 1
ATOM 6756 C C . ARG A 1 869 ? -9.114 1.080 30.267 1.00 92.50 869 ARG A C 1
ATOM 6758 O O . ARG A 1 869 ? -9.111 0.057 29.591 1.00 92.50 869 ARG A O 1
ATOM 6765 N N . LYS A 1 870 ? -9.104 2.298 29.721 1.00 89.44 870 LYS A N 1
ATOM 6766 C CA . LYS A 1 870 ? -9.149 2.525 28.268 1.00 89.44 870 LYS A CA 1
ATOM 6767 C C . LYS A 1 870 ? -7.968 1.869 27.528 1.00 89.44 870 LYS A C 1
ATOM 6769 O O . LYS A 1 870 ? -8.132 1.385 26.413 1.00 89.44 870 LYS A O 1
ATOM 6774 N N . THR A 1 871 ? -6.777 1.844 28.129 1.00 91.06 871 THR A N 1
ATOM 6775 C CA . THR A 1 871 ? -5.592 1.171 27.559 1.00 91.06 871 THR A CA 1
ATOM 6776 C C . THR A 1 871 ? -5.740 -0.352 27.597 1.00 91.06 871 THR A C 1
ATOM 6778 O O . THR A 1 871 ? -5.400 -1.033 26.632 1.00 91.06 871 THR A O 1
ATOM 6781 N N . LEU A 1 872 ? -6.298 -0.891 28.683 1.00 93.19 872 LEU A N 1
ATOM 6782 C CA . LEU A 1 872 ? -6.601 -2.312 28.826 1.00 93.19 872 LEU A CA 1
ATOM 6783 C C . LEU A 1 872 ? -7.658 -2.773 27.822 1.00 93.19 872 LEU A C 1
ATOM 6785 O O . LEU A 1 872 ? -7.518 -3.852 27.253 1.00 93.19 872 LEU A O 1
ATOM 6789 N N . ASP A 1 873 ? -8.680 -1.955 27.580 1.00 89.62 873 ASP A N 1
ATOM 6790 C CA . ASP A 1 873 ? -9.723 -2.230 26.593 1.00 89.62 873 ASP A CA 1
ATOM 6791 C C . ASP A 1 873 ? -9.162 -2.226 25.159 1.00 89.62 873 ASP A C 1
ATOM 6793 O O . ASP A 1 873 ? -9.525 -3.084 24.359 1.00 89.62 873 ASP A O 1
ATOM 6797 N N . ASP A 1 874 ? -8.195 -1.354 24.853 1.00 86.75 874 ASP A N 1
ATOM 6798 C CA . ASP A 1 874 ? -7.475 -1.372 23.571 1.00 86.75 874 ASP A CA 1
ATOM 6799 C C . ASP A 1 874 ? -6.616 -2.638 23.390 1.00 86.75 874 ASP A C 1
ATOM 6801 O O . ASP A 1 874 ? -6.563 -3.215 22.300 1.00 86.75 874 ASP A O 1
ATOM 6805 N N . LEU A 1 875 ? -5.924 -3.079 24.447 1.00 89.69 875 LEU A N 1
ATOM 6806 C CA . LEU A 1 875 ? -5.061 -4.264 24.402 1.00 89.69 875 LEU A CA 1
ATOM 6807 C C . LEU A 1 875 ? -5.870 -5.569 24.397 1.00 89.69 875 LEU A C 1
ATOM 6809 O O . LEU A 1 875 ? -5.475 -6.536 23.733 1.00 89.69 875 LEU A O 1
ATOM 6813 N N . LEU A 1 876 ? -6.986 -5.592 25.128 1.00 90.25 876 LEU A N 1
ATOM 6814 C CA . LEU A 1 876 ? -7.876 -6.729 25.351 1.00 90.25 876 LEU A CA 1
ATOM 6815 C C . LEU A 1 876 ? -9.344 -6.281 25.200 1.00 90.25 876 LEU A C 1
ATOM 6817 O O . LEU A 1 876 ? -10.024 -6.046 26.203 1.00 90.25 876 LEU A O 1
ATOM 6821 N N . PRO A 1 877 ? -9.885 -6.233 23.971 1.00 81.56 877 PRO A N 1
ATOM 6822 C CA . PRO A 1 877 ? -11.223 -5.691 23.688 1.00 81.56 877 PRO A CA 1
ATOM 6823 C C . PRO A 1 877 ? -12.394 -6.589 24.137 1.00 81.56 877 PRO A C 1
ATOM 6825 O O . PRO A 1 877 ? -13.535 -6.388 23.730 1.00 81.56 877 PRO A O 1
ATOM 6828 N N . ASN A 1 878 ? -12.142 -7.603 24.970 1.00 80.88 878 ASN A N 1
ATOM 6829 C CA . ASN A 1 878 ? -13.183 -8.496 25.475 1.00 80.88 878 ASN A CA 1
ATOM 6830 C C . ASN A 1 878 ? -13.991 -7.834 26.604 1.00 80.88 878 ASN A C 1
ATOM 6832 O O . ASN A 1 878 ? -13.419 -7.328 27.568 1.00 80.88 878 ASN A O 1
ATOM 6836 N N . GLU A 1 879 ? -15.319 -7.907 26.516 1.00 78.75 879 GLU A N 1
ATOM 6837 C CA . GLU A 1 879 ? -16.274 -7.236 27.423 1.00 78.75 879 GLU A CA 1
ATOM 6838 C C . GLU A 1 879 ? -17.314 -8.224 28.001 1.00 78.75 879 GLU A C 1
ATOM 6840 O O . GLU A 1 879 ? -18.473 -7.882 28.242 1.00 78.75 879 GLU A O 1
ATOM 6845 N N . THR A 1 880 ? -16.958 -9.506 28.152 1.00 82.38 880 THR A N 1
ATOM 6846 C CA . THR A 1 880 ? -17.845 -10.458 28.856 1.00 82.38 880 THR A CA 1
ATOM 6847 C C . THR A 1 880 ? -17.847 -10.151 30.361 1.00 82.38 880 THR A C 1
ATOM 6849 O O . THR A 1 880 ? -16.832 -9.650 30.846 1.00 82.38 880 THR A O 1
ATOM 6852 N N . PRO A 1 881 ? -18.876 -10.550 31.133 1.00 84.44 881 PRO A N 1
ATOM 6853 C CA . PRO A 1 881 ? -18.919 -10.318 32.583 1.00 84.44 881 PRO A CA 1
ATOM 6854 C C . PRO A 1 881 ? -17.652 -10.758 33.336 1.00 84.44 881 PRO A C 1
ATOM 6856 O O . PRO A 1 881 ? -17.155 -10.029 34.191 1.00 84.44 881 PRO A O 1
ATOM 6859 N N . VAL A 1 882 ? -17.079 -11.911 32.969 1.00 85.25 882 VAL A N 1
ATOM 6860 C CA . VAL A 1 882 ? -15.821 -12.420 33.546 1.00 85.25 882 VAL A CA 1
ATOM 6861 C C . VAL A 1 882 ? -14.647 -11.475 33.276 1.00 85.25 882 VAL A C 1
ATOM 6863 O O . VAL A 1 882 ? -13.849 -11.198 34.169 1.00 85.25 882 VAL A O 1
ATOM 6866 N N . TRP A 1 883 ? -14.554 -10.955 32.051 1.00 89.56 883 TRP A N 1
ATOM 6867 C CA . TRP A 1 883 ? -13.520 -10.001 31.650 1.00 89.56 883 TRP A CA 1
ATOM 6868 C C . TRP A 1 883 ? -13.678 -8.665 32.374 1.00 89.56 883 TRP A C 1
ATOM 6870 O O . TRP A 1 883 ? -12.672 -8.102 32.786 1.00 89.56 883 TRP A O 1
ATOM 6880 N N . ASP A 1 884 ? -14.901 -8.179 32.581 1.00 89.69 884 ASP A N 1
ATOM 6881 C CA . ASP A 1 884 ? -15.136 -6.931 33.312 1.00 89.69 884 ASP A CA 1
ATOM 6882 C C . ASP A 1 884 ? -14.691 -7.033 34.773 1.00 89.69 884 ASP A C 1
ATOM 6884 O O . ASP A 1 884 ? -13.939 -6.173 35.236 1.00 89.69 884 ASP A O 1
ATOM 6888 N N . VAL A 1 885 ? -15.074 -8.119 35.458 1.00 92.12 885 VAL A N 1
ATOM 6889 C CA . VAL A 1 885 ? -14.641 -8.407 36.837 1.00 92.12 885 VAL A CA 1
ATOM 6890 C C . VAL A 1 885 ? -13.124 -8.555 36.918 1.00 92.12 885 VAL A C 1
ATOM 6892 O O . VAL A 1 885 ? -12.494 -8.006 37.825 1.00 92.12 885 VAL A O 1
ATOM 6895 N N . TRP A 1 886 ? -12.519 -9.264 35.962 1.00 93.94 886 TRP A N 1
ATOM 6896 C CA . TRP A 1 886 ? -11.069 -9.428 35.911 1.00 93.94 886 TRP A CA 1
ATOM 6897 C C . TRP A 1 886 ? -10.347 -8.092 35.703 1.00 93.94 886 TRP A C 1
ATOM 6899 O O . TRP A 1 886 ? -9.439 -7.769 36.469 1.00 93.94 886 TRP A O 1
ATOM 6909 N N . LYS A 1 887 ? -10.761 -7.299 34.705 1.00 94.06 887 LYS A N 1
ATOM 6910 C CA . LYS A 1 887 ? -10.164 -5.993 34.388 1.00 94.06 887 LYS A CA 1
ATOM 6911 C C . LYS A 1 887 ? -10.245 -5.051 35.589 1.00 94.06 887 LYS A C 1
ATOM 6913 O O . LYS A 1 887 ? -9.244 -4.428 35.930 1.00 94.06 887 LYS A O 1
ATOM 6918 N N . GLU A 1 888 ? -11.396 -4.993 36.259 1.00 93.88 888 GLU A N 1
ATOM 6919 C CA . GLU A 1 888 ? -11.581 -4.165 37.456 1.00 93.88 888 GLU A CA 1
ATOM 6920 C C . GLU A 1 888 ? -10.671 -4.616 38.605 1.00 93.88 888 GLU A C 1
ATOM 6922 O O . GLU A 1 888 ? -9.943 -3.817 39.194 1.00 93.88 888 GLU A O 1
ATOM 6927 N N . SER A 1 889 ? -10.624 -5.925 38.860 1.00 93.62 889 SER A N 1
ATOM 6928 C CA . SER A 1 889 ? -9.767 -6.504 39.897 1.00 93.62 889 SER A CA 1
ATOM 6929 C C . SER A 1 889 ? -8.286 -6.218 39.640 1.00 93.62 889 SER A C 1
ATOM 6931 O O . SER A 1 889 ? -7.546 -5.898 40.570 1.00 93.62 889 SER A O 1
ATOM 6933 N N . VAL A 1 890 ? -7.833 -6.301 38.384 1.00 94.12 890 VAL A N 1
ATOM 6934 C CA . VAL A 1 890 ? -6.460 -5.954 37.992 1.00 94.12 890 VAL A CA 1
ATOM 6935 C C . VAL A 1 890 ? -6.177 -4.478 38.255 1.00 94.12 890 VAL A C 1
ATOM 6937 O O . VAL A 1 890 ? -5.185 -4.169 38.912 1.00 94.12 890 VAL A O 1
ATOM 6940 N N . LEU A 1 891 ? -7.039 -3.568 37.796 1.00 93.88 891 LEU A N 1
ATOM 6941 C CA . LEU A 1 891 ? -6.838 -2.127 37.970 1.00 93.88 891 LEU A CA 1
ATOM 6942 C C . LEU A 1 891 ? -6.822 -1.723 39.449 1.00 93.88 891 LEU A C 1
ATOM 6944 O O . LEU A 1 891 ? -5.972 -0.934 39.866 1.00 93.88 891 LEU A O 1
ATOM 6948 N N . GLN A 1 892 ? -7.702 -2.312 40.263 1.00 92.06 892 GLN A N 1
ATOM 6949 C CA . GLN A 1 892 ? -7.701 -2.112 41.710 1.00 92.06 892 GLN A CA 1
ATOM 6950 C C . GLN A 1 892 ? -6.384 -2.588 42.341 1.00 92.06 892 GLN A C 1
ATOM 6952 O O . GLN A 1 892 ? -5.825 -1.910 43.204 1.00 92.06 892 GLN A O 1
ATOM 6957 N N . LYS A 1 893 ? -5.851 -3.738 41.906 1.00 91.69 893 LYS A N 1
ATOM 6958 C CA . LYS A 1 893 ? -4.574 -4.266 42.411 1.00 91.69 893 LYS A CA 1
ATOM 6959 C C . LYS A 1 893 ? -3.375 -3.433 41.972 1.00 91.69 893 LYS A C 1
ATOM 6961 O O . LYS A 1 893 ? -2.485 -3.244 42.793 1.00 91.69 893 LYS A O 1
ATOM 6966 N N . ILE A 1 894 ? -3.360 -2.917 40.741 1.00 91.19 894 ILE A N 1
ATOM 6967 C CA . ILE A 1 894 ? -2.319 -1.992 40.264 1.00 91.19 894 ILE A CA 1
ATOM 6968 C C . ILE A 1 894 ? -2.311 -0.734 41.137 1.00 91.19 894 ILE A C 1
ATOM 6970 O O . ILE A 1 894 ? -1.268 -0.377 41.670 1.00 91.19 894 ILE A O 1
ATOM 6974 N N . ARG A 1 895 ? -3.481 -0.132 41.386 1.00 88.38 895 ARG A N 1
ATOM 6975 C CA . ARG A 1 895 ? -3.604 1.046 42.257 1.00 88.38 895 ARG A CA 1
ATOM 6976 C C . ARG A 1 895 ? -3.088 0.788 43.675 1.00 88.38 895 ARG A C 1
ATOM 6978 O O . ARG A 1 895 ? -2.294 1.564 44.192 1.00 88.38 895 ARG A O 1
ATOM 6985 N N . LEU A 1 896 ? -3.503 -0.320 44.294 1.00 86.88 896 LEU A N 1
ATOM 6986 C CA . LEU A 1 896 ? -3.035 -0.698 45.635 1.00 86.88 896 LEU A CA 1
ATOM 6987 C C . LEU A 1 896 ? -1.529 -0.994 45.677 1.00 86.88 896 LEU A C 1
ATOM 6989 O O . LEU A 1 896 ? -0.904 -0.852 46.727 1.00 86.88 896 LEU A O 1
ATOM 6993 N N . PHE A 1 897 ? -0.960 -1.476 44.572 1.00 84.12 897 PHE A N 1
ATOM 6994 C CA . PHE A 1 897 ? 0.471 -1.730 44.452 1.00 84.12 897 PHE A CA 1
ATOM 6995 C C . PHE A 1 897 ? 1.260 -0.415 44.373 1.00 84.12 897 PHE A C 1
ATOM 6997 O O . PHE A 1 897 ? 2.241 -0.257 45.097 1.00 84.12 897 PHE A O 1
ATOM 7004 N N . ASP A 1 898 ? 0.774 0.538 43.579 1.00 80.50 898 ASP A N 1
ATOM 7005 C CA . ASP A 1 898 ? 1.342 1.878 43.393 1.00 80.50 898 ASP A CA 1
ATOM 7006 C C . ASP A 1 898 ? 1.307 2.705 44.699 1.00 80.50 898 ASP A C 1
ATOM 7008 O O . ASP A 1 898 ? 2.329 3.219 45.154 1.00 80.50 898 ASP A O 1
ATOM 7012 N N . GLU A 1 899 ? 0.160 2.719 45.396 1.00 80.25 899 GLU A N 1
ATOM 7013 C CA . GLU A 1 899 ? -0.013 3.397 46.696 1.00 80.25 899 GLU A CA 1
ATOM 7014 C C . GLU A 1 899 ? 0.957 2.863 47.770 1.00 80.25 899 GLU A C 1
ATOM 7016 O O . GLU A 1 899 ? 1.465 3.624 48.596 1.00 80.25 899 GLU A O 1
ATOM 7021 N N . LYS A 1 900 ? 1.257 1.556 47.755 1.00 70.44 900 LYS A N 1
ATOM 7022 C CA . LYS A 1 900 ? 2.193 0.930 48.704 1.00 70.44 900 LYS A CA 1
ATOM 7023 C C . LYS A 1 900 ? 3.657 1.229 48.394 1.00 70.44 900 LYS A C 1
ATOM 7025 O O . LYS A 1 900 ? 4.448 1.307 49.331 1.00 70.44 900 LYS A O 1
ATOM 7030 N N . GLN A 1 901 ? 4.025 1.407 47.124 1.00 65.50 901 GLN A N 1
ATOM 7031 C CA . GLN A 1 901 ? 5.389 1.800 46.754 1.00 65.50 901 GLN A CA 1
ATOM 7032 C C . GLN A 1 901 ? 5.726 3.230 47.211 1.00 65.50 901 GLN A C 1
ATOM 7034 O O . GLN A 1 901 ? 6.870 3.493 47.572 1.00 65.50 901 GLN A O 1
ATOM 7039 N N . GLY A 1 902 ? 4.742 4.135 47.265 1.00 59.66 902 GLY A N 1
ATOM 7040 C CA . GLY A 1 902 ? 4.944 5.514 47.727 1.00 59.66 902 GLY A CA 1
ATOM 7041 C C . GLY A 1 902 ? 5.095 5.690 49.248 1.00 59.66 902 GLY A C 1
ATOM 7042 O O . GLY A 1 902 ? 5.500 6.766 49.685 1.00 59.66 902 GLY A O 1
ATOM 7043 N N . GLY A 1 903 ? 4.761 4.673 50.057 1.00 51.62 903 GLY A N 1
ATOM 7044 C CA . GLY A 1 903 ? 4.575 4.814 51.510 1.00 51.62 903 GLY A CA 1
ATOM 7045 C C . GLY A 1 903 ? 5.639 4.192 52.427 1.00 51.62 903 GLY A C 1
ATOM 7046 O O . GLY A 1 903 ? 5.828 4.697 53.531 1.00 51.62 903 GLY A O 1
ATOM 7047 N N . GLU A 1 904 ? 6.353 3.130 52.029 1.00 49.47 904 GLU A N 1
ATOM 7048 C CA . GLU A 1 904 ? 7.314 2.439 52.914 1.00 49.47 904 GLU A CA 1
ATOM 7049 C C . GLU A 1 904 ? 8.526 1.839 52.175 1.00 49.47 904 GLU A C 1
ATOM 7051 O O . GLU A 1 904 ? 8.407 1.243 51.111 1.00 49.47 904 GLU A O 1
ATOM 7056 N N . LEU A 1 905 ? 9.706 1.894 52.812 1.00 50.44 905 LEU A N 1
ATOM 7057 C CA . LEU A 1 905 ? 10.995 1.379 52.309 1.00 50.44 905 LEU A CA 1
ATOM 7058 C C . LEU A 1 905 ? 11.090 -0.169 52.239 1.00 50.44 905 LEU A C 1
ATOM 7060 O O . LEU A 1 905 ? 12.168 -0.718 52.001 1.00 50.44 905 LEU A O 1
ATOM 7064 N N . LYS A 1 906 ? 10.001 -0.904 52.507 1.00 55.12 906 LYS A N 1
ATOM 7065 C CA . LYS A 1 906 ? 9.973 -2.377 52.508 1.00 55.12 906 LYS A CA 1
ATOM 7066 C C . LYS A 1 906 ? 9.301 -2.899 51.244 1.00 55.12 906 LYS A C 1
ATOM 7068 O O . LYS A 1 906 ? 8.180 -2.525 50.930 1.00 55.12 906 LYS A O 1
ATOM 7073 N N . ARG A 1 907 ? 9.985 -3.828 50.563 1.00 58.41 907 ARG A N 1
ATOM 7074 C CA . ARG A 1 907 ? 9.514 -4.510 49.345 1.00 58.41 907 ARG A CA 1
ATOM 7075 C C . ARG A 1 907 ? 8.072 -5.021 49.524 1.00 58.41 907 ARG A C 1
ATOM 7077 O O . ARG A 1 907 ? 7.881 -5.952 50.312 1.00 58.41 907 ARG A O 1
ATOM 7084 N N . PRO A 1 908 ? 7.071 -4.491 48.801 1.00 61.72 908 PRO A N 1
ATOM 7085 C CA . PRO A 1 908 ? 5.730 -5.052 48.847 1.00 61.72 908 PRO A CA 1
ATOM 7086 C C . PRO A 1 908 ? 5.729 -6.452 48.213 1.00 61.72 908 PRO A C 1
ATOM 7088 O O . PRO A 1 908 ? 6.342 -6.692 47.169 1.00 61.72 908 PRO A O 1
ATOM 7091 N N . ALA A 1 909 ? 5.061 -7.408 48.863 1.00 68.75 909 ALA A N 1
ATOM 7092 C CA . ALA A 1 909 ? 4.821 -8.726 48.282 1.00 68.75 909 ALA A CA 1
ATOM 7093 C C . ALA A 1 909 ? 3.942 -8.598 47.026 1.00 68.75 909 ALA A C 1
ATOM 7095 O O . ALA A 1 909 ? 3.067 -7.729 46.976 1.00 68.75 909 ALA A O 1
ATOM 7096 N N . SER A 1 910 ? 4.154 -9.471 46.033 1.00 72.88 910 SER A N 1
ATOM 7097 C CA . SER A 1 910 ? 3.341 -9.482 44.812 1.00 72.88 910 SER A CA 1
ATOM 7098 C C . SER A 1 910 ? 1.861 -9.637 45.179 1.00 72.88 910 SER A C 1
ATOM 7100 O O . SER A 1 910 ? 1.526 -10.505 45.996 1.00 72.88 910 SER A O 1
ATOM 7102 N N . PRO A 1 911 ? 0.970 -8.801 44.625 1.00 79.19 911 PRO A N 1
ATOM 7103 C CA . PRO A 1 911 ? -0.439 -8.863 44.960 1.00 79.19 911 PRO A CA 1
ATOM 7104 C C . PRO A 1 911 ? -1.017 -10.212 44.528 1.00 79.19 911 PRO A C 1
ATOM 7106 O O . PRO A 1 911 ? -0.943 -10.590 43.363 1.00 79.19 911 PRO A O 1
ATOM 7109 N N . ARG A 1 912 ? -1.608 -10.933 45.485 1.00 86.56 912 ARG A N 1
ATOM 7110 C CA . ARG A 1 912 ? -2.389 -12.145 45.220 1.00 86.56 912 ARG A CA 1
ATOM 7111 C C . ARG A 1 912 ? -3.841 -11.784 44.947 1.00 86.56 912 ARG A C 1
ATOM 7113 O O . ARG A 1 912 ? -4.406 -10.895 45.608 1.00 86.56 912 ARG A O 1
ATOM 7120 N N . PHE A 1 913 ? -4.433 -12.464 43.975 1.00 89.56 913 PHE A N 1
ATOM 7121 C CA . PHE A 1 913 ? -5.862 -12.374 43.701 1.00 89.56 913 PHE A CA 1
ATOM 7122 C C . PHE A 1 913 ? -6.626 -13.344 44.604 1.00 89.56 913 PHE A C 1
ATOM 7124 O O . PHE A 1 913 ? -6.086 -14.353 45.053 1.00 89.56 913 PHE A O 1
ATOM 7131 N N . ASN A 1 914 ? -7.872 -13.000 44.930 1.00 87.31 914 ASN A N 1
ATOM 7132 C CA . ASN A 1 914 ? -8.720 -13.863 45.741 1.00 87.31 914 ASN A CA 1
ATOM 7133 C C . ASN A 1 914 ? -9.482 -14.823 44.817 1.00 87.31 914 ASN A C 1
ATOM 7135 O O . ASN A 1 914 ? -10.309 -14.382 44.020 1.00 87.31 914 ASN A O 1
ATOM 7139 N N . TYR A 1 915 ? -9.188 -16.117 44.930 1.00 85.94 915 TYR A N 1
ATOM 7140 C CA . TYR A 1 915 ? -9.806 -17.169 44.122 1.00 85.94 915 TYR A CA 1
ATOM 7141 C C . TYR A 1 915 ? -11.166 -17.616 44.683 1.00 85.94 915 TYR A C 1
ATOM 7143 O O . TYR A 1 915 ? -11.960 -18.202 43.949 1.00 85.94 915 TYR A O 1
ATOM 7151 N N . ASP A 1 916 ? -11.475 -17.285 45.939 1.00 78.56 916 ASP A N 1
ATOM 7152 C CA . ASP A 1 916 ? -12.672 -17.761 46.641 1.00 78.56 916 ASP A CA 1
ATOM 7153 C C . ASP A 1 916 ? -13.906 -16.864 46.420 1.00 78.56 916 ASP A C 1
ATOM 7155 O O . ASP A 1 916 ? -14.998 -17.161 46.910 1.00 78.56 916 ASP A O 1
ATOM 7159 N N . VAL A 1 917 ? -13.768 -15.752 45.686 1.00 75.75 917 VAL A N 1
ATOM 7160 C CA . VAL A 1 917 ? -14.883 -14.826 45.436 1.00 75.75 917 VAL A CA 1
ATOM 7161 C C . VAL A 1 917 ? -15.797 -15.386 44.350 1.00 75.75 917 VAL A C 1
ATOM 7163 O O . VAL A 1 917 ? -15.471 -15.380 43.163 1.00 75.75 917 VAL A O 1
ATOM 7166 N N . ASN A 1 918 ? -16.977 -15.848 44.760 1.00 74.38 918 ASN A N 1
ATOM 7167 C CA . ASN A 1 918 ? -18.015 -16.276 43.834 1.00 74.38 918 ASN A CA 1
ATOM 7168 C C . ASN A 1 918 ? -18.823 -15.062 43.346 1.00 74.38 918 ASN A C 1
ATOM 7170 O O . ASN A 1 918 ? -19.668 -14.535 44.064 1.00 74.38 918 ASN A O 1
ATOM 7174 N N . HIS A 1 919 ? -18.575 -14.627 42.110 1.00 80.88 919 HIS A N 1
ATOM 7175 C CA . HIS A 1 919 ? -19.288 -13.518 41.461 1.00 80.88 919 HIS A CA 1
ATOM 7176 C C . HIS A 1 919 ? -20.628 -13.939 40.820 1.00 80.88 919 HIS A C 1
ATOM 7178 O O . HIS A 1 919 ? -21.127 -13.262 39.925 1.00 80.88 919 HIS A O 1
ATOM 7184 N N . GLY A 1 920 ? -21.202 -15.074 41.240 1.00 84.38 920 GLY A N 1
ATOM 7185 C CA . GLY A 1 920 ? -22.387 -15.660 40.601 1.00 84.38 920 GLY A CA 1
ATOM 7186 C C . GLY A 1 920 ? -22.084 -16.305 39.244 1.00 84.38 920 GLY A C 1
ATOM 7187 O O . GLY A 1 920 ? -22.998 -16.579 38.472 1.00 84.38 920 GLY A O 1
ATOM 7188 N N . PHE A 1 921 ? -20.803 -16.534 38.956 1.00 86.62 921 PHE A N 1
ATOM 7189 C CA . PHE A 1 921 ? -20.325 -17.166 37.733 1.00 86.62 921 PHE A CA 1
ATOM 7190 C C . PHE A 1 921 ? -20.484 -18.683 37.793 1.00 86.62 921 PHE A C 1
ATOM 7192 O O . PHE A 1 921 ? -20.373 -19.303 38.853 1.00 86.62 921 PHE A O 1
ATOM 7199 N N . ASN A 1 922 ? -20.719 -19.300 36.636 1.00 88.19 922 ASN A N 1
ATOM 7200 C CA . ASN A 1 922 ? -20.730 -20.756 36.540 1.00 88.19 922 ASN A CA 1
ATOM 7201 C C . ASN A 1 922 ? -19.303 -21.334 36.678 1.00 88.19 922 ASN A C 1
ATOM 7203 O O . ASN A 1 922 ? -18.307 -20.612 36.628 1.00 88.19 922 ASN A O 1
ATOM 7207 N N . ALA A 1 923 ? -19.179 -22.656 36.833 1.00 85.25 923 ALA A N 1
ATOM 7208 C CA . ALA A 1 923 ? -17.878 -23.305 37.040 1.00 85.25 923 ALA A CA 1
ATOM 7209 C C . ALA A 1 923 ? -16.863 -23.036 35.908 1.00 85.25 923 ALA A C 1
ATOM 7211 O O . ALA A 1 923 ? -15.666 -22.917 36.163 1.00 85.25 923 ALA A O 1
ATOM 7212 N N . THR A 1 924 ? -17.332 -22.901 34.664 1.00 77.81 924 THR A N 1
ATOM 7213 C CA . THR A 1 924 ? -16.479 -22.630 33.496 1.00 77.81 924 THR A CA 1
ATOM 7214 C C . THR A 1 924 ? -15.972 -21.189 33.502 1.00 77.81 924 THR A C 1
ATOM 7216 O O . THR A 1 924 ? -14.791 -20.942 33.266 1.00 77.81 924 THR A O 1
ATOM 7219 N N . GLU A 1 925 ? -16.849 -20.239 33.818 1.00 81.75 925 GLU A N 1
ATOM 7220 C CA . GLU A 1 925 ? -16.535 -18.816 33.961 1.00 81.75 925 GLU A CA 1
ATOM 7221 C C . GLU A 1 925 ? -15.588 -18.550 35.138 1.00 81.75 925 GLU A C 1
ATOM 7223 O O . GLU A 1 925 ? -14.639 -17.780 34.995 1.00 81.75 925 GLU A O 1
ATOM 7228 N N . LEU A 1 926 ? -15.787 -19.231 36.273 1.00 87.81 926 LEU A N 1
ATOM 7229 C CA . LEU A 1 926 ? -14.870 -19.182 37.416 1.00 87.81 926 LEU A CA 1
ATOM 7230 C C . LEU A 1 926 ? -13.491 -19.736 37.052 1.00 87.81 926 LEU A C 1
ATOM 7232 O O . LEU A 1 926 ? -12.480 -19.110 37.361 1.00 87.81 926 LEU A O 1
ATOM 7236 N N . ASN A 1 927 ? -13.435 -20.864 36.339 1.00 85.25 927 ASN A N 1
ATOM 7237 C CA . ASN A 1 927 ? -12.170 -21.437 35.881 1.00 85.25 927 ASN A CA 1
ATOM 7238 C C . ASN A 1 927 ? -11.435 -20.496 34.906 1.00 85.25 927 ASN A C 1
ATOM 7240 O O . ASN A 1 927 ? -10.214 -20.322 34.988 1.00 85.25 927 ASN A O 1
ATOM 7244 N N . LEU A 1 928 ? -12.176 -19.828 34.012 1.00 83.94 928 LEU A N 1
ATOM 7245 C CA . LEU A 1 928 ? -11.619 -18.782 33.155 1.00 83.94 928 LEU A CA 1
ATOM 7246 C C . LEU A 1 928 ? -11.061 -17.626 33.997 1.00 83.94 928 LEU A C 1
ATOM 7248 O O . LEU A 1 928 ? -9.905 -17.256 33.805 1.00 83.94 928 LEU A O 1
ATOM 7252 N N . LEU A 1 929 ? -11.832 -17.098 34.952 1.00 88.25 929 LEU A N 1
ATOM 7253 C CA . LEU A 1 929 ? -11.404 -16.006 35.831 1.00 88.25 929 LEU A CA 1
ATOM 7254 C C . LEU A 1 929 ? -10.127 -16.353 36.608 1.00 88.25 929 LEU A C 1
ATOM 7256 O O . LEU A 1 929 ? -9.179 -15.570 36.622 1.00 88.25 929 LEU A O 1
ATOM 7260 N N . HIS A 1 930 ? -10.074 -17.546 37.205 1.00 90.12 930 HIS A N 1
ATOM 7261 C CA . HIS A 1 930 ? -8.902 -18.055 37.925 1.00 90.12 930 HIS A CA 1
ATOM 7262 C C . HIS A 1 930 ? -7.674 -18.143 37.022 1.00 90.12 930 HIS A C 1
ATOM 7264 O O . HIS A 1 930 ? -6.573 -17.762 37.420 1.00 90.12 930 HIS A O 1
ATOM 7270 N N . THR A 1 931 ? -7.866 -18.596 35.784 1.00 86.81 931 THR A N 1
ATOM 7271 C CA . THR A 1 931 ? -6.790 -18.647 34.793 1.00 86.81 931 THR A CA 1
ATOM 7272 C C . THR A 1 931 ? -6.267 -17.244 34.472 1.00 86.81 931 THR A C 1
ATOM 7274 O O . THR A 1 931 ? -5.056 -17.031 34.452 1.00 86.81 931 THR A O 1
ATOM 7277 N N . LEU A 1 932 ? -7.162 -16.270 34.281 1.00 89.50 932 LEU A N 1
ATOM 7278 C CA . 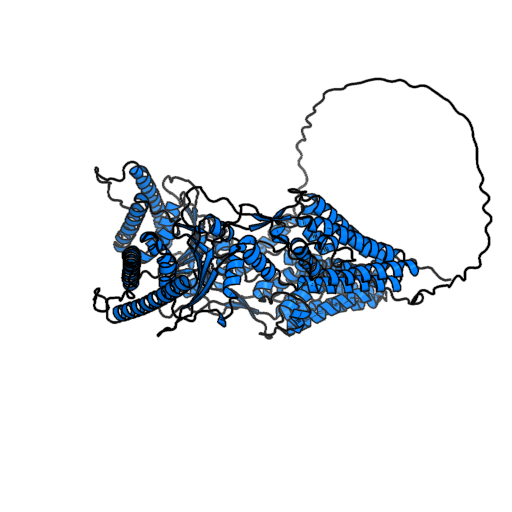LEU A 1 932 ? -6.793 -14.879 34.009 1.00 89.50 932 LEU A CA 1
ATOM 7279 C C . LEU A 1 932 ? -6.092 -14.212 35.209 1.00 89.50 932 LEU A C 1
ATOM 7281 O O . LEU A 1 932 ? -5.176 -13.409 35.018 1.00 89.50 932 LEU A O 1
ATOM 7285 N N . TYR A 1 933 ? -6.481 -14.533 36.446 1.00 93.81 933 TYR A N 1
ATOM 7286 C CA . TYR A 1 933 ? -5.772 -14.067 37.644 1.00 93.81 933 TYR A CA 1
ATOM 7287 C C . TYR A 1 933 ? -4.359 -14.622 37.727 1.00 93.81 933 TYR A C 1
ATOM 7289 O O . TYR A 1 933 ? -3.428 -13.864 37.990 1.00 93.81 933 TYR A O 1
ATOM 7297 N N . ARG A 1 934 ? -4.168 -15.907 37.423 1.00 90.62 934 ARG A N 1
ATOM 7298 C CA . ARG A 1 934 ? -2.833 -16.507 37.391 1.00 90.62 934 ARG A CA 1
ATOM 7299 C C . ARG A 1 934 ? -1.926 -15.821 36.368 1.00 90.62 934 ARG A C 1
ATOM 7301 O O . ARG A 1 934 ? -0.771 -15.543 36.679 1.00 90.62 934 ARG A O 1
ATOM 7308 N N . ASP A 1 935 ? -2.449 -15.502 35.184 1.00 89.69 935 ASP A N 1
ATOM 7309 C CA . ASP A 1 935 ? -1.713 -14.746 34.163 1.00 89.69 935 ASP A CA 1
ATOM 7310 C C . ASP A 1 935 ? -1.303 -13.351 34.672 1.00 89.69 935 ASP A C 1
ATOM 7312 O O . ASP A 1 935 ? -0.170 -12.915 34.455 1.00 89.69 935 ASP A O 1
ATOM 7316 N N . ALA A 1 936 ? -2.204 -12.664 35.383 1.00 92.69 936 ALA A N 1
ATOM 7317 C CA . ALA A 1 936 ? -1.926 -11.362 35.983 1.00 92.69 936 ALA A CA 1
ATOM 7318 C C . ALA A 1 936 ? -0.845 -11.445 37.074 1.00 92.69 936 ALA A C 1
ATOM 7320 O O . ALA A 1 936 ? 0.070 -10.625 37.078 1.00 92.69 936 ALA A O 1
ATOM 7321 N N . GLU A 1 937 ? -0.894 -12.444 37.965 1.00 92.94 937 GLU A N 1
ATOM 7322 C CA . GLU A 1 937 ? 0.120 -12.642 39.015 1.00 92.94 937 GLU A CA 1
ATOM 7323 C C . GLU A 1 937 ? 1.529 -12.807 38.434 1.00 92.94 937 GLU A C 1
ATOM 7325 O O . GLU A 1 937 ? 2.471 -12.191 38.934 1.00 92.94 937 GLU A O 1
ATOM 7330 N N . VAL A 1 938 ? 1.672 -13.559 37.336 1.00 90.62 938 VAL A N 1
ATOM 7331 C CA . VAL A 1 938 ? 2.971 -13.713 36.659 1.00 90.62 938 VAL A CA 1
ATOM 7332 C C . VAL A 1 938 ? 3.478 -12.374 36.115 1.00 90.62 938 VAL A C 1
ATOM 7334 O O . VAL A 1 938 ? 4.668 -12.076 36.209 1.00 90.62 938 VAL A O 1
ATOM 7337 N N . ALA A 1 939 ? 2.590 -11.533 35.581 1.00 92.19 939 ALA A N 1
ATOM 7338 C CA . ALA A 1 939 ? 2.960 -10.201 35.110 1.00 92.19 939 ALA A CA 1
ATOM 7339 C C . ALA A 1 939 ? 3.449 -9.285 36.248 1.00 92.19 939 ALA A C 1
ATOM 7341 O O . ALA A 1 939 ? 4.443 -8.579 36.072 1.00 92.19 939 ALA A O 1
ATOM 7342 N N . PHE A 1 940 ? 2.809 -9.334 37.425 1.00 92.19 940 PHE A N 1
ATOM 7343 C CA . PHE A 1 940 ? 3.268 -8.618 38.624 1.00 92.19 940 PHE A CA 1
ATOM 7344 C C . PHE A 1 940 ? 4.644 -9.100 39.092 1.00 92.19 940 PHE A C 1
ATOM 7346 O O . PHE A 1 940 ? 5.516 -8.284 39.399 1.00 92.19 940 PHE A O 1
ATOM 7353 N N . ASP A 1 941 ? 4.857 -10.418 39.127 1.00 90.38 941 ASP A N 1
ATOM 7354 C CA . ASP A 1 941 ? 6.144 -10.997 39.510 1.00 90.38 941 ASP A CA 1
ATOM 7355 C C . ASP A 1 941 ? 7.266 -10.555 38.562 1.00 90.38 941 ASP A C 1
ATOM 7357 O O . ASP A 1 941 ? 8.347 -10.177 39.026 1.00 90.38 941 ASP A O 1
ATOM 7361 N N . GLN A 1 942 ? 6.992 -10.532 37.255 1.00 90.94 942 GLN A N 1
ATOM 7362 C CA . GLN A 1 942 ? 7.947 -10.079 36.248 1.00 90.94 942 GLN A CA 1
ATOM 7363 C C . GLN A 1 942 ? 8.234 -8.576 36.341 1.00 90.94 942 GLN A C 1
ATOM 7365 O O . GLN A 1 942 ? 9.390 -8.162 36.238 1.00 90.94 942 GLN A O 1
ATOM 7370 N N . TYR A 1 943 ? 7.204 -7.749 36.542 1.00 90.25 943 TYR A N 1
ATOM 7371 C CA . TYR A 1 943 ? 7.375 -6.306 36.723 1.00 90.25 943 TYR A CA 1
ATOM 7372 C C . TYR A 1 943 ? 8.287 -6.001 37.913 1.00 90.25 943 TYR A C 1
ATOM 7374 O O . TYR A 1 943 ? 9.213 -5.203 37.797 1.00 90.25 943 TYR A O 1
ATOM 7382 N N . ARG A 1 944 ? 8.102 -6.714 39.027 1.00 85.94 944 ARG A N 1
ATOM 7383 C CA . ARG A 1 944 ? 8.958 -6.577 40.209 1.00 85.94 944 ARG A CA 1
ATOM 7384 C C . ARG A 1 944 ? 10.413 -6.966 39.934 1.00 85.94 944 ARG A C 1
ATOM 7386 O O . ARG A 1 944 ? 11.314 -6.308 40.442 1.00 85.94 944 ARG A O 1
ATOM 7393 N N . GLN A 1 945 ? 10.654 -8.036 39.171 1.00 84.62 945 GLN A N 1
ATOM 7394 C CA . GLN A 1 945 ? 12.019 -8.419 38.783 1.00 84.62 945 GLN A CA 1
ATOM 7395 C C . GLN A 1 945 ? 12.684 -7.321 37.950 1.00 84.62 945 GLN A C 1
ATOM 7397 O O . GLN A 1 945 ? 13.825 -6.959 38.217 1.00 84.62 945 GLN A O 1
ATOM 7402 N N . ARG A 1 946 ? 11.949 -6.737 36.997 1.00 84.19 946 ARG A N 1
ATOM 7403 C CA . ARG A 1 946 ? 12.435 -5.595 36.218 1.00 84.19 946 ARG A CA 1
ATOM 7404 C C . ARG A 1 946 ? 12.777 -4.402 37.111 1.00 84.19 946 ARG A C 1
ATOM 7406 O O . ARG A 1 946 ? 13.859 -3.848 36.965 1.00 84.19 946 ARG A O 1
ATOM 7413 N N . ASP A 1 947 ? 11.861 -3.999 37.988 1.00 78.06 947 ASP A N 1
ATOM 7414 C CA . ASP A 1 947 ? 12.043 -2.839 38.873 1.00 78.06 947 ASP A CA 1
ATOM 7415 C C . ASP A 1 947 ? 13.279 -3.023 39.773 1.00 78.06 947 ASP A C 1
ATOM 7417 O O . ASP A 1 947 ? 14.105 -2.126 39.941 1.00 78.06 947 ASP A O 1
ATOM 7421 N N . PHE A 1 948 ? 13.487 -4.252 40.254 1.00 72.88 948 PHE A N 1
ATOM 7422 C CA . PHE A 1 948 ? 14.696 -4.638 40.973 1.00 72.88 948 PHE A CA 1
ATOM 7423 C C . PHE A 1 948 ? 15.965 -4.496 40.117 1.00 72.88 948 PHE A C 1
ATOM 7425 O O . PHE A 1 948 ? 16.923 -3.856 40.550 1.00 72.88 948 PHE A O 1
ATOM 7432 N N . ASP A 1 949 ? 15.977 -5.028 38.896 1.00 75.19 949 ASP A N 1
ATOM 7433 C CA . ASP A 1 949 ? 17.128 -4.914 37.993 1.00 75.19 949 ASP A CA 1
ATOM 7434 C C . ASP A 1 949 ? 17.421 -3.461 37.587 1.00 75.19 949 ASP A C 1
ATOM 7436 O O . ASP A 1 949 ? 18.582 -3.090 37.393 1.00 75.19 949 ASP A O 1
ATOM 7440 N N . ASP A 1 950 ? 16.384 -2.630 37.455 1.00 73.75 950 ASP A N 1
ATOM 7441 C CA . ASP A 1 950 ? 16.506 -1.199 37.174 1.00 73.75 950 ASP A CA 1
ATOM 7442 C C . ASP A 1 950 ? 17.104 -0.451 38.372 1.00 73.75 950 ASP A C 1
ATOM 7444 O O . ASP A 1 950 ? 17.979 0.392 38.176 1.00 73.75 950 ASP A O 1
ATOM 7448 N N . SER A 1 951 ? 16.727 -0.820 39.601 1.00 70.12 951 SER A N 1
ATOM 7449 C CA . SER A 1 951 ? 17.305 -0.255 40.828 1.00 70.12 951 SER A CA 1
ATOM 7450 C C . SER A 1 951 ? 18.777 -0.619 41.063 1.00 70.12 951 SER A C 1
ATOM 7452 O O . SER A 1 951 ? 19.472 0.118 41.749 1.00 70.12 951 SER A O 1
ATOM 7454 N N . ILE A 1 952 ? 19.262 -1.739 40.510 1.00 65.25 952 ILE A N 1
ATOM 7455 C CA . ILE A 1 952 ? 20.675 -2.158 40.615 1.00 65.25 952 ILE A CA 1
ATOM 7456 C C . ILE A 1 952 ? 21.561 -1.436 39.593 1.00 65.25 952 ILE A C 1
ATOM 7458 O O . ILE A 1 952 ? 22.759 -1.268 39.817 1.00 65.25 952 ILE A O 1
ATOM 7462 N N . LYS A 1 953 ? 21.000 -1.081 38.433 1.00 63.47 953 LYS A N 1
ATOM 7463 C CA . LYS A 1 953 ? 21.749 -0.497 37.308 1.00 63.47 953 LYS A CA 1
ATOM 7464 C C . LYS A 1 953 ? 21.854 1.027 37.364 1.00 63.47 953 LYS A C 1
ATOM 7466 O O . LYS A 1 953 ? 22.744 1.568 36.707 1.00 63.47 953 LYS A O 1
ATOM 7471 N N . ASN A 1 954 ? 20.938 1.683 38.074 1.00 52.78 954 ASN A N 1
ATOM 7472 C CA . ASN A 1 954 ? 20.975 3.114 38.386 1.00 52.78 954 ASN A CA 1
ATOM 7473 C C . ASN A 1 954 ? 21.785 3.353 39.660 1.00 52.78 954 ASN A C 1
ATOM 7475 O O . ASN A 1 954 ? 22.456 4.408 39.719 1.00 52.78 954 ASN A O 1
#

pLDDT: mean 83.05, std 16.74, range [27.42, 98.12]